Protein 6IFD (pdb70)

Structure (mmCIF, N/CA/C/O backbone):
data_6IFD
#
_entry.id   6IFD
#
_cell.length_a   93.380
_cell.length_b   97.720
_cell.length_c   98.760
_cell.angle_alpha   90.000
_cell.angle_beta   90.000
_cell.angle_gamma   90.000
#
_symmetry.space_group_name_H-M   'P 21 21 21'
#
loop_
_entity.id
_entity.type
_entity.pdbx_description
1 polymer 'CMP-N-acetylneuraminate Synthetase'
2 non-polymer "CYTIDINE-5'-DIPHOSPHATE"
3 non-polymer 'TRIETHYLENE GLYCOL'
4 non-polymer 1,2-ETHANEDIOL
5 non-polymer 'CALCIUM ION'
6 non-polymer 'MAGNESIUM ION'
7 non-polymer 'TETRAETHYLENE GLYCOL'
8 water water
#
loop_
_atom_site.group_PDB
_atom_site.id
_atom_site.type_symbol
_atom_site.label_atom_id
_atom_site.label_alt_id
_atom_site.label_comp_id
_atom_site.label_asym_id
_atom_site.label_entity_id
_atom_site.label_seq_id
_atom_site.pdbx_PDB_ins_code
_atom_site.Cartn_x
_atom_site.Cartn_y
_atom_site.Cartn_z
_atom_site.occupancy
_atom_site.B_iso_or_equiv
_atom_site.auth_seq_id
_atom_site.auth_comp_id
_atom_site.auth_asym_id
_atom_site.auth_atom_id
_atom_site.pdbx_PDB_model_num
ATOM 1 N N . ASN A 1 20 ? 24.403 -9.946 -16.618 1.00 55.10 3 ASN A N 1
ATOM 2 C CA . ASN A 1 20 ? 24.438 -11.413 -16.665 1.00 54.38 3 ASN A CA 1
ATOM 3 C C . ASN A 1 20 ? 24.232 -11.911 -18.084 1.00 56.16 3 ASN A C 1
ATOM 4 O O . ASN A 1 20 ? 23.253 -11.533 -18.744 1.00 57.66 3 ASN A O 1
ATOM 9 N N . GLU A 1 21 ? 25.161 -12.747 -18.558 1.00 48.94 4 GLU A N 1
ATOM 10 C CA . GLU A 1 21 ? 25.093 -13.375 -19.860 1.00 47.01 4 GLU A CA 1
ATOM 11 C C . GLU A 1 21 ? 24.707 -14.835 -19.696 1.00 48.84 4 GLU A C 1
ATOM 12 O O . GLU A 1 21 ? 25.187 -15.503 -18.766 1.00 48.51 4 GLU A O 1
ATOM 18 N N . TYR A 1 22 ? 23.841 -15.324 -20.605 1.00 41.63 5 TYR A N 1
ATOM 19 C CA . TYR A 1 22 ? 23.290 -16.669 -20.565 1.00 40.10 5 TYR A CA 1
ATOM 20 C C . TYR A 1 22 ? 23.504 -17.432 -21.833 1.00 43.14 5 TYR A C 1
ATOM 21 O O . TYR A 1 22 ? 23.351 -16.903 -22.944 1.00 42.07 5 TYR A O 1
ATOM 30 N N . VAL A 1 23 ? 23.846 -18.704 -21.657 1.00 39.29 6 VAL A N 1
ATOM 31 C CA . VAL A 1 23 ? 24.029 -19.625 -22.749 1.00 39.70 6 VAL A CA 1
ATOM 32 C C . VAL A 1 23 ? 22.948 -20.714 -22.645 1.00 43.07 6 VAL A C 1
ATOM 33 O O . VAL A 1 23 ? 22.669 -21.188 -21.550 1.00 41.76 6 VAL A O 1
ATOM 37 N N . ALA A 1 24 ? 22.313 -21.078 -23.769 1.00 39.49 7 ALA A N 1
ATOM 38 C CA . ALA A 1 24 ? 21.339 -22.157 -23.763 1.00 37.82 7 ALA A CA 1
ATOM 39 C C . ALA A 1 24 ? 22.048 -23.441 -24.155 1.00 42.24 7 ALA A C 1
ATOM 40 O O . ALA A 1 24 ? 22.867 -23.445 -25.080 1.00 42.09 7 ALA A O 1
ATOM 42 N N . LEU A 1 25 ? 21.754 -24.520 -23.440 1.00 38.89 8 LEU A N 1
ATOM 43 C CA . LEU A 1 25 ? 22.262 -25.861 -23.736 1.00 37.95 8 LEU A CA 1
ATOM 44 C C . LEU A 1 25 ? 21.061 -26.775 -23.935 1.00 42.57 8 LEU A C 1
ATOM 45 O O . LEU A 1 25 ? 20.198 -26.886 -23.060 1.00 42.63 8 LEU A O 1
ATOM 50 N N . ILE A 1 26 ? 20.996 -27.391 -25.098 1.00 39.21 9 ILE A N 1
ATOM 51 C CA . ILE A 1 26 ? 19.941 -28.319 -25.465 1.00 38.33 9 ILE A CA 1
ATOM 52 C C . ILE A 1 26 ? 20.594 -29.689 -25.569 1.00 44.88 9 ILE A C 1
ATOM 53 O O . ILE A 1 26 ? 21.509 -29.894 -26.366 1.00 44.71 9 ILE A O 1
ATOM 58 N N . THR A 1 27 ? 20.162 -30.614 -24.731 1.00 43.79 10 THR A N 1
ATOM 59 C CA . THR A 1 27 ? 20.766 -31.941 -24.722 1.00 44.21 10 THR A CA 1
ATOM 60 C C . THR A 1 27 ? 19.887 -32.888 -25.480 1.00 49.73 10 THR A C 1
ATOM 61 O O . THR A 1 27 ? 18.748 -33.154 -25.064 1.00 48.33 10 THR A O 1
ATOM 65 N N . ALA A 1 28 ? 20.407 -33.380 -26.621 1.00 47.73 11 ALA A N 1
ATOM 66 C CA . ALA A 1 28 ? 19.648 -34.294 -27.472 1.00 47.75 11 ALA A CA 1
ATOM 67 C C . ALA A 1 28 ? 20.509 -35.446 -27.966 1.00 53.97 11 ALA A C 1
ATOM 68 O O . ALA A 1 28 ? 21.395 -35.249 -28.787 1.00 53.30 11 ALA A O 1
ATOM 70 N N . ARG A 1 29 ? 20.242 -36.641 -27.470 1.00 52.96 12 ARG A N 1
ATOM 71 C CA . ARG A 1 29 ? 20.987 -37.820 -27.881 1.00 54.59 12 ARG A CA 1
ATOM 72 C C . ARG A 1 29 ? 20.255 -38.532 -29.016 1.00 62.62 12 ARG A C 1
ATOM 73 O O . ARG A 1 29 ? 19.032 -38.395 -29.133 1.00 63.97 12 ARG A O 1
ATOM 81 N N . GLY A 1 30 ? 20.997 -39.296 -29.813 1.00 60.07 13 GLY A N 1
ATOM 82 C CA . GLY A 1 30 ? 20.449 -40.067 -30.922 1.00 61.41 13 GLY A CA 1
ATOM 83 C C . GLY A 1 30 ? 19.605 -41.241 -30.468 1.00 70.01 13 GLY A C 1
ATOM 84 O O . GLY A 1 30 ? 18.517 -41.464 -31.006 1.00 70.87 13 GLY A O 1
ATOM 85 N N . GLY A 1 31 ? 20.105 -41.964 -29.465 1.00 69.33 14 GLY A N 1
ATOM 86 C CA . GLY A 1 31 ? 19.453 -43.128 -28.882 1.00 70.89 14 GLY A CA 1
ATOM 87 C C . GLY A 1 31 ? 18.249 -42.784 -28.029 1.00 79.72 14 GLY A C 1
ATOM 88 O O . GLY A 1 31 ? 18.045 -41.622 -27.651 1.00 80.18 14 GLY A O 1
ATOM 89 N N . SER A 1 32 ? 17.444 -43.808 -27.726 1.00 78.55 15 SER A N 1
ATOM 90 C CA . SER A 1 32 ? 16.240 -43.701 -26.911 1.00 79.54 15 SER A CA 1
ATOM 91 C C . SER A 1 32 ? 15.813 -45.082 -26.450 1.00 85.81 15 SER A C 1
ATOM 92 O O . SER A 1 32 ? 16.064 -46.074 -27.151 1.00 86.00 15 SER A O 1
ATOM 95 N N . LYS A 1 33 ? 15.163 -45.146 -25.273 1.00 83.41 16 LYS A N 1
ATOM 96 C CA . LYS A 1 33 ? 14.635 -46.390 -24.705 1.00 83.82 16 LYS A CA 1
ATOM 97 C C . LYS A 1 33 ? 13.293 -46.727 -25.366 1.00 88.77 16 LYS A C 1
ATOM 98 O O . LYS A 1 33 ? 12.899 -47.901 -25.395 1.00 89.09 16 LYS A O 1
ATOM 100 N N . GLY A 1 34 ? 12.617 -45.689 -25.888 1.00 84.20 17 GLY A N 1
ATOM 101 C CA . GLY A 1 34 ? 11.316 -45.790 -26.533 1.00 83.26 17 GLY A CA 1
ATOM 102 C C . GLY A 1 34 ? 11.290 -45.353 -27.985 1.00 85.71 17 GLY A C 1
ATOM 103 O O . GLY A 1 34 ? 11.852 -46.040 -28.846 1.00 86.35 17 GLY A O 1
ATOM 104 N N . LEU A 1 35 ? 10.604 -44.212 -28.254 1.00 78.97 18 LEU A N 1
ATOM 105 C CA . LEU A 1 35 ? 10.367 -43.579 -29.560 1.00 76.67 18 LEU A CA 1
ATOM 106 C C . LEU A 1 35 ? 11.635 -43.274 -30.364 1.00 77.22 18 LEU A C 1
ATOM 107 O O . LEU A 1 35 ? 12.434 -42.421 -29.966 1.00 77.07 18 LEU A O 1
ATOM 112 N N . LEU A 1 36 ? 11.793 -43.967 -31.517 1.00 70.70 19 LEU A N 1
ATOM 113 C CA . LEU A 1 36 ? 12.928 -43.826 -32.437 1.00 68.86 19 LEU A CA 1
ATOM 114 C C . LEU A 1 36 ? 12.928 -42.452 -33.113 1.00 66.49 19 LEU A C 1
ATOM 115 O O . LEU A 1 36 ? 11.860 -41.971 -33.517 1.00 66.15 19 LEU A O 1
ATOM 120 N N . ARG A 1 37 ? 14.129 -41.803 -33.169 1.00 57.50 20 ARG A N 1
ATOM 121 C CA . ARG A 1 37 ? 14.369 -40.486 -33.776 1.00 55.12 20 ARG A CA 1
ATOM 122 C C . ARG A 1 37 ? 13.488 -39.379 -33.200 1.00 56.98 20 ARG A C 1
ATOM 123 O O . ARG A 1 37 ? 13.127 -38.423 -33.879 1.00 57.62 20 ARG A O 1
ATOM 131 N N . LYS A 1 38 ? 13.154 -39.525 -31.938 1.00 52.56 21 LYS A N 1
ATOM 132 C CA . LYS A 1 38 ? 12.292 -38.668 -31.137 1.00 51.79 21 LYS A CA 1
ATOM 133 C C . LYS A 1 38 ? 12.549 -37.187 -31.365 1.00 54.10 21 LYS A C 1
ATOM 134 O O . LYS A 1 38 ? 11.627 -36.464 -31.726 1.00 52.72 21 LYS A O 1
ATOM 140 N N . ASN A 1 39 ? 13.812 -36.753 -31.170 1.00 51.14 22 ASN A N 1
ATOM 141 C CA . ASN A 1 39 ? 14.274 -35.364 -31.246 1.00 50.42 22 ASN A CA 1
ATOM 142 C C . ASN A 1 39 ? 14.121 -34.700 -32.597 1.00 52.50 22 ASN A C 1
ATOM 143 O O . ASN A 1 39 ? 14.148 -33.478 -32.664 1.00 51.65 22 ASN A O 1
ATOM 148 N N . VAL A 1 40 ? 13.951 -35.492 -33.664 1.00 48.99 23 VAL A N 1
ATOM 149 C CA . VAL A 1 40 ? 13.885 -34.993 -35.042 1.00 48.23 23 VAL A CA 1
ATOM 150 C C . VAL A 1 40 ? 12.521 -35.205 -35.692 1.00 51.75 23 VAL A C 1
ATOM 151 O O . VAL A 1 40 ? 12.332 -34.770 -36.832 1.00 53.35 23 VAL A O 1
ATOM 155 N N . LEU A 1 41 ? 11.582 -35.859 -34.990 1.00 45.86 24 LEU A N 1
ATOM 156 C CA . LEU A 1 41 ? 10.257 -36.130 -35.528 1.00 46.06 24 LEU A CA 1
ATOM 157 C C . LEU A 1 41 ? 9.446 -34.862 -35.794 1.00 51.34 24 LEU A C 1
ATOM 158 O O . LEU A 1 41 ? 9.469 -33.941 -34.969 1.00 50.06 24 LEU A O 1
ATOM 163 N N . PRO A 1 42 ? 8.706 -34.803 -36.935 1.00 50.02 25 PRO A N 1
ATOM 164 C CA . PRO A 1 42 ? 7.887 -33.614 -37.217 1.00 49.25 25 PRO A CA 1
ATOM 165 C C . PRO A 1 42 ? 6.778 -33.347 -36.213 1.00 51.91 25 PRO A C 1
ATOM 166 O O . PRO A 1 42 ? 6.033 -34.247 -35.799 1.00 53.68 25 PRO A O 1
ATOM 170 N N . LEU A 1 43 ? 6.690 -32.091 -35.815 1.00 45.70 26 LEU A N 1
ATOM 171 C CA . LEU A 1 43 ? 5.643 -31.617 -34.941 1.00 44.42 26 LEU A CA 1
ATOM 172 C C . LEU A 1 43 ? 5.267 -30.270 -35.438 1.00 49.44 26 LEU A C 1
ATOM 173 O O . LEU A 1 43 ? 6.058 -29.333 -35.326 1.00 49.35 26 LEU A O 1
ATOM 178 N N . HIS A 1 44 ? 4.061 -30.172 -36.005 1.00 48.45 27 HIS A N 1
ATOM 179 C CA . HIS A 1 44 ? 3.438 -28.966 -36.535 1.00 48.91 27 HIS A CA 1
ATOM 180 C C . HIS A 1 44 ? 4.373 -28.168 -37.480 1.00 53.88 27 HIS A C 1
ATOM 181 O O . HIS A 1 44 ? 4.534 -26.952 -37.313 1.00 54.55 27 HIS A O 1
ATOM 188 N N . GLY A 1 45 ? 4.997 -28.877 -38.435 1.00 50.23 28 GLY A N 1
ATOM 189 C CA . GLY A 1 45 ? 5.868 -28.291 -39.456 1.00 49.68 28 GLY A CA 1
ATOM 190 C C . GLY A 1 45 ? 7.357 -28.155 -39.194 1.00 54.16 28 GLY A C 1
ATOM 191 O O . GLY A 1 45 ? 8.096 -27.823 -40.120 1.00 53.74 28 GLY A O 1
ATOM 192 N N . ILE A 1 46 ? 7.828 -28.439 -37.961 1.00 52.74 29 ILE A N 1
ATOM 193 C CA . ILE A 1 46 ? 9.238 -28.317 -37.536 1.00 52.71 29 ILE A CA 1
ATOM 194 C C . ILE A 1 46 ? 9.716 -29.624 -36.867 1.00 53.10 29 ILE A C 1
ATOM 195 O O . ILE A 1 46 ? 8.935 -30.209 -36.107 1.00 52.12 29 ILE A O 1
ATOM 200 N N . PRO A 1 47 ? 10.991 -30.079 -37.048 1.00 47.95 30 PRO A N 1
ATOM 201 C CA . PRO A 1 47 ? 11.469 -31.235 -36.250 1.00 47.62 30 PRO A CA 1
ATOM 202 C C . PRO A 1 47 ? 11.328 -30.882 -34.762 1.00 49.09 30 PRO A C 1
ATOM 203 O O . PRO A 1 47 ? 11.583 -29.734 -34.406 1.00 48.89 30 PRO A O 1
ATOM 207 N N . LEU A 1 48 ? 10.918 -31.833 -33.912 1.00 44.41 31 LEU A N 1
ATOM 208 C CA . LEU A 1 48 ? 10.705 -31.614 -32.471 1.00 44.44 31 LEU A CA 1
ATOM 209 C C . LEU A 1 48 ? 11.717 -30.652 -31.812 1.00 48.52 31 LEU A C 1
ATOM 210 O O . LEU A 1 48 ? 11.292 -29.663 -31.199 1.00 47.79 31 LEU A O 1
ATOM 215 N N . ILE A 1 49 ? 13.032 -30.917 -31.980 1.00 43.89 32 ILE A N 1
ATOM 216 C CA . ILE A 1 49 ? 14.121 -30.117 -31.405 1.00 42.18 32 ILE A CA 1
ATOM 217 C C . ILE A 1 49 ? 14.061 -28.626 -31.822 1.00 44.01 32 ILE A C 1
ATOM 218 O O . ILE A 1 49 ? 14.483 -27.765 -31.047 1.00 43.04 32 ILE A O 1
ATOM 223 N N . GLY A 1 50 ? 13.549 -28.355 -33.025 1.00 37.96 33 GLY A N 1
ATOM 224 C CA . GLY A 1 50 ? 13.431 -27.007 -33.564 1.00 36.47 33 GLY A CA 1
ATOM 225 C C . GLY A 1 50 ? 12.567 -26.090 -32.717 1.00 38.43 33 GLY A C 1
ATOM 226 O O . GLY A 1 50 ? 12.874 -24.904 -32.589 1.00 37.44 33 GLY A O 1
ATOM 227 N N . TRP A 1 51 ? 11.522 -26.634 -32.078 1.00 33.67 34 TRP A N 1
ATOM 228 C CA . TRP A 1 51 ? 10.676 -25.878 -31.161 1.00 35.31 34 TRP A CA 1
ATOM 229 C C . TRP A 1 51 ? 11.481 -25.326 -29.989 1.00 39.47 34 TRP A C 1
ATOM 230 O O . TRP A 1 51 ? 11.294 -24.164 -29.619 1.00 38.85 34 TRP A O 1
ATOM 241 N N . THR A 1 52 ? 12.409 -26.141 -29.445 1.00 36.21 35 THR A N 1
ATOM 242 C CA . THR A 1 52 ? 13.252 -25.758 -28.317 1.00 35.57 35 THR A CA 1
ATOM 243 C C . THR A 1 52 ? 14.392 -24.831 -28.779 1.00 39.38 35 THR A C 1
ATOM 244 O O . THR A 1 52 ? 14.684 -23.861 -28.093 1.00 39.52 35 THR A O 1
ATOM 248 N N . ILE A 1 53 ? 15.016 -25.106 -29.931 1.00 35.46 36 ILE A N 1
ATOM 249 C CA . ILE A 1 53 ? 16.058 -24.232 -30.477 1.00 34.86 36 ILE A CA 1
ATOM 250 C C . ILE A 1 53 ? 15.480 -22.798 -30.627 1.00 39.67 36 ILE A C 1
ATOM 251 O O . ILE A 1 53 ? 16.048 -21.840 -30.113 1.00 40.26 36 ILE A O 1
ATOM 256 N N . LYS A 1 54 ? 14.328 -22.691 -31.270 1.00 36.24 37 LYS A N 1
ATOM 257 C CA . LYS A 1 54 ? 13.627 -21.434 -31.560 1.00 36.80 37 LYS A CA 1
ATOM 258 C C . LYS A 1 54 ? 13.122 -20.746 -30.332 1.00 37.45 37 LYS A C 1
ATOM 259 O O . LYS A 1 54 ? 13.145 -19.516 -30.289 1.00 37.52 37 LYS A O 1
ATOM 265 N N . ALA A 1 55 ? 12.681 -21.512 -29.319 1.00 33.39 38 ALA A N 1
ATOM 266 C CA . ALA A 1 55 ? 12.257 -20.927 -28.042 1.00 32.62 38 ALA A CA 1
ATOM 267 C C . ALA A 1 55 ? 13.454 -20.305 -27.325 1.00 36.83 38 ALA A C 1
ATOM 268 O O . ALA A 1 55 ? 13.271 -19.281 -26.678 1.00 36.92 38 ALA A O 1
ATOM 270 N N . ALA A 1 56 ? 14.666 -20.924 -27.415 1.00 32.56 39 ALA A N 1
ATOM 271 C CA . ALA A 1 56 ? 15.903 -20.410 -26.807 1.00 34.63 39 ALA A CA 1
ATOM 272 C C . ALA A 1 56 ? 16.361 -19.164 -27.588 1.00 39.91 39 ALA A C 1
ATOM 273 O O . ALA A 1 56 ? 16.671 -18.155 -26.978 1.00 38.32 39 ALA A O 1
ATOM 275 N N . GLN A 1 57 ? 16.356 -19.240 -28.940 1.00 38.58 40 GLN A N 1
ATOM 276 C CA . GLN A 1 57 ? 16.767 -18.142 -29.818 1.00 38.83 40 GLN A CA 1
ATOM 277 C C . GLN A 1 57 ? 15.807 -16.933 -29.663 1.00 42.17 40 GLN A C 1
ATOM 278 O O . GLN A 1 57 ? 16.260 -15.802 -29.623 1.00 41.25 40 GLN A O 1
ATOM 284 N N . GLY A 1 58 ? 14.523 -17.196 -29.505 1.00 38.18 41 GLY A N 1
ATOM 285 C CA . GLY A 1 58 ? 13.512 -16.147 -29.331 1.00 38.73 41 GLY A CA 1
ATOM 286 C C . GLY A 1 58 ? 13.584 -15.390 -28.016 1.00 42.40 41 GLY A C 1
ATOM 287 O O . GLY A 1 58 ? 13.013 -14.302 -27.882 1.00 42.70 41 GLY A O 1
ATOM 288 N N . CYS A 1 59 ? 14.306 -15.941 -27.032 1.00 39.75 42 CYS A N 1
ATOM 289 C CA . CYS A 1 59 ? 14.443 -15.281 -25.744 1.00 40.18 42 CYS A CA 1
ATOM 290 C C . CYS A 1 59 ? 15.605 -14.284 -25.762 1.00 43.97 42 CYS A C 1
ATOM 291 O O . CYS A 1 59 ? 16.731 -14.658 -26.080 1.00 43.64 42 CYS A O 1
ATOM 294 N N . SER A 1 60 ? 15.321 -13.024 -25.424 1.00 40.95 43 SER A N 1
ATOM 295 C CA . SER A 1 60 ? 16.312 -11.939 -25.430 1.00 41.32 43 SER A CA 1
ATOM 296 C C . SER A 1 60 ? 17.517 -12.164 -24.552 1.00 47.54 43 SER A C 1
ATOM 297 O O . SER A 1 60 ? 18.601 -11.722 -24.916 1.00 47.67 43 SER A O 1
ATOM 300 N N . TYR A 1 61 ? 17.342 -12.840 -23.401 1.00 45.88 44 TYR A N 1
ATOM 301 C CA . TYR A 1 61 ? 18.411 -13.130 -22.438 1.00 45.52 44 TYR A CA 1
ATOM 302 C C . TYR A 1 61 ? 19.429 -14.155 -22.943 1.00 46.49 44 TYR A C 1
ATOM 303 O O . TYR A 1 61 ? 20.479 -14.295 -22.332 1.00 47.04 44 TYR A O 1
ATOM 312 N N . ILE A 1 62 ? 19.116 -14.910 -24.004 1.00 40.93 45 ILE A N 1
ATOM 313 C CA . ILE A 1 62 ? 20.024 -15.951 -24.527 1.00 39.08 45 ILE A CA 1
ATOM 314 C C . ILE A 1 62 ? 21.005 -15.388 -25.569 1.00 43.81 45 ILE A C 1
ATOM 315 O O . ILE A 1 62 ? 20.563 -14.871 -26.583 1.00 42.86 45 ILE A O 1
ATOM 320 N N . SER A 1 63 ? 22.320 -15.526 -25.329 1.00 41.90 46 SER A N 1
ATOM 321 C CA . SER A 1 63 ? 23.381 -15.035 -26.234 1.00 42.42 46 SER A CA 1
ATOM 322 C C . SER A 1 63 ? 23.696 -16.070 -27.310 1.00 47.89 46 SER A C 1
ATOM 323 O O . SER A 1 63 ? 23.837 -15.716 -28.477 1.00 47.81 46 SER A O 1
ATOM 326 N N . LYS A 1 64 ? 23.844 -17.348 -26.907 1.00 43.76 47 LYS A N 1
ATOM 327 C CA . LYS A 1 64 ? 24.141 -18.456 -27.805 1.00 42.66 47 LYS A CA 1
ATOM 328 C C . LYS A 1 64 ? 23.343 -19.701 -27.436 1.00 45.27 47 LYS A C 1
ATOM 329 O O . LYS A 1 64 ? 23.016 -19.925 -26.268 1.00 43.93 47 LYS A O 1
ATOM 335 N N . VAL A 1 65 ? 23.017 -20.499 -28.452 1.00 42.78 48 VAL A N 1
ATOM 336 C CA . VAL A 1 65 ? 22.275 -21.741 -28.318 1.00 42.28 48 VAL A CA 1
ATOM 337 C C . VAL A 1 65 ? 23.192 -22.894 -28.756 1.00 47.65 48 VAL A C 1
ATOM 338 O O . VAL A 1 65 ? 23.689 -22.907 -29.875 1.00 49.43 48 VAL A O 1
ATOM 342 N N . PHE A 1 66 ? 23.406 -23.845 -27.872 1.00 43.43 49 PHE A N 1
ATOM 343 C CA . PHE A 1 66 ? 24.225 -25.017 -28.145 1.00 42.15 49 PHE A CA 1
ATOM 344 C C . PHE A 1 66 ? 23.385 -26.249 -28.015 1.00 43.75 49 PHE A C 1
ATOM 345 O O . PHE A 1 66 ? 22.565 -26.353 -27.114 1.00 42.20 49 PHE A O 1
ATOM 353 N N . VAL A 1 67 ? 23.581 -27.178 -28.931 1.00 41.31 50 VAL A N 1
ATOM 354 C CA . VAL A 1 67 ? 22.938 -28.478 -28.929 1.00 41.05 50 VAL A CA 1
ATOM 355 C C . VAL A 1 67 ? 24.059 -29.513 -28.684 1.00 46.84 50 VAL A C 1
ATOM 356 O O . VAL A 1 67 ? 25.053 -29.524 -29.417 1.00 47.38 50 VAL A O 1
ATOM 360 N N . SER A 1 68 ? 23.914 -30.343 -27.635 1.00 42.41 51 SER A N 1
ATOM 361 C CA . SER A 1 68 ? 24.882 -31.375 -27.319 1.00 41.83 51 SER A CA 1
ATOM 362 C C . SER A 1 68 ? 24.279 -32.652 -27.797 1.00 47.62 51 SER A C 1
ATOM 363 O O . SER A 1 68 ? 23.197 -33.059 -27.349 1.00 45.76 51 SER A O 1
ATOM 366 N N . THR A 1 69 ? 24.962 -33.258 -28.770 1.00 46.71 52 THR A N 1
ATOM 367 C CA . THR A 1 69 ? 24.494 -34.473 -29.409 1.00 46.44 52 THR A CA 1
ATOM 368 C C . THR A 1 69 ? 25.633 -35.358 -29.871 1.00 52.64 52 THR A C 1
ATOM 369 O O . THR A 1 69 ? 26.740 -34.888 -30.121 1.00 50.41 52 THR A O 1
ATOM 373 N N . ASP A 1 70 ? 25.329 -36.639 -30.027 1.00 53.40 53 ASP A N 1
ATOM 374 C CA . ASP A 1 70 ? 26.219 -37.673 -30.574 1.00 55.19 53 ASP A CA 1
ATOM 375 C C . ASP A 1 70 ? 25.711 -38.054 -31.991 1.00 62.86 53 ASP A C 1
ATOM 376 O O . ASP A 1 70 ? 26.318 -38.884 -32.663 1.00 63.13 53 ASP A O 1
ATOM 381 N N . ASP A 1 71 ? 24.583 -37.444 -32.425 1.00 60.79 54 ASP A N 1
ATOM 382 C CA . ASP A 1 71 ? 23.869 -37.790 -33.648 1.00 60.33 54 ASP A CA 1
ATOM 383 C C . ASP A 1 71 ? 24.059 -36.847 -34.832 1.00 62.26 54 ASP A C 1
ATOM 384 O O . ASP A 1 71 ? 23.915 -35.631 -34.696 1.00 62.57 54 ASP A O 1
ATOM 389 N N . TYR A 1 72 ? 24.325 -37.438 -36.019 1.00 56.46 55 TYR A N 1
ATOM 390 C CA . TYR A 1 72 ? 24.509 -36.725 -37.290 1.00 54.62 55 TYR A CA 1
ATOM 391 C C . TYR A 1 72 ? 23.252 -35.918 -37.699 1.00 53.72 55 TYR A C 1
ATOM 392 O O . TYR A 1 72 ? 23.361 -34.740 -38.060 1.00 51.48 55 TYR A O 1
ATOM 401 N N . GLU A 1 73 ? 22.082 -36.574 -37.659 1.00 48.73 56 GLU A N 1
ATOM 402 C CA . GLU A 1 73 ? 20.801 -35.970 -38.027 1.00 48.83 56 GLU A CA 1
ATOM 403 C C . GLU A 1 73 ? 20.454 -34.756 -37.151 1.00 51.42 56 GLU A C 1
ATOM 404 O O . GLU A 1 73 ? 20.210 -33.677 -37.698 1.00 51.16 56 GLU A O 1
ATOM 410 N N . ILE A 1 74 ? 20.478 -34.934 -35.806 1.00 47.09 57 ILE A N 1
ATOM 411 C CA . ILE A 1 74 ? 20.236 -33.882 -34.817 1.00 46.95 57 ILE A CA 1
ATOM 412 C C . ILE A 1 74 ? 21.182 -32.705 -35.077 1.00 52.98 57 ILE A C 1
ATOM 413 O O . ILE A 1 74 ? 20.722 -31.562 -35.101 1.00 55.17 57 ILE A O 1
ATOM 418 N N . ALA A 1 75 ? 22.468 -32.983 -35.321 1.00 48.45 58 ALA A N 1
ATOM 419 C CA . ALA A 1 75 ? 23.486 -31.957 -35.579 1.00 48.64 58 ALA A CA 1
ATOM 420 C C . ALA A 1 75 ? 23.184 -31.171 -36.837 1.00 51.90 58 ALA A C 1
ATOM 421 O O . ALA A 1 75 ? 23.343 -29.946 -36.825 1.00 49.54 58 ALA A O 1
ATOM 423 N N . LYS A 1 76 ? 22.734 -31.880 -37.926 1.00 48.60 59 LYS A N 1
ATOM 424 C CA . LYS A 1 76 ? 22.373 -31.291 -39.226 1.00 47.47 59 LYS A CA 1
ATOM 425 C C . LYS A 1 76 ? 21.152 -30.364 -39.085 1.00 50.45 59 LYS A C 1
ATOM 426 O O . LYS A 1 76 ? 21.190 -29.206 -39.529 1.00 50.60 59 LYS A O 1
ATOM 429 N N . ILE A 1 77 ? 20.104 -30.847 -38.392 1.00 45.21 60 ILE A N 1
ATOM 430 C CA . ILE A 1 77 ? 18.906 -30.061 -38.088 1.00 45.19 60 ILE A CA 1
ATOM 431 C C . ILE A 1 77 ? 19.257 -28.831 -37.246 1.00 49.44 60 ILE A C 1
ATOM 432 O O . ILE A 1 77 ? 18.857 -27.728 -37.604 1.00 51.21 60 ILE A O 1
ATOM 437 N N . SER A 1 78 ? 20.048 -29.021 -36.166 1.00 44.57 61 SER A N 1
ATOM 438 C CA . SER A 1 78 ? 20.487 -27.960 -35.267 1.00 44.96 61 SER A CA 1
ATOM 439 C C . SER A 1 78 ? 21.278 -26.874 -35.975 1.00 51.43 61 SER A C 1
ATOM 440 O O . SER A 1 78 ? 20.906 -25.704 -35.849 1.00 52.75 61 SER A O 1
ATOM 443 N N . GLU A 1 79 ? 22.341 -27.246 -36.736 1.00 49.06 62 GLU A N 1
ATOM 444 C CA . GLU A 1 79 ? 23.169 -26.307 -37.511 1.00 48.83 62 GLU A CA 1
ATOM 445 C C . GLU A 1 79 ? 22.304 -25.561 -38.518 1.00 49.64 62 GLU A C 1
ATOM 446 O O . GLU A 1 79 ? 22.458 -24.346 -38.660 1.00 50.37 62 GLU A O 1
ATOM 449 N N . GLY A 1 80 ? 21.359 -26.286 -39.124 1.00 43.85 63 GLY A N 1
ATOM 450 C CA . GLY A 1 80 ? 20.414 -25.765 -40.105 1.00 44.50 63 GLY A CA 1
ATOM 451 C C . GLY A 1 80 ? 19.505 -24.704 -39.517 1.00 53.01 63 GLY A C 1
ATOM 452 O O . GLY A 1 80 ? 19.149 -23.733 -40.209 1.00 54.09 63 GLY A O 1
ATOM 453 N N . LEU A 1 81 ? 19.159 -24.856 -38.207 1.00 47.76 64 LEU A N 1
ATOM 454 C CA . LEU A 1 81 ? 18.333 -23.865 -37.510 1.00 47.15 64 LEU A CA 1
ATOM 455 C C . LEU A 1 81 ? 19.175 -22.727 -36.897 1.00 50.67 64 LEU A C 1
ATOM 456 O O . LEU A 1 81 ? 18.627 -21.794 -36.328 1.00 50.91 64 LEU A O 1
ATOM 461 N N . GLY A 1 82 ? 20.487 -22.791 -37.067 1.00 47.74 65 GLY A N 1
ATOM 462 C CA . GLY A 1 82 ? 21.403 -21.772 -36.572 1.00 48.76 65 GLY A CA 1
ATOM 463 C C . GLY A 1 82 ? 22.052 -22.044 -35.227 1.00 53.45 65 GLY A C 1
ATOM 464 O O . GLY A 1 82 ? 22.846 -21.229 -34.760 1.00 52.72 65 GLY A O 1
ATOM 465 N N . ALA A 1 83 ? 21.720 -23.168 -34.579 1.00 51.29 66 ALA A N 1
ATOM 466 C CA . ALA A 1 83 ? 22.322 -23.501 -33.282 1.00 52.09 66 ALA A CA 1
ATOM 467 C C . ALA A 1 83 ? 23.746 -24.047 -33.461 1.00 56.59 66 ALA A C 1
ATOM 468 O O . ALA A 1 83 ? 24.065 -24.577 -34.517 1.00 55.32 66 ALA A O 1
ATOM 470 N N . LEU A 1 84 ? 24.600 -23.889 -32.439 1.00 54.45 67 LEU A N 1
ATOM 471 C CA . LEU A 1 84 ? 25.971 -24.404 -32.461 1.00 53.96 67 LEU A CA 1
ATOM 472 C C . LEU A 1 84 ? 25.949 -25.836 -31.945 1.00 56.51 67 LEU A C 1
ATOM 473 O O . LEU A 1 84 ? 25.170 -26.149 -31.053 1.00 56.67 67 LEU A O 1
ATOM 478 N N . VAL A 1 85 ? 26.777 -26.709 -32.508 1.00 52.97 68 VAL A N 1
ATOM 479 C CA . VAL A 1 85 ? 26.800 -28.114 -32.098 1.00 53.11 68 VAL A CA 1
ATOM 480 C C . VAL A 1 85 ? 27.997 -28.451 -31.218 1.00 59.04 68 VAL A C 1
ATOM 481 O O . VAL A 1 85 ? 29.135 -28.129 -31.549 1.00 59.90 68 VAL A O 1
ATOM 485 N N . ILE A 1 86 ? 27.710 -29.091 -30.089 1.00 55.82 69 ILE A N 1
ATOM 486 C CA . ILE A 1 86 ? 28.694 -29.643 -29.172 1.00 55.32 69 ILE A CA 1
ATOM 487 C C . ILE A 1 86 ? 28.652 -31.142 -29.483 1.00 58.48 69 ILE A C 1
ATOM 488 O O . ILE A 1 86 ? 27.630 -31.805 -29.264 1.00 55.41 69 ILE A O 1
ATOM 493 N N . ASN A 1 87 ? 29.754 -31.646 -30.037 1.00 57.98 70 ASN A N 1
ATOM 494 C CA . ASN A 1 87 ? 29.898 -33.054 -30.384 1.00 59.06 70 ASN A CA 1
ATOM 495 C C . ASN A 1 87 ? 30.114 -33.826 -29.095 1.00 64.54 70 ASN A C 1
ATOM 496 O O . ASN A 1 87 ? 31.136 -33.654 -28.420 1.00 65.03 70 ASN A O 1
ATOM 501 N N . ARG A 1 88 ? 29.102 -34.607 -28.716 1.00 60.51 71 ARG A N 1
ATOM 502 C CA . ARG A 1 88 ? 29.118 -35.355 -27.479 1.00 60.58 71 ARG A CA 1
ATOM 503 C C . ARG A 1 88 ? 29.758 -36.736 -27.596 1.00 68.21 71 ARG A C 1
ATOM 504 O O . ARG A 1 88 ? 29.373 -37.502 -28.481 1.00 68.13 71 ARG A O 1
ATOM 512 N N . PRO A 1 89 ? 30.668 -37.103 -26.660 1.00 67.68 72 PRO A N 1
ATOM 513 C CA . PRO A 1 89 ? 31.284 -38.436 -26.711 1.00 68.74 72 PRO A CA 1
ATOM 514 C C . PRO A 1 89 ? 30.277 -39.543 -26.435 1.00 76.46 72 PRO A C 1
ATOM 515 O O . PRO A 1 89 ? 29.311 -39.328 -25.692 1.00 77.24 72 PRO A O 1
ATOM 519 N N . GLU A 1 90 ? 30.516 -40.720 -27.038 1.00 74.53 73 GLU A N 1
ATOM 520 C CA . GLU A 1 90 ? 29.692 -41.929 -26.966 1.00 74.86 73 GLU A CA 1
ATOM 521 C C . GLU A 1 90 ? 29.224 -42.297 -25.563 1.00 77.84 73 GLU A C 1
ATOM 522 O O . GLU A 1 90 ? 28.031 -42.518 -25.382 1.00 78.11 73 GLU A O 1
ATOM 524 N N . GLU A 1 91 ? 30.136 -42.368 -24.573 1.00 73.65 74 GLU A N 1
ATOM 525 C CA . GLU A 1 91 ? 29.782 -42.749 -23.194 1.00 72.62 74 GLU A CA 1
ATOM 526 C C . GLU A 1 91 ? 28.768 -41.797 -22.558 1.00 73.76 74 GLU A C 1
ATOM 527 O O . GLU A 1 91 ? 27.938 -42.245 -21.758 1.00 73.17 74 GLU A O 1
ATOM 529 N N . LEU A 1 92 ? 28.795 -40.503 -22.965 1.00 68.20 75 LEU A N 1
ATOM 530 C CA . LEU A 1 92 ? 27.873 -39.493 -22.448 1.00 67.19 75 LEU A CA 1
ATOM 531 C C . LEU A 1 92 ? 26.499 -39.523 -23.128 1.00 71.51 75 LEU A C 1
ATOM 532 O O . LEU A 1 92 ? 25.596 -38.793 -22.718 1.00 70.93 75 LEU A O 1
ATOM 537 N N . ALA A 1 93 ? 26.325 -40.412 -24.124 1.00 67.97 76 ALA A N 1
ATOM 538 C CA . ALA A 1 93 ? 25.077 -40.572 -24.861 1.00 67.89 76 ALA A CA 1
ATOM 539 C C . ALA A 1 93 ? 24.394 -41.920 -24.590 1.00 72.75 76 ALA A C 1
ATOM 540 O O . ALA A 1 93 ? 23.388 -42.239 -25.221 1.00 71.53 76 ALA A O 1
ATOM 542 N N . THR A 1 94 ? 24.931 -42.694 -23.633 1.00 71.03 77 THR A N 1
ATOM 543 C CA . THR A 1 94 ? 24.390 -43.996 -23.245 1.00 71.65 77 THR A CA 1
ATOM 544 C C . THR A 1 94 ? 23.177 -43.822 -22.318 1.00 78.02 77 THR A C 1
ATOM 545 O O . THR A 1 94 ? 22.940 -42.717 -21.813 1.00 78.46 77 THR A O 1
ATOM 549 N N . ASP A 1 95 ? 22.420 -44.918 -22.097 1.00 74.87 78 ASP A N 1
ATOM 550 C CA . ASP A 1 95 ? 21.265 -44.959 -21.208 1.00 75.07 78 ASP A CA 1
ATOM 551 C C . ASP A 1 95 ? 21.709 -44.800 -19.738 1.00 79.55 78 ASP A C 1
ATOM 552 O O . ASP A 1 95 ? 20.916 -44.375 -18.893 1.00 80.38 78 ASP A O 1
ATOM 554 N N . THR A 1 96 ? 22.982 -45.133 -19.447 1.00 75.13 79 THR A N 1
ATOM 555 C CA . THR A 1 96 ? 23.595 -45.069 -18.115 1.00 74.27 79 THR A CA 1
ATOM 556 C C . THR A 1 96 ? 24.229 -43.700 -17.809 1.00 76.95 79 THR A C 1
ATOM 557 O O . THR A 1 96 ? 24.438 -43.378 -16.636 1.00 76.30 79 THR A O 1
ATOM 561 N N . ALA A 1 97 ? 24.536 -42.906 -18.865 1.00 73.12 80 ALA A N 1
ATOM 562 C CA . ALA A 1 97 ? 25.145 -41.571 -18.783 1.00 72.16 80 ALA A CA 1
ATOM 563 C C . ALA A 1 97 ? 24.386 -40.630 -17.856 1.00 74.31 80 ALA A C 1
ATOM 564 O O . ALA A 1 97 ? 23.156 -40.528 -17.924 1.00 75.23 80 ALA A O 1
ATOM 566 N N . SER A 1 98 ? 25.134 -39.985 -16.954 1.00 68.19 81 SER A N 1
ATOM 567 C CA . SER A 1 98 ? 24.639 -39.069 -15.929 1.00 66.24 81 SER A CA 1
ATOM 568 C C . SER A 1 98 ? 24.423 -37.662 -16.461 1.00 64.19 81 SER A C 1
ATOM 569 O O . SER A 1 98 ? 25.229 -37.155 -17.244 1.00 61.54 81 SER A O 1
ATOM 572 N N . SER A 1 99 ? 23.354 -37.019 -15.964 1.00 58.94 82 SER A N 1
ATOM 573 C CA . SER A 1 99 ? 22.971 -35.646 -16.266 1.00 58.25 82 SER A CA 1
ATOM 574 C C . SER A 1 99 ? 24.114 -34.673 -15.935 1.00 61.66 82 SER A C 1
ATOM 575 O O . SER A 1 99 ? 24.428 -33.795 -16.743 1.00 60.51 82 SER A O 1
ATOM 578 N N . ILE A 1 100 ? 24.769 -34.887 -14.776 1.00 58.23 83 ILE A N 1
ATOM 579 C CA . ILE A 1 100 ? 25.916 -34.121 -14.284 1.00 58.27 83 ILE A CA 1
ATOM 580 C C . ILE A 1 100 ? 27.081 -34.173 -15.276 1.00 59.03 83 ILE A C 1
ATOM 581 O O . ILE A 1 100 ? 27.663 -33.131 -15.594 1.00 58.12 83 ILE A O 1
ATOM 586 N N . ASP A 1 101 ? 27.419 -35.384 -15.744 1.00 55.10 84 ASP A N 1
ATOM 587 C CA . ASP A 1 101 ? 28.517 -35.621 -16.688 1.00 55.14 84 ASP A CA 1
ATOM 588 C C . ASP A 1 101 ? 28.295 -34.927 -18.041 1.00 55.82 84 ASP A C 1
ATOM 589 O O . ASP A 1 101 ? 29.240 -34.349 -18.575 1.00 56.01 84 ASP A O 1
ATOM 594 N N . VAL A 1 102 ? 27.043 -34.946 -18.566 1.00 49.44 85 VAL A N 1
ATOM 595 C CA . VAL A 1 102 ? 26.674 -34.264 -19.822 1.00 48.47 85 VAL A CA 1
ATOM 596 C C . VAL A 1 102 ? 26.872 -32.734 -19.691 1.00 48.53 85 VAL A C 1
ATOM 597 O O . VAL A 1 102 ? 27.462 -32.117 -20.584 1.00 48.89 85 VAL A O 1
ATOM 601 N N . ILE A 1 103 ? 26.454 -32.158 -18.553 1.00 41.91 86 ILE A N 1
ATOM 602 C CA . ILE A 1 103 ? 26.591 -30.735 -18.239 1.00 41.70 86 ILE A CA 1
ATOM 603 C C . ILE A 1 103 ? 28.051 -30.351 -18.065 1.00 47.92 86 ILE A C 1
ATOM 604 O O . ILE A 1 103 ? 28.465 -29.309 -18.579 1.00 46.97 86 ILE A O 1
ATOM 609 N N . LEU A 1 104 ? 28.825 -31.176 -17.315 1.00 46.39 87 LEU A N 1
ATOM 610 C CA . LEU A 1 104 ? 30.247 -30.918 -17.082 1.00 46.13 87 LEU A CA 1
ATOM 611 C C . LEU A 1 104 ? 31.001 -30.947 -18.378 1.00 48.62 87 LEU A C 1
ATOM 612 O O . LEU A 1 104 ? 31.865 -30.080 -18.594 1.00 48.53 87 LEU A O 1
ATOM 617 N N . HIS A 1 105 ? 30.624 -31.875 -19.276 1.00 44.82 88 HIS A N 1
ATOM 618 C CA . HIS A 1 105 ? 31.249 -31.934 -20.597 1.00 46.33 88 HIS A CA 1
ATOM 619 C C . HIS A 1 105 ? 30.968 -30.646 -21.389 1.00 50.35 88 HIS A C 1
ATOM 620 O O . HIS A 1 105 ? 31.893 -30.078 -21.974 1.00 49.67 88 HIS A O 1
ATOM 627 N N . ALA A 1 106 ? 29.685 -30.184 -21.400 1.00 46.74 89 ALA A N 1
ATOM 628 C CA . ALA A 1 106 ? 29.303 -28.957 -22.101 1.00 45.25 89 ALA A CA 1
ATOM 629 C C . ALA A 1 106 ? 30.007 -27.752 -21.511 1.00 46.65 89 ALA A C 1
ATOM 630 O O . ALA A 1 106 ? 30.498 -26.935 -22.274 1.00 46.77 89 ALA A O 1
ATOM 632 N N . ILE A 1 107 ? 30.129 -27.679 -20.173 1.00 43.69 90 ILE A N 1
ATOM 633 C CA . ILE A 1 107 ? 30.862 -26.602 -19.475 1.00 44.63 90 ILE A CA 1
ATOM 634 C C . ILE A 1 107 ? 32.336 -26.591 -19.933 1.00 52.18 90 ILE A C 1
ATOM 635 O O . ILE A 1 107 ? 32.863 -25.535 -20.292 1.00 51.00 90 ILE A O 1
ATOM 640 N N . SER A 1 108 ? 32.964 -27.786 -19.969 1.00 52.16 91 SER A N 1
ATOM 641 C CA . SER A 1 108 ? 34.345 -27.977 -20.404 1.00 53.18 91 SER A CA 1
ATOM 642 C C . SER A 1 108 ? 34.514 -27.554 -21.871 1.00 58.12 91 SER A C 1
ATOM 643 O O . SER A 1 108 ? 35.402 -26.740 -22.162 1.00 57.25 91 SER A O 1
ATOM 646 N N . TRP A 1 109 ? 33.626 -28.047 -22.776 1.00 55.55 92 TRP A N 1
ATOM 647 C CA . TRP A 1 109 ? 33.609 -27.657 -24.196 1.00 56.86 92 TRP A CA 1
ATOM 648 C C . TRP A 1 109 ? 33.528 -26.121 -24.315 1.00 59.34 92 TRP A C 1
ATOM 649 O O . TRP A 1 109 ? 34.340 -25.546 -25.033 1.00 58.60 92 TRP A O 1
ATOM 660 N N . LEU A 1 110 ? 32.555 -25.475 -23.616 1.00 55.06 93 LEU A N 1
ATOM 661 C CA . LEU A 1 110 ? 32.370 -24.022 -23.643 1.00 56.19 93 LEU A CA 1
ATOM 662 C C . LEU A 1 110 ? 33.597 -23.243 -23.184 1.00 63.20 93 LEU A C 1
ATOM 663 O O . LEU A 1 110 ? 33.921 -22.214 -23.769 1.00 63.39 93 LEU A O 1
ATOM 668 N N . GLU A 1 111 ? 34.261 -23.719 -22.131 1.00 61.07 94 GLU A N 1
ATOM 669 C CA . GLU A 1 111 ? 35.454 -23.078 -21.584 1.00 61.75 94 GLU A CA 1
ATOM 670 C C . GLU A 1 111 ? 36.660 -23.161 -22.533 1.00 64.67 94 GLU A C 1
ATOM 671 O O . GLU A 1 111 ? 37.477 -22.233 -22.562 1.00 63.64 94 GLU A O 1
ATOM 677 N N . GLN A 1 112 ? 36.725 -24.220 -23.361 1.00 60.96 95 GLN A N 1
ATOM 678 C CA . GLN A 1 112 ? 37.800 -24.398 -24.351 1.00 60.68 95 GLN A CA 1
ATOM 679 C C . GLN A 1 112 ? 37.488 -23.747 -25.710 1.00 65.36 95 GLN A C 1
ATOM 680 O O . GLN A 1 112 ? 38.354 -23.068 -26.264 1.00 66.87 95 GLN A O 1
ATOM 683 N N . LYS A 1 113 ? 36.258 -23.951 -26.233 1.00 60.21 96 LYS A N 1
ATOM 684 C CA . LYS A 1 113 ? 35.802 -23.511 -27.555 1.00 59.00 96 LYS A CA 1
ATOM 685 C C . LYS A 1 113 ? 35.062 -22.140 -27.603 1.00 62.07 96 LYS A C 1
ATOM 686 O O . LYS A 1 113 ? 34.727 -21.700 -28.699 1.00 61.14 96 LYS A O 1
ATOM 692 N N . GLU A 1 114 ? 34.815 -21.464 -26.451 1.00 58.13 97 GLU A N 1
ATOM 693 C CA . GLU A 1 114 ? 34.080 -20.186 -26.439 1.00 57.30 97 GLU A CA 1
ATOM 694 C C . GLU A 1 114 ? 34.792 -19.099 -25.663 1.00 63.63 97 GLU A C 1
ATOM 695 O O . GLU A 1 114 ? 35.022 -19.240 -24.470 1.00 64.19 97 GLU A O 1
ATOM 701 N N . VAL A 1 115 ? 35.107 -17.999 -26.335 1.00 62.51 98 VAL A N 1
ATOM 702 C CA . VAL A 1 115 ? 35.761 -16.817 -25.759 1.00 63.38 98 VAL A CA 1
ATOM 703 C C . VAL A 1 115 ? 34.817 -16.065 -24.776 1.00 65.74 98 VAL A C 1
ATOM 704 O O . VAL A 1 115 ? 35.290 -15.407 -23.845 1.00 66.14 98 VAL A O 1
ATOM 708 N N . GLN A 1 116 ? 33.504 -16.134 -25.012 1.00 60.61 99 GLN A N 1
ATOM 709 C CA . GLN A 1 116 ? 32.542 -15.440 -24.165 1.00 60.65 99 GLN A CA 1
ATOM 710 C C . GLN A 1 116 ? 32.360 -16.157 -22.823 1.00 63.07 99 GLN A C 1
ATOM 711 O O . GLN A 1 116 ? 32.284 -17.391 -22.764 1.00 61.71 99 GLN A O 1
ATOM 713 N N . LYS A 1 117 ? 32.341 -15.374 -21.746 1.00 59.42 100 LYS A N 1
ATOM 714 C CA . LYS A 1 117 ? 32.131 -15.892 -20.403 1.00 58.74 100 LYS A CA 1
ATOM 715 C C . LYS A 1 117 ? 30.658 -15.750 -20.068 1.00 60.13 100 LYS A C 1
ATOM 716 O O . LYS A 1 117 ? 30.095 -14.652 -20.179 1.00 61.75 100 LYS A O 1
ATOM 718 N N . TYR A 1 118 ? 30.024 -16.865 -19.692 1.00 51.78 101 TYR A N 1
ATOM 719 C CA . TYR A 1 118 ? 28.610 -16.851 -19.326 1.00 48.99 101 TYR A CA 1
ATOM 720 C C . TYR A 1 118 ? 28.450 -17.066 -17.839 1.00 51.41 101 TYR A C 1
ATOM 721 O O . TYR A 1 118 ? 29.128 -17.919 -17.279 1.00 52.26 101 TYR A O 1
ATOM 730 N N . GLU A 1 119 ? 27.556 -16.305 -17.199 1.00 47.04 102 GLU A N 1
ATOM 731 C CA . GLU A 1 119 ? 27.261 -16.457 -15.782 1.00 46.29 102 GLU A CA 1
ATOM 732 C C . GLU A 1 119 ? 26.336 -17.661 -15.585 1.00 49.89 102 GLU A C 1
ATOM 733 O O . GLU A 1 119 ? 26.590 -18.503 -14.718 1.00 50.70 102 GLU A O 1
ATOM 735 N N . GLY A 1 120 ? 25.308 -17.759 -16.420 1.00 44.70 103 GLY A N 1
ATOM 736 C CA . GLY A 1 120 ? 24.331 -18.826 -16.301 1.00 44.07 103 GLY A CA 1
ATOM 737 C C . GLY A 1 120 ? 24.144 -19.686 -17.517 1.00 46.31 103 GLY A C 1
ATOM 738 O O . GLY A 1 120 ? 24.368 -19.249 -18.648 1.00 45.27 103 GLY A O 1
ATOM 739 N N . MET A 1 121 ? 23.702 -20.913 -17.270 1.00 42.40 104 MET A N 1
ATOM 740 C CA . MET A 1 121 ? 23.396 -21.880 -18.308 1.00 41.25 104 MET A CA 1
ATOM 741 C C . MET A 1 121 ? 21.915 -22.171 -18.194 1.00 45.16 104 MET A C 1
ATOM 742 O O . MET A 1 121 ? 21.379 -22.336 -17.083 1.00 44.21 104 MET A O 1
ATOM 747 N N . ILE A 1 122 ? 21.246 -22.220 -19.351 1.00 41.22 105 ILE A N 1
ATOM 748 C CA . ILE A 1 122 ? 19.818 -22.496 -19.436 1.00 40.92 105 ILE A CA 1
ATOM 749 C C . ILE A 1 122 ? 19.715 -23.818 -20.130 1.00 44.68 105 ILE A C 1
ATOM 750 O O . ILE A 1 122 ? 19.910 -23.903 -21.341 1.00 43.58 105 ILE A O 1
ATOM 755 N N . LEU A 1 123 ? 19.520 -24.873 -19.344 1.00 42.81 106 LEU A N 1
ATOM 756 C CA . LEU A 1 123 ? 19.444 -26.246 -19.862 1.00 42.99 106 LEU A CA 1
ATOM 757 C C . LEU A 1 123 ? 18.010 -26.490 -20.251 1.00 42.88 106 LEU A C 1
ATOM 758 O O . LEU A 1 123 ? 17.122 -26.240 -19.456 1.00 40.79 106 LEU A O 1
ATOM 763 N N . LEU A 1 124 ? 17.783 -26.839 -21.517 1.00 39.49 107 LEU A N 1
ATOM 764 C CA . LEU A 1 124 ? 16.443 -27.024 -22.074 1.00 38.10 107 LEU A CA 1
ATOM 765 C C . LEU A 1 124 ? 16.279 -28.396 -22.730 1.00 42.79 107 LEU A C 1
ATOM 766 O O . LEU A 1 124 ? 17.051 -28.723 -23.602 1.00 42.89 107 LEU A O 1
ATOM 771 N N . GLN A 1 125 ? 15.263 -29.177 -22.355 1.00 42.56 108 GLN A N 1
ATOM 772 C CA . GLN A 1 125 ? 15.056 -30.498 -23.000 1.00 43.56 108 GLN A CA 1
ATOM 773 C C . GLN A 1 125 ? 14.251 -30.408 -24.310 1.00 46.81 108 GLN A C 1
ATOM 774 O O . GLN A 1 125 ? 13.207 -29.754 -24.327 1.00 44.73 108 GLN A O 1
ATOM 780 N N . PRO A 1 126 ? 14.707 -31.066 -25.404 1.00 44.56 109 PRO A N 1
ATOM 781 C CA . PRO A 1 126 ? 13.949 -31.011 -26.683 1.00 44.83 109 PRO A CA 1
ATOM 782 C C . PRO A 1 126 ? 12.581 -31.679 -26.588 1.00 47.82 109 PRO A C 1
ATOM 783 O O . PRO A 1 126 ? 11.771 -31.521 -27.497 1.00 46.99 109 PRO A O 1
ATOM 787 N N . THR A 1 127 ? 12.345 -32.441 -25.500 1.00 42.41 110 THR A N 1
ATOM 788 C CA . THR A 1 127 ? 11.116 -33.181 -25.264 1.00 42.37 110 THR A CA 1
ATOM 789 C C . THR A 1 127 ? 10.018 -32.315 -24.637 1.00 45.73 110 THR A C 1
ATOM 790 O O . THR A 1 127 ? 8.952 -32.850 -24.341 1.00 45.75 110 THR A O 1
ATOM 794 N N . SER A 1 128 ? 10.250 -30.989 -24.484 1.00 40.71 111 SER A N 1
ATOM 795 C CA . SER A 1 128 ? 9.284 -30.015 -23.945 1.00 40.43 111 SER A CA 1
ATOM 796 C C . SER A 1 128 ? 8.941 -28.962 -25.017 1.00 40.91 111 SER A C 1
ATOM 797 O O . SER A 1 128 ? 9.360 -27.813 -24.878 1.00 40.04 111 SER A O 1
ATOM 800 N N . PRO A 1 129 ? 8.246 -29.332 -26.125 1.00 36.47 112 PRO A N 1
ATOM 801 C CA . PRO A 1 129 ? 7.987 -28.348 -27.201 1.00 34.62 112 PRO A CA 1
ATOM 802 C C . PRO A 1 129 ? 6.948 -27.272 -26.907 1.00 38.53 112 PRO A C 1
ATOM 803 O O . PRO A 1 129 ? 6.837 -26.329 -27.693 1.00 36.84 112 PRO A O 1
ATOM 807 N N . LEU A 1 130 ? 6.157 -27.416 -25.800 1.00 35.88 113 LEU A N 1
ATOM 808 C CA . LEU A 1 130 ? 5.179 -26.400 -25.416 1.00 35.45 113 LEU A CA 1
ATOM 809 C C . LEU A 1 130 ? 5.824 -25.317 -24.545 1.00 40.56 113 LEU A C 1
ATOM 810 O O . LEU A 1 130 ? 5.153 -24.343 -24.189 1.00 40.94 113 LEU A O 1
ATOM 815 N N . ARG A 1 131 ? 7.137 -25.486 -24.209 1.00 34.94 114 ARG A N 1
ATOM 816 C CA . ARG A 1 131 ? 7.856 -24.476 -23.438 1.00 34.40 114 ARG A CA 1
ATOM 817 C C . ARG A 1 131 ? 8.391 -23.422 -24.440 1.00 36.08 114 ARG A C 1
ATOM 818 O O . ARG A 1 131 ? 9.225 -23.728 -25.300 1.00 35.34 114 ARG A O 1
ATOM 826 N N . THR A 1 132 ? 7.871 -22.204 -24.331 1.00 30.70 115 THR A N 1
ATOM 827 C CA . THR A 1 132 ? 8.139 -21.136 -25.273 1.00 31.37 115 THR A CA 1
ATOM 828 C C . THR A 1 132 ? 9.253 -20.190 -24.829 1.00 36.63 115 THR A C 1
ATOM 829 O O . THR A 1 132 ? 9.676 -20.259 -23.696 1.00 36.84 115 THR A O 1
ATOM 833 N N . SER A 1 133 ? 9.642 -19.234 -25.696 1.00 36.70 116 SER A N 1
ATOM 834 C CA . SER A 1 133 ? 10.583 -18.141 -25.379 1.00 37.68 116 SER A CA 1
ATOM 835 C C . SER A 1 133 ? 10.056 -17.363 -24.204 1.00 43.28 116 SER A C 1
ATOM 836 O O . SER A 1 133 ? 10.844 -16.894 -23.377 1.00 45.26 116 SER A O 1
ATOM 839 N N . HIS A 1 134 ? 8.715 -17.213 -24.136 1.00 39.16 117 HIS A N 1
ATOM 840 C CA . HIS A 1 134 ? 8.056 -16.479 -23.046 1.00 39.74 117 HIS A CA 1
ATOM 841 C C . HIS A 1 134 ? 8.313 -17.146 -21.693 1.00 41.70 117 HIS A C 1
ATOM 842 O O . HIS A 1 134 ? 8.651 -16.459 -20.729 1.00 42.79 117 HIS A O 1
ATOM 849 N N . HIS A 1 135 ? 8.225 -18.484 -21.649 1.00 36.61 118 HIS A N 1
ATOM 850 C CA . HIS A 1 135 ? 8.504 -19.271 -20.453 1.00 36.15 118 HIS A CA 1
ATOM 851 C C . HIS A 1 135 ? 9.952 -19.132 -20.017 1.00 39.31 118 HIS A C 1
ATOM 852 O O . HIS A 1 135 ? 10.193 -18.967 -18.832 1.00 37.62 118 HIS A O 1
ATOM 859 N N . ILE A 1 136 ? 10.905 -19.123 -20.978 1.00 38.17 119 ILE A N 1
ATOM 860 C CA . ILE A 1 136 ? 12.353 -18.960 -20.718 1.00 38.33 119 ILE A CA 1
ATOM 861 C C . ILE A 1 136 ? 12.644 -17.560 -20.140 1.00 43.66 119 ILE A C 1
ATOM 862 O O . ILE A 1 136 ? 13.334 -17.438 -19.120 1.00 44.55 119 ILE A O 1
ATOM 867 N N . LYS A 1 137 ? 12.101 -16.520 -20.773 1.00 40.32 120 LYS A N 1
ATOM 868 C CA . LYS A 1 137 ? 12.213 -15.119 -20.329 1.00 41.03 120 LYS A CA 1
ATOM 869 C C . LYS A 1 137 ? 11.765 -14.980 -18.858 1.00 44.15 120 LYS A C 1
ATOM 870 O O . LYS A 1 137 ? 12.464 -14.353 -18.044 1.00 42.52 120 LYS A O 1
ATOM 876 N N . GLU A 1 138 ? 10.594 -15.577 -18.531 1.00 41.04 121 GLU A N 1
ATOM 877 C CA . GLU A 1 138 ? 10.011 -15.515 -17.187 1.00 40.40 121 GLU A CA 1
ATOM 878 C C . GLU A 1 138 ? 10.842 -16.266 -16.150 1.00 42.14 121 GLU A C 1
ATOM 879 O O . GLU A 1 138 ? 11.012 -15.753 -15.046 1.00 41.32 121 GLU A O 1
ATOM 885 N N . ALA A 1 139 ? 11.436 -17.427 -16.523 1.00 38.52 122 ALA A N 1
ATOM 886 C CA . ALA A 1 139 ? 12.291 -18.201 -15.611 1.00 37.60 122 ALA A CA 1
ATOM 887 C C . ALA A 1 139 ? 13.576 -17.455 -15.330 1.00 42.95 122 ALA A C 1
ATOM 888 O O . ALA A 1 139 ? 14.033 -17.481 -14.187 1.00 43.44 122 ALA A O 1
ATOM 890 N N . ILE A 1 140 ? 14.153 -16.771 -16.352 1.00 39.26 123 ILE A N 1
ATOM 891 C CA . ILE A 1 140 ? 15.370 -15.982 -16.164 1.00 38.99 123 ILE A CA 1
ATOM 892 C C . ILE A 1 140 ? 15.071 -14.727 -15.309 1.00 42.89 123 ILE A C 1
ATOM 893 O O . ILE A 1 140 ? 15.859 -14.372 -14.438 1.00 41.55 123 ILE A O 1
ATOM 898 N N . GLU A 1 141 ? 13.911 -14.097 -15.526 1.00 40.32 124 GLU A N 1
ATOM 899 C CA . GLU A 1 141 ? 13.482 -12.942 -14.733 1.00 39.42 124 GLU A CA 1
ATOM 900 C C . GLU A 1 141 ? 13.344 -13.296 -13.272 1.00 41.35 124 GLU A C 1
ATOM 901 O O . GLU A 1 141 ? 13.790 -12.523 -12.428 1.00 40.61 124 GLU A O 1
ATOM 907 N N . LEU A 1 142 ? 12.753 -14.478 -12.974 1.00 37.59 125 LEU A N 1
ATOM 908 C CA . LEU A 1 142 ? 12.595 -14.990 -11.615 1.00 37.86 125 LEU A CA 1
ATOM 909 C C . LEU A 1 142 ? 13.978 -15.248 -11.020 1.00 45.10 125 LEU A C 1
ATOM 910 O O . LEU A 1 142 ? 14.231 -14.851 -9.887 1.00 46.58 125 LEU A O 1
ATOM 915 N N . TYR A 1 143 ? 14.872 -15.873 -11.809 1.00 41.30 126 TYR A N 1
ATOM 916 C CA . TYR A 1 143 ? 16.259 -16.187 -11.459 1.00 41.94 126 TYR A CA 1
ATOM 917 C C . TYR A 1 143 ? 16.999 -14.917 -11.018 1.00 46.74 126 TYR A C 1
ATOM 918 O O . TYR A 1 143 ? 17.651 -14.923 -9.977 1.00 45.82 126 TYR A O 1
ATOM 927 N N . GLU A 1 144 ? 16.841 -13.825 -11.764 1.00 45.57 127 GLU A N 1
ATOM 928 C CA . GLU A 1 144 ? 17.482 -12.553 -11.416 1.00 46.71 127 GLU A CA 1
ATOM 929 C C . GLU A 1 144 ? 16.826 -11.852 -10.229 1.00 52.15 127 GLU A C 1
ATOM 930 O O . GLU A 1 144 ? 17.535 -11.408 -9.336 1.00 52.42 127 GLU A O 1
ATOM 936 N N . LYS A 1 145 ? 15.487 -11.779 -10.213 1.00 50.15 128 LYS A N 1
ATOM 937 C CA . LYS A 1 145 ? 14.698 -11.115 -9.164 1.00 50.72 128 LYS A CA 1
ATOM 938 C C . LYS A 1 145 ? 14.942 -11.705 -7.756 1.00 54.14 128 LYS A C 1
ATOM 939 O O . LYS A 1 145 ? 15.015 -10.962 -6.786 1.00 54.28 128 LYS A O 1
ATOM 943 N N . THR A 1 146 ? 15.053 -13.028 -7.664 1.00 50.58 129 THR A N 1
ATOM 944 C CA . THR A 1 146 ? 15.217 -13.750 -6.400 1.00 49.47 129 THR A CA 1
ATOM 945 C C . THR A 1 146 ? 16.668 -13.944 -6.018 1.00 53.08 129 THR A C 1
ATOM 946 O O . THR A 1 146 ? 16.921 -14.424 -4.913 1.00 55.37 129 THR A O 1
ATOM 950 N N . ALA A 1 147 ? 17.625 -13.606 -6.918 1.00 47.67 130 ALA A N 1
ATOM 951 C CA . ALA A 1 147 ? 19.065 -13.852 -6.740 1.00 47.25 130 ALA A CA 1
ATOM 952 C C . ALA A 1 147 ? 19.284 -15.372 -6.478 1.00 49.92 130 ALA A C 1
ATOM 953 O O . ALA A 1 147 ? 20.087 -15.777 -5.632 1.00 49.12 130 ALA A O 1
ATOM 955 N N . ALA A 1 148 ? 18.521 -16.199 -7.223 1.00 46.73 131 ALA A N 1
ATOM 956 C CA . ALA A 1 148 ? 18.519 -17.660 -7.127 1.00 46.57 131 ALA A CA 1
ATOM 957 C C . ALA A 1 148 ? 19.860 -18.243 -7.556 1.00 52.29 131 ALA A C 1
ATOM 958 O O . ALA A 1 148 ? 20.590 -17.633 -8.336 1.00 52.61 131 ALA A O 1
ATOM 960 N N . LYS A 1 149 ? 20.175 -19.419 -7.043 1.00 49.49 132 LYS A N 1
ATOM 961 C CA . LYS A 1 149 ? 21.342 -20.173 -7.484 1.00 49.63 132 LYS A CA 1
ATOM 962 C C . LYS A 1 149 ? 20.847 -21.111 -8.593 1.00 54.75 132 LYS A C 1
ATOM 963 O O . LYS A 1 149 ? 21.622 -21.538 -9.449 1.00 55.00 132 LYS A O 1
ATOM 969 N N . PHE A 1 150 ? 19.529 -21.421 -8.561 1.00 49.82 133 PHE A N 1
ATOM 970 C CA . PHE A 1 150 ? 18.897 -22.364 -9.465 1.00 47.58 133 PHE A CA 1
ATOM 971 C C . PHE A 1 150 ? 17.406 -22.102 -9.606 1.00 47.06 133 PHE A C 1
ATOM 972 O O . PHE A 1 150 ? 16.703 -21.916 -8.613 1.00 45.98 133 PHE A O 1
ATOM 980 N N . VAL A 1 151 ? 16.930 -22.078 -10.863 1.00 41.89 134 VAL A N 1
ATOM 981 C CA . VAL A 1 151 ? 15.511 -21.949 -11.204 1.00 40.08 134 VAL A CA 1
ATOM 982 C C . VAL A 1 151 ? 15.118 -23.138 -12.059 1.00 42.68 134 VAL A C 1
ATOM 983 O O . VAL A 1 151 ? 15.750 -23.405 -13.079 1.00 41.81 134 VAL A O 1
ATOM 987 N N . ILE A 1 152 ? 14.115 -23.888 -11.604 1.00 40.54 135 ILE A N 1
ATOM 988 C CA . ILE A 1 152 ? 13.654 -25.070 -12.314 1.00 40.27 135 ILE A CA 1
ATOM 989 C C . ILE A 1 152 ? 12.169 -24.940 -12.641 1.00 42.15 135 ILE A C 1
ATOM 990 O O . ILE A 1 152 ? 11.388 -24.531 -11.774 1.00 40.92 135 ILE A O 1
ATOM 995 N N . SER A 1 153 ? 11.792 -25.223 -13.919 1.00 37.15 136 SER A N 1
ATOM 996 C CA . SER A 1 153 ? 10.375 -25.204 -14.312 1.00 35.71 136 SER A CA 1
ATOM 997 C C . SER A 1 153 ? 9.657 -26.441 -13.753 1.00 37.42 136 SER A C 1
ATOM 998 O O . SER A 1 153 ? 10.154 -27.578 -13.847 1.00 36.52 136 SER A O 1
ATOM 1001 N N . VAL A 1 154 ? 8.513 -26.191 -13.128 1.00 33.99 137 VAL A N 1
ATOM 1002 C CA . VAL A 1 154 ? 7.693 -27.218 -12.446 1.00 33.92 137 VAL A CA 1
ATOM 1003 C C . VAL A 1 154 ? 6.218 -27.084 -12.780 1.00 41.20 137 VAL A C 1
ATOM 1004 O O . VAL A 1 154 ? 5.786 -26.052 -13.315 1.00 43.92 137 VAL A O 1
ATOM 1008 N N . PHE A 1 155 ? 5.429 -28.053 -12.305 1.00 35.77 138 PHE A N 1
ATOM 1009 C CA . PHE A 1 155 ? 3.978 -27.983 -12.345 1.00 35.47 138 PHE A CA 1
ATOM 1010 C C . PHE A 1 155 ? 3.414 -28.681 -11.093 1.00 43.46 138 PHE A C 1
ATOM 1011 O O . PHE A 1 155 ? 4.111 -29.511 -10.496 1.00 43.57 138 PHE A O 1
ATOM 1019 N N . GLU A 1 156 ? 2.167 -28.359 -10.714 1.00 42.75 139 GLU A N 1
ATOM 1020 C CA . GLU A 1 156 ? 1.458 -29.014 -9.595 1.00 44.74 139 GLU A CA 1
ATOM 1021 C C . GLU A 1 156 ? 0.629 -30.135 -10.211 1.00 51.19 139 GLU A C 1
ATOM 1022 O O . GLU A 1 156 ? -0.288 -29.853 -10.973 1.00 50.34 139 GLU A O 1
ATOM 1028 N N . PRO A 1 157 ? 0.960 -31.413 -9.992 1.00 50.72 140 PRO A N 1
ATOM 1029 C CA . PRO A 1 157 ? 0.188 -32.472 -10.660 1.00 52.35 140 PRO A CA 1
ATOM 1030 C C . PRO A 1 157 ? -1.211 -32.628 -10.071 1.00 62.33 140 PRO A C 1
ATOM 1031 O O . PRO A 1 157 ? -1.413 -32.301 -8.901 1.00 61.13 140 PRO A O 1
ATOM 1035 N N . THR A 1 158 ? -2.170 -33.122 -10.882 1.00 64.38 141 THR A N 1
ATOM 1036 C CA . THR A 1 158 ? -3.552 -33.383 -10.449 1.00 67.14 141 THR A CA 1
ATOM 1037 C C . THR A 1 158 ? -3.540 -34.366 -9.265 1.00 74.28 141 THR A C 1
ATOM 1038 O O . THR A 1 158 ? -4.183 -34.111 -8.239 1.00 75.01 141 THR A O 1
ATOM 1042 N N . HIS A 1 159 ? -2.723 -35.435 -9.385 1.00 70.31 142 HIS A N 1
ATOM 1043 C CA . HIS A 1 159 ? -2.474 -36.409 -8.323 1.00 68.84 142 HIS A CA 1
ATOM 1044 C C . HIS A 1 159 ? -1.158 -35.963 -7.660 1.00 69.11 142 HIS A C 1
ATOM 1045 O O . HIS A 1 159 ? -0.085 -36.116 -8.256 1.00 68.17 142 HIS A O 1
ATOM 1052 N N . THR A 1 160 ? -1.246 -35.402 -6.443 1.00 63.39 143 THR A N 1
ATOM 1053 C CA . THR A 1 160 ? -0.082 -34.920 -5.709 1.00 62.68 143 THR A CA 1
ATOM 1054 C C . THR A 1 160 ? 0.915 -36.061 -5.399 1.00 65.23 143 THR A C 1
ATOM 1055 O O . THR A 1 160 ? 0.503 -37.159 -5.012 1.00 64.98 143 THR A O 1
ATOM 1059 N N . PRO A 1 161 ? 2.231 -35.810 -5.602 1.00 61.40 144 PRO A N 1
ATOM 1060 C CA . PRO A 1 161 ? 3.241 -36.863 -5.336 1.00 60.63 144 PRO A CA 1
ATOM 1061 C C . PRO A 1 161 ? 3.296 -37.376 -3.892 1.00 63.27 144 PRO A C 1
ATOM 1062 O O . PRO A 1 161 ? 3.705 -38.514 -3.678 1.00 63.40 144 PRO A O 1
ATOM 1066 N N . ILE A 1 162 ? 2.954 -36.498 -2.913 1.00 58.99 145 ILE A N 1
ATOM 1067 C CA . ILE A 1 162 ? 2.920 -36.793 -1.466 1.00 59.19 145 ILE A CA 1
ATOM 1068 C C . ILE A 1 162 ? 1.995 -37.979 -1.111 1.00 61.69 145 ILE A C 1
ATOM 1069 O O . ILE A 1 162 ? 2.237 -38.599 -0.083 1.00 61.93 145 ILE A O 1
ATOM 1074 N N . LYS A 1 163 ? 0.956 -38.291 -1.947 1.00 56.87 146 LYS A N 1
ATOM 1075 C CA . LYS A 1 163 ? -0.023 -39.375 -1.714 1.00 56.17 146 LYS A CA 1
ATOM 1076 C C . LYS A 1 163 ? 0.392 -40.755 -2.290 1.00 59.23 146 LYS A C 1
ATOM 1077 O O . LYS A 1 163 ? -0.348 -41.735 -2.140 1.00 60.31 146 LYS A O 1
ATOM 1081 N N . SER A 1 164 ? 1.557 -40.836 -2.930 1.00 53.33 147 SER A N 1
ATOM 1082 C CA . SER A 1 164 ? 2.046 -42.067 -3.556 1.00 52.63 147 SER A CA 1
ATOM 1083 C C . SER A 1 164 ? 2.636 -43.101 -2.565 1.00 55.38 147 SER A C 1
ATOM 1084 O O . SER A 1 164 ? 2.780 -42.813 -1.390 1.00 55.54 147 SER A O 1
ATOM 1087 N N . TYR A 1 165 ? 3.005 -44.278 -3.056 1.00 51.53 148 TYR A N 1
ATOM 1088 C CA . TYR A 1 165 ? 3.696 -45.312 -2.284 1.00 50.79 148 TYR A CA 1
ATOM 1089 C C . TYR A 1 165 ? 5.118 -45.425 -2.725 1.00 53.61 148 TYR A C 1
ATOM 1090 O O . TYR A 1 165 ? 5.441 -45.305 -3.906 1.00 53.01 148 TYR A O 1
ATOM 1099 N N . LEU A 1 166 ? 5.959 -45.708 -1.764 1.00 50.23 149 LEU A N 1
ATOM 1100 C CA . LEU A 1 166 ? 7.355 -45.917 -2.013 1.00 49.61 149 LEU A CA 1
ATOM 1101 C C . LEU A 1 166 ? 7.652 -47.358 -1.763 1.00 50.23 149 LEU A C 1
ATOM 1102 O O . LEU A 1 166 ? 7.178 -47.941 -0.787 1.00 48.97 149 LEU A O 1
ATOM 1107 N N . GLU A 1 167 ? 8.384 -47.941 -2.684 1.00 46.83 150 GLU A N 1
ATOM 1108 C CA . GLU A 1 167 ? 8.848 -49.293 -2.568 1.00 47.68 150 GLU A CA 1
ATOM 1109 C C . GLU A 1 167 ? 10.008 -49.325 -1.551 1.00 55.25 150 GLU A C 1
ATOM 1110 O O . GLU A 1 167 ? 11.003 -48.599 -1.695 1.00 58.05 150 GLU A O 1
ATOM 1116 N N . ASN A 1 168 ? 9.850 -50.139 -0.511 1.00 50.76 151 ASN A N 1
ATOM 1117 C CA . ASN A 1 168 ? 10.863 -50.400 0.528 1.00 49.23 151 ASN A CA 1
ATOM 1118 C C . ASN A 1 168 ? 11.875 -51.409 -0.020 1.00 53.58 151 ASN A C 1
ATOM 1119 O O . ASN A 1 168 ? 11.660 -51.991 -1.078 1.00 51.61 151 ASN A O 1
ATOM 1124 N N . ASP A 1 169 ? 12.989 -51.606 0.691 1.00 55.45 152 ASP A N 1
ATOM 1125 C CA . ASP A 1 169 ? 14.097 -52.509 0.319 1.00 55.81 152 ASP A CA 1
ATOM 1126 C C . ASP A 1 169 ? 13.682 -53.968 0.215 1.00 59.47 152 ASP A C 1
ATOM 1127 O O . ASP A 1 169 ? 14.211 -54.681 -0.646 1.00 61.13 152 ASP A O 1
ATOM 1132 N N . ASP A 1 170 ? 12.742 -54.422 1.080 1.00 53.92 153 ASP A N 1
ATOM 1133 C CA . ASP A 1 170 ? 12.268 -55.812 1.085 1.00 53.76 153 ASP A CA 1
ATOM 1134 C C . ASP A 1 170 ? 11.225 -56.110 -0.008 1.00 58.79 153 ASP A C 1
ATOM 1135 O O . ASP A 1 170 ? 10.691 -57.221 -0.052 1.00 60.87 153 ASP A O 1
ATOM 1140 N N . GLY A 1 171 ? 10.923 -55.122 -0.849 1.00 53.02 154 GLY A N 1
ATOM 1141 C CA . GLY A 1 171 ? 9.944 -55.277 -1.919 1.00 51.57 154 GLY A CA 1
ATOM 1142 C C . GLY A 1 171 ? 8.542 -54.806 -1.572 1.00 51.87 154 GLY A C 1
ATOM 1143 O O . GLY A 1 171 ? 7.701 -54.672 -2.472 1.00 52.45 154 GLY A O 1
ATOM 1144 N N . THR A 1 172 ? 8.267 -54.571 -0.276 1.00 44.69 155 THR A N 1
ATOM 1145 C CA . THR A 1 172 ? 6.961 -54.078 0.167 1.00 44.12 155 THR A CA 1
ATOM 1146 C C . THR A 1 172 ? 6.763 -52.599 -0.211 1.00 48.36 155 THR A C 1
ATOM 1147 O O . THR A 1 172 ? 7.708 -51.935 -0.635 1.00 48.45 155 THR A O 1
ATOM 1151 N N . ILE A 1 173 ? 5.547 -52.088 -0.017 1.00 44.64 156 ILE A N 1
ATOM 1152 C CA . ILE A 1 173 ? 5.227 -50.687 -0.261 1.00 43.83 156 ILE A CA 1
ATOM 1153 C C . ILE A 1 173 ? 4.577 -50.073 0.964 1.00 49.55 156 ILE A C 1
ATOM 1154 O O . ILE A 1 173 ? 3.888 -50.763 1.715 1.00 49.11 156 ILE A O 1
ATOM 1159 N N . SER A 1 174 ? 4.823 -48.779 1.164 1.00 47.39 157 SER A N 1
ATOM 1160 C CA . SER A 1 174 ? 4.245 -47.955 2.222 1.00 47.18 157 SER A CA 1
ATOM 1161 C C . SER A 1 174 ? 4.210 -46.536 1.647 1.00 50.48 157 SER A C 1
ATOM 1162 O O . SER A 1 174 ? 4.945 -46.255 0.697 1.00 48.92 157 SER A O 1
ATOM 1165 N N . GLY A 1 175 ? 3.384 -45.662 2.223 1.00 48.79 158 GLY A N 1
ATOM 1166 C CA . GLY A 1 175 ? 3.310 -44.256 1.817 1.00 49.99 158 GLY A CA 1
ATOM 1167 C C . GLY A 1 175 ? 4.681 -43.595 1.706 1.00 56.64 158 GLY A C 1
ATOM 1168 O O . GLY A 1 175 ? 5.577 -43.870 2.522 1.00 56.53 158 GLY A O 1
ATOM 1169 N N . LEU A 1 176 ? 4.893 -42.799 0.641 1.00 55.91 159 LEU A N 1
ATOM 1170 C CA . LEU A 1 176 ? 6.173 -42.113 0.387 1.00 56.49 159 LEU A CA 1
ATOM 1171 C C . LEU A 1 176 ? 6.467 -41.080 1.462 1.00 63.62 159 LEU A C 1
ATOM 1172 O O . LEU A 1 176 ? 7.551 -41.123 2.044 1.00 61.64 159 LEU A O 1
ATOM 1177 N N . TYR A 1 177 ? 5.507 -40.168 1.735 1.00 65.19 160 TYR A N 1
ATOM 1178 C CA . TYR A 1 177 ? 5.701 -39.103 2.724 1.00 67.17 160 TYR A CA 1
ATOM 1179 C C . TYR A 1 177 ? 5.471 -39.590 4.159 1.00 75.96 160 TYR A C 1
ATOM 1180 O O . TYR A 1 177 ? 6.345 -39.435 5.015 1.00 74.54 160 TYR A O 1
ATOM 1189 N N . SER A 1 178 ? 4.291 -40.183 4.399 1.00 77.44 161 SER A N 1
ATOM 1190 C CA . SER A 1 178 ? 3.848 -40.776 5.667 1.00 79.46 161 SER A CA 1
ATOM 1191 C C . SER A 1 178 ? 2.727 -41.778 5.343 1.00 89.04 161 SER A C 1
ATOM 1192 O O . SER A 1 178 ? 2.351 -41.905 4.175 1.00 89.45 161 SER A O 1
ATOM 1195 N N . ASN A 1 179 ? 2.133 -42.440 6.359 1.00 88.68 162 ASN A N 1
ATOM 1196 C CA . ASN A 1 179 ? 0.992 -43.320 6.070 1.00 89.51 162 ASN A CA 1
ATOM 1197 C C . ASN A 1 179 ? -0.297 -42.452 6.005 1.00 95.54 162 ASN A C 1
ATOM 1198 O O . ASN A 1 179 ? -0.896 -42.136 7.042 1.00 95.67 162 ASN A O 1
ATOM 1200 N N . GLU A 1 180 ? -0.652 -41.993 4.771 1.00 92.50 163 GLU A N 1
ATOM 1201 C CA . GLU A 1 180 ? -1.806 -41.134 4.474 1.00 116.95 163 GLU A CA 1
ATOM 1202 C C . GLU A 1 180 ? -2.286 -41.294 3.018 1.00 130.34 163 GLU A C 1
ATOM 1203 O O . GLU A 1 180 ? -1.764 -40.668 2.091 1.00 79.46 163 GLU A O 1
ATOM 1205 N N . PRO A 1 190 ? 0.987 -30.171 2.550 1.00 61.47 173 PRO A N 1
ATOM 1206 C CA . PRO A 1 190 ? 2.179 -29.476 2.027 1.00 61.03 173 PRO A CA 1
ATOM 1207 C C . PRO A 1 190 ? 2.162 -29.330 0.486 1.00 64.94 173 PRO A C 1
ATOM 1208 O O . PRO A 1 190 ? 1.712 -30.249 -0.219 1.00 64.02 173 PRO A O 1
ATOM 1212 N N . ARG A 1 191 ? 2.642 -28.169 -0.035 1.00 60.32 174 ARG A N 1
ATOM 1213 C CA . ARG A 1 191 ? 2.647 -27.870 -1.471 1.00 59.65 174 ARG A CA 1
ATOM 1214 C C . ARG A 1 191 ? 3.764 -28.617 -2.248 1.00 61.08 174 ARG A C 1
ATOM 1215 O O . ARG A 1 191 ? 4.947 -28.428 -1.972 1.00 60.80 174 ARG A O 1
ATOM 1223 N N . ALA A 1 192 ? 3.371 -29.453 -3.222 1.00 55.93 175 ALA A N 1
ATOM 1224 C CA . ALA A 1 192 ? 4.281 -30.310 -3.980 1.00 55.04 175 ALA A CA 1
ATOM 1225 C C . ALA A 1 192 ? 4.391 -29.886 -5.424 1.00 53.24 175 ALA A C 1
ATOM 1226 O O . ALA A 1 192 ? 3.395 -29.535 -6.026 1.00 53.52 175 ALA A O 1
ATOM 1228 N N . TYR A 1 193 ? 5.592 -29.916 -5.970 1.00 46.54 176 TYR A N 1
ATOM 1229 C CA . TYR A 1 193 ? 5.865 -29.579 -7.367 1.00 45.22 176 TYR A CA 1
ATOM 1230 C C . TYR A 1 193 ? 6.648 -30.677 -8.017 1.00 45.68 176 TYR A C 1
ATOM 1231 O O . TYR A 1 193 ? 7.583 -31.219 -7.427 1.00 44.59 176 TYR A O 1
ATOM 1240 N N . GLN A 1 194 ? 6.334 -30.925 -9.265 1.00 40.38 177 GLN A N 1
ATOM 1241 C CA . GLN A 1 194 ? 6.983 -31.937 -10.064 1.00 39.11 177 GLN A CA 1
ATOM 1242 C C . GLN A 1 194 ? 7.763 -31.231 -11.154 1.00 43.04 177 GLN A C 1
ATOM 1243 O O . GLN A 1 194 ? 7.168 -30.437 -11.889 1.00 43.02 177 GLN A O 1
ATOM 1249 N N . PRO A 1 195 ? 9.081 -31.489 -11.296 1.00 39.52 178 PRO A N 1
ATOM 1250 C CA . PRO A 1 195 ? 9.819 -30.828 -12.379 1.00 39.45 178 PRO A CA 1
ATOM 1251 C C . PRO A 1 195 ? 9.288 -31.336 -13.711 1.00 42.40 178 PRO A C 1
ATOM 1252 O O . PRO A 1 195 ? 8.938 -32.514 -13.809 1.00 43.60 178 PRO A O 1
ATOM 1256 N N . ASN A 1 196 ? 9.156 -30.456 -14.709 1.00 37.49 179 ASN A N 1
ATOM 1257 C CA . ASN A 1 196 ? 8.648 -30.904 -16.014 1.00 36.38 179 ASN A CA 1
ATOM 1258 C C . ASN A 1 196 ? 9.776 -31.143 -17.034 1.00 42.51 179 ASN A C 1
ATOM 1259 O O . ASN A 1 196 ? 9.500 -31.596 -18.140 1.00 43.55 179 ASN A O 1
ATOM 1264 N N . GLY A 1 197 ? 11.024 -30.832 -16.648 1.00 37.97 180 GLY A N 1
ATOM 1265 C CA . GLY A 1 197 ? 12.206 -31.022 -17.483 1.00 36.97 180 GLY A CA 1
ATOM 1266 C C . GLY A 1 197 ? 12.429 -29.978 -18.549 1.00 38.70 180 GLY A C 1
ATOM 1267 O O . GLY A 1 197 ? 13.379 -30.092 -19.328 1.00 37.68 180 GLY A O 1
ATOM 1268 N N . ALA A 1 198 ? 11.586 -28.940 -18.576 1.00 33.80 181 ALA A N 1
ATOM 1269 C CA . ALA A 1 198 ? 11.662 -27.932 -19.618 1.00 32.37 181 ALA A CA 1
ATOM 1270 C C . ALA A 1 198 ? 12.797 -26.906 -19.462 1.00 33.42 181 ALA A C 1
ATOM 1271 O O . ALA A 1 198 ? 13.392 -26.518 -20.447 1.00 33.56 181 ALA A O 1
ATOM 1273 N N . ILE A 1 199 ? 13.031 -26.412 -18.263 1.00 31.22 182 ILE A N 1
ATOM 1274 C CA . ILE A 1 199 ? 14.021 -25.367 -17.999 1.00 32.19 182 ILE A CA 1
ATOM 1275 C C . ILE A 1 199 ? 14.752 -25.658 -16.710 1.00 39.12 182 ILE A C 1
ATOM 1276 O O . ILE A 1 199 ? 14.129 -26.015 -15.707 1.00 39.65 182 ILE A O 1
ATOM 1281 N N . TYR A 1 200 ? 16.081 -25.505 -16.760 1.00 37.27 183 TYR A N 1
ATOM 1282 C CA . TYR A 1 200 ? 17.039 -25.591 -15.643 1.00 36.96 183 TYR A CA 1
ATOM 1283 C C . TYR A 1 200 ? 17.957 -24.379 -15.818 1.00 40.22 183 TYR A C 1
ATOM 1284 O O . TYR A 1 200 ? 18.750 -24.356 -16.751 1.00 41.02 183 TYR A O 1
ATOM 1293 N N . ALA A 1 201 ? 17.784 -23.346 -15.000 1.00 37.50 184 ALA A N 1
ATOM 1294 C CA . ALA A 1 201 ? 18.589 -22.113 -15.070 1.00 38.40 184 ALA A CA 1
ATOM 1295 C C . ALA A 1 201 ? 19.493 -22.073 -13.846 1.00 42.46 184 ALA A C 1
ATOM 1296 O O . ALA A 1 201 ? 18.999 -21.990 -12.724 1.00 43.68 184 ALA A O 1
ATOM 1298 N N . PHE A 1 202 ? 20.804 -22.222 -14.046 1.00 38.11 185 PHE A N 1
ATOM 1299 C CA . PHE A 1 202 ? 21.755 -22.249 -12.932 1.00 37.01 185 PHE A CA 1
ATOM 1300 C C . PHE A 1 202 ? 23.051 -21.499 -13.228 1.00 42.72 185 PHE A C 1
ATOM 1301 O O . PHE A 1 202 ? 23.389 -21.267 -14.404 1.00 42.87 185 PHE A O 1
ATOM 1309 N N . SER A 1 203 ? 23.799 -21.150 -12.168 1.00 38.67 186 SER A N 1
ATOM 1310 C CA . SER A 1 203 ? 25.097 -20.504 -12.312 1.00 37.65 186 SER A CA 1
ATOM 1311 C C . SER A 1 203 ? 26.107 -21.577 -12.747 1.00 43.12 186 SER A C 1
ATOM 1312 O O . SER A 1 203 ? 26.077 -22.684 -12.201 1.00 42.39 186 SER A O 1
ATOM 1315 N N . ILE A 1 204 ? 26.952 -21.276 -13.770 1.00 40.62 187 ILE A N 1
ATOM 1316 C CA . ILE A 1 204 ? 27.994 -22.196 -14.286 1.00 41.76 187 ILE A CA 1
ATOM 1317 C C . ILE A 1 204 ? 29.121 -22.390 -13.244 1.00 48.86 187 ILE A C 1
ATOM 1318 O O . ILE A 1 204 ? 29.416 -23.527 -12.898 1.00 50.29 187 ILE A O 1
ATOM 1323 N N . ASP A 1 205 ? 29.700 -21.283 -12.727 1.00 47.11 188 ASP A N 1
ATOM 1324 C CA . ASP A 1 205 ? 30.752 -21.271 -11.711 1.00 49.08 188 ASP A CA 1
ATOM 1325 C C . ASP A 1 205 ? 30.354 -22.091 -10.467 1.00 55.80 188 ASP A C 1
ATOM 1326 O O . ASP A 1 205 ? 31.151 -22.927 -10.020 1.00 57.78 188 ASP A O 1
ATOM 1331 N N . GLU A 1 206 ? 29.125 -21.859 -9.941 1.00 50.63 189 GLU A N 1
ATOM 1332 C CA . GLU A 1 206 ? 28.544 -22.565 -8.805 1.00 50.64 189 GLU A CA 1
ATOM 1333 C C . GLU A 1 206 ? 28.438 -24.068 -9.111 1.00 53.78 189 GLU A C 1
ATOM 1334 O O . GLU A 1 206 ? 28.747 -24.864 -8.236 1.00 53.77 189 GLU A O 1
ATOM 1340 N N . PHE A 1 207 ? 28.025 -24.451 -10.358 1.00 48.47 190 PHE A N 1
ATOM 1341 C CA . PHE A 1 207 ? 27.850 -25.856 -10.743 1.00 45.90 190 PHE A CA 1
ATOM 1342 C C . PHE A 1 207 ? 29.197 -26.543 -10.780 1.00 51.15 190 PHE A C 1
ATOM 1343 O O . PHE A 1 207 ? 29.276 -27.701 -10.411 1.00 48.99 190 PHE A O 1
ATOM 1351 N N . LYS A 1 208 ? 30.235 -25.845 -11.267 1.00 51.26 191 LYS A N 1
ATOM 1352 C CA . LYS A 1 208 ? 31.599 -26.362 -11.342 1.00 52.51 191 LYS A CA 1
ATOM 1353 C C . LYS A 1 208 ? 32.187 -26.606 -9.947 1.00 57.95 191 LYS A C 1
ATOM 1354 O O . LYS A 1 208 ? 32.900 -27.602 -9.792 1.00 58.27 191 LYS A O 1
ATOM 1359 N N . LEU A 1 209 ? 31.930 -25.710 -8.951 1.00 55.57 192 LEU A N 1
ATOM 1360 C CA . LEU A 1 209 ? 32.475 -25.900 -7.601 1.00 56.87 192 LEU A CA 1
ATOM 1361 C C . LEU A 1 209 ? 31.738 -27.018 -6.814 1.00 58.93 192 LEU A C 1
ATOM 1362 O O . LEU A 1 209 ? 32.355 -27.657 -5.950 1.00 58.78 192 LEU A O 1
ATOM 1367 N N . ASN A 1 210 ? 30.475 -27.300 -7.146 1.00 53.30 193 ASN A N 1
ATOM 1368 C CA . ASN A 1 210 ? 29.744 -28.382 -6.485 1.00 53.06 193 ASN A CA 1
ATOM 1369 C C . ASN A 1 210 ? 29.769 -29.709 -7.233 1.00 55.84 193 ASN A C 1
ATOM 1370 O O . ASN A 1 210 ? 29.587 -30.739 -6.596 1.00 55.98 193 ASN A O 1
ATOM 1375 N N . ASN A 1 211 ? 29.943 -29.685 -8.587 1.00 51.43 194 ASN A N 1
ATOM 1376 C CA . ASN A 1 211 ? 29.846 -30.834 -9.501 1.00 50.84 194 ASN A CA 1
ATOM 1377 C C . ASN A 1 211 ? 28.436 -31.456 -9.435 1.00 52.14 194 ASN A C 1
ATOM 1378 O O . ASN A 1 211 ? 28.267 -32.646 -9.643 1.00 51.55 194 ASN A O 1
ATOM 1383 N N . HIS A 1 212 ? 27.444 -30.635 -9.086 1.00 48.47 195 HIS A N 1
ATOM 1384 C CA . HIS A 1 212 ? 26.035 -30.978 -8.988 1.00 48.85 195 HIS A CA 1
ATOM 1385 C C . HIS A 1 212 ? 25.190 -29.704 -8.994 1.00 54.88 195 HIS A C 1
ATOM 1386 O O . HIS A 1 212 ? 25.707 -28.582 -8.841 1.00 53.84 195 HIS A O 1
ATOM 1393 N N . PHE A 1 213 ? 23.894 -29.892 -9.198 1.00 53.46 196 PHE A N 1
ATOM 1394 C CA . PHE A 1 213 ? 22.927 -28.816 -9.219 1.00 54.12 196 PHE A CA 1
ATOM 1395 C C . PHE A 1 213 ? 22.865 -28.164 -7.847 1.00 57.73 196 PHE A C 1
ATOM 1396 O O . PHE A 1 213 ? 22.988 -28.868 -6.845 1.00 55.05 196 PHE A O 1
ATOM 1404 N N . PRO A 1 214 ? 22.668 -26.827 -7.766 1.00 56.43 197 PRO A N 1
ATOM 1405 C CA . PRO A 1 214 ? 22.564 -26.192 -6.449 1.00 56.15 197 PRO A CA 1
ATOM 1406 C C . PRO A 1 214 ? 21.463 -26.826 -5.592 1.00 59.53 197 PRO A C 1
ATOM 1407 O O . PRO A 1 214 ? 20.444 -27.288 -6.107 1.00 57.51 197 PRO A O 1
ATOM 1411 N N . ARG A 1 215 ? 21.704 -26.882 -4.286 1.00 56.78 198 ARG A N 1
ATOM 1412 C CA . ARG A 1 215 ? 20.784 -27.464 -3.326 1.00 56.80 198 ARG A CA 1
ATOM 1413 C C . ARG A 1 215 ? 20.110 -26.358 -2.511 1.00 59.27 198 ARG A C 1
ATOM 1414 O O . ARG A 1 215 ? 19.091 -26.603 -1.886 1.00 59.20 198 ARG A O 1
ATOM 1418 N N . ASN A 1 216 ? 20.628 -25.129 -2.575 1.00 54.74 199 ASN A N 1
ATOM 1419 C CA . ASN A 1 216 ? 20.026 -23.998 -1.863 1.00 54.86 199 ASN A CA 1
ATOM 1420 C C . ASN A 1 216 ? 19.729 -22.845 -2.814 1.00 57.37 199 ASN A C 1
ATOM 1421 O O . ASN A 1 216 ? 20.316 -22.786 -3.890 1.00 56.26 199 ASN A O 1
ATOM 1426 N N . LYS A 1 217 ? 18.811 -21.932 -2.421 1.00 52.91 200 LYS A N 1
ATOM 1427 C CA . LYS A 1 217 ? 18.384 -20.782 -3.221 1.00 52.08 200 LYS A CA 1
ATOM 1428 C C . LYS A 1 217 ? 17.793 -21.278 -4.561 1.00 54.63 200 LYS A C 1
ATOM 1429 O O . LYS A 1 217 ? 18.073 -20.736 -5.636 1.00 53.37 200 LYS A O 1
ATOM 1431 N N . VAL A 1 218 ? 17.007 -22.375 -4.468 1.00 49.38 201 VAL A N 1
ATOM 1432 C CA . VAL A 1 218 ? 16.348 -23.030 -5.602 1.00 46.60 201 VAL A CA 1
ATOM 1433 C C . VAL A 1 218 ? 14.915 -22.524 -5.609 1.00 49.50 201 VAL A C 1
ATOM 1434 O O . VAL A 1 218 ? 14.197 -22.682 -4.633 1.00 47.88 201 VAL A O 1
ATOM 1438 N N . PHE A 1 219 ? 14.521 -21.874 -6.694 1.00 48.10 202 PHE A N 1
ATOM 1439 C CA . PHE A 1 219 ? 13.175 -21.306 -6.816 1.00 48.20 202 PHE A CA 1
ATOM 1440 C C . PHE A 1 219 ? 12.395 -21.965 -7.939 1.00 47.61 202 PHE A C 1
ATOM 1441 O O . PHE A 1 219 ? 12.983 -22.267 -8.986 1.00 46.45 202 PHE A O 1
ATOM 1449 N N . PRO A 1 220 ? 11.070 -22.213 -7.752 1.00 42.21 203 PRO A N 1
ATOM 1450 C CA . PRO A 1 220 ? 10.315 -22.872 -8.823 1.00 41.03 203 PRO A CA 1
ATOM 1451 C C . PRO A 1 220 ? 9.712 -21.898 -9.829 1.00 42.47 203 PRO A C 1
ATOM 1452 O O . PRO A 1 220 ? 9.082 -20.907 -9.427 1.00 44.12 203 PRO A O 1
ATOM 1456 N N . TYR A 1 221 ? 9.822 -22.212 -11.126 1.00 35.46 204 TYR A N 1
ATOM 1457 C CA . TYR A 1 221 ? 9.105 -21.444 -12.138 1.00 33.95 204 TYR A CA 1
ATOM 1458 C C . TYR A 1 221 ? 7.888 -22.312 -12.489 1.00 38.50 204 TYR A C 1
ATOM 1459 O O . TYR A 1 221 ? 8.028 -23.354 -13.133 1.00 37.87 204 TYR A O 1
ATOM 1468 N N . VAL A 1 222 ? 6.708 -21.936 -11.984 1.00 36.26 205 VAL A N 1
ATOM 1469 C CA . VAL A 1 222 ? 5.495 -22.735 -12.115 1.00 35.51 205 VAL A CA 1
ATOM 1470 C C . VAL A 1 222 ? 4.814 -22.544 -13.501 1.00 42.88 205 VAL A C 1
ATOM 1471 O O . VAL A 1 222 ? 4.557 -21.420 -13.957 1.00 44.65 205 VAL A O 1
ATOM 1475 N N . MET A 1 223 ? 4.547 -23.688 -14.150 1.00 36.73 206 MET A N 1
ATOM 1476 C CA . MET A 1 223 ? 3.910 -23.838 -15.441 1.00 35.53 206 MET A CA 1
ATOM 1477 C C . MET A 1 223 ? 2.692 -24.731 -15.230 1.00 42.11 206 MET A C 1
ATOM 1478 O O . MET A 1 223 ? 2.610 -25.419 -14.216 1.00 41.41 206 MET A O 1
ATOM 1483 N N . SER A 1 224 ? 1.734 -24.712 -16.167 1.00 40.69 207 SER A N 1
ATOM 1484 C CA . SER A 1 224 ? 0.550 -25.548 -16.071 1.00 40.13 207 SER A CA 1
ATOM 1485 C C . SER A 1 224 ? 0.913 -26.967 -16.493 1.00 43.18 207 SER A C 1
ATOM 1486 O O . SER A 1 224 ? 1.928 -27.159 -17.140 1.00 43.15 207 SER A O 1
ATOM 1489 N N . GLU A 1 225 ? 0.084 -27.951 -16.127 1.00 42.31 208 GLU A N 1
ATOM 1490 C CA . GLU A 1 225 ? 0.251 -29.347 -16.501 1.00 42.80 208 GLU A CA 1
ATOM 1491 C C . GLU A 1 225 ? 0.191 -29.479 -18.044 1.00 44.04 208 GLU A C 1
ATOM 1492 O O . GLU A 1 225 ? 0.982 -30.232 -18.636 1.00 39.84 208 GLU A O 1
ATOM 1498 N N . VAL A 1 226 ? -0.735 -28.721 -18.679 1.00 39.95 209 VAL A N 1
ATOM 1499 C CA . VAL A 1 226 ? -0.989 -28.758 -20.111 1.00 39.86 209 VAL A CA 1
ATOM 1500 C C . VAL A 1 226 ? 0.270 -28.276 -20.889 1.00 46.26 209 VAL A C 1
ATOM 1501 O O . VAL A 1 226 ? 0.689 -28.977 -21.811 1.00 46.10 209 VAL A O 1
ATOM 1505 N N . GLU A 1 227 ? 0.953 -27.188 -20.416 1.00 44.68 210 GLU A N 1
ATOM 1506 C CA . GLU A 1 227 ? 2.202 -26.665 -20.992 1.00 44.16 210 GLU A CA 1
ATOM 1507 C C . GLU A 1 227 ? 3.447 -27.471 -20.545 1.00 46.33 210 GLU A C 1
ATOM 1508 O O . GLU A 1 227 ? 4.539 -27.238 -21.061 1.00 44.09 210 GLU A O 1
ATOM 1514 N N . SER A 1 228 ? 3.275 -28.413 -19.585 1.00 43.35 211 SER A N 1
ATOM 1515 C CA . SER A 1 228 ? 4.336 -29.294 -19.065 1.00 43.13 211 SER A CA 1
ATOM 1516 C C . SER A 1 228 ? 4.474 -30.607 -19.853 1.00 51.34 211 SER A C 1
ATOM 1517 O O . SER A 1 228 ? 5.249 -31.474 -19.434 1.00 52.70 211 SER A O 1
ATOM 1520 N N . ALA A 1 229 ? 3.747 -30.747 -20.997 1.00 49.08 212 ALA A N 1
ATOM 1521 C CA . ALA A 1 229 ? 3.759 -31.943 -21.856 1.00 49.95 212 ALA A CA 1
ATOM 1522 C C . ALA A 1 229 ? 5.189 -32.376 -22.227 1.00 55.33 212 ALA A C 1
ATOM 1523 O O . ALA A 1 229 ? 5.994 -31.557 -22.673 1.00 53.36 212 ALA A O 1
ATOM 1525 N N . ASP A 1 230 ? 5.497 -33.659 -21.990 1.00 53.62 213 ASP A N 1
ATOM 1526 C CA . ASP A 1 230 ? 6.796 -34.278 -22.233 1.00 53.68 213 ASP A CA 1
ATOM 1527 C C . ASP A 1 230 ? 6.632 -35.335 -23.339 1.00 58.07 213 ASP A C 1
ATOM 1528 O O . ASP A 1 230 ? 5.721 -36.162 -23.248 1.00 59.17 213 ASP A O 1
ATOM 1533 N N . ILE A 1 231 ? 7.481 -35.305 -24.386 1.00 52.78 214 ILE A N 1
ATOM 1534 C CA . ILE A 1 231 ? 7.399 -36.289 -25.461 1.00 53.02 214 ILE A CA 1
ATOM 1535 C C . ILE A 1 231 ? 8.228 -37.542 -25.118 1.00 59.51 214 ILE A C 1
ATOM 1536 O O . ILE A 1 231 ? 9.439 -37.448 -24.947 1.00 59.29 214 ILE A O 1
ATOM 1541 N N . ASP A 1 232 ? 7.565 -38.708 -25.017 1.00 58.82 215 ASP A N 1
ATOM 1542 C CA . ASP A 1 232 ? 8.179 -40.018 -24.762 1.00 60.02 215 ASP A CA 1
ATOM 1543 C C . ASP A 1 232 ? 7.736 -41.052 -25.810 1.00 64.84 215 ASP A C 1
ATOM 1544 O O . ASP A 1 232 ? 8.493 -41.975 -26.125 1.00 64.65 215 ASP A O 1
ATOM 1549 N N . THR A 1 233 ? 6.499 -40.903 -26.320 1.00 62.07 216 THR A N 1
ATOM 1550 C CA . THR A 1 233 ? 5.843 -41.820 -27.253 1.00 62.54 216 THR A CA 1
ATOM 1551 C C . THR A 1 233 ? 5.243 -41.065 -28.444 1.00 68.04 216 THR A C 1
ATOM 1552 O O . THR A 1 233 ? 5.155 -39.834 -28.414 1.00 67.93 216 THR A O 1
ATOM 1556 N N . LEU A 1 234 ? 4.751 -41.809 -29.466 1.00 64.85 217 LEU A N 1
ATOM 1557 C CA . LEU A 1 234 ? 4.068 -41.234 -30.629 1.00 64.68 217 LEU A CA 1
ATOM 1558 C C . LEU A 1 234 ? 2.703 -40.677 -30.215 1.00 66.91 217 LEU A C 1
ATOM 1559 O O . LEU A 1 234 ? 2.189 -39.776 -30.876 1.00 65.56 217 LEU A O 1
ATOM 1564 N N . GLU A 1 235 ? 2.132 -41.188 -29.094 1.00 64.76 218 GLU A N 1
ATOM 1565 C CA . GLU A 1 235 ? 0.850 -40.715 -28.556 1.00 64.83 218 GLU A CA 1
ATOM 1566 C C . GLU A 1 235 ? 1.027 -39.320 -27.973 1.00 67.32 218 GLU A C 1
ATOM 1567 O O . GLU A 1 235 ? 0.231 -38.439 -28.295 1.00 69.06 218 GLU A O 1
ATOM 1569 N N . ASP A 1 236 ? 2.102 -39.103 -27.174 1.00 60.14 219 ASP A N 1
ATOM 1570 C CA . ASP A 1 236 ? 2.461 -37.798 -26.601 1.00 58.18 219 ASP A CA 1
ATOM 1571 C C . ASP A 1 236 ? 2.610 -36.782 -27.721 1.00 59.02 219 ASP A C 1
ATOM 1572 O O . ASP A 1 236 ? 2.026 -35.694 -27.631 1.00 58.96 219 ASP A O 1
ATOM 1577 N N . LEU A 1 237 ? 3.338 -37.173 -28.810 1.00 53.05 220 LEU A N 1
ATOM 1578 C CA . LEU A 1 237 ? 3.559 -36.357 -30.000 1.00 51.26 220 LEU A CA 1
ATOM 1579 C C . LEU A 1 237 ? 2.250 -36.033 -30.717 1.00 52.64 220 LEU A C 1
ATOM 1580 O O . LEU A 1 237 ? 2.056 -34.877 -31.096 1.00 51.11 220 LEU A O 1
ATOM 1585 N N . ARG A 1 238 ? 1.343 -37.035 -30.885 1.00 50.78 221 ARG A N 1
ATOM 1586 C CA . ARG A 1 238 ? 0.033 -36.830 -31.528 1.00 51.92 221 ARG A CA 1
ATOM 1587 C C . ARG A 1 238 ? -0.856 -35.865 -30.707 1.00 56.22 221 ARG A C 1
ATOM 1588 O O . ARG A 1 238 ? -1.523 -34.998 -31.293 1.00 55.80 221 ARG A O 1
ATOM 1590 N N . LYS A 1 239 ? -0.816 -35.990 -29.355 1.00 51.82 222 LYS A N 1
ATOM 1591 C CA . LYS A 1 239 ? -1.588 -35.138 -28.435 1.00 51.85 222 LYS A CA 1
ATOM 1592 C C . LYS A 1 239 ? -1.173 -33.674 -28.547 1.00 54.27 222 LYS A C 1
ATOM 1593 O O . LYS A 1 239 ? -2.035 -32.795 -28.584 1.00 53.71 222 LYS A O 1
ATOM 1597 N N . VAL A 1 240 ? 0.150 -33.417 -28.641 1.00 50.96 223 VAL A N 1
ATOM 1598 C CA . VAL A 1 240 ? 0.696 -32.073 -28.808 1.00 50.31 223 VAL A CA 1
ATOM 1599 C C . VAL A 1 240 ? 0.329 -31.552 -30.187 1.00 58.49 223 VAL A C 1
ATOM 1600 O O . VAL A 1 240 ? -0.087 -30.396 -30.292 1.00 59.62 223 VAL A O 1
ATOM 1604 N N . GLU A 1 241 ? 0.401 -32.419 -31.230 1.00 57.79 224 GLU A N 1
ATOM 1605 C CA . GLU A 1 241 ? 0.008 -32.036 -32.602 1.00 58.57 224 GLU A CA 1
ATOM 1606 C C . GLU A 1 241 ? -1.412 -31.468 -32.571 1.00 63.18 224 GLU A C 1
ATOM 1607 O O . GLU A 1 241 ? -1.640 -30.346 -33.028 1.00 63.13 224 GLU A O 1
ATOM 1613 N N . GLU A 1 242 ? -2.343 -32.233 -31.974 1.00 60.51 225 GLU A N 1
ATOM 1614 C CA . GLU A 1 242 ? -3.746 -31.875 -31.856 1.00 61.39 225 GLU A CA 1
ATOM 1615 C C . GLU A 1 242 ? -3.955 -30.586 -31.073 1.00 67.42 225 GLU A C 1
ATOM 1616 O O . GLU A 1 242 ? -4.660 -29.715 -31.572 1.00 68.73 225 GLU A O 1
ATOM 1619 N N . GLN A 1 243 ? -3.287 -30.390 -29.939 1.00 64.14 226 GLN A N 1
ATOM 1620 C CA . GLN A 1 243 ? -3.501 -29.139 -29.226 1.00 65.00 226 GLN A CA 1
ATOM 1621 C C . GLN A 1 243 ? -2.641 -27.962 -29.789 1.00 69.73 226 GLN A C 1
ATOM 1622 O O . GLN A 1 243 ? -2.590 -26.886 -29.179 1.00 70.47 226 GLN A O 1
ATOM 1628 N N . LEU A 1 244 ? -2.068 -28.145 -31.003 1.00 65.36 227 LEU A N 1
ATOM 1629 C CA . LEU A 1 244 ? -1.252 -27.161 -31.734 1.00 64.30 227 LEU A CA 1
ATOM 1630 C C . LEU A 1 244 ? -1.938 -26.654 -33.033 1.00 66.43 227 LEU A C 1
ATOM 1631 O O . LEU A 1 244 ? -1.488 -25.658 -33.613 1.00 65.78 227 LEU A O 1
ATOM 1636 N N . LYS A 1 245 ? -3.022 -27.328 -33.474 0.80 61.71 228 LYS A N 1
ATOM 1637 C CA . LYS A 1 245 ? -3.788 -26.974 -34.680 0.80 77.37 228 LYS A CA 1
ATOM 1638 C C . LYS A 1 245 ? -4.600 -25.684 -34.493 0.80 101.09 228 LYS A C 1
ATOM 1639 O O . LYS A 1 245 ? -4.335 -24.669 -35.145 0.80 61.46 228 LYS A O 1
ATOM 1641 N N . PHE B 1 17 ? 0.498 -71.885 3.753 1.00 67.06 0 PHE B N 1
ATOM 1642 C CA . PHE B 1 17 ? 0.168 -73.116 3.031 1.00 65.92 0 PHE B CA 1
ATOM 1643 C C . PHE B 1 17 ? 0.323 -72.974 1.511 1.00 72.95 0 PHE B C 1
ATOM 1644 O O . PHE B 1 17 ? -0.065 -71.947 0.945 1.00 73.75 0 PHE B O 1
ATOM 1652 N N . MET B 1 18 ? 0.885 -74.010 0.857 1.00 70.42 1 MET B N 1
ATOM 1653 C CA . MET B 1 18 ? 1.104 -74.063 -0.599 1.00 71.26 1 MET B CA 1
ATOM 1654 C C . MET B 1 18 ? -0.191 -73.944 -1.427 1.00 74.55 1 MET B C 1
ATOM 1655 O O . MET B 1 18 ? -0.210 -73.256 -2.460 1.00 75.25 1 MET B O 1
ATOM 1657 N N . SER B 1 19 ? -1.249 -74.663 -0.989 1.00 67.56 2 SER B N 1
ATOM 1658 C CA . SER B 1 19 ? -2.558 -74.704 -1.626 1.00 64.62 2 SER B CA 1
ATOM 1659 C C . SER B 1 19 ? -3.526 -73.745 -0.879 1.00 63.65 2 SER B C 1
ATOM 1660 O O . SER B 1 19 ? -3.751 -73.886 0.327 1.00 61.68 2 SER B O 1
ATOM 1663 N N . ASN B 1 20 ? -4.015 -72.721 -1.617 1.00 57.46 3 ASN B N 1
ATOM 1664 C CA . ASN B 1 20 ? -4.917 -71.631 -1.206 1.00 55.21 3 ASN B CA 1
ATOM 1665 C C . ASN B 1 20 ? -6.015 -71.488 -2.259 1.00 57.51 3 ASN B C 1
ATOM 1666 O O . ASN B 1 20 ? -5.779 -71.752 -3.456 1.00 55.73 3 ASN B O 1
ATOM 1671 N N . GLU B 1 21 ? -7.181 -70.971 -1.813 1.00 52.83 4 GLU B N 1
ATOM 1672 C CA . GLU B 1 21 ? -8.377 -70.726 -2.617 1.00 51.64 4 GLU B CA 1
ATOM 1673 C C . GLU B 1 21 ? -8.711 -69.224 -2.570 1.00 49.47 4 GLU B C 1
ATOM 1674 O O . GLU B 1 21 ? -8.550 -68.575 -1.521 1.00 46.82 4 GLU B O 1
ATOM 1680 N N . TYR B 1 22 ? -9.223 -68.701 -3.703 1.00 43.46 5 TYR B N 1
ATOM 1681 C CA . TYR B 1 22 ? -9.531 -67.293 -3.898 1.00 42.24 5 TYR B CA 1
ATOM 1682 C C . TYR B 1 22 ? -10.917 -67.028 -4.372 1.00 46.29 5 TYR B C 1
ATOM 1683 O O . TYR B 1 22 ? -11.431 -67.727 -5.247 1.00 47.33 5 TYR B O 1
ATOM 1692 N N . VAL B 1 23 ? -11.508 -65.984 -3.805 1.00 40.53 6 VAL B N 1
ATOM 1693 C CA . VAL B 1 23 ? -12.836 -65.522 -4.167 1.00 39.64 6 VAL B CA 1
ATOM 1694 C C . VAL B 1 23 ? -12.720 -64.111 -4.762 1.00 41.01 6 VAL B C 1
ATOM 1695 O O . VAL B 1 23 ? -11.971 -63.287 -4.260 1.00 37.32 6 VAL B O 1
ATOM 1699 N N . ALA B 1 24 ? -13.449 -63.834 -5.829 1.00 41.31 7 ALA B N 1
ATOM 1700 C CA . ALA B 1 24 ? -13.452 -62.490 -6.403 1.00 41.24 7 ALA B CA 1
ATOM 1701 C C . ALA B 1 24 ? -14.668 -61.747 -5.872 1.00 44.33 7 ALA B C 1
ATOM 1702 O O . ALA B 1 24 ? -15.762 -62.319 -5.784 1.00 43.78 7 ALA B O 1
ATOM 1704 N N . LEU B 1 25 ? -14.466 -60.489 -5.484 1.00 41.00 8 LEU B N 1
ATOM 1705 C CA . LEU B 1 25 ? -15.531 -59.597 -5.028 1.00 40.83 8 LEU B CA 1
ATOM 1706 C C . LEU B 1 25 ? -15.505 -58.371 -5.894 1.00 44.96 8 LEU B C 1
ATOM 1707 O O . LEU B 1 25 ? -14.471 -57.701 -6.018 1.00 45.70 8 LEU B O 1
ATOM 1712 N N . ILE B 1 26 ? -16.627 -58.114 -6.552 1.00 41.34 9 ILE B N 1
ATOM 1713 C CA . ILE B 1 26 ? -16.805 -56.951 -7.419 1.00 41.56 9 ILE B CA 1
ATOM 1714 C C . ILE B 1 26 ? -17.828 -56.046 -6.733 1.00 47.02 9 ILE B C 1
ATOM 1715 O O . ILE B 1 26 ? -18.959 -56.463 -6.507 1.00 44.28 9 ILE B O 1
ATOM 1720 N N . THR B 1 27 ? -17.405 -54.856 -6.324 1.00 47.03 10 THR B N 1
ATOM 1721 C CA . THR B 1 27 ? -18.319 -53.934 -5.646 1.00 47.59 10 THR B CA 1
ATOM 1722 C C . THR B 1 27 ? -18.857 -52.933 -6.655 1.00 52.93 10 THR B C 1
ATOM 1723 O O . THR B 1 27 ? -18.085 -52.162 -7.221 1.00 52.45 10 THR B O 1
ATOM 1727 N N . ALA B 1 28 ? -20.170 -52.982 -6.938 1.00 51.98 11 ALA B N 1
ATOM 1728 C CA . ALA B 1 28 ? -20.786 -52.066 -7.907 1.00 53.05 11 ALA B CA 1
ATOM 1729 C C . ALA B 1 28 ? -22.114 -51.507 -7.397 1.00 58.29 11 ALA B C 1
ATOM 1730 O O . ALA B 1 28 ? -23.080 -52.249 -7.260 1.00 57.88 11 ALA B O 1
ATOM 1732 N N . ARG B 1 29 ? -22.160 -50.214 -7.098 1.00 57.36 12 ARG B N 1
ATOM 1733 C CA . ARG B 1 29 ? -23.384 -49.578 -6.602 1.00 59.03 12 ARG B CA 1
ATOM 1734 C C . ARG B 1 29 ? -24.172 -48.988 -7.780 1.00 67.10 12 ARG B C 1
ATOM 1735 O O . ARG B 1 29 ? -23.578 -48.648 -8.801 1.00 66.97 12 ARG B O 1
ATOM 1743 N N . GLY B 1 30 ? -25.485 -48.861 -7.624 1.00 67.46 13 GLY B N 1
ATOM 1744 C CA . GLY B 1 30 ? -26.360 -48.274 -8.636 1.00 68.80 13 GLY B CA 1
ATOM 1745 C C . GLY B 1 30 ? -26.195 -46.772 -8.764 1.00 76.05 13 GLY B C 1
ATOM 1746 O O . GLY B 1 30 ? -26.113 -46.241 -9.879 1.00 75.25 13 GLY B O 1
ATOM 1747 N N . GLY B 1 31 ? -26.135 -46.100 -7.617 1.00 76.05 14 GLY B N 1
ATOM 1748 C CA . GLY B 1 31 ? -25.964 -44.653 -7.542 1.00 77.43 14 GLY B CA 1
ATOM 1749 C C . GLY B 1 31 ? -24.562 -44.187 -7.885 1.00 84.93 14 GLY B C 1
ATOM 1750 O O . GLY B 1 31 ? -23.633 -44.995 -7.986 1.00 84.91 14 GLY B O 1
ATOM 1751 N N . SER B 1 32 ? -24.403 -42.871 -8.078 1.00 84.04 15 SER B N 1
ATOM 1752 C CA . SER B 1 32 ? -23.123 -42.253 -8.432 1.00 84.86 15 SER B CA 1
ATOM 1753 C C . SER B 1 32 ? -23.126 -40.774 -8.071 1.00 90.84 15 SER B C 1
ATOM 1754 O O . SER B 1 32 ? -24.188 -40.143 -8.046 1.00 91.14 15 SER B O 1
ATOM 1757 N N . LYS B 1 33 ? -21.928 -40.228 -7.798 1.00 88.55 16 LYS B N 1
ATOM 1758 C CA . LYS B 1 33 ? -21.711 -38.815 -7.486 1.00 88.66 16 LYS B CA 1
ATOM 1759 C C . LYS B 1 33 ? -21.807 -37.949 -8.766 1.00 94.37 16 LYS B C 1
ATOM 1760 O O . LYS B 1 33 ? -21.924 -36.725 -8.678 1.00 94.71 16 LYS B O 1
ATOM 1763 N N . GLY B 1 34 ? -21.823 -38.610 -9.927 1.00 90.96 17 GLY B N 1
ATOM 1764 C CA . GLY B 1 34 ? -21.999 -37.993 -11.237 1.00 90.53 17 GL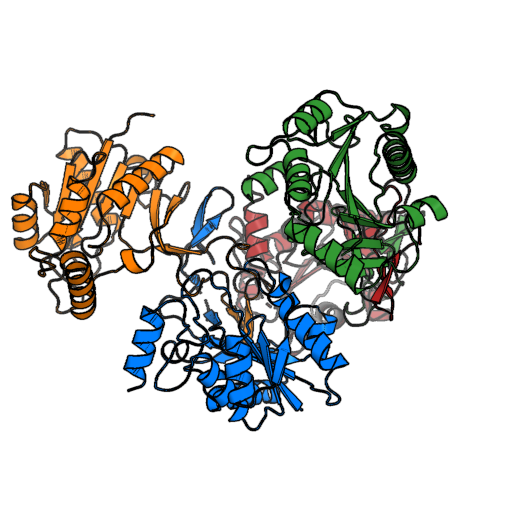Y B CA 1
ATOM 1765 C C . GLY B 1 34 ? -23.339 -38.362 -11.858 1.00 93.15 17 GLY B C 1
ATOM 1766 O O . GLY B 1 34 ? -24.070 -39.200 -11.314 1.00 92.92 17 GLY B O 1
ATOM 1767 N N . LEU B 1 35 ? -23.667 -37.745 -13.018 1.00 88.08 18 LEU B N 1
ATOM 1768 C CA . LEU B 1 35 ? -24.908 -37.985 -13.776 1.00 86.95 18 LEU B CA 1
ATOM 1769 C C . LEU B 1 35 ? -24.749 -39.180 -14.758 1.00 87.93 18 LEU B C 1
ATOM 1770 O O . LEU B 1 35 ? -25.397 -39.223 -15.813 1.00 87.80 18 LEU B O 1
ATOM 1772 N N . LEU B 1 36 ? -23.891 -40.157 -14.383 1.00 81.02 19 LEU B N 1
ATOM 1773 C CA . LEU B 1 36 ? -23.540 -41.327 -15.184 1.00 78.40 19 LEU B CA 1
ATOM 1774 C C . LEU B 1 36 ? -23.877 -42.623 -14.464 1.00 77.34 19 LEU B C 1
ATOM 1775 O O . LEU B 1 36 ? -23.585 -42.752 -13.273 1.00 77.68 19 LEU B O 1
ATOM 1780 N N . ARG B 1 37 ? -24.456 -43.594 -15.194 1.00 69.22 20 ARG B N 1
ATOM 1781 C CA . ARG B 1 37 ? -24.768 -44.926 -14.684 1.00 67.24 20 ARG B CA 1
ATOM 1782 C C . ARG B 1 37 ? -23.628 -45.898 -15.154 1.00 67.70 20 ARG B C 1
ATOM 1783 O O . ARG B 1 37 ? -23.886 -46.920 -15.797 1.00 67.84 20 ARG B O 1
ATOM 1785 N N . LYS B 1 38 ? -22.367 -45.530 -14.809 1.00 60.51 21 LYS B N 1
ATOM 1786 C CA . LYS B 1 38 ? -21.067 -46.138 -15.131 1.00 59.75 21 LYS B CA 1
ATOM 1787 C C . LYS B 1 38 ? -21.008 -47.672 -15.314 1.00 61.71 21 LYS B C 1
ATOM 1788 O O . LYS B 1 38 ? -20.582 -48.152 -16.376 1.00 60.65 21 LYS B O 1
ATOM 1792 N N . ASN B 1 39 ? -21.422 -48.427 -14.275 1.00 55.49 22 ASN B N 1
ATOM 1793 C CA . ASN B 1 39 ? -21.244 -49.867 -14.197 1.00 54.24 22 ASN B CA 1
ATOM 1794 C C . ASN B 1 39 ? -21.906 -50.677 -15.288 1.00 55.60 22 ASN B C 1
ATOM 1795 O O . ASN B 1 39 ? -21.464 -51.804 -15.538 1.00 53.51 22 ASN B O 1
ATOM 1800 N N . VAL B 1 40 ? -22.937 -50.120 -15.941 1.00 51.36 23 VAL B N 1
ATOM 1801 C CA . VAL B 1 40 ? -23.732 -50.840 -16.939 1.00 50.87 23 VAL B CA 1
ATOM 1802 C C . VAL B 1 40 ? -23.598 -50.243 -18.345 1.00 55.20 23 VAL B C 1
ATOM 1803 O O . VAL B 1 40 ? -24.185 -50.783 -19.293 1.00 55.41 23 VAL B O 1
ATOM 1807 N N . LEU B 1 41 ? -22.812 -49.160 -18.491 1.00 52.14 24 LEU B N 1
ATOM 1808 C CA . LEU B 1 41 ? -22.575 -48.505 -19.794 1.00 52.61 24 LEU B CA 1
ATOM 1809 C C . LEU B 1 41 ? -21.906 -49.439 -20.816 1.00 56.33 24 LEU B C 1
ATOM 1810 O O . LEU B 1 41 ? -20.981 -50.167 -20.452 1.00 55.21 24 LEU B O 1
ATOM 1815 N N . PRO B 1 42 ? -22.355 -49.425 -22.091 1.00 52.40 25 PRO B N 1
ATOM 1816 C CA . PRO B 1 42 ? -21.751 -50.322 -23.094 1.00 51.54 25 PRO B CA 1
ATOM 1817 C C . PRO B 1 42 ? -20.294 -50.019 -23.429 1.00 55.30 25 PRO B C 1
ATOM 1818 O O . PRO B 1 42 ? -19.905 -48.876 -23.630 1.00 54.17 25 PRO B O 1
ATOM 1822 N N . LEU B 1 43 ? -19.482 -51.058 -23.447 1.00 52.30 26 LEU B N 1
ATOM 1823 C CA . LEU B 1 43 ? -18.090 -50.984 -23.819 1.00 51.48 26 LEU B CA 1
ATOM 1824 C C . LEU B 1 43 ? -17.783 -52.191 -24.663 1.00 54.89 26 LEU B C 1
ATOM 1825 O O . LEU B 1 43 ? -17.823 -53.320 -24.172 1.00 53.89 26 LEU B O 1
ATOM 1830 N N . HIS B 1 44 ? -17.497 -51.943 -25.947 1.00 51.88 27 HIS B N 1
ATOM 1831 C CA . HIS B 1 44 ? -17.146 -52.954 -26.935 1.00 52.21 27 HIS B CA 1
ATOM 1832 C C . HIS B 1 44 ? -18.119 -54.167 -26.926 1.00 54.72 27 HIS B C 1
ATOM 1833 O O . HIS B 1 44 ? -17.700 -55.335 -26.876 1.00 53.07 27 HIS B O 1
ATOM 1840 N N . GLY B 1 45 ? -19.414 -53.840 -26.944 1.00 50.69 28 GLY B N 1
ATOM 1841 C CA . GLY B 1 45 ? -20.526 -54.789 -27.010 1.00 50.00 28 GLY B CA 1
ATOM 1842 C C . GLY B 1 45 ? -21.079 -55.313 -25.696 1.00 54.15 28 GLY B C 1
ATOM 1843 O O . GLY B 1 45 ? -22.072 -56.037 -25.698 1.00 53.80 28 GLY B O 1
ATOM 1844 N N . ILE B 1 46 ? -20.436 -55.004 -24.556 1.00 49.16 29 ILE B N 1
ATOM 1845 C CA . ILE B 1 46 ? -20.954 -55.519 -23.296 1.00 47.37 29 ILE B CA 1
ATOM 1846 C C . ILE B 1 46 ? -21.008 -54.434 -22.252 1.00 47.71 29 ILE B C 1
ATOM 1847 O O . ILE B 1 46 ? -20.283 -53.450 -22.385 1.00 46.41 29 ILE B O 1
ATOM 1852 N N . PRO B 1 47 ? -21.837 -54.605 -21.191 1.00 44.27 30 PRO B N 1
ATOM 1853 C CA . PRO B 1 47 ? -21.890 -53.594 -20.110 1.00 43.77 30 PRO B CA 1
ATOM 1854 C C . PRO B 1 47 ? -20.543 -53.538 -19.394 1.00 46.68 30 PRO B C 1
ATOM 1855 O O . PRO B 1 47 ? -19.939 -54.596 -19.180 1.00 46.85 30 PRO B O 1
ATOM 1859 N N . LEU B 1 48 ? -20.068 -52.327 -19.032 1.00 42.34 31 LEU B N 1
ATOM 1860 C CA . LEU B 1 48 ? -18.778 -52.115 -18.364 1.00 42.79 31 LEU B CA 1
ATOM 1861 C C . LEU B 1 48 ? -18.406 -53.178 -17.325 1.00 48.01 31 LEU B C 1
ATOM 1862 O O . LEU B 1 48 ? -17.318 -53.745 -17.432 1.00 49.20 31 LEU B O 1
ATOM 1867 N N . ILE B 1 49 ? -19.317 -53.487 -16.370 1.00 43.97 32 ILE B N 1
ATOM 1868 C CA . ILE B 1 49 ? -19.107 -54.470 -15.302 1.00 43.89 32 ILE B CA 1
ATOM 1869 C C . ILE B 1 49 ? -18.751 -55.879 -15.842 1.00 48.08 32 ILE B C 1
ATOM 1870 O O . ILE B 1 49 ? -18.004 -56.605 -15.170 1.00 48.92 32 ILE B O 1
ATOM 1875 N N . GLY B 1 50 ? -19.288 -56.228 -17.015 1.00 41.95 33 GLY B N 1
ATOM 1876 C CA . GLY B 1 50 ? -19.047 -57.502 -17.678 1.00 40.88 33 GLY B CA 1
ATOM 1877 C C . GLY B 1 50 ? -17.588 -57.775 -17.940 1.00 41.95 33 GLY B C 1
ATOM 1878 O O . GLY B 1 50 ? -17.154 -58.916 -17.794 1.00 40.48 33 GLY B O 1
ATOM 1879 N N . TRP B 1 51 ? -16.803 -56.722 -18.273 1.00 38.16 34 TRP B N 1
ATOM 1880 C CA . TRP B 1 51 ? -15.357 -56.846 -18.486 1.00 37.95 34 TRP B CA 1
ATOM 1881 C C . TRP B 1 51 ? -14.639 -57.329 -17.228 1.00 41.82 34 TRP B C 1
ATOM 1882 O O . TRP B 1 51 ? -13.755 -58.184 -17.319 1.00 41.50 34 TRP B O 1
ATOM 1893 N N . THR B 1 52 ? -15.071 -56.842 -16.051 1.00 38.32 35 THR B N 1
ATOM 1894 C CA . THR B 1 52 ? -14.474 -57.214 -14.765 1.00 37.96 35 THR B CA 1
ATOM 1895 C C . THR B 1 52 ? -14.969 -58.589 -14.322 1.00 38.22 35 THR B C 1
ATOM 1896 O O . THR B 1 52 ? -14.154 -59.400 -13.844 1.00 36.73 35 THR B O 1
ATOM 1900 N N . ILE B 1 53 ? -16.262 -58.878 -14.519 1.00 33.95 36 ILE B N 1
ATOM 1901 C CA . ILE B 1 53 ? -16.802 -60.201 -14.178 1.00 34.51 36 ILE B CA 1
ATOM 1902 C C . ILE B 1 53 ? -16.013 -61.284 -14.944 1.00 39.23 36 ILE B C 1
ATOM 1903 O O . ILE B 1 53 ? -15.477 -62.207 -14.329 1.00 38.35 36 ILE B O 1
ATOM 1908 N N . LYS B 1 54 ? -15.875 -61.091 -16.269 1.00 35.94 37 LYS B N 1
ATOM 1909 C CA . LYS B 1 54 ? -15.206 -61.997 -17.190 1.00 36.10 37 LYS B CA 1
ATOM 1910 C C . LYS B 1 54 ? -13.740 -62.127 -16.909 1.00 41.26 37 LYS B C 1
ATOM 1911 O O . LYS B 1 54 ? -13.218 -63.236 -17.040 1.00 41.24 37 LYS B O 1
ATOM 1917 N N . ALA B 1 55 ? -13.070 -61.016 -16.492 1.00 37.06 38 ALA B N 1
ATOM 1918 C CA . ALA B 1 55 ? -11.658 -61.051 -16.097 1.00 35.83 38 ALA B CA 1
ATOM 1919 C C . ALA B 1 55 ? -11.496 -61.951 -14.885 1.00 40.21 38 ALA B C 1
ATOM 1920 O O . ALA B 1 55 ? -10.611 -62.801 -14.877 1.00 43.31 38 ALA B O 1
ATOM 1922 N N . ALA B 1 56 ? -12.379 -61.825 -13.888 1.00 36.96 39 ALA B N 1
ATOM 1923 C CA . ALA B 1 56 ? -12.361 -62.676 -12.685 1.00 36.45 39 ALA B CA 1
ATOM 1924 C C . ALA B 1 56 ? -12.648 -64.152 -13.028 1.00 43.17 39 ALA B C 1
ATOM 1925 O O . ALA B 1 56 ? -11.918 -65.039 -12.585 1.00 44.70 39 ALA B O 1
ATOM 1927 N N . GLN B 1 57 ? -13.699 -64.401 -13.831 1.00 39.70 40 GLN B N 1
ATOM 1928 C CA . GLN B 1 57 ? -14.106 -65.745 -14.244 1.00 40.04 40 GLN B CA 1
ATOM 1929 C C . GLN B 1 57 ? -13.036 -66.434 -15.073 1.00 44.58 40 GLN B C 1
ATOM 1930 O O . GLN B 1 57 ? -12.793 -67.625 -14.872 1.00 43.93 40 GLN B O 1
ATOM 1936 N N . GLY B 1 58 ? -12.375 -65.669 -15.949 1.00 40.88 41 GLY B N 1
ATOM 1937 C CA . GLY B 1 58 ? -11.338 -66.185 -16.831 1.00 40.48 41 GLY B CA 1
ATOM 1938 C C . GLY B 1 58 ? -10.074 -66.611 -16.120 1.00 45.00 41 GLY B C 1
ATOM 1939 O O . GLY B 1 58 ? -9.250 -67.330 -16.693 1.00 44.16 41 GLY B O 1
ATOM 1940 N N . CYS B 1 59 ? -9.887 -66.136 -14.876 1.00 41.26 42 CYS B N 1
ATOM 1941 C CA . CYS B 1 59 ? -8.694 -66.457 -14.119 1.00 40.12 42 CYS B CA 1
ATOM 1942 C C . CYS B 1 59 ? -8.831 -67.793 -13.434 1.00 42.87 42 CYS B C 1
ATOM 1943 O O . CYS B 1 59 ? -9.764 -67.980 -12.651 1.00 43.26 42 CYS B O 1
ATOM 1946 N N . SER B 1 60 ? -7.887 -68.710 -13.707 1.00 40.39 43 SER B N 1
ATOM 1947 C CA . SER B 1 60 ? -7.844 -70.060 -13.152 1.00 42.11 43 SER B CA 1
ATOM 1948 C C . SER B 1 60 ? -7.871 -70.127 -11.625 1.00 47.96 43 SER B C 1
ATOM 1949 O O . SER B 1 60 ? -8.516 -71.014 -11.094 1.00 47.70 43 SER B O 1
ATOM 1952 N N . TYR B 1 61 ? -7.191 -69.192 -10.929 1.00 46.81 44 TYR B N 1
ATOM 1953 C CA . TYR B 1 61 ? -7.101 -69.127 -9.464 1.00 47.13 44 TYR B CA 1
ATOM 1954 C C . TYR B 1 61 ? -8.396 -68.711 -8.776 1.00 51.30 44 TYR B C 1
ATOM 1955 O O . TYR B 1 61 ? -8.480 -68.863 -7.557 1.00 52.01 44 TYR B O 1
ATOM 1964 N N . ILE B 1 62 ? -9.375 -68.133 -9.515 1.00 46.61 45 ILE B N 1
ATOM 1965 C CA . ILE B 1 62 ? -10.647 -67.697 -8.929 1.00 45.08 45 ILE B CA 1
ATOM 1966 C C . ILE B 1 62 ? -11.659 -68.852 -8.890 1.00 48.60 45 ILE B C 1
ATOM 1967 O O . ILE B 1 62 ? -12.009 -69.382 -9.937 1.00 47.57 45 ILE B O 1
ATOM 1972 N N . SER B 1 63 ? -12.141 -69.213 -7.691 1.00 47.07 46 SER B N 1
ATOM 1973 C CA . SER B 1 63 ? -13.128 -70.286 -7.492 1.00 46.81 46 SER B CA 1
ATOM 1974 C C . SER B 1 63 ? -14.543 -69.766 -7.750 1.00 50.48 46 SER B C 1
ATOM 1975 O O . SER B 1 63 ? -15.323 -70.445 -8.406 1.00 51.40 46 SER B O 1
ATOM 1978 N N . LYS B 1 64 ? -14.877 -68.572 -7.210 1.00 46.81 47 LYS B N 1
ATOM 1979 C CA . LYS B 1 64 ? -16.198 -67.936 -7.337 1.00 45.93 47 LYS B CA 1
ATOM 1980 C C . LYS B 1 64 ? -16.089 -66.431 -7.494 1.00 47.50 47 LYS B C 1
ATOM 1981 O O . LYS B 1 64 ? -15.145 -65.802 -6.990 1.00 45.49 47 LYS B O 1
ATOM 1987 N N . VAL B 1 65 ? -17.061 -65.861 -8.224 1.00 42.49 48 VAL B N 1
ATOM 1988 C CA . VAL B 1 65 ? -17.158 -64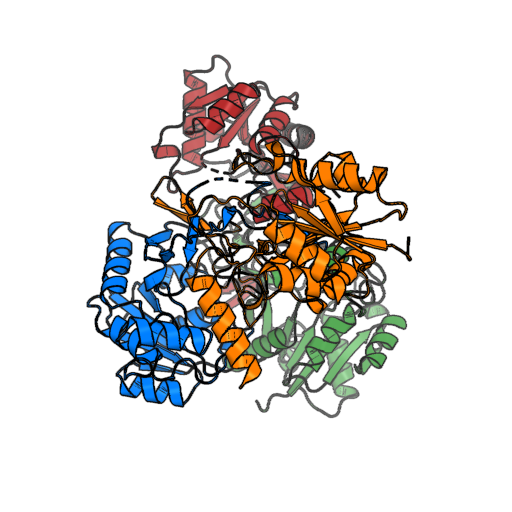.433 -8.493 1.00 41.68 48 VAL B CA 1
ATOM 1989 C C . VAL B 1 65 ? -18.429 -63.918 -7.863 1.00 44.04 48 VAL B C 1
ATOM 1990 O O . VAL B 1 65 ? -19.509 -64.411 -8.159 1.00 44.20 48 VAL B O 1
ATOM 1994 N N . PHE B 1 66 ? -18.296 -62.936 -6.981 1.00 41.19 49 PHE B N 1
ATOM 1995 C CA . PHE B 1 66 ? -19.435 -62.307 -6.323 1.00 39.58 49 PHE B CA 1
ATOM 1996 C C . PHE B 1 66 ? -19.466 -60.848 -6.673 1.00 44.43 49 PHE B C 1
ATOM 1997 O O . PHE B 1 66 ? -18.434 -60.184 -6.698 1.00 43.73 49 PHE B O 1
ATOM 2005 N N . VAL B 1 67 ? -20.652 -60.352 -6.950 1.00 42.69 50 VAL B N 1
ATOM 2006 C CA . VAL B 1 67 ? -20.896 -58.939 -7.225 1.00 41.31 50 VAL B CA 1
ATOM 2007 C C . VAL B 1 67 ? -21.765 -58.425 -6.044 1.00 48.10 50 VAL B C 1
ATOM 2008 O O . VAL B 1 67 ? -22.848 -58.965 -5.815 1.00 46.34 50 VAL B O 1
ATOM 2012 N N . SER B 1 68 ? -21.248 -57.459 -5.241 1.00 46.60 51 SER B N 1
ATOM 2013 C CA . SER B 1 68 ? -21.999 -56.840 -4.144 1.00 46.50 51 SER B CA 1
ATOM 2014 C C . SER B 1 68 ? -22.705 -55.615 -4.719 1.00 50.66 51 SER B C 1
ATOM 2015 O O . SER B 1 68 ? -22.046 -54.652 -5.087 1.00 50.77 51 SER B O 1
ATOM 2018 N N . THR B 1 69 ? -24.031 -55.668 -4.853 1.00 48.70 52 THR B N 1
ATOM 2019 C CA . THR B 1 69 ? -24.799 -54.572 -5.464 1.00 48.08 52 THR B CA 1
ATOM 2020 C C . THR B 1 69 ? -26.163 -54.361 -4.783 1.00 52.60 52 THR B C 1
ATOM 2021 O O . THR B 1 69 ? -26.724 -55.281 -4.195 1.00 51.33 52 THR B O 1
ATOM 2025 N N . ASP B 1 70 ? -26.695 -53.152 -4.929 1.00 50.98 53 ASP B N 1
ATOM 2026 C CA . ASP B 1 70 ? -28.008 -52.693 -4.464 1.00 51.21 53 ASP B CA 1
ATOM 2027 C C . ASP B 1 70 ? -28.927 -52.505 -5.691 1.00 55.72 53 ASP B C 1
ATOM 2028 O O . ASP B 1 70 ? -30.099 -52.167 -5.530 1.00 56.96 53 ASP B O 1
ATOM 2033 N N . ASP B 1 71 ? -28.362 -52.630 -6.909 1.00 50.38 54 ASP B N 1
ATOM 2034 C CA . ASP B 1 71 ? -29.030 -52.337 -8.173 1.00 48.90 54 ASP B CA 1
ATOM 2035 C C . ASP B 1 71 ? -29.562 -53.541 -8.922 1.00 53.54 54 ASP B C 1
ATOM 2036 O O . ASP B 1 71 ? -28.846 -54.532 -9.103 1.00 54.77 54 ASP B O 1
ATOM 2041 N N . TYR B 1 72 ? -30.796 -53.412 -9.439 1.00 48.85 55 TYR B N 1
ATOM 2042 C CA . TYR B 1 72 ? -31.479 -54.459 -10.221 1.00 47.92 55 TYR B CA 1
ATOM 2043 C C . TYR B 1 72 ? -30.714 -54.819 -11.511 1.00 49.22 55 TYR B C 1
ATOM 2044 O O . TYR B 1 72 ? -30.518 -56.014 -11.759 1.00 45.41 55 TYR B O 1
ATOM 2053 N N . GLU B 1 73 ? -30.303 -53.793 -12.331 1.00 46.08 56 GLU B N 1
ATOM 2054 C CA . GLU B 1 73 ? -29.610 -54.030 -13.613 1.00 46.41 56 GLU B CA 1
ATOM 2055 C C . GLU B 1 73 ? -28.242 -54.666 -13.448 1.00 49.52 56 GLU B C 1
ATOM 2056 O O . GLU B 1 73 ? -27.930 -55.609 -14.170 1.00 49.42 56 GLU B O 1
ATOM 2062 N N . ILE B 1 74 ? -27.446 -54.169 -12.487 1.00 43.98 57 ILE B N 1
ATOM 2063 C CA . ILE B 1 74 ? -26.146 -54.744 -12.164 1.00 41.85 57 ILE B CA 1
ATOM 2064 C C . ILE B 1 74 ? -26.327 -56.229 -11.772 1.00 44.69 57 ILE B C 1
ATOM 2065 O O . ILE B 1 74 ? -25.626 -57.085 -12.307 1.00 45.20 57 ILE B O 1
ATOM 2070 N N . ALA B 1 75 ? -27.297 -56.533 -10.897 1.00 40.77 58 ALA B N 1
ATOM 2071 C CA . ALA B 1 75 ? -27.611 -57.898 -10.449 1.00 40.54 58 ALA B CA 1
ATOM 2072 C C . ALA B 1 75 ? -28.037 -58.812 -11.592 1.00 43.50 58 ALA B C 1
ATOM 2073 O O . ALA B 1 75 ? -27.581 -59.955 -11.654 1.00 43.49 58 ALA B O 1
ATOM 2075 N N . LYS B 1 76 ? -28.885 -58.295 -12.507 1.00 40.54 59 LYS B N 1
ATOM 2076 C CA . LYS B 1 76 ? -29.389 -58.999 -13.693 1.00 40.64 59 LYS B CA 1
ATOM 2077 C C . LYS B 1 76 ? -28.230 -59.341 -14.659 1.00 46.63 59 LYS B C 1
ATOM 2078 O O . LYS B 1 76 ? -28.090 -60.504 -15.070 1.00 44.11 59 LYS B O 1
ATOM 2081 N N . ILE B 1 77 ? -27.389 -58.324 -14.985 1.00 43.98 60 ILE B N 1
ATOM 2082 C CA . ILE B 1 77 ? -26.221 -58.485 -15.834 1.00 43.31 60 ILE B CA 1
ATOM 2083 C C . ILE B 1 77 ? -25.264 -59.529 -15.201 1.00 47.25 60 ILE B C 1
ATOM 2084 O O . ILE B 1 77 ? -24.845 -60.463 -15.880 1.00 44.98 60 ILE B O 1
ATOM 2089 N N . SER B 1 78 ? -24.986 -59.390 -13.887 1.00 43.96 61 SER B N 1
ATOM 2090 C CA . SER B 1 78 ? -24.093 -60.268 -13.137 1.00 42.83 61 SER B CA 1
ATOM 2091 C C . SER B 1 78 ? -24.559 -61.721 -13.157 1.00 47.23 61 SER B C 1
ATOM 2092 O O . SER B 1 78 ? -23.785 -62.589 -13.568 1.00 46.00 61 SER B O 1
ATOM 2095 N N . GLU B 1 79 ? -25.819 -61.985 -12.715 1.00 44.46 62 GLU B N 1
ATOM 2096 C CA . GLU B 1 79 ? -26.427 -63.328 -12.708 1.00 44.69 62 GLU B CA 1
ATOM 2097 C C . GLU B 1 79 ? -26.428 -63.947 -14.121 1.00 50.15 62 GLU B C 1
ATOM 2098 O O . GLU B 1 79 ? -26.061 -65.109 -14.261 1.00 51.32 62 GLU B O 1
ATOM 2104 N N . GLY B 1 80 ? -26.792 -63.169 -15.143 1.00 45.09 63 GLY B N 1
ATOM 2105 C CA . GLY B 1 80 ? -26.800 -63.617 -16.533 1.00 44.91 63 GLY B CA 1
ATOM 2106 C C . GLY B 1 80 ? -25.454 -64.145 -17.005 1.00 49.85 63 GLY B C 1
ATOM 2107 O O . GLY B 1 80 ? -25.389 -65.206 -17.643 1.00 50.52 63 GLY B O 1
ATOM 2108 N N . LEU B 1 81 ? -24.361 -63.431 -16.634 1.00 44.02 64 LEU B N 1
ATOM 2109 C CA . LEU B 1 81 ? -22.989 -63.812 -16.934 1.00 42.96 64 LEU B CA 1
ATOM 2110 C C . LEU B 1 81 ? -22.509 -65.025 -16.122 1.00 47.02 64 LEU B C 1
ATOM 2111 O O . LEU B 1 81 ? -21.485 -65.606 -16.463 1.00 45.46 64 LEU B O 1
ATOM 2116 N N . GLY B 1 82 ? -23.264 -65.397 -15.080 1.00 45.86 65 GLY B N 1
ATOM 2117 C CA . GLY B 1 82 ? -22.937 -66.503 -14.182 1.00 45.15 65 GLY B CA 1
ATOM 2118 C C . GLY B 1 82 ? -22.312 -66.128 -12.842 1.00 47.57 65 GLY B C 1
ATOM 2119 O O . GLY B 1 82 ? -21.928 -67.029 -12.092 1.00 46.63 65 GLY B O 1
ATOM 2120 N N . ALA B 1 83 ? -22.161 -64.815 -12.524 1.00 43.74 66 ALA B N 1
ATOM 2121 C CA . ALA B 1 83 ? -21.607 -64.384 -11.220 1.00 42.93 66 ALA B CA 1
ATOM 2122 C C . ALA B 1 83 ? -22.700 -64.518 -10.129 1.00 48.07 66 ALA B C 1
ATOM 2123 O O . ALA B 1 83 ? -23.886 -64.497 -10.437 1.00 45.88 66 ALA B O 1
ATOM 2125 N N . LEU B 1 84 ? -22.289 -64.641 -8.859 1.00 48.15 67 LEU B N 1
ATOM 2126 C CA . LEU B 1 84 ? -23.212 -64.718 -7.723 1.00 47.74 67 LEU B CA 1
ATOM 2127 C C . LEU B 1 84 ? -23.453 -63.306 -7.206 1.00 50.59 67 LEU B C 1
ATOM 2128 O O . LEU B 1 84 ? -22.548 -62.473 -7.249 1.00 50.77 67 LEU B O 1
ATOM 2133 N N . VAL B 1 85 ? -24.673 -63.021 -6.746 1.00 45.74 68 VAL B N 1
ATOM 2134 C CA . VAL B 1 85 ? -25.005 -61.673 -6.282 1.00 44.17 68 VAL B CA 1
ATOM 2135 C C . VAL B 1 85 ? -25.082 -61.596 -4.757 1.00 47.95 68 VAL B C 1
ATOM 2136 O O . VAL B 1 85 ? -25.723 -62.418 -4.112 1.00 48.92 68 VAL B O 1
ATOM 2140 N N . ILE B 1 86 ? -24.363 -60.628 -4.196 1.00 44.18 69 ILE B N 1
ATOM 2141 C CA . ILE B 1 86 ? -24.385 -60.284 -2.783 1.00 43.73 69 ILE B CA 1
ATOM 2142 C C . ILE B 1 86 ? -25.335 -59.059 -2.738 1.00 50.74 69 ILE B C 1
ATOM 2143 O O . ILE B 1 86 ? -25.051 -58.030 -3.348 1.00 50.53 69 ILE B O 1
ATOM 2148 N N . ASN B 1 87 ? -26.513 -59.221 -2.138 1.00 50.78 70 ASN B N 1
ATOM 2149 C CA . ASN B 1 87 ? -27.472 -58.118 -2.052 1.00 51.96 70 ASN B CA 1
ATOM 2150 C C . ASN B 1 87 ? -26.991 -57.169 -0.972 1.00 58.18 70 ASN B C 1
ATOM 2151 O O . ASN B 1 87 ? -26.947 -57.529 0.210 1.00 59.59 70 ASN B O 1
ATOM 2156 N N . ARG B 1 88 ? -26.545 -55.988 -1.400 1.00 54.89 71 ARG B N 1
ATOM 2157 C CA . ARG B 1 88 ? -25.993 -54.984 -0.501 1.00 55.49 71 ARG B CA 1
ATOM 2158 C C . ARG B 1 88 ? -27.043 -54.080 0.153 1.00 63.76 71 ARG B C 1
ATOM 2159 O O . ARG B 1 88 ? -27.886 -53.513 -0.556 1.00 63.18 71 ARG B O 1
ATOM 2167 N N . PRO B 1 89 ? -26.965 -53.882 1.495 1.00 63.65 72 PRO B N 1
ATOM 2168 C CA . PRO B 1 89 ? -27.919 -52.981 2.165 1.00 64.89 72 PRO B CA 1
ATOM 2169 C C . PRO B 1 89 ? -27.756 -51.523 1.726 1.00 71.98 72 PRO B C 1
ATOM 2170 O O . PRO B 1 89 ? -26.647 -51.095 1.390 1.00 71.35 72 PRO B O 1
ATOM 2174 N N . GLU B 1 90 ? -28.878 -50.773 1.724 1.00 70.88 73 GLU B N 1
ATOM 2175 C CA . GLU B 1 90 ? -28.982 -49.365 1.330 1.00 72.14 73 GLU B CA 1
ATOM 2176 C C . GLU B 1 90 ? -27.877 -48.472 1.918 1.00 77.05 73 GLU B C 1
ATOM 2177 O O . GLU B 1 90 ? -27.247 -47.710 1.176 1.00 76.75 73 GLU B O 1
ATOM 2179 N N . GLU B 1 91 ? -27.625 -48.616 3.240 1.00 73.32 74 GLU B N 1
ATOM 2180 C CA . GLU B 1 91 ? -26.623 -47.877 4.026 1.00 73.40 74 GLU B CA 1
ATOM 2181 C C . GLU B 1 91 ? -25.214 -48.001 3.454 1.00 77.28 74 GLU B C 1
ATOM 2182 O O . GLU B 1 91 ? -24.406 -47.084 3.618 1.00 78.21 74 GLU B O 1
ATOM 2188 N N . LEU B 1 92 ? -24.913 -49.153 2.825 1.00 71.15 75 LEU B N 1
ATOM 2189 C CA . LEU B 1 92 ? -23.610 -49.464 2.257 1.00 69.59 75 LEU B CA 1
ATOM 2190 C C . LEU B 1 92 ? -23.477 -49.054 0.788 1.00 72.43 75 LEU B C 1
ATOM 2191 O O . LEU B 1 92 ? -22.402 -49.209 0.208 1.00 70.76 75 LEU B O 1
ATOM 2196 N N . ALA B 1 93 ? -24.547 -48.480 0.205 1.00 69.85 76 ALA B N 1
ATOM 2197 C CA . ALA B 1 93 ? -24.565 -48.029 -1.190 1.00 69.89 76 ALA B CA 1
ATOM 2198 C C . ALA B 1 93 ? -24.671 -46.502 -1.311 1.00 75.99 76 ALA B C 1
ATOM 2199 O O . ALA B 1 93 ? -24.821 -45.981 -2.422 1.00 75.58 76 ALA B O 1
ATOM 2201 N N . THR B 1 94 ? -24.568 -45.788 -0.165 1.00 73.96 77 THR B N 1
ATOM 2202 C CA . THR B 1 94 ? -24.633 -44.321 -0.103 1.00 74.45 77 THR B CA 1
ATOM 2203 C C . THR B 1 94 ? -23.290 -43.702 -0.533 1.00 79.72 77 THR B C 1
ATOM 2204 O O . THR B 1 94 ? -22.289 -44.423 -0.656 1.00 79.02 77 THR B O 1
ATOM 2208 N N . ASP B 1 95 ? -23.277 -42.363 -0.763 1.00 77.21 78 ASP B N 1
ATOM 2209 C CA . ASP B 1 95 ? -22.077 -41.608 -1.145 1.00 77.61 78 ASP B CA 1
ATOM 2210 C C . ASP B 1 95 ? -21.090 -41.547 0.043 1.00 84.11 78 ASP B C 1
ATOM 2211 O O . ASP B 1 95 ? -19.887 -41.351 -0.154 1.00 84.24 78 ASP B O 1
ATOM 2216 N N . THR B 1 96 ? -21.614 -41.709 1.270 1.00 82.00 79 THR B N 1
ATOM 2217 C CA . THR B 1 96 ? -20.858 -41.662 2.526 1.00 82.21 79 THR B CA 1
ATOM 2218 C C . THR B 1 96 ? -20.301 -43.037 2.939 1.00 84.39 79 THR B C 1
ATOM 2219 O O . THR B 1 96 ? -19.364 -43.092 3.746 1.00 83.95 79 THR B O 1
ATOM 2223 N N . ALA B 1 97 ? -20.887 -44.138 2.394 1.00 78.31 80 ALA B N 1
ATOM 2224 C CA . ALA B 1 97 ? -20.515 -45.524 2.687 1.00 76.83 80 ALA B CA 1
ATOM 2225 C C . ALA B 1 97 ? -19.046 -45.808 2.471 1.00 77.83 80 ALA B C 1
ATOM 2226 O O . ALA B 1 97 ? -18.479 -45.439 1.440 1.00 76.89 80 ALA B O 1
ATOM 2228 N N . SER B 1 98 ? -18.436 -46.447 3.485 1.00 72.92 81 SER B N 1
ATOM 2229 C CA . SER B 1 98 ? -17.023 -46.784 3.559 1.00 72.02 81 SER B CA 1
ATOM 2230 C C . SER B 1 98 ? -16.684 -48.078 2.841 1.00 74.64 81 SER B C 1
ATOM 2231 O O . SER B 1 98 ? -17.419 -49.063 2.939 1.00 73.85 81 SER B O 1
ATOM 2234 N N . SER B 1 99 ? -15.527 -48.075 2.166 1.00 70.72 82 SER B N 1
ATOM 2235 C CA . SER B 1 99 ? -14.953 -49.217 1.453 1.00 70.54 82 SER B CA 1
ATOM 2236 C C . SER B 1 99 ? -14.785 -50.417 2.409 1.00 71.11 82 SER B C 1
ATOM 2237 O O . SER B 1 99 ? -15.130 -51.540 2.041 1.00 69.99 82 SER B O 1
ATOM 2240 N N . ILE B 1 100 ? -14.320 -50.154 3.651 1.00 66.13 83 ILE B N 1
ATOM 2241 C CA . ILE B 1 100 ? -14.129 -51.140 4.722 1.00 64.79 83 ILE B CA 1
ATOM 2242 C C . ILE B 1 100 ? -15.449 -51.850 5.067 1.00 67.47 83 ILE B C 1
ATOM 2243 O O . ILE B 1 100 ? -15.479 -53.082 5.182 1.00 67.30 83 ILE B O 1
ATOM 2248 N N . ASP B 1 101 ? -16.524 -51.064 5.245 1.00 63.12 84 ASP B N 1
ATOM 2249 C CA . ASP B 1 101 ? -17.846 -51.558 5.611 1.00 62.50 84 ASP B CA 1
ATOM 2250 C C . ASP B 1 101 ? -18.441 -52.488 4.560 1.00 63.56 84 ASP B C 1
ATOM 2251 O O . ASP B 1 101 ? -19.023 -53.519 4.916 1.00 62.60 84 ASP B O 1
ATOM 2256 N N . VAL B 1 102 ? -18.263 -52.163 3.274 1.00 58.56 85 VAL B N 1
ATOM 2257 C CA . VAL B 1 102 ? -18.760 -53.034 2.206 1.00 57.33 85 VAL B CA 1
ATOM 2258 C C . VAL B 1 102 ? -17.992 -54.367 2.263 1.00 59.30 85 VAL B C 1
ATOM 2259 O O . VAL B 1 102 ? -18.613 -55.439 2.235 1.00 60.38 85 VAL B O 1
ATOM 2263 N N . ILE B 1 103 ? -16.653 -54.296 2.386 1.00 51.73 86 ILE B N 1
ATOM 2264 C CA . ILE B 1 103 ? -15.816 -55.490 2.452 1.00 50.23 86 ILE B CA 1
ATOM 2265 C C . ILE B 1 103 ? -16.228 -56.367 3.622 1.00 56.20 86 ILE B C 1
ATOM 2266 O O . ILE B 1 103 ? -16.438 -57.563 3.417 1.00 58.06 86 ILE B O 1
ATOM 2271 N N . LEU B 1 104 ? -16.404 -55.769 4.824 1.00 50.82 87 LEU B N 1
ATOM 2272 C CA . LEU B 1 104 ? -16.794 -56.491 6.030 1.00 49.66 87 LEU B CA 1
ATOM 2273 C C . LEU B 1 104 ? -18.131 -57.160 5.852 1.00 51.72 87 LEU B C 1
ATOM 2274 O O . LEU B 1 104 ? -18.280 -58.323 6.223 1.00 49.94 87 LEU B O 1
ATOM 2279 N N . HIS B 1 105 ? -19.081 -56.457 5.203 1.00 48.13 88 HIS B N 1
ATOM 2280 C CA . HIS B 1 105 ? -20.381 -57.023 4.891 1.00 48.03 88 HIS B CA 1
ATOM 2281 C C . HIS B 1 105 ? -20.227 -58.238 3.957 1.00 49.87 88 HIS B C 1
ATOM 2282 O O . HIS B 1 105 ? -20.836 -59.273 4.226 1.00 48.21 88 HIS B O 1
ATOM 2289 N N . ALA B 1 106 ? -19.413 -58.111 2.871 1.00 45.70 89 ALA B N 1
ATOM 2290 C CA . ALA B 1 106 ? -19.179 -59.212 1.928 1.00 45.41 89 ALA B CA 1
ATOM 2291 C C . ALA B 1 106 ? -18.518 -60.394 2.610 1.00 49.71 89 ALA B C 1
ATOM 2292 O O . ALA B 1 106 ? -18.956 -61.523 2.382 1.00 49.48 89 ALA B O 1
ATOM 2294 N N . ILE B 1 107 ? -17.527 -60.138 3.505 1.00 47.15 90 ILE B N 1
ATOM 2295 C CA . ILE B 1 107 ? -16.854 -61.177 4.298 1.00 47.66 90 ILE B CA 1
ATOM 2296 C C . ILE B 1 107 ? -17.892 -61.912 5.159 1.00 53.89 90 ILE B C 1
ATOM 2297 O O . ILE B 1 107 ? -17.930 -63.146 5.155 1.00 53.64 90 ILE B O 1
ATOM 2302 N N . SER B 1 108 ? -18.770 -61.142 5.842 1.00 52.82 91 SER B N 1
ATOM 2303 C CA . SER B 1 108 ? -19.837 -61.666 6.692 1.00 53.89 91 SER B CA 1
ATOM 2304 C C . SER B 1 108 ? -20.816 -62.517 5.874 1.00 58.66 91 SER B C 1
ATOM 2305 O O . SER B 1 108 ? -21.066 -63.666 6.250 1.00 58.59 91 SER B O 1
ATOM 2308 N N . TRP B 1 109 ? -21.300 -61.983 4.719 1.00 55.10 92 TRP B N 1
ATOM 2309 C CA . TRP B 1 109 ? -22.191 -62.695 3.794 1.00 55.61 92 TRP B CA 1
ATOM 2310 C C . TRP B 1 109 ? -21.543 -64.023 3.389 1.00 58.06 92 TRP B C 1
ATOM 2311 O O . TRP B 1 109 ? -22.192 -65.055 3.508 1.00 57.93 92 TRP B O 1
ATOM 2322 N N . LEU B 1 110 ? -20.263 -63.994 2.928 1.00 52.07 93 LEU B N 1
ATOM 2323 C CA . LEU B 1 110 ? -19.534 -65.195 2.501 1.00 52.08 93 LEU B CA 1
ATOM 2324 C C . LEU B 1 110 ? -19.403 -66.248 3.581 1.00 57.21 93 LEU B C 1
ATOM 2325 O O . LEU B 1 110 ? -19.565 -67.437 3.294 1.00 55.10 93 LEU B O 1
ATOM 2330 N N . GLU B 1 111 ? -19.095 -65.811 4.818 1.00 56.23 94 GLU B N 1
ATOM 2331 C CA . GLU B 1 111 ? -18.940 -66.702 5.965 1.00 57.01 94 GLU B CA 1
ATOM 2332 C C . GLU B 1 111 ? -20.248 -67.408 6.340 1.00 62.78 94 GLU B C 1
ATOM 2333 O O . GLU B 1 111 ? -20.203 -68.579 6.737 1.00 63.15 94 GLU B O 1
ATOM 2339 N N . GLN B 1 112 ? -21.407 -66.740 6.113 1.00 59.40 95 GLN B N 1
ATOM 2340 C CA . GLN B 1 112 ? -22.730 -67.304 6.397 1.00 59.61 95 GLN B CA 1
ATOM 2341 C C . GLN B 1 112 ? -23.336 -68.102 5.236 1.00 63.97 95 GLN B C 1
ATOM 2342 O O . GLN B 1 112 ? -23.841 -69.202 5.449 1.00 64.27 95 GLN B O 1
ATOM 2348 N N . LYS B 1 113 ? -23.271 -67.551 4.018 1.00 60.22 96 LYS B N 1
ATOM 2349 C CA . LYS B 1 113 ? -23.886 -68.090 2.798 1.00 59.24 96 LYS B CA 1
ATOM 2350 C C . LYS B 1 113 ? -22.982 -68.962 1.898 1.00 61.00 96 LYS B C 1
ATOM 2351 O O . LYS B 1 113 ? -23.522 -69.666 1.046 1.00 59.88 96 LYS B O 1
ATOM 2356 N N . GLU B 1 114 ? -21.637 -68.885 2.028 1.00 57.09 97 GLU B N 1
ATOM 2357 C CA . GLU B 1 114 ? -20.748 -69.681 1.165 1.00 56.43 97 GLU B CA 1
ATOM 2358 C C . GLU B 1 114 ? -19.943 -70.745 1.960 1.00 59.73 97 GLU B C 1
ATOM 2359 O O . GLU B 1 114 ? -19.174 -70.409 2.868 1.00 58.95 97 GLU B O 1
ATOM 2365 N N . VAL B 1 115 ? -20.125 -72.030 1.573 1.00 55.42 98 VAL B N 1
ATOM 2366 C CA . VAL B 1 115 ? -19.514 -73.225 2.195 1.00 54.96 98 VAL B CA 1
ATOM 2367 C C . VAL B 1 115 ? -17.980 -73.306 1.968 1.00 58.95 98 VAL B C 1
ATOM 2368 O O . VAL B 1 115 ? -17.255 -73.781 2.851 1.00 58.91 98 VAL B O 1
ATOM 2372 N N . GLN B 1 116 ? -17.492 -72.849 0.812 1.00 54.84 99 GLN B N 1
ATOM 2373 C CA . GLN B 1 116 ? -16.058 -72.863 0.524 1.00 54.57 99 GLN B CA 1
ATOM 2374 C C . GLN B 1 116 ? -15.321 -71.855 1.416 1.00 56.41 99 GLN B C 1
ATOM 2375 O O . GLN B 1 116 ? -15.743 -70.691 1.486 1.00 55.03 99 GLN B O 1
ATOM 2381 N N . LYS B 1 117 ? -14.224 -72.289 2.076 1.00 51.75 100 LYS B N 1
ATOM 2382 C CA . LYS B 1 117 ? -13.413 -71.368 2.870 1.00 51.21 100 LYS B CA 1
ATOM 2383 C C . LYS B 1 117 ? -12.321 -70.809 1.951 1.00 54.38 100 LYS B C 1
ATOM 2384 O O . LYS B 1 117 ? -11.641 -71.565 1.276 1.00 54.02 100 LYS B O 1
ATOM 2387 N N . TYR B 1 118 ? -12.209 -69.496 1.873 1.00 50.34 101 TYR B N 1
ATOM 2388 C CA . TYR B 1 118 ? -11.230 -68.844 1.007 1.00 48.85 101 TYR B CA 1
ATOM 2389 C C . TYR B 1 118 ? -10.120 -68.198 1.830 1.00 50.29 101 TYR B C 1
ATOM 2390 O O . TYR B 1 118 ? -10.390 -67.601 2.870 1.00 49.88 101 TYR B O 1
ATOM 2399 N N . GLU B 1 119 ? -8.870 -68.310 1.360 1.00 45.77 102 GLU B N 1
ATOM 2400 C CA . GLU B 1 119 ? -7.718 -67.681 2.023 1.00 45.50 102 GLU B CA 1
ATOM 2401 C C . GLU B 1 119 ? -7.698 -66.200 1.667 1.00 48.21 102 GLU B C 1
ATOM 2402 O O . GLU B 1 119 ? -7.498 -65.347 2.543 1.00 48.15 102 GLU B O 1
ATOM 2408 N N . GLY B 1 120 ? -7.853 -65.926 0.372 1.00 42.08 103 GLY B N 1
ATOM 2409 C CA . GLY B 1 120 ? -7.797 -64.576 -0.137 1.00 41.27 103 GLY B CA 1
ATOM 2410 C C . GLY B 1 120 ? -9.003 -64.105 -0.884 1.00 45.62 103 GLY B C 1
ATOM 2411 O O . GLY B 1 120 ? -9.706 -64.888 -1.519 1.00 46.98 103 GLY B O 1
ATOM 2412 N N . MET B 1 121 ? -9.223 -62.801 -0.815 1.00 39.77 104 MET B N 1
ATOM 2413 C CA . MET B 1 121 ? -10.296 -62.119 -1.503 1.00 36.89 104 MET B CA 1
ATOM 2414 C C . MET B 1 121 ? -9.650 -61.217 -2.530 1.00 43.31 104 MET B C 1
ATOM 2415 O O . MET B 1 121 ? -8.675 -60.522 -2.219 1.00 43.94 104 MET B O 1
ATOM 2420 N N . ILE B 1 122 ? -10.163 -61.260 -3.758 1.00 39.43 105 ILE B N 1
ATOM 2421 C CA . ILE B 1 122 ? -9.682 -60.461 -4.866 1.00 38.74 105 ILE B CA 1
ATOM 2422 C C . ILE B 1 122 ? -10.758 -59.387 -5.146 1.00 45.38 105 ILE B C 1
ATOM 2423 O O . ILE B 1 122 ? -11.716 -59.642 -5.869 1.00 45.27 105 ILE B O 1
ATOM 2428 N N . LEU B 1 123 ? -10.626 -58.210 -4.500 1.00 42.55 106 LEU B N 1
ATOM 2429 C CA . LEU B 1 123 ? -11.542 -57.091 -4.683 1.00 42.91 106 LEU B CA 1
ATOM 2430 C C . LEU B 1 123 ? -11.196 -56.410 -6.023 1.00 46.88 106 LEU B C 1
ATOM 2431 O O . LEU B 1 123 ? -10.030 -56.087 -6.268 1.00 47.77 106 LEU B O 1
ATOM 2436 N N . LEU B 1 124 ? -12.203 -56.275 -6.909 1.00 40.49 107 LEU B N 1
ATOM 2437 C CA . LEU B 1 124 ? -12.024 -55.750 -8.259 1.00 39.16 107 LEU B CA 1
ATOM 2438 C C . LEU B 1 124 ? -13.076 -54.681 -8.529 1.00 46.59 107 LEU B C 1
ATOM 2439 O O . LEU B 1 124 ? -14.257 -54.906 -8.288 1.00 46.62 107 LEU B O 1
ATOM 2444 N N . GLN B 1 125 ? -12.645 -53.527 -9.054 1.00 45.50 108 GLN B N 1
ATOM 2445 C CA . GLN B 1 125 ? -13.547 -52.431 -9.376 1.00 45.96 108 GLN B CA 1
ATOM 2446 C C . GLN B 1 125 ? -14.046 -52.524 -10.817 1.00 48.32 108 GLN B C 1
ATOM 2447 O O . GLN B 1 125 ? -13.253 -52.722 -11.736 1.00 47.01 108 GLN B O 1
ATOM 2453 N N . PRO B 1 126 ? -15.357 -52.310 -11.043 1.00 46.36 109 PRO B N 1
ATOM 2454 C CA . PRO B 1 126 ? -15.897 -52.383 -12.419 1.00 46.07 109 PRO B CA 1
ATOM 2455 C C . PRO B 1 126 ? -15.398 -51.277 -13.332 1.00 49.91 109 PRO B C 1
ATOM 2456 O O . PRO B 1 126 ? -15.566 -51.377 -14.548 1.00 50.43 109 PRO B O 1
ATOM 2460 N N . THR B 1 127 ? -14.785 -50.224 -12.753 1.00 45.31 110 THR B N 1
ATOM 2461 C CA . THR B 1 127 ? -14.283 -49.061 -13.485 1.00 44.09 110 THR B CA 1
ATOM 2462 C C . THR B 1 127 ? -12.878 -49.270 -14.076 1.00 49.82 110 THR B C 1
ATOM 2463 O O . THR B 1 127 ? -12.325 -48.335 -14.653 1.00 49.72 110 THR B O 1
ATOM 2467 N N . SER B 1 128 ? -12.320 -50.499 -13.976 1.00 47.46 111 SER B N 1
ATOM 2468 C CA . SER B 1 128 ? -11.006 -50.874 -14.521 1.00 46.24 111 SER B CA 1
ATOM 2469 C C . SER B 1 128 ? -11.176 -51.968 -15.598 1.00 49.65 111 SER B C 1
ATOM 2470 O O . SER B 1 128 ? -10.760 -53.111 -15.363 1.00 48.98 111 SER B O 1
ATOM 2473 N N . PRO B 1 129 ? -11.792 -51.657 -16.778 1.00 45.74 112 PRO B N 1
ATOM 2474 C CA . PRO B 1 129 ? -12.032 -52.708 -17.786 1.00 45.04 112 PRO B CA 1
ATOM 2475 C C . PRO B 1 129 ? -10.812 -53.221 -18.550 1.00 47.19 112 PRO B C 1
ATOM 2476 O O . PRO B 1 129 ? -10.925 -54.255 -19.218 1.00 43.68 112 PRO B O 1
ATOM 2480 N N . LEU B 1 130 ? -9.656 -52.513 -18.454 1.00 45.47 113 LEU B N 1
ATOM 2481 C CA . LEU B 1 130 ? -8.434 -52.966 -19.107 1.00 45.50 113 LEU B CA 1
ATOM 2482 C C . LEU B 1 130 ? -7.624 -53.929 -18.244 1.00 49.64 113 LEU B C 1
ATOM 2483 O O . LEU B 1 130 ? -6.588 -54.424 -18.716 1.00 51.38 113 LEU B O 1
ATOM 2488 N N . ARG B 1 131 ? -8.084 -54.213 -16.998 1.00 42.70 114 ARG B N 1
ATOM 2489 C CA . ARG B 1 131 ? -7.447 -55.183 -16.134 1.00 41.92 114 ARG B CA 1
ATOM 2490 C C . ARG B 1 131 ? -8.091 -56.532 -16.465 1.00 45.35 114 ARG B C 1
ATOM 2491 O O . ARG B 1 131 ? -9.265 -56.743 -16.230 1.00 43.61 114 ARG B O 1
ATOM 2499 N N . THR B 1 132 ? -7.293 -57.426 -17.023 1.00 43.68 115 THR B N 1
ATOM 2500 C CA . THR B 1 132 ? -7.666 -58.735 -17.556 1.00 42.81 115 THR B CA 1
ATOM 2501 C C . THR B 1 132 ? -7.460 -59.913 -16.603 1.00 42.59 115 THR B C 1
ATOM 2502 O O . THR B 1 132 ? -6.893 -59.754 -15.529 1.00 41.71 115 THR B O 1
ATOM 2506 N N . SER B 1 133 ? -7.859 -61.113 -17.040 1.00 39.53 116 SER B N 1
ATOM 2507 C CA . SER B 1 133 ? -7.640 -62.367 -16.314 1.00 40.24 116 SER B CA 1
ATOM 2508 C C . SER B 1 133 ? -6.161 -62.571 -16.095 1.00 44.28 116 SER B C 1
ATOM 2509 O O . SER B 1 133 ? -5.775 -63.077 -15.050 1.00 45.90 116 SER B O 1
ATOM 2512 N N . HIS B 1 134 ? -5.331 -62.195 -17.094 1.00 41.74 117 HIS B N 1
ATOM 2513 C CA . HIS B 1 134 ? -3.877 -62.328 -17.036 1.00 42.71 117 HIS B CA 1
ATOM 2514 C C . HIS B 1 134 ? -3.307 -61.505 -15.889 1.00 43.16 117 HIS B C 1
ATOM 2515 O O . HIS B 1 134 ? -2.461 -62.004 -15.154 1.00 41.78 117 HIS B O 1
ATOM 2522 N N . HIS B 1 135 ? -3.812 -60.257 -15.708 1.00 39.72 118 HIS B N 1
ATOM 2523 C CA . HIS B 1 135 ? -3.400 -59.359 -14.626 1.00 39.99 118 HIS B CA 1
ATOM 2524 C C . HIS B 1 135 ? -3.761 -59.947 -13.267 1.00 42.33 118 HIS B C 1
ATOM 2525 O O . HIS B 1 135 ? -2.947 -59.883 -12.355 1.00 42.15 118 HIS B O 1
ATOM 2532 N N . ILE B 1 136 ? -4.947 -60.565 -13.144 1.00 39.40 119 ILE B N 1
ATOM 2533 C CA . ILE B 1 136 ? -5.407 -61.168 -11.890 1.00 39.27 119 ILE B CA 1
ATOM 2534 C C . ILE B 1 136 ? -4.518 -62.369 -11.550 1.00 44.95 119 ILE B C 1
ATOM 2535 O O . ILE B 1 136 ? -4.031 -62.477 -10.424 1.00 44.64 119 ILE B O 1
ATOM 2540 N N . LYS B 1 137 ? -4.252 -63.221 -12.552 1.00 42.89 120 LYS B N 1
ATOM 2541 C CA . LYS B 1 137 ? -3.392 -64.400 -12.440 1.00 42.27 120 LYS B CA 1
ATOM 2542 C C . LYS B 1 137 ? -2.034 -63.997 -11.870 1.00 44.89 120 LYS B C 1
ATOM 2543 O O . LYS B 1 137 ? -1.618 -64.550 -10.859 1.00 46.76 120 LYS B O 1
ATOM 2549 N N . GLU B 1 138 ? -1.385 -62.993 -12.494 1.00 39.59 121 GLU B N 1
ATOM 2550 C CA . GLU B 1 138 ? -0.074 -62.469 -12.111 1.00 37.37 121 GLU B CA 1
ATOM 2551 C C . GLU B 1 138 ? -0.065 -61.872 -10.727 1.00 41.60 121 GLU B C 1
ATOM 2552 O O . GLU B 1 138 ? 0.879 -62.113 -9.968 1.00 44.47 121 GLU B O 1
ATOM 2558 N N . ALA B 1 139 ? -1.093 -61.061 -10.396 1.00 35.53 122 ALA B N 1
ATOM 2559 C CA . ALA B 1 139 ? -1.232 -60.495 -9.069 1.00 34.85 122 ALA B CA 1
ATOM 2560 C C . ALA B 1 139 ? -1.338 -61.610 -8.004 1.00 39.16 122 ALA B C 1
ATOM 2561 O O . ALA B 1 139 ? -0.718 -61.465 -6.955 1.00 40.29 122 ALA B O 1
ATOM 2563 N N . ILE B 1 140 ? -2.101 -62.714 -8.252 1.00 35.43 123 ILE B N 1
ATOM 2564 C CA . ILE B 1 140 ? -2.225 -63.838 -7.293 1.00 35.63 123 ILE B CA 1
ATOM 2565 C C . ILE B 1 140 ? -0.885 -64.591 -7.185 1.00 45.12 123 ILE B C 1
ATOM 2566 O O . ILE B 1 140 ? -0.480 -64.965 -6.081 1.00 46.68 123 ILE B O 1
ATOM 2571 N N . GLU B 1 141 ? -0.173 -64.753 -8.316 1.00 43.97 124 GLU B N 1
ATOM 2572 C CA . GLU B 1 141 ? 1.150 -65.399 -8.316 1.00 45.09 124 GLU B CA 1
ATOM 2573 C C . GLU B 1 141 ? 2.135 -64.614 -7.456 1.00 49.04 124 GLU B C 1
ATOM 2574 O O . GLU B 1 141 ? 2.881 -65.227 -6.698 1.00 48.56 124 GLU B O 1
ATOM 2580 N N . LEU B 1 142 ? 2.098 -63.264 -7.542 1.00 45.88 125 LEU B N 1
ATOM 2581 C CA . LEU B 1 142 ? 2.952 -62.371 -6.758 1.00 46.45 125 LEU B CA 1
ATOM 2582 C C . LEU B 1 142 ? 2.574 -62.505 -5.295 1.00 51.25 125 LEU B C 1
ATOM 2583 O O . LEU B 1 142 ? 3.454 -62.628 -4.449 1.00 51.15 125 LEU B O 1
ATOM 2588 N N . TYR B 1 143 ? 1.247 -62.532 -5.011 1.00 47.13 126 TYR B N 1
ATOM 2589 C CA . TYR B 1 143 ? 0.678 -62.701 -3.679 1.00 45.72 126 TYR B CA 1
ATOM 2590 C C . TYR B 1 143 ? 1.226 -63.984 -3.015 1.00 47.57 126 TYR B C 1
ATOM 2591 O O . TYR B 1 143 ? 1.688 -63.933 -1.879 1.00 46.75 126 TYR B O 1
ATOM 2600 N N . GLU B 1 144 ? 1.265 -65.087 -3.752 1.00 44.95 127 GLU B N 1
ATOM 2601 C CA . GLU B 1 144 ? 1.801 -66.355 -3.242 1.00 45.91 127 GLU B CA 1
ATOM 2602 C C . GLU B 1 144 ? 3.325 -66.355 -3.102 1.00 52.20 127 GLU B C 1
ATOM 2603 O O . GLU B 1 144 ? 3.832 -66.729 -2.044 1.00 53.04 127 GLU B O 1
ATOM 2609 N N . LYS B 1 145 ? 4.049 -65.906 -4.147 1.00 49.00 128 LYS B N 1
ATOM 2610 C CA . LYS B 1 145 ? 5.512 -65.864 -4.199 1.00 48.77 128 LYS B CA 1
ATOM 2611 C C . LYS B 1 145 ? 6.140 -65.039 -3.066 1.00 53.19 128 LYS B C 1
ATOM 2612 O O . LYS B 1 145 ? 7.187 -65.426 -2.520 1.00 53.03 128 LYS B O 1
ATOM 2616 N N . THR B 1 146 ? 5.518 -63.891 -2.733 1.00 47.91 129 THR B N 1
ATOM 2617 C CA . THR B 1 146 ? 6.031 -62.982 -1.722 1.00 47.15 129 THR B CA 1
ATOM 2618 C C . THR B 1 146 ? 5.508 -63.272 -0.328 1.00 51.71 129 THR B C 1
ATOM 2619 O O . THR B 1 146 ? 5.974 -62.634 0.621 1.00 52.36 129 THR B O 1
ATOM 2623 N N . ALA B 1 147 ? 4.516 -64.186 -0.193 1.00 47.37 130 ALA B N 1
ATOM 2624 C CA . ALA B 1 147 ? 3.866 -64.501 1.085 1.00 46.84 130 ALA B CA 1
ATOM 2625 C C . ALA B 1 147 ? 3.219 -63.230 1.634 1.00 51.41 130 ALA B C 1
ATOM 2626 O O . ALA B 1 147 ? 3.226 -62.988 2.840 1.00 51.74 130 ALA B O 1
ATOM 2628 N N . ALA B 1 148 ? 2.664 -62.416 0.719 1.00 48.77 131 ALA B N 1
ATOM 2629 C CA . ALA B 1 148 ? 2.034 -61.124 1.011 1.00 48.65 131 ALA B CA 1
ATOM 2630 C C . ALA B 1 148 ? 0.781 -61.263 1.845 1.00 50.65 131 ALA B C 1
ATOM 2631 O O . ALA B 1 148 ? 0.157 -62.329 1.842 1.00 51.60 131 ALA B O 1
ATOM 2633 N N . LYS B 1 149 ? 0.369 -60.174 2.495 1.00 45.93 132 LYS B N 1
ATOM 2634 C CA . LYS B 1 149 ? -0.873 -60.110 3.270 1.00 46.36 132 LYS B CA 1
ATOM 2635 C C . LYS B 1 149 ? -1.905 -59.320 2.453 1.00 51.46 132 LYS B C 1
ATOM 2636 O O . LYS B 1 149 ? -3.120 -59.516 2.579 1.00 51.92 132 LYS B O 1
ATOM 2638 N N . PHE B 1 150 ? -1.381 -58.481 1.558 1.00 47.33 133 PHE B N 1
ATOM 2639 C CA . PHE B 1 150 ? -2.096 -57.601 0.671 1.00 46.50 133 PHE B CA 1
ATOM 2640 C C . PHE B 1 150 ? -1.237 -57.292 -0.561 1.00 49.05 133 PHE B C 1
ATOM 2641 O O . PHE B 1 150 ? -0.067 -56.934 -0.413 1.00 48.36 133 PHE B O 1
ATOM 2649 N N . VAL B 1 151 ? -1.812 -57.478 -1.776 1.00 44.89 134 VAL B N 1
ATOM 2650 C CA . VAL B 1 151 ? -1.261 -57.147 -3.092 1.00 44.63 134 VAL B CA 1
ATOM 2651 C C . VAL B 1 151 ? -2.198 -56.103 -3.712 1.00 49.58 134 VAL B C 1
ATOM 2652 O O . VAL B 1 151 ? -3.400 -56.312 -3.788 1.00 48.96 134 VAL B O 1
ATOM 2656 N N . ILE B 1 152 ? -1.646 -54.955 -4.091 1.00 46.65 135 ILE B N 1
ATOM 2657 C CA . ILE B 1 152 ? -2.424 -53.894 -4.698 1.00 46.88 135 ILE B CA 1
ATOM 2658 C C . ILE B 1 152 ? -1.853 -53.564 -6.076 1.00 48.74 135 ILE B C 1
ATOM 2659 O O . ILE B 1 152 ? -0.639 -53.447 -6.222 1.00 48.54 135 ILE B O 1
ATOM 2664 N N . SER B 1 153 ? -2.733 -53.484 -7.103 1.00 43.93 136 SER B N 1
ATOM 2665 C CA . SER B 1 153 ? -2.295 -53.137 -8.440 1.00 42.83 136 SER B CA 1
ATOM 2666 C C . SER B 1 153 ? -2.003 -51.639 -8.483 1.00 45.32 136 SER B C 1
ATOM 2667 O O . SER B 1 153 ? -2.780 -50.808 -7.981 1.00 44.09 136 SER B O 1
ATOM 2670 N N . VAL B 1 154 ? -0.851 -51.315 -9.059 1.00 41.01 137 VAL B N 1
ATOM 2671 C CA . VAL B 1 154 ? -0.333 -49.952 -9.125 1.00 41.06 137 VAL B CA 1
ATOM 2672 C C . VAL B 1 154 ? 0.285 -49.719 -10.477 1.00 48.96 137 VAL B C 1
ATOM 2673 O O . VAL B 1 154 ? 0.540 -50.675 -11.227 1.00 50.03 137 VAL B O 1
ATOM 2677 N N . PHE B 1 155 ? 0.667 -48.458 -10.718 1.00 45.71 138 PHE B N 1
ATOM 2678 C CA . PHE B 1 155 ? 1.424 -48.063 -11.885 1.00 45.39 138 PHE B CA 1
ATOM 2679 C C . PHE B 1 155 ? 2.459 -47.029 -11.466 1.00 50.95 138 PHE B C 1
ATOM 2680 O O . PHE B 1 155 ? 2.287 -46.354 -10.455 1.00 50.16 138 PHE B O 1
ATOM 2688 N N . GLU B 1 156 ? 3.523 -46.910 -12.251 1.00 51.30 139 GLU B N 1
ATOM 2689 C CA . GLU B 1 156 ? 4.577 -45.918 -12.061 1.00 51.93 139 GLU B CA 1
ATOM 2690 C C . GLU B 1 156 ? 4.182 -44.726 -12.919 1.00 55.36 139 GLU B C 1
ATOM 2691 O O . GLU B 1 156 ? 4.176 -44.873 -14.153 1.00 55.83 139 GLU B O 1
ATOM 2697 N N . PRO B 1 157 ? 3.812 -43.557 -12.337 1.00 51.13 140 PRO B N 1
ATOM 2698 C CA . PRO B 1 157 ? 3.425 -42.400 -13.173 1.00 51.53 140 PRO B CA 1
ATOM 2699 C C . PRO B 1 157 ? 4.595 -41.919 -14.013 1.00 56.59 140 PRO B C 1
ATOM 2700 O O . PRO B 1 157 ? 5.732 -42.126 -13.603 1.00 55.97 140 PRO B O 1
ATOM 2704 N N . THR B 1 158 ? 4.326 -41.308 -15.186 1.00 54.68 141 THR B N 1
ATOM 2705 C CA . THR B 1 158 ? 5.367 -40.815 -16.111 1.00 55.16 141 THR B CA 1
ATOM 2706 C C . THR B 1 158 ? 6.307 -39.870 -15.378 1.00 57.84 141 THR B C 1
ATOM 2707 O O . THR B 1 158 ? 7.526 -40.007 -15.502 1.00 56.73 141 THR B O 1
ATOM 2711 N N . HIS B 1 159 ? 5.725 -38.958 -14.561 1.00 54.99 142 HIS B N 1
ATOM 2712 C CA . HIS B 1 159 ? 6.456 -38.032 -13.707 1.00 55.49 142 HIS B CA 1
ATOM 2713 C C . HIS B 1 159 ? 6.455 -38.702 -12.327 1.00 53.70 142 HIS B C 1
ATOM 2714 O O . HIS B 1 159 ? 5.433 -38.687 -11.640 1.00 52.02 142 HIS B O 1
ATOM 2721 N N . THR B 1 160 ? 7.572 -39.364 -11.964 1.00 47.41 143 THR B N 1
ATOM 2722 C CA . THR B 1 160 ? 7.696 -40.065 -10.685 1.00 46.46 143 THR B CA 1
ATOM 2723 C C . THR B 1 160 ? 7.745 -39.115 -9.464 1.00 48.34 143 THR B C 1
ATOM 2724 O O . THR B 1 160 ? 8.575 -38.187 -9.408 1.00 47.44 143 THR B O 1
ATOM 2728 N N . PRO B 1 161 ? 6.886 -39.424 -8.454 1.00 41.76 144 PRO B N 1
ATOM 2729 C CA . PRO B 1 161 ? 6.841 -38.613 -7.232 1.00 40.01 144 PRO B CA 1
ATOM 2730 C C . PRO B 1 161 ? 8.147 -38.567 -6.422 1.00 44.52 144 PRO B C 1
ATOM 2731 O O . PRO B 1 161 ? 8.316 -37.642 -5.615 1.00 42.36 144 PRO B O 1
ATOM 2735 N N . ILE B 1 162 ? 9.073 -39.556 -6.620 1.00 39.84 145 ILE B N 1
ATOM 2736 C CA . ILE B 1 162 ? 10.327 -39.590 -5.889 1.00 39.22 145 ILE B CA 1
ATOM 2737 C C . ILE B 1 162 ? 11.271 -38.444 -6.365 1.00 43.64 145 ILE B C 1
ATOM 2738 O O . ILE B 1 162 ? 12.250 -38.110 -5.684 1.00 42.37 145 ILE B O 1
ATOM 2743 N N . LYS B 1 163 ? 10.963 -37.852 -7.529 1.00 39.23 146 LYS B N 1
ATOM 2744 C CA . LYS B 1 163 ? 11.749 -36.773 -8.121 1.00 38.14 146 LYS B CA 1
ATOM 2745 C C . LYS B 1 163 ? 11.074 -35.422 -7.910 1.00 43.80 146 LYS B C 1
ATOM 2746 O O . LYS B 1 163 ? 11.581 -34.425 -8.401 1.00 45.86 146 LYS B O 1
ATOM 2752 N N . SER B 1 164 ? 9.999 -35.367 -7.093 1.00 39.25 147 SER B N 1
ATOM 2753 C CA . SER B 1 164 ? 9.281 -34.118 -6.800 1.00 38.17 147 SER B CA 1
ATOM 2754 C C . SER B 1 164 ? 9.934 -33.248 -5.711 1.00 41.18 147 SER B C 1
ATOM 2755 O O . SER B 1 164 ? 10.858 -33.680 -5.015 1.00 38.55 147 SER B O 1
ATOM 2758 N N . TYR B 1 165 ? 9.437 -32.008 -5.577 1.00 38.09 148 TYR B N 1
ATOM 2759 C CA . TYR B 1 165 ? 9.916 -30.998 -4.638 1.00 38.91 148 TYR B CA 1
ATOM 2760 C C . TYR B 1 165 ? 8.808 -30.582 -3.709 1.00 44.17 148 TYR B C 1
ATOM 2761 O O . TYR B 1 165 ? 7.665 -30.577 -4.130 1.00 44.17 148 TYR B O 1
ATOM 2770 N N . LEU B 1 166 ? 9.140 -30.047 -2.510 1.00 42.67 149 LEU B N 1
ATOM 2771 C CA . LEU B 1 166 ? 8.172 -29.413 -1.612 1.00 43.31 149 LEU B CA 1
ATOM 2772 C C . LEU B 1 166 ? 8.569 -27.954 -1.442 1.00 47.43 149 LEU B C 1
ATOM 2773 O O . LEU B 1 166 ? 9.747 -27.640 -1.389 1.00 47.04 149 LEU B O 1
ATOM 2778 N N . GLU B 1 167 ? 7.592 -27.072 -1.359 1.00 46.69 150 GLU B N 1
ATOM 2779 C CA . GLU B 1 167 ? 7.811 -25.631 -1.190 1.00 47.64 150 GLU B CA 1
ATOM 2780 C C . GLU B 1 167 ? 8.053 -25.219 0.285 1.00 53.26 150 GLU B C 1
ATOM 2781 O O . GLU B 1 167 ? 7.219 -25.508 1.160 1.00 52.63 150 GLU B O 1
ATOM 2787 N N . ASN B 1 168 ? 9.171 -24.508 0.526 1.00 50.92 151 ASN B N 1
ATOM 2788 C CA . ASN B 1 168 ? 9.539 -23.950 1.828 1.00 51.66 151 ASN B CA 1
ATOM 2789 C C . ASN B 1 168 ? 8.812 -22.603 2.021 1.00 60.70 151 ASN B C 1
ATOM 2790 O O . ASN B 1 168 ? 8.237 -22.074 1.069 1.00 61.22 151 ASN B O 1
ATOM 2795 N N . ASP B 1 169 ? 8.816 -22.058 3.244 1.00 59.94 152 ASP B N 1
ATOM 2796 C CA . ASP B 1 169 ? 8.125 -20.799 3.563 1.00 60.23 152 ASP B CA 1
ATOM 2797 C C . ASP B 1 169 ? 8.711 -19.567 2.872 1.00 62.73 152 ASP B C 1
ATOM 2798 O O . ASP B 1 169 ? 7.973 -18.625 2.587 1.00 63.59 152 ASP B O 1
ATOM 2803 N N . ASP B 1 170 ? 10.017 -19.572 2.580 1.00 57.68 153 ASP B N 1
ATOM 2804 C CA . ASP B 1 170 ? 10.670 -18.441 1.896 1.00 56.95 153 ASP B CA 1
ATOM 2805 C C . ASP B 1 170 ? 10.457 -18.442 0.356 1.00 59.07 153 ASP B C 1
ATOM 2806 O O . ASP B 1 170 ? 11.041 -17.611 -0.354 1.00 58.07 153 ASP B O 1
ATOM 2811 N N . GLY B 1 171 ? 9.662 -19.399 -0.132 1.00 53.41 154 GLY B N 1
ATOM 2812 C CA . GLY B 1 171 ? 9.372 -19.549 -1.551 1.00 52.46 154 GLY B CA 1
ATOM 2813 C C . GLY B 1 171 ? 10.288 -20.506 -2.292 1.00 54.72 154 GLY B C 1
ATOM 2814 O O . GLY B 1 171 ? 10.008 -20.832 -3.448 1.00 56.20 154 GLY B O 1
ATOM 2815 N N . THR B 1 172 ? 11.399 -20.944 -1.657 1.00 47.48 155 THR B N 1
ATOM 2816 C CA . THR B 1 172 ? 12.319 -21.894 -2.257 1.00 46.94 155 THR B CA 1
ATOM 2817 C C . THR B 1 172 ? 11.716 -23.289 -2.241 1.00 50.83 155 THR B C 1
ATOM 2818 O O . THR B 1 172 ? 10.681 -23.528 -1.610 1.00 51.53 155 THR B O 1
ATOM 2822 N N . ILE B 1 173 ? 12.378 -24.220 -2.936 1.00 45.01 156 ILE B N 1
ATOM 2823 C CA . ILE B 1 173 ? 11.936 -25.605 -3.008 1.00 43.41 156 ILE B CA 1
ATOM 2824 C C . ILE B 1 173 ? 13.092 -26.518 -2.679 1.00 45.21 156 ILE B C 1
ATOM 2825 O O . ILE B 1 173 ? 14.270 -26.178 -2.918 1.00 42.38 156 ILE B O 1
ATOM 2830 N N . SER B 1 174 ? 12.743 -27.701 -2.164 1.00 41.51 157 SER B N 1
ATOM 2831 C CA . SER B 1 174 ? 13.703 -28.728 -1.809 1.00 41.54 157 SER B CA 1
ATOM 2832 C C . SER B 1 174 ? 13.092 -30.069 -2.176 1.00 43.02 157 SER B C 1
ATOM 2833 O O . SER B 1 174 ? 11.874 -30.230 -2.078 1.00 40.11 157 SER B O 1
ATOM 2836 N N . GLY B 1 175 ? 13.944 -31.021 -2.539 1.00 40.36 158 GLY B N 1
ATOM 2837 C CA . GLY B 1 175 ? 13.507 -32.358 -2.905 1.00 41.23 158 GLY B CA 1
ATOM 2838 C C . GLY B 1 175 ? 12.646 -32.976 -1.823 1.00 46.38 158 GLY B C 1
ATOM 2839 O O . GLY B 1 175 ? 12.927 -32.793 -0.641 1.00 46.59 158 GLY B O 1
ATOM 2840 N N . LEU B 1 176 ? 11.564 -33.656 -2.215 1.00 43.86 159 LEU B N 1
ATOM 2841 C CA . LEU B 1 176 ? 10.675 -34.334 -1.252 1.00 43.70 159 LEU B CA 1
ATOM 2842 C C . LEU B 1 176 ? 11.428 -35.515 -0.625 1.00 46.03 159 LEU B C 1
ATOM 2843 O O . LEU B 1 176 ? 11.335 -35.690 0.582 1.00 45.30 159 LEU B O 1
ATOM 2848 N N . TYR B 1 177 ? 12.111 -36.341 -1.459 1.00 42.50 160 TYR B N 1
ATOM 2849 C CA . TYR B 1 177 ? 12.812 -37.544 -1.026 1.00 42.21 160 TYR B CA 1
ATOM 2850 C C . TYR B 1 177 ? 14.190 -37.239 -0.474 1.00 48.91 160 TYR B C 1
ATOM 2851 O O . TYR B 1 177 ? 14.496 -37.597 0.659 1.00 49.54 160 TYR B O 1
ATOM 2860 N N . SER B 1 178 ? 15.014 -36.572 -1.275 1.00 46.10 161 SER B N 1
ATOM 2861 C CA . SER B 1 178 ? 16.368 -36.120 -0.941 1.00 45.63 161 SER B CA 1
ATOM 2862 C C . SER B 1 178 ? 16.713 -34.941 -1.833 1.00 50.64 161 SER B C 1
ATOM 2863 O O . SER B 1 178 ? 15.977 -34.649 -2.781 1.00 47.95 161 SER B O 1
ATOM 2866 N N . ASN B 1 179 ? 17.830 -34.264 -1.534 1.00 50.84 162 ASN B N 1
ATOM 2867 C CA . ASN B 1 179 ? 18.347 -33.104 -2.278 1.00 51.17 162 ASN B CA 1
ATOM 2868 C C . ASN B 1 179 ? 18.809 -33.463 -3.675 1.00 54.99 162 ASN B C 1
ATOM 2869 O O . ASN B 1 179 ? 18.729 -32.607 -4.567 1.00 56.82 162 ASN B O 1
ATOM 2874 N N . GLU B 1 180 ? 19.315 -34.707 -3.865 1.00 48.35 163 GLU B N 1
ATOM 2875 C CA . GLU B 1 180 ? 19.810 -35.164 -5.163 1.00 47.99 163 GLU B CA 1
ATOM 2876 C C . GLU B 1 180 ? 18.793 -36.004 -5.935 1.00 49.52 163 GLU B C 1
ATOM 2877 O O . GLU B 1 180 ? 18.952 -36.167 -7.142 1.00 48.36 163 GLU B O 1
ATOM 2883 N N . ALA B 1 181 ? 17.722 -36.486 -5.265 1.00 45.39 164 ALA B N 1
ATOM 2884 C CA . ALA B 1 181 ? 16.689 -37.286 -5.936 1.00 45.52 164 ALA B CA 1
ATOM 2885 C C . ALA B 1 181 ? 16.115 -36.658 -7.235 1.00 48.52 164 ALA B C 1
ATOM 2886 O O . ALA B 1 181 ? 16.081 -37.379 -8.225 1.00 47.23 164 ALA B O 1
ATOM 2888 N N . PRO B 1 182 ? 15.737 -35.345 -7.298 1.00 46.82 165 PRO B N 1
ATOM 2889 C CA . PRO B 1 182 ? 15.192 -34.798 -8.545 1.00 47.67 165 PRO B CA 1
ATOM 2890 C C . PRO B 1 182 ? 16.154 -34.769 -9.744 1.00 53.24 165 PRO B C 1
ATOM 2891 O O . PRO B 1 182 ? 15.712 -34.522 -10.862 1.00 52.03 165 PRO B O 1
ATOM 2895 N N . TYR B 1 183 ? 17.451 -35.051 -9.516 1.00 51.55 166 TYR B N 1
ATOM 2896 C CA . TYR B 1 183 ? 18.486 -35.032 -10.559 1.00 51.58 166 TYR B CA 1
ATOM 2897 C C . TYR B 1 183 ? 19.052 -36.396 -10.835 1.00 58.06 166 TYR B C 1
ATOM 2898 O O . TYR B 1 183 ? 19.893 -36.539 -11.726 1.00 57.35 166 TYR B O 1
ATOM 2907 N N . GLN B 1 184 ? 18.596 -37.399 -10.082 1.00 58.23 167 GLN B N 1
ATOM 2908 C CA . GLN B 1 184 ? 19.061 -38.774 -10.223 1.00 59.44 167 GLN B CA 1
ATOM 2909 C C . GLN B 1 184 ? 18.220 -39.542 -11.208 1.00 66.77 167 GLN B C 1
ATOM 2910 O O . GLN B 1 184 ? 17.079 -39.165 -11.485 1.00 66.08 167 GLN B O 1
ATOM 2916 N N . ARG B 1 185 ? 18.796 -40.627 -11.751 1.00 67.71 168 ARG B N 1
ATOM 2917 C CA . ARG B 1 185 ? 18.097 -41.509 -12.676 1.00 69.07 168 ARG B CA 1
ATOM 2918 C C . ARG B 1 185 ? 17.036 -42.246 -11.880 1.00 73.37 168 ARG B C 1
ATOM 2919 O O . ARG B 1 185 ? 17.294 -42.703 -10.762 1.00 73.21 168 ARG B O 1
ATOM 2927 N N . ARG B 1 186 ? 15.851 -42.353 -12.463 1.00 70.21 169 ARG B N 1
ATOM 2928 C CA . ARG B 1 186 ? 14.687 -43.034 -11.904 1.00 69.67 169 ARG B CA 1
ATOM 2929 C C . ARG B 1 186 ? 15.024 -44.474 -11.503 1.00 71.96 169 ARG B C 1
ATOM 2930 O O . ARG B 1 186 ? 14.539 -44.948 -10.477 1.00 70.80 169 ARG B O 1
ATOM 2938 N N . GLN B 1 187 ? 15.889 -45.136 -12.296 1.00 69.23 170 GLN B N 1
ATOM 2939 C CA . GLN B 1 187 ? 16.374 -46.510 -12.110 1.00 69.06 170 GLN B CA 1
ATOM 2940 C C . GLN B 1 187 ? 17.248 -46.674 -10.862 1.00 71.89 170 GLN B C 1
ATOM 2941 O O . GLN B 1 187 ? 17.336 -47.780 -10.334 1.00 71.82 170 GLN B O 1
ATOM 2943 N N . ASP B 1 188 ? 17.901 -45.584 -10.403 1.00 67.38 171 ASP B N 1
ATOM 2944 C CA . ASP B 1 188 ? 18.793 -45.578 -9.235 1.00 66.50 171 ASP B CA 1
ATOM 2945 C C . ASP B 1 188 ? 18.090 -45.117 -7.948 1.00 68.53 171 ASP B C 1
ATOM 2946 O O . ASP B 1 188 ? 18.742 -44.915 -6.912 1.00 69.31 171 ASP B O 1
ATOM 2951 N N . LEU B 1 189 ? 16.764 -44.946 -8.010 1.00 61.28 172 LEU B N 1
ATOM 2952 C CA . LEU B 1 189 ? 15.973 -44.523 -6.852 1.00 59.02 172 LEU B CA 1
ATOM 2953 C C . LEU B 1 189 ? 14.912 -45.582 -6.527 1.00 60.54 172 LEU B C 1
ATOM 2954 O O . LEU B 1 189 ? 14.500 -46.314 -7.438 1.00 60.30 172 LEU B O 1
ATOM 2959 N N . PRO B 1 190 ? 14.418 -45.682 -5.267 1.00 55.18 173 PRO B N 1
ATOM 2960 C CA . PRO B 1 190 ? 13.305 -46.618 -5.005 1.00 53.80 173 PRO B CA 1
ATOM 2961 C C . PRO B 1 190 ? 12.107 -46.222 -5.878 1.00 54.70 173 PRO B C 1
ATOM 2962 O O . PRO B 1 190 ? 11.951 -45.030 -6.227 1.00 52.34 173 PRO B O 1
ATOM 2966 N N . ARG B 1 191 ? 11.296 -47.206 -6.295 1.00 49.23 174 ARG B N 1
ATOM 2967 C CA . ARG B 1 191 ? 10.191 -46.858 -7.180 1.00 46.99 174 ARG B CA 1
ATOM 2968 C C . ARG B 1 191 ? 8.989 -46.279 -6.424 1.00 46.64 174 ARG B C 1
ATOM 2969 O O . ARG B 1 191 ? 8.643 -46.771 -5.357 1.00 46.70 174 ARG B O 1
ATOM 2973 N N . ALA B 1 192 ? 8.417 -45.170 -6.920 1.00 41.52 175 ALA B N 1
ATOM 2974 C CA . ALA B 1 192 ? 7.199 -44.619 -6.326 1.00 42.25 175 ALA B CA 1
ATOM 2975 C C . ALA B 1 192 ? 6.006 -45.106 -7.187 1.00 47.89 175 ALA B C 1
ATOM 2976 O O . ALA B 1 192 ? 6.147 -45.211 -8.402 1.00 47.23 175 ALA B O 1
ATOM 2978 N N . TYR B 1 193 ? 4.901 -45.539 -6.547 1.00 45.09 176 TYR B N 1
ATOM 2979 C CA . TYR B 1 193 ? 3.751 -46.148 -7.211 1.00 44.29 176 TYR B CA 1
ATOM 2980 C C . TYR B 1 193 ? 2.466 -45.462 -6.855 1.00 50.75 176 TYR B C 1
ATOM 2981 O O . TYR B 1 193 ? 2.282 -45.025 -5.718 1.00 50.88 176 TYR B O 1
ATOM 2990 N N . GLN B 1 194 ? 1.542 -45.439 -7.809 1.00 47.57 177 GLN B N 1
ATOM 2991 C CA . GLN B 1 194 ? 0.206 -44.888 -7.626 1.00 47.95 177 GLN B CA 1
ATOM 2992 C C . GLN B 1 194 ? -0.812 -46.048 -7.769 1.00 51.20 177 GLN B C 1
ATOM 2993 O O . GLN B 1 194 ? -0.797 -46.714 -8.799 1.00 51.31 177 GLN B O 1
ATOM 2996 N N . PRO B 1 195 ? -1.676 -46.324 -6.775 1.00 47.50 178 PRO B N 1
ATOM 2997 C CA . PRO B 1 195 ? -2.678 -47.400 -6.953 1.00 48.35 178 PRO B CA 1
ATOM 2998 C C . PRO B 1 195 ? -3.649 -47.044 -8.080 1.00 54.24 178 PRO B C 1
ATOM 2999 O O . PRO B 1 195 ? -3.977 -45.863 -8.254 1.00 55.53 178 PRO B O 1
ATOM 3003 N N . ASN B 1 196 ? -4.048 -48.037 -8.887 1.00 48.13 179 ASN B N 1
ATOM 3004 C CA . ASN B 1 196 ? -4.930 -47.761 -10.020 1.00 45.94 179 ASN B CA 1
ATOM 3005 C C . ASN B 1 196 ? -6.389 -48.212 -9.779 1.00 49.12 179 ASN B C 1
ATOM 3006 O O . ASN B 1 196 ? -7.237 -48.030 -10.646 1.00 51.96 179 ASN B O 1
ATOM 3011 N N . GLY B 1 197 ? -6.656 -48.807 -8.627 1.00 43.20 180 GLY B N 1
ATOM 3012 C CA . GLY B 1 197 ? -7.970 -49.289 -8.234 1.00 42.05 180 GLY B CA 1
ATOM 3013 C C . GLY B 1 197 ? -8.462 -50.591 -8.864 1.00 46.79 180 GLY B C 1
ATOM 3014 O O . GLY B 1 197 ? -9.542 -51.069 -8.525 1.00 48.77 180 GLY B O 1
ATOM 3015 N N . ALA B 1 198 ? -7.679 -51.206 -9.753 1.00 41.76 181 ALA B N 1
ATOM 3016 C CA . ALA B 1 198 ? -8.058 -52.442 -10.442 1.00 39.33 181 ALA B CA 1
ATOM 3017 C C . ALA B 1 198 ? -8.112 -53.676 -9.563 1.00 43.07 181 ALA B C 1
ATOM 3018 O O . ALA B 1 198 ? -9.064 -54.423 -9.671 1.00 43.30 181 ALA B O 1
ATOM 3020 N N . ILE B 1 199 ? -7.077 -53.944 -8.747 1.00 41.35 182 ILE B N 1
ATOM 3021 C CA . ILE B 1 199 ? -6.990 -55.167 -7.936 1.00 41.41 182 ILE B CA 1
ATOM 3022 C C . ILE B 1 199 ? -6.516 -54.868 -6.497 1.00 46.90 182 ILE B C 1
ATOM 3023 O O . ILE B 1 199 ? -5.511 -54.164 -6.294 1.00 46.84 182 ILE B O 1
ATOM 3028 N N . TYR B 1 200 ? -7.198 -55.495 -5.525 1.00 42.78 183 TYR B N 1
ATOM 3029 C CA . TYR B 1 200 ? -6.896 -55.496 -4.095 1.00 42.73 183 TYR B CA 1
ATOM 3030 C C . TYR B 1 200 ? -6.994 -56.964 -3.680 1.00 47.91 183 TYR B C 1
ATOM 3031 O O . TYR B 1 200 ? -8.097 -57.502 -3.617 1.00 47.85 183 TYR B O 1
ATOM 3040 N N . ALA B 1 201 ? -5.839 -57.652 -3.527 1.00 44.08 184 ALA B N 1
ATOM 3041 C CA . ALA B 1 201 ? -5.768 -59.067 -3.170 1.00 43.64 184 ALA B CA 1
ATOM 3042 C C . ALA B 1 201 ? -5.267 -59.160 -1.725 1.00 47.62 184 ALA B C 1
ATOM 3043 O O . ALA B 1 201 ? -4.122 -58.853 -1.451 1.00 45.94 184 ALA B O 1
ATOM 3045 N N . PHE B 1 202 ? -6.123 -59.568 -0.807 1.00 43.70 185 PHE B N 1
ATOM 3046 C CA . PHE B 1 202 ? -5.748 -59.625 0.584 1.00 43.50 185 PHE B CA 1
ATOM 3047 C C . PHE B 1 202 ? -6.223 -60.857 1.292 1.00 46.93 185 PHE B C 1
ATOM 3048 O O . PHE B 1 202 ? -7.200 -61.482 0.875 1.00 44.73 185 PHE B O 1
ATOM 3056 N N . SER B 1 203 ? -5.507 -61.207 2.373 1.00 45.88 186 SER B N 1
ATOM 3057 C CA . SER B 1 203 ? -5.870 -62.314 3.248 1.00 46.99 186 SER B CA 1
ATOM 3058 C C . SER B 1 203 ? -7.153 -61.911 3.968 1.00 51.93 186 SER B C 1
ATOM 3059 O O . SER B 1 203 ? -7.188 -60.820 4.564 1.00 50.80 186 SER B O 1
ATOM 3062 N N . ILE B 1 204 ? -8.229 -62.745 3.853 1.00 49.59 187 ILE B N 1
ATOM 3063 C CA . ILE B 1 204 ? -9.501 -62.447 4.515 1.00 49.69 187 ILE B CA 1
ATOM 3064 C C . ILE B 1 204 ? -9.254 -62.323 6.042 1.00 55.60 187 ILE B C 1
ATOM 3065 O O . ILE B 1 204 ? -9.643 -61.316 6.647 1.00 55.24 187 ILE B O 1
ATOM 3070 N N . ASP B 1 205 ? -8.528 -63.316 6.618 1.00 53.45 188 ASP B N 1
ATOM 3071 C CA . ASP B 1 205 ? -8.127 -63.397 8.036 1.00 54.10 188 ASP B CA 1
ATOM 3072 C C . ASP B 1 205 ? -7.380 -62.131 8.525 1.00 59.32 188 ASP B C 1
ATOM 3073 O O . ASP B 1 205 ? -7.729 -61.607 9.576 1.00 60.55 188 ASP B O 1
ATOM 3078 N N . GLU B 1 206 ? -6.363 -61.648 7.776 1.00 55.02 189 GLU B N 1
ATOM 3079 C CA . GLU B 1 206 ? -5.593 -60.444 8.116 1.00 54.43 189 GLU B CA 1
ATOM 3080 C C . GLU B 1 206 ? -6.440 -59.162 8.018 1.00 59.36 189 GLU B C 1
ATOM 3081 O O . GLU B 1 206 ? -6.171 -58.207 8.749 1.00 59.10 189 GLU B O 1
ATOM 3083 N N . PHE B 1 207 ? -7.449 -59.127 7.100 1.00 56.23 190 PHE B N 1
ATOM 3084 C CA . PHE B 1 207 ? -8.352 -57.970 6.973 1.00 54.88 190 PHE B CA 1
ATOM 3085 C C . PHE B 1 207 ? -9.255 -57.879 8.213 1.00 62.14 190 PHE B C 1
ATOM 3086 O O . PHE B 1 207 ? -9.432 -56.782 8.733 1.00 63.19 190 PHE B O 1
ATOM 3094 N N . LYS B 1 208 ? -9.824 -59.010 8.671 1.00 58.75 191 LYS B N 1
ATOM 3095 C CA . LYS B 1 208 ? -10.725 -59.000 9.817 1.00 60.18 191 LYS B CA 1
ATOM 3096 C C . LYS B 1 208 ? -9.989 -59.122 11.192 1.00 69.07 191 LYS B C 1
ATOM 3097 O O . LYS B 1 208 ? -10.640 -59.257 12.237 1.00 69.60 191 LYS B O 1
ATOM 3103 N N . LEU B 1 209 ? -8.651 -59.008 11.189 1.00 67.18 192 LEU B N 1
ATOM 3104 C CA . LEU B 1 209 ? -7.868 -58.993 12.420 1.00 67.81 192 LEU B CA 1
ATOM 3105 C C . LEU B 1 209 ? -7.864 -57.537 12.915 1.00 72.08 192 LEU B C 1
ATOM 3106 O O . LEU B 1 209 ? -8.135 -57.281 14.088 1.00 71.57 192 LEU B O 1
ATOM 3111 N N . ASN B 1 210 ? -7.559 -56.596 12.006 1.00 68.99 193 ASN B N 1
ATOM 3112 C CA . ASN B 1 210 ? -7.486 -55.156 12.259 1.00 69.45 193 ASN B CA 1
ATOM 3113 C C . ASN B 1 210 ? -8.780 -54.450 11.803 1.00 72.09 193 ASN B C 1
ATOM 3114 O O . ASN B 1 210 ? -8.934 -53.251 12.045 1.00 70.46 193 ASN B O 1
ATOM 3119 N N . ASN B 1 211 ? -9.707 -55.205 11.139 1.00 69.01 194 ASN B N 1
ATOM 3120 C CA . ASN B 1 211 ? -10.969 -54.727 10.536 1.00 68.20 194 ASN B CA 1
ATOM 3121 C C . ASN B 1 211 ? -10.721 -53.585 9.533 1.00 71.97 194 ASN B C 1
ATOM 3122 O O . ASN B 1 211 ? -11.504 -52.636 9.445 1.00 71.62 194 ASN B O 1
ATOM 3127 N N . HIS B 1 212 ? -9.609 -53.689 8.789 1.00 69.09 195 HIS B N 1
ATOM 3128 C CA . HIS B 1 212 ? -9.141 -52.730 7.788 1.00 70.69 195 HIS B CA 1
ATOM 3129 C C . HIS B 1 212 ? -8.154 -53.502 6.908 1.00 71.58 195 HIS B C 1
ATOM 3130 O O . HIS B 1 212 ? -7.820 -54.643 7.235 1.00 69.52 195 HIS B O 1
ATOM 3137 N N . PHE B 1 213 ? -7.703 -52.892 5.788 1.00 68.08 196 PHE B N 1
ATOM 3138 C CA . PHE B 1 213 ? -6.720 -53.453 4.871 1.00 67.59 196 PHE B CA 1
ATOM 3139 C C . PHE B 1 213 ? -5.398 -53.668 5.590 1.00 70.59 196 PHE B C 1
ATOM 3140 O O . PHE B 1 213 ? -5.016 -52.814 6.401 1.00 70.35 196 PHE B O 1
ATOM 3148 N N . PRO B 1 214 ? -4.667 -54.777 5.302 1.00 65.69 197 PRO B N 1
ATOM 3149 C CA . PRO B 1 214 ? -3.374 -54.993 5.965 1.00 64.93 197 PRO B CA 1
ATOM 3150 C C . PRO B 1 214 ? -2.427 -53.827 5.764 1.00 68.43 197 PRO B C 1
ATOM 3151 O O . PRO B 1 214 ? -2.453 -53.165 4.724 1.00 66.76 197 PRO B O 1
ATOM 3155 N N . ARG B 1 215 ? -1.628 -53.553 6.797 1.00 66.54 198 ARG B N 1
ATOM 3156 C CA . ARG B 1 215 ? -0.679 -52.449 6.797 1.00 66.45 198 ARG B CA 1
ATOM 3157 C C . ARG B 1 215 ? 0.740 -52.952 6.572 1.00 69.72 198 ARG B C 1
ATOM 3158 O O . ARG B 1 215 ? 1.596 -52.175 6.153 1.00 69.77 198 ARG B O 1
ATOM 3162 N N . ASN B 1 216 ? 0.973 -54.264 6.784 1.00 64.97 199 ASN B N 1
ATOM 3163 C CA . ASN B 1 216 ? 2.282 -54.896 6.592 1.00 63.71 199 ASN B CA 1
ATOM 3164 C C . ASN B 1 216 ? 2.228 -56.015 5.558 1.00 62.45 199 ASN B C 1
ATOM 3165 O O . ASN B 1 216 ? 1.158 -56.581 5.300 1.00 61.36 199 ASN B O 1
ATOM 3167 N N . LYS B 1 217 ? 3.401 -56.335 4.975 1.00 56.27 200 LYS B N 1
ATOM 3168 C CA . LYS B 1 217 ? 3.585 -57.355 3.947 1.00 54.87 200 LYS B CA 1
ATOM 3169 C C . LYS B 1 217 ? 2.670 -57.021 2.730 1.00 55.74 200 LYS B C 1
ATOM 3170 O O . LYS B 1 217 ? 1.984 -57.884 2.174 1.00 55.23 200 LYS B O 1
ATOM 3173 N N . VAL B 1 218 ? 2.655 -55.727 2.371 1.00 48.63 201 VAL B N 1
ATOM 3174 C CA . VAL B 1 218 ? 1.921 -55.149 1.254 1.00 45.83 201 VAL B CA 1
ATOM 3175 C C . VAL B 1 218 ? 2.875 -55.035 0.080 1.00 48.96 201 VAL B C 1
ATOM 3176 O O . VAL B 1 218 ? 3.898 -54.376 0.182 1.00 48.42 201 VAL B O 1
ATOM 3180 N N . PHE B 1 219 ? 2.562 -55.712 -1.016 1.00 45.96 202 PHE B N 1
ATOM 3181 C CA . PHE B 1 219 ? 3.399 -55.751 -2.202 1.00 46.18 202 PHE B CA 1
ATOM 3182 C C . PHE B 1 219 ? 2.711 -55.174 -3.404 1.00 48.46 202 PHE B C 1
ATOM 3183 O O . PHE B 1 219 ? 1.516 -55.370 -3.569 1.00 47.42 202 PHE B O 1
ATOM 3191 N N . PRO B 1 220 ? 3.445 -54.498 -4.300 1.00 45.17 203 PRO B N 1
ATOM 3192 C CA . PRO B 1 220 ? 2.785 -53.910 -5.472 1.00 44.11 203 PRO B CA 1
ATOM 3193 C C . PRO B 1 220 ? 2.747 -54.810 -6.698 1.00 46.75 203 PRO B C 1
ATOM 3194 O O . PRO B 1 220 ? 3.778 -55.369 -7.056 1.00 47.25 203 PRO B O 1
ATOM 3198 N N . TYR B 1 221 ? 1.595 -54.890 -7.381 1.00 41.22 204 TYR B N 1
ATOM 3199 C CA . TYR B 1 221 ? 1.500 -55.594 -8.656 1.00 39.97 204 TYR B CA 1
ATOM 3200 C C . TYR B 1 221 ? 1.505 -54.489 -9.699 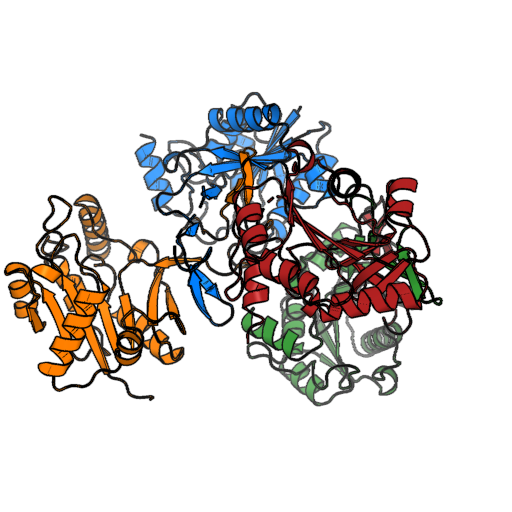1.00 45.21 204 TYR B C 1
ATOM 3201 O O . TYR B 1 221 ? 0.535 -53.748 -9.825 1.00 45.16 204 TYR B O 1
ATOM 3210 N N . VAL B 1 222 ? 2.635 -54.334 -10.387 1.00 42.42 205 VAL B N 1
ATOM 3211 C CA . VAL B 1 222 ? 2.868 -53.245 -11.335 1.00 41.85 205 VAL B CA 1
ATOM 3212 C C . VAL B 1 222 ? 2.225 -53.468 -12.711 1.00 46.70 205 VAL B C 1
ATOM 3213 O O . VAL B 1 222 ? 2.484 -54.473 -13.384 1.00 45.87 205 VAL B O 1
ATOM 3217 N N . MET B 1 223 ? 1.369 -52.511 -13.112 1.00 42.79 206 MET B N 1
ATOM 3218 C CA . MET B 1 223 ? 0.680 -52.477 -14.398 1.00 42.56 206 MET B CA 1
ATOM 3219 C C . MET B 1 223 ? 1.138 -51.208 -15.123 1.00 51.00 206 MET B C 1
ATOM 3220 O O . MET B 1 223 ? 1.729 -50.334 -14.488 1.00 51.71 206 MET B O 1
ATOM 3225 N N . SER B 1 224 ? 0.905 -51.110 -16.440 1.00 49.57 207 SER B N 1
ATOM 3226 C CA . SER B 1 224 ? 1.302 -49.913 -17.167 1.00 50.65 207 SER B CA 1
ATOM 3227 C C . SER B 1 224 ? 0.241 -48.845 -16.941 1.00 54.35 207 SER B C 1
ATOM 3228 O O . SER B 1 224 ? -0.848 -49.167 -16.478 1.00 53.32 207 SER B O 1
ATOM 3231 N N . GLU B 1 225 ? 0.562 -47.583 -17.257 1.00 51.50 208 GLU B N 1
ATOM 3232 C CA . GLU B 1 225 ? -0.341 -46.438 -17.142 1.00 51.76 208 GLU B CA 1
ATOM 3233 C C . GLU B 1 225 ? -1.552 -46.650 -18.072 1.00 57.24 208 GLU B C 1
ATOM 3234 O O . GLU B 1 225 ? -2.690 -46.387 -17.675 1.00 57.26 208 GLU B O 1
ATOM 3240 N N . VAL B 1 226 ? -1.300 -47.188 -19.288 1.00 54.47 209 VAL B N 1
ATOM 3241 C CA . VAL B 1 226 ? -2.306 -47.468 -20.323 1.00 54.26 209 VAL B CA 1
ATOM 3242 C C . VAL B 1 226 ? -3.339 -48.485 -19.816 1.00 56.60 209 VAL B C 1
ATOM 3243 O O . VAL B 1 226 ? -4.539 -48.253 -19.959 1.00 56.98 209 VAL B O 1
ATOM 3247 N N . GLU B 1 227 ? -2.880 -49.596 -19.217 1.00 50.26 210 GLU B N 1
ATOM 3248 C CA . GLU B 1 227 ? -3.745 -50.633 -18.637 1.00 48.43 210 GLU B CA 1
ATOM 3249 C C . GLU B 1 227 ? -4.388 -50.200 -17.289 1.00 52.65 210 GLU B C 1
ATOM 3250 O O . GLU B 1 227 ? -5.263 -50.921 -16.782 1.00 51.66 210 GLU B O 1
ATOM 3256 N N . SER B 1 228 ? -3.922 -49.060 -16.699 1.00 50.04 211 SER B N 1
ATOM 3257 C CA . SER B 1 228 ? -4.403 -48.471 -15.441 1.00 51.12 211 SER B CA 1
ATOM 3258 C C . SER B 1 228 ? -5.639 -47.552 -15.625 1.00 60.13 211 SER B C 1
ATOM 3259 O O . SER B 1 228 ? -6.103 -46.956 -14.642 1.00 59.97 211 SER B O 1
ATOM 3262 N N . ALA B 1 229 ? -6.183 -47.464 -16.865 1.00 58.78 212 ALA B N 1
ATOM 3263 C CA . ALA B 1 229 ? -7.339 -46.622 -17.216 1.00 59.62 212 ALA B CA 1
ATOM 3264 C C . ALA B 1 229 ? -8.545 -46.850 -16.299 1.00 64.22 212 ALA B C 1
ATOM 3265 O O . ALA B 1 229 ? -8.955 -47.986 -16.077 1.00 64.13 212 ALA B O 1
ATOM 3267 N N . ASP B 1 230 ? -9.078 -45.760 -15.742 1.00 61.08 213 ASP B N 1
ATOM 3268 C CA . ASP B 1 230 ? -10.219 -45.743 -14.829 1.00 61.02 213 ASP B CA 1
ATOM 3269 C C . ASP B 1 230 ? -11.390 -45.021 -15.525 1.00 62.62 213 ASP B C 1
ATOM 3270 O O . ASP B 1 230 ? -11.196 -43.929 -16.073 1.00 63.14 213 ASP B O 1
ATOM 3275 N N . ILE B 1 231 ? -12.589 -45.624 -15.526 1.00 56.93 214 ILE B N 1
ATOM 3276 C CA . ILE B 1 231 ? -13.766 -45.003 -16.145 1.00 56.16 214 ILE B CA 1
ATOM 3277 C C . ILE B 1 231 ? -14.503 -44.097 -15.140 1.00 60.31 214 ILE B C 1
ATOM 3278 O O . ILE B 1 231 ? -14.969 -44.568 -14.100 1.00 59.27 214 ILE B O 1
ATOM 3283 N N . ASP B 1 232 ? -14.601 -42.803 -15.460 1.00 58.46 215 ASP B N 1
ATOM 3284 C CA . ASP B 1 232 ? -15.301 -41.794 -14.648 1.00 59.28 215 ASP B CA 1
ATOM 3285 C C . ASP B 1 232 ? -16.293 -41.004 -15.511 1.00 64.38 215 ASP B C 1
ATOM 3286 O O . ASP B 1 232 ? -17.347 -40.591 -15.025 1.00 64.77 215 ASP B O 1
ATOM 3291 N N . THR B 1 233 ? -15.935 -40.784 -16.793 1.00 60.83 216 THR B N 1
ATOM 3292 C CA . THR B 1 233 ? -16.701 -39.994 -17.758 1.00 60.11 216 THR B CA 1
ATOM 3293 C C . THR B 1 233 ? -16.964 -40.771 -19.047 1.00 63.61 216 THR B C 1
ATOM 3294 O O . THR B 1 233 ? -16.351 -41.814 -19.263 1.00 63.08 216 THR B O 1
ATOM 3298 N N . LEU B 1 234 ? -17.808 -40.223 -19.936 1.00 60.99 217 LEU B N 1
ATOM 3299 C CA . LEU B 1 234 ? -18.053 -40.791 -21.251 1.00 61.80 217 LEU B CA 1
ATOM 3300 C C . LEU B 1 234 ? -16.810 -40.670 -22.157 1.00 65.76 217 LEU B C 1
ATOM 3301 O O . LEU B 1 234 ? -16.658 -41.454 -23.095 1.00 64.84 217 LEU B O 1
ATOM 3306 N N . GLU B 1 235 ? -15.902 -39.725 -21.844 1.00 62.35 218 GLU B N 1
ATOM 3307 C CA . GLU B 1 235 ? -14.658 -39.565 -22.602 1.00 61.95 218 GLU B CA 1
ATOM 3308 C C . GLU B 1 235 ? -13.711 -40.726 -22.284 1.00 63.80 218 GLU B C 1
ATOM 3309 O O . GLU B 1 235 ? -13.152 -41.312 -23.214 1.00 64.49 218 GLU B O 1
ATOM 3315 N N . ASP B 1 236 ? -13.560 -41.070 -20.981 1.00 56.92 219 ASP B N 1
ATOM 3316 C CA . ASP B 1 236 ? -12.733 -42.195 -20.520 1.00 56.55 219 ASP B CA 1
ATOM 3317 C C . ASP B 1 236 ? -13.207 -43.472 -21.231 1.00 59.58 219 ASP B C 1
ATOM 3318 O O . ASP B 1 236 ? -12.397 -44.220 -21.797 1.00 57.80 219 ASP B O 1
ATOM 3323 N N . LEU B 1 237 ? -14.541 -43.656 -21.267 1.00 56.12 220 LEU B N 1
ATOM 3324 C CA . LEU B 1 237 ? -15.196 -44.788 -21.908 1.00 55.63 220 LEU B CA 1
ATOM 3325 C C . LEU B 1 237 ? -14.947 -44.795 -23.413 1.00 60.14 220 LEU B C 1
ATOM 3326 O O . LEU B 1 237 ? -14.673 -45.854 -23.964 1.00 59.70 220 LEU B O 1
ATOM 3331 N N . ARG B 1 238 ? -15.015 -43.617 -24.060 1.00 57.09 221 ARG B N 1
ATOM 3332 C CA . ARG B 1 238 ? -14.786 -43.428 -25.505 1.00 56.62 221 ARG B CA 1
ATOM 3333 C C . ARG B 1 238 ? -13.339 -43.795 -25.880 1.00 60.05 221 ARG B C 1
ATOM 3334 O O . ARG B 1 238 ? -13.119 -44.425 -26.914 1.00 60.46 221 ARG B O 1
ATOM 3342 N N . LYS B 1 239 ? -12.369 -43.410 -25.031 1.00 55.44 222 LYS B N 1
ATOM 3343 C CA . LYS B 1 239 ? -10.946 -43.673 -25.218 1.00 54.84 222 LYS B CA 1
ATOM 3344 C C . LYS B 1 239 ? -10.659 -45.174 -25.187 1.00 57.58 222 LYS B C 1
ATOM 3345 O O . LYS B 1 239 ? -9.938 -45.669 -26.053 1.00 57.80 222 LYS B O 1
ATOM 3349 N N . VAL B 1 240 ? -11.244 -45.891 -24.213 1.00 52.85 223 VAL B N 1
ATOM 3350 C CA . VAL B 1 240 ? -11.106 -47.341 -24.063 1.00 52.08 223 VAL B CA 1
ATOM 3351 C C . VAL B 1 240 ? -11.803 -48.062 -25.237 1.00 56.59 223 VAL B C 1
ATOM 3352 O O . VAL B 1 240 ? -11.225 -49.001 -25.795 1.00 57.13 223 VAL B O 1
ATOM 3356 N N . GLU B 1 241 ? -13.000 -47.582 -25.664 1.00 52.46 224 GLU B N 1
ATOM 3357 C CA . GLU B 1 241 ? -13.724 -48.133 -26.833 1.00 52.02 224 GLU B CA 1
ATOM 3358 C C . GLU B 1 241 ? -12.804 -48.122 -28.040 1.00 58.04 224 GLU B C 1
ATOM 3359 O O . GLU B 1 241 ? -12.631 -49.158 -28.674 1.00 58.84 224 GLU B O 1
ATOM 3365 N N . GLU B 1 242 ? -12.167 -46.958 -28.317 1.00 56.03 225 GLU B N 1
ATOM 3366 C CA . GLU B 1 242 ? -11.236 -46.775 -29.429 1.00 56.23 225 GLU B CA 1
ATOM 3367 C C . GLU B 1 242 ? -10.044 -47.719 -29.308 1.00 59.19 225 GLU B C 1
ATOM 3368 O O . GLU B 1 242 ? -9.729 -48.377 -30.279 1.00 60.08 225 GLU B O 1
ATOM 3370 N N . GLN B 1 243 ? -9.453 -47.851 -28.115 1.00 54.51 226 GLN B N 1
ATOM 3371 C CA . GLN B 1 243 ? -8.329 -48.751 -27.839 1.00 54.08 226 GLN B CA 1
ATOM 3372 C C . GLN B 1 243 ? -8.693 -50.213 -28.156 1.00 58.62 226 GLN B C 1
ATOM 3373 O O . GLN B 1 243 ? -7.879 -50.920 -28.735 1.00 59.50 226 GLN B O 1
ATOM 3379 N N . LEU B 1 244 ? -9.914 -50.657 -27.770 1.00 53.86 227 LEU B N 1
ATOM 3380 C CA . LEU B 1 244 ? -10.423 -52.010 -28.031 1.00 52.06 227 LEU B CA 1
ATOM 3381 C C . LEU B 1 244 ? -10.759 -52.205 -29.528 1.00 57.83 227 LEU B C 1
ATOM 3382 O O . LEU B 1 244 ? -10.497 -53.277 -30.066 1.00 56.74 227 LEU B O 1
ATOM 3387 N N . LYS B 1 245 ? -11.287 -51.157 -30.194 1.00 57.03 228 LYS B N 1
ATOM 3388 C CA . LYS B 1 245 ? -11.583 -51.122 -31.632 1.00 59.33 228 LYS B CA 1
ATOM 3389 C C . LYS B 1 245 ? -10.269 -51.224 -32.443 1.00 69.42 228 LYS B C 1
ATOM 3390 O O . LYS B 1 245 ? -10.218 -51.943 -33.450 1.00 70.16 228 LYS B O 1
ATOM 3393 N N . ILE B 1 246 ? -9.216 -50.492 -31.992 1.00 68.25 229 ILE B N 1
ATOM 3394 C CA . ILE B 1 246 ? -7.877 -50.471 -32.591 1.00 68.59 229 ILE B CA 1
ATOM 3395 C C . ILE B 1 246 ? -7.230 -51.862 -32.458 1.00 74.71 229 ILE B C 1
ATOM 3396 O O . ILE B 1 246 ? -6.648 -52.321 -33.428 1.00 74.83 229 ILE B O 1
ATOM 3401 N N . LYS B 1 247 ? -7.367 -52.545 -31.295 1.00 71.75 230 LYS B N 1
ATOM 3402 C CA . LYS B 1 247 ? -6.820 -53.899 -31.107 1.00 71.98 230 LYS B CA 1
ATOM 3403 C C . LYS B 1 247 ? -7.585 -54.940 -31.951 1.00 77.83 230 LYS B C 1
ATOM 3404 O O . LYS B 1 247 ? -6.999 -55.951 -32.344 1.00 77.54 230 LYS B O 1
ATOM 3406 N N . GLU B 1 248 ? -8.874 -54.654 -32.267 1.00 75.58 231 GLU B N 1
ATOM 3407 C CA . GLU B 1 248 ? -9.773 -55.508 -33.061 1.00 76.23 231 GLU B CA 1
ATOM 3408 C C . GLU B 1 248 ? -9.464 -55.474 -34.565 1.00 81.40 231 GLU B C 1
ATOM 3409 O O . GLU B 1 248 ? -9.410 -56.535 -35.197 1.00 81.85 231 GLU B O 1
ATOM 3415 N N . ILE B 1 249 ? -9.328 -54.261 -35.138 1.00 76.59 232 ILE B N 1
ATOM 3416 C CA . ILE B 1 249 ? -9.076 -54.060 -36.569 1.00 75.58 232 ILE B CA 1
ATOM 3417 C C . ILE B 1 249 ? -7.553 -53.998 -36.845 1.00 78.49 232 ILE B C 1
ATOM 3418 O O . ILE B 1 249 ? -7.110 -54.359 -37.938 1.00 77.67 232 ILE B O 1
ATOM 3423 N N . ASN B 1 250 ? -6.772 -53.581 -35.822 0.80 74.75 233 ASN B N 1
ATOM 3424 C CA . ASN B 1 250 ? -5.312 -53.384 -35.781 0.80 84.91 233 ASN B CA 1
ATOM 3425 C C . ASN B 1 250 ? -4.884 -52.217 -36.654 0.80 104.64 233 ASN B C 1
ATOM 3426 O O . ASN B 1 250 ? -5.475 -51.142 -36.556 0.80 61.25 233 ASN B O 1
ATOM 3431 N N . MET C 1 18 ? 42.625 -47.282 -27.609 1.00 85.84 1 MET C N 1
ATOM 3432 C CA . MET C 1 18 ? 43.407 -47.132 -28.841 1.00 85.39 1 MET C CA 1
ATOM 3433 C C . MET C 1 18 ? 44.359 -48.334 -29.032 1.00 88.70 1 MET C C 1
ATOM 3434 O O . MET C 1 18 ? 43.965 -49.466 -28.723 1.00 88.39 1 MET C O 1
ATOM 3436 N N . SER C 1 19 ? 45.608 -48.086 -29.528 1.00 84.34 2 SER C N 1
ATOM 3437 C CA . SER C 1 19 ? 46.665 -49.093 -29.744 1.00 83.25 2 SER C CA 1
ATOM 3438 C C . SER C 1 19 ? 47.161 -49.689 -28.402 1.00 83.44 2 SER C C 1
ATOM 3439 O O . SER C 1 19 ? 47.940 -50.658 -28.392 1.00 84.16 2 SER C O 1
ATOM 3442 N N . ASN C 1 20 ? 46.698 -49.085 -27.281 1.00 74.79 3 ASN C N 1
ATOM 3443 C CA . ASN C 1 20 ? 46.963 -49.467 -25.905 1.00 71.48 3 ASN C CA 1
ATOM 3444 C C . ASN C 1 20 ? 46.145 -50.704 -25.556 1.00 67.55 3 ASN C C 1
ATOM 3445 O O . ASN C 1 20 ? 44.922 -50.691 -25.724 1.00 65.54 3 ASN C O 1
ATOM 3450 N N . GLU C 1 21 ? 46.832 -51.776 -25.084 1.00 58.92 4 GLU C N 1
ATOM 3451 C CA . GLU C 1 21 ? 46.218 -53.025 -24.619 1.00 55.48 4 GLU C CA 1
ATOM 3452 C C . GLU C 1 21 ? 46.175 -52.981 -23.075 1.00 53.22 4 GLU C C 1
ATOM 3453 O O . GLU C 1 21 ? 47.108 -52.473 -22.441 1.00 51.94 4 GLU C O 1
ATOM 3459 N N . TYR C 1 22 ? 45.082 -53.509 -22.488 1.00 46.23 5 TYR C N 1
ATOM 3460 C CA . TYR C 1 22 ? 44.820 -53.499 -21.047 1.00 44.16 5 TYR C CA 1
ATOM 3461 C C . TYR C 1 22 ? 44.531 -54.869 -20.478 1.00 45.54 5 TYR C C 1
ATOM 3462 O O . TYR C 1 22 ? 43.784 -55.659 -21.071 1.00 42.44 5 TYR C O 1
ATOM 3471 N N . VAL C 1 23 ? 45.103 -55.132 -19.304 1.00 41.83 6 VAL C N 1
ATOM 3472 C CA . VAL C 1 23 ? 44.894 -56.373 -18.580 1.00 41.84 6 VAL C CA 1
ATOM 3473 C C . VAL C 1 23 ? 44.178 -56.063 -17.256 1.00 44.76 6 VAL C C 1
ATOM 3474 O O . VAL C 1 23 ? 44.509 -55.079 -16.600 1.00 45.37 6 VAL C O 1
ATOM 3478 N N . ALA C 1 24 ? 43.215 -56.880 -16.861 1.00 40.34 7 ALA C N 1
ATOM 3479 C CA . ALA C 1 24 ? 42.559 -56.698 -15.565 1.00 40.53 7 ALA C CA 1
ATOM 3480 C C . ALA C 1 24 ? 43.204 -57.631 -14.545 1.00 44.04 7 ALA C C 1
ATOM 3481 O O . ALA C 1 24 ? 43.495 -58.789 -14.860 1.00 46.04 7 ALA C O 1
ATOM 3483 N N . LEU C 1 25 ? 43.492 -57.110 -13.359 1.00 38.52 8 LEU C N 1
ATOM 3484 C CA . LEU C 1 25 ? 44.029 -57.870 -12.229 1.00 37.27 8 LEU C CA 1
ATOM 3485 C C . LEU C 1 25 ? 43.071 -57.721 -11.059 1.00 42.79 8 LEU C C 1
ATOM 3486 O O . LEU C 1 25 ? 42.742 -56.606 -10.635 1.00 41.61 8 LEU C O 1
ATOM 3491 N N . ILE C 1 26 ? 42.587 -58.852 -10.580 1.00 41.10 9 ILE C N 1
ATOM 3492 C CA . ILE C 1 26 ? 41.674 -58.923 -9.446 1.00 41.36 9 ILE C CA 1
ATOM 3493 C C . ILE C 1 26 ? 42.450 -59.591 -8.311 1.00 45.27 9 ILE C C 1
ATOM 3494 O O . ILE C 1 26 ? 42.906 -60.724 -8.443 1.00 45.52 9 ILE C O 1
ATOM 3499 N N . THR C 1 27 ? 42.644 -58.868 -7.224 1.00 42.16 10 THR C N 1
ATOM 3500 C CA . THR C 1 27 ? 43.404 -59.397 -6.088 1.00 41.30 10 THR C CA 1
ATOM 3501 C C . THR C 1 27 ? 42.436 -59.875 -5.039 1.00 44.03 10 THR C C 1
ATOM 3502 O O . THR C 1 27 ? 41.636 -59.091 -4.507 1.00 43.17 10 THR C O 1
ATOM 3506 N N . ALA C 1 28 ? 42.489 -61.174 -4.769 1.00 39.78 11 ALA C N 1
ATOM 3507 C CA . ALA C 1 28 ? 41.605 -61.807 -3.808 1.00 39.40 11 ALA C CA 1
ATOM 3508 C C . ALA C 1 28 ? 42.325 -62.866 -2.974 1.00 45.27 11 ALA C C 1
ATOM 3509 O O . ALA C 1 28 ? 42.634 -63.938 -3.478 1.00 47.75 11 ALA C O 1
ATOM 3511 N N . ARG C 1 29 ? 42.571 -62.580 -1.702 1.00 41.23 12 ARG C N 1
ATOM 3512 C CA . ARG C 1 29 ? 43.208 -63.536 -0.790 1.00 41.98 12 ARG C CA 1
ATOM 3513 C C . ARG C 1 29 ? 42.128 -64.343 -0.046 1.00 45.50 12 ARG C C 1
ATOM 3514 O O . ARG C 1 29 ? 41.021 -63.854 0.132 1.00 45.49 12 ARG C O 1
ATOM 3522 N N . GLY C 1 30 ? 42.477 -65.541 0.403 1.00 43.45 13 GLY C N 1
ATOM 3523 C CA . GLY C 1 30 ? 41.575 -66.399 1.168 1.00 44.79 13 GLY C CA 1
ATOM 3524 C C . GLY C 1 30 ? 41.330 -65.905 2.589 1.00 53.44 13 GLY C C 1
ATOM 3525 O O . GLY C 1 30 ? 40.197 -65.922 3.076 1.00 55.56 13 GLY C O 1
ATOM 3526 N N . GLY C 1 31 ? 42.390 -65.467 3.261 1.00 51.44 14 GLY C N 1
ATOM 3527 C CA . GLY C 1 31 ? 42.334 -64.941 4.621 1.00 51.61 14 GLY C CA 1
ATOM 3528 C C . GLY C 1 31 ? 41.755 -63.540 4.681 1.00 57.81 14 GLY C C 1
ATOM 3529 O O . GLY C 1 31 ? 41.593 -62.891 3.648 1.00 57.63 14 GLY C O 1
ATOM 3530 N N . SER C 1 32 ? 41.412 -63.062 5.888 1.00 54.64 15 SER C N 1
ATOM 3531 C CA . SER C 1 32 ? 40.837 -61.725 6.083 1.00 53.80 15 SER C CA 1
ATOM 3532 C C . SER C 1 32 ? 41.018 -61.273 7.519 1.00 56.24 15 SER C C 1
ATOM 3533 O O . SER C 1 32 ? 41.104 -62.104 8.414 1.00 56.89 15 SER C O 1
ATOM 3536 N N . LYS C 1 33 ? 41.098 -59.963 7.735 1.00 51.29 16 LYS C N 1
ATOM 3537 C CA . LYS C 1 33 ? 41.207 -59.352 9.062 1.00 50.56 16 LYS C CA 1
ATOM 3538 C C . LYS C 1 33 ? 39.799 -59.138 9.621 1.00 53.79 16 LYS C C 1
ATOM 3539 O O . LYS C 1 33 ? 39.619 -59.097 10.840 1.00 54.19 16 LYS C O 1
ATOM 3545 N N . GLY C 1 34 ? 38.822 -58.960 8.724 1.00 49.32 17 GLY C N 1
ATOM 3546 C CA . GLY C 1 34 ? 37.446 -58.669 9.105 1.00 48.25 17 GLY C CA 1
ATOM 3547 C C . GLY C 1 34 ? 36.381 -59.680 8.782 1.00 50.69 17 GLY C C 1
ATOM 3548 O O . GLY C 1 34 ? 35.426 -59.806 9.543 1.00 51.26 17 GLY C O 1
ATOM 3549 N N . LEU C 1 35 ? 36.493 -60.387 7.670 1.00 47.83 18 LEU C N 1
ATOM 3550 C CA . LEU C 1 35 ? 35.421 -61.310 7.278 1.00 48.41 18 LEU C CA 1
ATOM 3551 C C . LEU C 1 35 ? 35.931 -62.466 6.423 1.00 53.58 18 LEU C C 1
ATOM 3552 O O . LEU C 1 35 ? 36.308 -62.244 5.268 1.00 54.05 18 LEU C O 1
ATOM 3557 N N . LEU C 1 36 ? 35.887 -63.705 6.955 1.00 49.72 19 LEU C N 1
ATOM 3558 C CA . LEU C 1 36 ? 36.326 -64.868 6.173 1.00 49.56 19 LEU C CA 1
ATOM 3559 C C . LEU C 1 36 ? 35.371 -65.163 5.024 1.00 51.08 19 LEU C C 1
ATOM 3560 O O . LEU C 1 36 ? 34.204 -64.782 5.082 1.00 48.83 19 LEU C O 1
ATOM 3565 N N . ARG C 1 37 ? 35.927 -65.717 3.923 1.00 47.09 20 ARG C N 1
ATOM 3566 C CA . ARG C 1 37 ? 35.261 -66.032 2.666 1.00 44.95 20 ARG C CA 1
ATOM 3567 C C . ARG C 1 37 ? 34.531 -64.811 2.058 1.00 48.29 20 ARG C C 1
ATOM 3568 O O . ARG C 1 37 ? 33.628 -65.008 1.257 1.00 48.23 20 ARG C O 1
ATOM 3576 N N . LYS C 1 38 ? 34.961 -63.553 2.345 1.00 43.50 21 LYS C N 1
ATOM 3577 C CA . LYS C 1 38 ? 34.211 -62.434 1.768 1.00 42.64 21 LYS C CA 1
ATOM 3578 C C . LYS C 1 38 ? 34.217 -62.393 0.239 1.00 48.12 21 LYS C C 1
ATOM 3579 O O . LYS C 1 38 ? 33.198 -62.023 -0.343 1.00 47.06 21 LYS C O 1
ATOM 3585 N N . ASN C 1 39 ? 35.326 -62.845 -0.411 1.00 44.80 22 ASN C N 1
ATOM 3586 C CA . ASN C 1 39 ? 35.437 -62.841 -1.868 1.00 43.68 22 ASN C CA 1
ATOM 3587 C C . ASN C 1 39 ? 34.522 -63.830 -2.566 1.00 48.56 22 ASN C C 1
ATOM 3588 O O . ASN C 1 39 ? 34.266 -63.662 -3.742 1.00 47.88 22 ASN C O 1
ATOM 3593 N N . VAL C 1 40 ? 34.021 -64.846 -1.847 1.00 45.94 23 VAL C N 1
ATOM 3594 C CA . VAL C 1 40 ? 33.216 -65.930 -2.404 1.00 45.20 23 VAL C CA 1
ATOM 3595 C C . VAL C 1 40 ? 31.784 -65.936 -1.882 1.00 50.07 23 VAL C C 1
ATOM 3596 O O . VAL C 1 40 ? 30.995 -66.781 -2.309 1.00 50.58 23 VAL C O 1
ATOM 3600 N N . LEU C 1 41 ? 31.433 -64.995 -0.986 1.00 46.63 24 LEU C N 1
ATOM 3601 C CA . LEU C 1 41 ? 30.086 -64.928 -0.414 1.00 47.06 24 LEU C CA 1
ATOM 3602 C C . LEU C 1 41 ? 29.018 -64.631 -1.450 1.00 52.33 24 LEU C C 1
ATOM 3603 O O . LEU C 1 41 ? 29.272 -63.802 -2.318 1.00 51.88 24 LEU C O 1
ATOM 3608 N N . PRO C 1 42 ? 27.832 -65.298 -1.390 1.00 50.48 25 PRO C N 1
ATOM 3609 C CA . PRO C 1 42 ? 26.789 -65.056 -2.403 1.00 50.12 25 PRO C CA 1
ATOM 3610 C C . PRO C 1 42 ? 26.213 -63.650 -2.390 1.00 54.54 25 PRO C C 1
ATOM 3611 O O . PRO C 1 42 ? 25.907 -63.093 -1.339 1.00 53.55 25 PRO C O 1
ATOM 3615 N N . LEU C 1 43 ? 26.094 -63.074 -3.579 1.00 52.33 26 LEU C N 1
ATOM 3616 C CA . LEU C 1 43 ? 25.501 -61.759 -3.779 1.00 53.27 26 LEU C CA 1
ATOM 3617 C C . LEU C 1 43 ? 24.624 -61.856 -5.004 1.00 62.13 26 LEU C C 1
ATOM 3618 O O . LEU C 1 43 ? 25.127 -62.097 -6.100 1.00 61.26 26 LEU C O 1
ATOM 3623 N N . HIS C 1 44 ? 23.303 -61.776 -4.792 1.00 63.42 27 HIS C N 1
ATOM 3624 C CA . HIS C 1 44 ? 22.282 -61.825 -5.836 1.00 64.61 27 HIS C CA 1
ATOM 3625 C C . HIS C 1 44 ? 22.533 -62.940 -6.875 1.00 64.31 27 HIS C C 1
ATOM 3626 O O . HIS C 1 44 ? 22.488 -62.703 -8.084 1.00 64.09 27 HIS C O 1
ATOM 3633 N N . GLY C 1 45 ? 22.844 -64.134 -6.370 1.00 58.78 28 GLY C N 1
ATOM 3634 C CA . GLY C 1 45 ? 23.075 -65.339 -7.162 1.00 58.52 28 GLY C CA 1
ATOM 3635 C C . GLY C 1 45 ? 24.484 -65.682 -7.611 1.00 63.57 28 GLY C C 1
ATOM 3636 O O . GLY C 1 45 ? 24.704 -66.780 -8.135 1.00 64.29 28 GLY C O 1
ATOM 3637 N N . ILE C 1 46 ? 25.450 -64.750 -7.448 1.00 58.52 29 ILE C N 1
ATOM 3638 C CA . ILE C 1 46 ? 26.846 -64.925 -7.884 1.00 57.00 29 ILE C CA 1
ATOM 3639 C C . ILE C 1 46 ? 27.817 -64.765 -6.683 1.00 55.22 29 ILE C C 1
ATOM 3640 O O . ILE C 1 46 ? 27.605 -63.859 -5.872 1.00 52.75 29 ILE C O 1
ATOM 3645 N N . PRO C 1 47 ? 28.910 -65.560 -6.566 1.00 50.44 30 PRO C N 1
ATOM 3646 C CA . PRO C 1 47 ? 29.897 -65.281 -5.505 1.00 50.18 30 PRO C CA 1
ATOM 3647 C C . PRO C 1 47 ? 30.407 -63.854 -5.711 1.00 51.85 30 PRO C C 1
ATOM 3648 O O . PRO C 1 47 ? 30.584 -63.446 -6.863 1.00 51.75 30 PRO C O 1
ATOM 3652 N N . LEU C 1 48 ? 30.605 -63.090 -4.623 1.00 44.87 31 LEU C N 1
ATOM 3653 C CA . LEU C 1 48 ? 31.020 -61.685 -4.671 1.00 44.11 31 LEU C CA 1
ATOM 3654 C C . LEU C 1 48 ? 32.023 -61.356 -5.778 1.00 46.61 31 LEU C C 1
ATOM 3655 O O . LEU C 1 48 ? 31.760 -60.446 -6.559 1.00 46.22 31 LEU C O 1
ATOM 3660 N N . ILE C 1 49 ? 33.138 -62.116 -5.873 1.00 42.06 32 ILE C N 1
ATOM 3661 C CA . ILE C 1 49 ? 34.205 -61.912 -6.863 1.00 40.45 32 ILE C CA 1
ATOM 3662 C C . ILE C 1 49 ? 33.686 -61.966 -8.318 1.00 42.21 32 ILE C C 1
ATOM 3663 O O . ILE C 1 49 ? 34.245 -61.278 -9.177 1.00 41.99 32 ILE C O 1
ATOM 3668 N N . GLY C 1 50 ? 32.652 -62.774 -8.570 1.00 37.83 33 GLY C N 1
ATOM 3669 C CA . GLY C 1 50 ? 32.023 -62.918 -9.880 1.00 37.66 33 GLY C CA 1
ATOM 3670 C C . GLY C 1 50 ? 31.515 -61.613 -10.461 1.00 42.44 33 GLY C C 1
ATOM 3671 O O . GLY C 1 50 ? 31.646 -61.398 -11.663 1.00 43.71 33 GLY C O 1
ATOM 3672 N N . TRP C 1 51 ? 30.991 -60.715 -9.622 1.00 39.19 34 TRP C N 1
ATOM 3673 C CA . TRP C 1 51 ? 30.544 -59.389 -10.059 1.00 41.46 34 TRP C CA 1
ATOM 3674 C C . TRP C 1 51 ? 31.703 -58.576 -10.663 1.00 45.27 34 TRP C C 1
ATOM 3675 O O . TRP C 1 51 ? 31.525 -57.918 -11.688 1.00 48.52 34 TRP C O 1
ATOM 3686 N N . THR C 1 52 ? 32.876 -58.662 -10.075 1.00 38.31 35 THR C N 1
ATOM 3687 C CA . THR C 1 52 ? 34.068 -57.945 -10.540 1.00 39.38 35 THR C CA 1
ATOM 3688 C C . THR C 1 52 ? 34.691 -58.656 -11.756 1.00 42.76 35 THR C C 1
ATOM 3689 O O . THR C 1 52 ? 35.112 -57.977 -12.692 1.00 42.69 35 THR C O 1
ATOM 3693 N N . ILE C 1 53 ? 34.724 -59.999 -11.761 1.00 39.26 36 ILE C N 1
ATOM 3694 C CA . ILE C 1 53 ? 35.234 -60.746 -12.921 1.00 40.29 36 ILE C CA 1
ATOM 3695 C C . ILE C 1 53 ? 34.425 -60.344 -14.172 1.00 48.46 36 ILE C C 1
ATOM 3696 O O . ILE C 1 53 ? 35.020 -59.935 -15.179 1.00 50.48 36 ILE C O 1
ATOM 3701 N N . LYS C 1 54 ? 33.078 -60.382 -14.060 1.00 43.71 37 LYS C N 1
ATOM 3702 C CA . LYS C 1 54 ? 32.121 -60.065 -15.127 1.00 42.20 37 LYS C CA 1
ATOM 3703 C C . LYS C 1 54 ? 32.199 -58.622 -15.555 1.00 47.22 37 LYS C C 1
ATOM 3704 O O . LYS C 1 54 ? 32.053 -58.348 -16.750 1.00 46.85 37 LYS C O 1
ATOM 3710 N N . ALA C 1 55 ? 32.460 -57.701 -14.601 1.00 44.44 38 ALA C N 1
ATOM 3711 C CA . ALA C 1 55 ? 32.618 -56.273 -14.925 1.00 44.50 38 ALA C CA 1
ATOM 3712 C C . ALA C 1 55 ? 33.874 -56.089 -15.803 1.00 45.57 38 ALA C C 1
ATOM 3713 O O . ALA C 1 55 ? 33.827 -55.383 -16.805 1.00 44.34 38 ALA C O 1
ATOM 3715 N N . ALA C 1 56 ? 34.956 -56.803 -15.478 1.00 42.55 39 ALA C N 1
ATOM 3716 C CA . ALA C 1 56 ? 36.214 -56.732 -16.241 1.00 42.57 39 ALA C CA 1
ATOM 3717 C C . ALA C 1 56 ? 36.036 -57.365 -17.635 1.00 46.04 39 ALA C C 1
ATOM 3718 O O . ALA C 1 56 ? 36.431 -56.782 -18.638 1.00 45.93 39 ALA C O 1
ATOM 3720 N N . GLN C 1 57 ? 35.404 -58.532 -17.685 1.00 43.00 40 GLN C N 1
ATOM 3721 C CA . GLN C 1 57 ? 35.133 -59.267 -18.919 1.00 42.45 40 GLN C CA 1
ATOM 3722 C C . GLN C 1 57 ? 34.231 -58.495 -19.857 1.00 46.86 40 GLN C C 1
ATOM 3723 O O . GLN C 1 57 ? 34.504 -58.436 -21.052 1.00 48.09 40 GLN C O 1
ATOM 3729 N N . GLY C 1 58 ? 33.219 -57.850 -19.307 1.00 43.26 41 GLY C N 1
ATOM 3730 C CA . GLY C 1 58 ? 32.259 -57.088 -20.080 1.00 42.90 41 GLY C CA 1
ATOM 3731 C C . GLY C 1 58 ? 32.801 -55.829 -20.715 1.00 48.03 41 GLY C C 1
ATOM 3732 O O . GLY C 1 58 ? 32.176 -55.288 -21.634 1.00 49.58 41 GLY C O 1
ATOM 3733 N N . CYS C 1 59 ? 33.945 -55.340 -20.232 1.00 43.00 42 CYS C N 1
ATOM 3734 C CA . CYS C 1 59 ? 34.547 -54.125 -20.755 1.00 40.82 42 CYS C CA 1
ATOM 3735 C C . CYS C 1 59 ? 35.349 -54.437 -22.011 1.00 44.24 42 CYS C C 1
ATOM 3736 O O . CYS C 1 59 ? 36.256 -55.278 -21.978 1.00 42.35 42 CYS C O 1
ATOM 3739 N N . SER C 1 60 ? 35.021 -53.742 -23.105 1.00 42.07 43 SER C N 1
ATOM 3740 C CA . SER C 1 60 ? 35.652 -53.892 -24.424 1.00 43.63 43 SER C CA 1
ATOM 3741 C C . SER C 1 60 ? 37.152 -53.673 -24.430 1.00 48.51 43 SER C C 1
ATOM 3742 O O . SER C 1 60 ? 37.839 -54.393 -25.152 1.00 47.95 43 SER C O 1
ATOM 3745 N N . TYR C 1 61 ? 37.664 -52.708 -23.603 1.00 46.51 44 TYR C N 1
ATOM 3746 C CA . TYR C 1 61 ? 39.093 -52.386 -23.499 1.00 46.77 44 TYR C CA 1
ATOM 3747 C C . TYR C 1 61 ? 39.931 -53.455 -22.816 1.00 49.58 44 TYR C C 1
ATOM 3748 O O . TYR C 1 61 ? 41.148 -53.375 -22.901 1.00 49.90 44 TYR C O 1
ATOM 3757 N N . ILE C 1 62 ? 39.307 -54.425 -22.105 1.00 45.49 45 ILE C N 1
ATOM 3758 C CA . ILE C 1 62 ? 40.041 -55.464 -21.375 1.00 45.46 45 ILE C CA 1
ATOM 3759 C C . ILE C 1 62 ? 40.334 -56.663 -22.266 1.00 50.24 45 ILE C C 1
ATOM 3760 O O . ILE C 1 62 ? 39.398 -57.265 -22.769 1.00 51.60 45 ILE C O 1
ATOM 3765 N N . SER C 1 63 ? 41.618 -57.031 -22.436 1.00 47.07 46 SER C N 1
ATOM 3766 C CA . SER C 1 63 ? 42.028 -58.187 -23.243 1.00 47.23 46 SER C CA 1
ATOM 3767 C C . SER C 1 63 ? 41.913 -59.487 -22.444 1.00 52.59 46 SER C C 1
ATOM 3768 O O . SER C 1 63 ? 41.364 -60.477 -22.940 1.00 52.83 46 SER C O 1
ATOM 3771 N N . LYS C 1 64 ? 42.433 -59.482 -21.210 1.00 49.54 47 LYS C N 1
ATOM 3772 C CA . LYS C 1 64 ? 42.433 -60.641 -20.305 1.00 48.65 47 LYS C CA 1
ATOM 3773 C C . LYS C 1 64 ? 42.148 -60.240 -18.861 1.00 51.58 47 LYS C C 1
ATOM 3774 O O . LYS C 1 64 ? 42.474 -59.128 -18.442 1.00 50.55 47 LYS C O 1
ATOM 3780 N N . VAL C 1 65 ? 41.523 -61.166 -18.108 1.00 47.16 48 VAL C N 1
ATOM 3781 C CA . VAL C 1 65 ? 41.175 -61.002 -16.702 1.00 44.70 48 VAL C CA 1
ATOM 3782 C C . VAL C 1 65 ? 41.941 -62.019 -15.896 1.00 48.04 48 VAL C C 1
ATOM 3783 O O . VAL C 1 65 ? 41.824 -63.218 -16.141 1.00 48.51 48 VAL C O 1
ATOM 3787 N N . PHE C 1 66 ? 42.726 -61.541 -14.932 1.00 44.81 49 PHE C N 1
ATOM 3788 C CA . PHE C 1 66 ? 43.508 -62.397 -14.050 1.00 45.29 49 PHE C CA 1
ATOM 3789 C C . PHE C 1 66 ? 43.070 -62.188 -12.625 1.00 50.52 49 PHE C C 1
ATOM 3790 O O . PHE C 1 66 ? 42.796 -61.062 -12.216 1.00 51.97 49 PHE C O 1
ATOM 3798 N N . VAL C 1 67 ? 42.985 -63.277 -11.879 1.00 44.50 50 VAL C N 1
ATOM 3799 C CA . VAL C 1 67 ? 42.678 -63.265 -10.461 1.00 42.15 50 VAL C CA 1
ATOM 3800 C C . VAL C 1 67 ? 43.949 -63.761 -9.766 1.00 42.31 50 VAL C C 1
ATOM 3801 O O . VAL C 1 67 ? 44.389 -64.869 -10.054 1.00 42.10 50 VAL C O 1
ATOM 3805 N N . SER C 1 68 ? 44.583 -62.925 -8.917 1.00 36.90 51 SER C N 1
ATOM 3806 C CA . SER C 1 68 ? 45.729 -63.373 -8.121 1.00 35.25 51 SER C CA 1
ATOM 3807 C C . SER C 1 68 ? 45.187 -63.850 -6.761 1.00 40.41 51 SER C C 1
ATOM 3808 O O . SER C 1 68 ? 44.514 -63.086 -6.040 1.00 37.35 51 SER C O 1
ATOM 3811 N N . THR C 1 69 ? 45.425 -65.134 -6.446 1.00 38.53 52 THR C N 1
ATOM 3812 C CA . THR C 1 69 ? 44.889 -65.758 -5.232 1.00 38.39 52 THR C CA 1
ATOM 3813 C C . THR C 1 69 ? 45.762 -66.875 -4.637 1.00 44.59 52 THR C C 1
ATOM 3814 O O . THR C 1 69 ? 46.436 -67.600 -5.370 1.00 45.08 52 THR C O 1
ATOM 3818 N N . ASP C 1 70 ? 45.650 -67.078 -3.320 1.00 41.53 53 ASP C N 1
ATOM 3819 C CA . ASP C 1 70 ? 46.316 -68.166 -2.611 1.00 43.11 53 ASP C CA 1
ATOM 3820 C C . ASP C 1 70 ? 45.249 -69.246 -2.267 1.00 49.85 53 ASP C C 1
ATOM 3821 O O . ASP C 1 70 ? 45.593 -70.285 -1.698 1.00 52.06 53 ASP C O 1
ATOM 3826 N N . ASP C 1 71 ? 43.973 -69.004 -2.623 1.00 44.83 54 ASP C N 1
ATOM 3827 C CA . ASP C 1 71 ? 42.839 -69.832 -2.219 1.00 43.87 54 ASP C CA 1
ATOM 3828 C C . ASP C 1 71 ? 42.250 -70.750 -3.288 1.00 45.86 54 ASP C C 1
ATOM 3829 O O . ASP C 1 71 ? 41.962 -70.315 -4.396 1.00 45.25 54 ASP C O 1
ATOM 3834 N N . TYR C 1 72 ? 42.002 -72.011 -2.922 1.00 43.59 55 TYR C N 1
ATOM 3835 C CA . TYR C 1 72 ? 41.399 -73.016 -3.811 1.00 42.91 55 TYR C CA 1
ATOM 3836 C C . TYR C 1 72 ? 40.002 -72.633 -4.292 1.00 47.01 55 TYR C C 1
ATOM 3837 O O . TYR C 1 72 ? 39.711 -72.735 -5.485 1.00 47.50 55 TYR C O 1
ATOM 3846 N N . GLU C 1 73 ? 39.124 -72.247 -3.363 1.00 44.59 56 GLU C N 1
ATOM 3847 C CA . GLU C 1 73 ? 37.735 -71.870 -3.665 1.00 44.01 56 GLU C CA 1
ATOM 3848 C C . GLU C 1 73 ? 37.655 -70.697 -4.639 1.00 44.50 56 GLU C C 1
ATOM 3849 O O . GLU C 1 73 ? 37.010 -70.841 -5.679 1.00 43.15 56 GLU C O 1
ATOM 3855 N N . ILE C 1 74 ? 38.354 -69.566 -4.325 1.00 40.28 57 ILE C N 1
ATOM 3856 C CA . ILE C 1 74 ? 38.459 -68.371 -5.173 1.00 39.83 57 ILE C CA 1
ATOM 3857 C C . ILE C 1 74 ? 38.949 -68.774 -6.578 1.00 45.99 57 ILE C C 1
ATOM 3858 O O . ILE C 1 74 ? 38.338 -68.355 -7.565 1.00 47.04 57 ILE C O 1
ATOM 3863 N N . ALA C 1 75 ? 40.007 -69.616 -6.668 1.00 42.50 58 ALA C N 1
ATOM 3864 C CA . ALA C 1 75 ? 40.579 -70.076 -7.939 1.00 42.95 58 ALA C CA 1
ATOM 3865 C C . ALA C 1 75 ? 39.590 -70.887 -8.755 1.00 50.51 58 ALA C C 1
ATOM 3866 O O . ALA C 1 75 ? 39.505 -70.687 -9.965 1.00 50.88 58 ALA C O 1
ATOM 3868 N N . LYS C 1 76 ? 38.805 -71.767 -8.082 1.00 48.83 59 LYS C N 1
ATOM 3869 C CA . LYS C 1 76 ? 37.787 -72.607 -8.703 1.00 48.97 59 LYS C CA 1
ATOM 3870 C C . LYS C 1 76 ? 36.653 -71.742 -9.260 1.00 52.81 59 LYS C C 1
ATOM 3871 O O . LYS C 1 76 ? 36.267 -71.913 -10.425 1.00 53.97 59 LYS C O 1
ATOM 3874 N N . ILE C 1 77 ? 36.151 -70.787 -8.446 1.00 46.70 60 ILE C N 1
ATOM 3875 C CA . ILE C 1 77 ? 35.107 -69.854 -8.867 1.00 45.59 60 ILE C CA 1
ATOM 3876 C C . ILE C 1 77 ? 35.597 -69.019 -10.054 1.00 50.47 60 ILE C C 1
ATOM 3877 O O . ILE C 1 77 ? 34.893 -68.935 -11.060 1.00 52.20 60 ILE C O 1
ATOM 3882 N N . SER C 1 78 ? 36.816 -68.450 -9.951 1.00 46.00 61 SER C N 1
ATOM 3883 C CA . SER C 1 78 ? 37.441 -67.631 -10.997 1.00 45.50 61 SER C CA 1
ATOM 3884 C C . SER C 1 78 ? 37.581 -68.375 -12.319 1.00 49.04 61 SER C C 1
ATOM 3885 O O . SER C 1 78 ? 37.096 -67.867 -13.319 1.00 48.82 61 SER C O 1
ATOM 3888 N N . GLU C 1 79 ? 38.216 -69.577 -12.325 1.00 46.54 62 GLU C N 1
ATOM 3889 C CA . GLU C 1 79 ? 38.378 -70.420 -13.526 1.00 46.95 62 GLU C CA 1
ATOM 3890 C C . GLU C 1 79 ? 37.010 -70.762 -14.118 1.00 52.32 62 GLU C C 1
ATOM 3891 O O . GLU C 1 79 ? 36.829 -70.658 -15.325 1.00 53.07 62 GLU C O 1
ATOM 3897 N N . GLY C 1 80 ? 36.052 -71.070 -13.240 1.00 49.50 63 GLY C N 1
ATOM 3898 C CA . GLY C 1 80 ? 34.671 -71.393 -13.582 1.00 49.38 63 GLY C CA 1
ATOM 3899 C C . GLY C 1 80 ? 33.946 -70.253 -14.260 1.00 53.23 63 GLY C C 1
ATOM 3900 O O . GLY C 1 80 ? 33.056 -70.496 -15.065 1.00 52.11 63 GLY C O 1
ATOM 3901 N N . LEU C 1 81 ? 34.326 -69.000 -13.947 1.00 49.85 64 LEU C N 1
ATOM 3902 C CA . LEU C 1 81 ? 33.736 -67.821 -14.575 1.00 48.81 64 LEU C CA 1
ATOM 3903 C C . LEU C 1 81 ? 34.550 -67.384 -15.792 1.00 53.34 64 LEU C C 1
ATOM 3904 O O . LEU C 1 81 ? 34.189 -66.406 -16.445 1.00 54.59 64 LEU C O 1
ATOM 3909 N N . GLY C 1 82 ? 35.601 -68.131 -16.117 1.00 48.23 65 GLY C N 1
ATOM 3910 C CA . GLY C 1 82 ? 36.442 -67.821 -17.261 1.00 48.41 65 GLY C CA 1
ATOM 3911 C C . GLY C 1 82 ? 37.690 -66.971 -17.034 1.00 53.84 65 GLY C C 1
ATOM 3912 O O . GLY C 1 82 ? 38.456 -66.725 -17.974 1.00 52.25 65 GLY C O 1
ATOM 3913 N N . ALA C 1 83 ? 37.934 -66.527 -15.797 1.00 50.20 66 ALA C N 1
ATOM 3914 C CA . ALA C 1 83 ? 39.134 -65.743 -15.521 1.00 49.99 66 ALA C CA 1
ATOM 3915 C C . ALA C 1 83 ? 40.375 -66.637 -15.414 1.00 54.12 66 ALA C C 1
ATOM 3916 O O . ALA C 1 83 ? 40.254 -67.833 -15.127 1.00 51.92 66 ALA C O 1
ATOM 3918 N N . LEU C 1 84 ? 41.566 -66.065 -15.667 1.00 52.82 67 LEU C N 1
ATOM 3919 C CA . LEU C 1 84 ? 42.827 -66.797 -15.556 1.00 53.31 67 LEU C CA 1
ATOM 3920 C C . LEU C 1 84 ? 43.335 -66.648 -14.123 1.00 54.63 67 LEU C C 1
ATOM 3921 O O . LEU C 1 84 ? 43.138 -65.593 -13.526 1.00 53.58 67 LEU C O 1
ATOM 3926 N N . VAL C 1 85 ? 43.986 -67.685 -13.576 1.00 49.83 68 VAL C N 1
ATOM 3927 C CA . VAL C 1 85 ? 44.427 -67.647 -12.187 1.00 49.47 68 VAL C CA 1
ATOM 3928 C C . VAL C 1 85 ? 45.931 -67.479 -12.056 1.00 52.60 68 VAL C C 1
ATOM 3929 O O . VAL C 1 85 ? 46.706 -68.212 -12.669 1.00 55.30 68 VAL C O 1
ATOM 3933 N N . ILE C 1 86 ? 46.336 -66.492 -11.257 1.00 46.47 69 ILE C N 1
ATOM 3934 C CA . ILE C 1 86 ? 47.721 -66.281 -10.883 1.00 45.88 69 ILE C CA 1
ATOM 3935 C C . ILE C 1 86 ? 47.776 -66.859 -9.455 1.00 50.48 69 ILE C C 1
ATOM 3936 O O . ILE C 1 86 ? 47.140 -66.322 -8.548 1.00 48.89 69 ILE C O 1
ATOM 3941 N N . ASN C 1 87 ? 48.491 -67.983 -9.276 1.00 49.58 70 ASN C N 1
ATOM 3942 C CA . ASN C 1 87 ? 48.646 -68.610 -7.969 1.00 50.25 70 ASN C CA 1
ATOM 3943 C C . ASN C 1 87 ? 49.602 -67.755 -7.145 1.00 54.20 70 ASN C C 1
ATOM 3944 O O . ASN C 1 87 ? 50.772 -67.640 -7.489 1.00 55.03 70 ASN C O 1
ATOM 3949 N N . ARG C 1 88 ? 49.091 -67.120 -6.089 1.00 50.09 71 ARG C N 1
ATOM 3950 C CA . ARG C 1 88 ? 49.863 -66.229 -5.236 1.00 49.70 71 ARG C CA 1
ATOM 3951 C C . ARG C 1 88 ? 50.653 -66.920 -4.110 1.00 55.10 71 ARG C C 1
ATOM 3952 O O . ARG C 1 88 ? 50.079 -67.725 -3.380 1.00 53.68 71 ARG C O 1
ATOM 3960 N N . PRO C 1 89 ? 51.945 -66.548 -3.900 1.00 54.87 72 PRO C N 1
ATOM 3961 C CA . PRO C 1 89 ? 52.711 -67.147 -2.789 1.00 55.60 72 PRO C CA 1
ATOM 3962 C C . PRO C 1 89 ? 52.171 -66.718 -1.418 1.00 60.67 72 PRO C C 1
ATOM 3963 O O . PRO C 1 89 ? 51.657 -65.599 -1.279 1.00 61.24 72 PRO C O 1
ATOM 3967 N N . GLU C 1 90 ? 52.288 -67.621 -0.421 1.00 57.80 73 GLU C N 1
ATOM 3968 C CA . GLU C 1 90 ? 51.853 -67.457 0.980 1.00 57.65 73 GLU C CA 1
ATOM 3969 C C . GLU C 1 90 ? 52.213 -66.103 1.579 1.00 58.32 73 GLU C C 1
ATOM 3970 O O . GLU C 1 90 ? 51.341 -65.445 2.141 1.00 57.84 73 GLU C O 1
ATOM 3976 N N . GLU C 1 91 ? 53.481 -65.674 1.409 1.00 53.83 74 GLU C N 1
ATOM 3977 C CA . GLU C 1 91 ? 54.055 -64.408 1.911 1.00 52.92 74 GLU C CA 1
ATOM 3978 C C . GLU C 1 91 ? 53.282 -63.175 1.449 1.00 54.53 74 GLU C C 1
ATOM 3979 O O . GLU C 1 91 ? 53.258 -62.159 2.138 1.00 53.68 74 GLU C O 1
ATOM 3985 N N . LEU C 1 92 ? 52.672 -63.266 0.267 1.00 51.32 75 LEU C N 1
ATOM 3986 C CA . LEU C 1 92 ? 51.921 -62.180 -0.345 1.00 50.76 75 LEU C CA 1
ATOM 3987 C C . LEU C 1 92 ? 50.432 -62.197 0.004 1.00 54.63 75 LEU C C 1
ATOM 3988 O O . LEU C 1 92 ? 49.706 -61.283 -0.384 1.00 54.71 75 LEU C O 1
ATOM 3993 N N . ALA C 1 93 ? 49.995 -63.199 0.786 1.00 50.21 76 ALA C N 1
ATOM 3994 C CA . ALA C 1 93 ? 48.592 -63.360 1.199 1.00 49.12 76 ALA C CA 1
ATOM 3995 C C . ALA C 1 93 ? 48.387 -63.164 2.708 1.00 53.51 76 ALA C C 1
ATOM 3996 O O . ALA C 1 93 ? 47.287 -63.397 3.223 1.00 50.75 76 ALA C O 1
ATOM 3998 N N . THR C 1 94 ? 49.450 -62.711 3.412 1.00 52.12 77 THR C N 1
ATOM 3999 C CA . THR C 1 94 ? 49.426 -62.443 4.852 1.00 52.30 77 THR C CA 1
ATOM 4000 C C . THR C 1 94 ? 48.758 -61.088 5.130 1.00 57.79 77 THR C C 1
ATOM 4001 O O . THR C 1 94 ? 48.534 -60.311 4.188 1.00 55.74 77 THR C O 1
ATOM 4005 N N . ASP C 1 95 ? 48.431 -60.814 6.429 1.00 55.48 78 ASP C N 1
ATOM 4006 C CA . ASP C 1 95 ? 47.816 -59.555 6.877 1.00 56.38 78 ASP C CA 1
ATOM 4007 C C . ASP C 1 95 ? 48.819 -58.395 6.763 1.00 61.85 78 ASP C C 1
ATOM 4008 O O . ASP C 1 95 ? 48.419 -57.229 6.691 1.00 61.75 78 ASP C O 1
ATOM 4013 N N . THR C 1 96 ? 50.113 -58.727 6.745 1.00 59.48 79 THR C N 1
ATOM 4014 C CA . THR C 1 96 ? 51.223 -57.774 6.661 1.00 60.12 79 THR C CA 1
ATOM 4015 C C . THR C 1 96 ? 51.631 -57.459 5.206 1.00 64.19 79 THR C C 1
ATOM 4016 O O . THR C 1 96 ? 52.249 -56.414 4.963 1.00 63.46 79 THR C O 1
ATOM 4020 N N . ALA C 1 97 ? 51.303 -58.375 4.255 1.00 60.05 80 ALA C N 1
ATOM 4021 C CA . ALA C 1 97 ? 51.608 -58.261 2.832 1.00 58.62 80 ALA C CA 1
ATOM 4022 C C . ALA C 1 97 ? 51.123 -56.963 2.232 1.00 61.31 80 ALA C C 1
ATOM 4023 O O . ALA C 1 97 ? 49.974 -56.555 2.432 1.00 60.22 80 ALA C O 1
ATOM 4025 N N . SER C 1 98 ? 52.056 -56.306 1.536 1.00 57.64 81 SER C N 1
ATOM 4026 C CA . SER C 1 98 ? 51.953 -55.019 0.873 1.00 56.26 81 SER C CA 1
ATOM 4027 C C . SER C 1 98 ? 51.197 -55.126 -0.442 1.00 57.53 81 SER C C 1
ATOM 4028 O O . SER C 1 98 ? 51.310 -56.133 -1.137 1.00 56.78 81 SER C O 1
ATOM 4031 N N . SER C 1 99 ? 50.465 -54.061 -0.795 1.00 52.83 82 SER C N 1
ATOM 4032 C CA . SER C 1 99 ? 49.745 -53.961 -2.058 1.00 53.09 82 SER C CA 1
ATOM 4033 C C . SER C 1 99 ? 50.743 -53.952 -3.235 1.00 54.61 82 SER C C 1
ATOM 4034 O O . SER C 1 99 ? 50.534 -54.674 -4.207 1.00 54.60 82 SER C O 1
ATOM 4037 N N . ILE C 1 100 ? 51.853 -53.197 -3.085 1.00 48.54 83 ILE C N 1
ATOM 4038 C CA . ILE C 1 100 ? 52.940 -53.047 -4.051 1.00 47.56 83 ILE C CA 1
ATOM 4039 C C . ILE C 1 100 ? 53.524 -54.419 -4.406 1.00 51.51 83 ILE C C 1
ATOM 4040 O O . ILE C 1 100 ? 53.661 -54.744 -5.582 1.00 52.95 83 ILE C O 1
ATOM 4045 N N . ASP C 1 101 ? 53.856 -55.214 -3.401 1.00 47.34 84 ASP C N 1
ATOM 4046 C CA . ASP C 1 101 ? 54.443 -56.532 -3.607 1.00 47.64 84 ASP C CA 1
ATOM 4047 C C . ASP C 1 101 ? 53.497 -57.476 -4.339 1.00 51.88 84 ASP C C 1
ATOM 4048 O O . ASP C 1 101 ? 53.953 -58.204 -5.216 1.00 54.04 84 ASP C O 1
ATOM 4053 N N . VAL C 1 102 ? 52.180 -57.409 -4.040 1.00 46.96 85 VAL C N 1
ATOM 4054 C CA . VAL C 1 102 ? 51.140 -58.225 -4.709 1.00 44.96 85 VAL C CA 1
ATOM 4055 C C . VAL C 1 102 ? 51.107 -57.890 -6.198 1.00 46.76 85 VAL C C 1
ATOM 4056 O O . VAL C 1 102 ? 51.088 -58.797 -7.024 1.00 45.76 85 VAL C O 1
ATOM 4060 N N . ILE C 1 103 ? 51.122 -56.580 -6.520 1.00 42.88 86 ILE C N 1
ATOM 4061 C CA . ILE C 1 103 ? 51.102 -56.021 -7.871 1.00 42.04 86 ILE C CA 1
ATOM 4062 C C . ILE C 1 103 ? 52.388 -56.383 -8.630 1.00 47.10 86 ILE C C 1
ATOM 4063 O O . ILE C 1 103 ? 52.304 -56.862 -9.762 1.00 47.87 86 ILE C O 1
ATOM 4068 N N . LEU C 1 104 ? 53.560 -56.190 -7.998 1.00 44.01 87 LEU C N 1
ATOM 4069 C CA . LEU C 1 104 ? 54.860 -56.501 -8.606 1.00 42.58 87 LEU C CA 1
ATOM 4070 C C . LEU C 1 104 ? 54.957 -57.963 -8.950 1.00 45.59 87 LEU C C 1
ATOM 4071 O O . LEU C 1 104 ? 55.440 -58.296 -10.032 1.00 45.15 87 LEU C O 1
ATOM 4076 N N . HIS C 1 105 ? 54.416 -58.831 -8.080 1.00 42.62 88 HIS C N 1
ATOM 4077 C CA . HIS C 1 105 ? 54.374 -60.274 -8.345 1.00 43.05 88 HIS C CA 1
ATOM 4078 C C . HIS C 1 105 ? 53.538 -60.547 -9.591 1.00 46.23 88 HIS C C 1
ATOM 4079 O O . HIS C 1 105 ? 53.987 -61.305 -10.456 1.00 47.24 88 HIS C O 1
ATOM 4086 N N . ALA C 1 106 ? 52.324 -59.918 -9.686 1.00 41.43 89 ALA C N 1
ATOM 4087 C CA . ALA C 1 106 ? 51.419 -60.118 -10.826 1.00 40.09 89 ALA C CA 1
ATOM 4088 C C . ALA C 1 106 ? 52.046 -59.608 -12.092 1.00 42.51 89 ALA C C 1
ATOM 4089 O O . ALA C 1 106 ? 51.943 -60.290 -13.104 1.00 42.80 89 ALA C O 1
ATOM 4091 N N . ILE C 1 107 ? 52.743 -58.434 -12.036 1.00 40.96 90 ILE C N 1
ATOM 4092 C CA . ILE C 1 107 ? 53.456 -57.843 -13.183 1.00 41.20 90 ILE C CA 1
ATOM 4093 C C . ILE C 1 107 ? 54.522 -58.838 -13.682 1.00 49.54 90 ILE C C 1
ATOM 4094 O O . ILE C 1 107 ? 54.583 -59.129 -14.878 1.00 50.46 90 ILE C O 1
ATOM 4099 N N . SER C 1 108 ? 55.327 -59.374 -12.740 1.00 46.97 91 SER C N 1
ATOM 4100 C CA . SER C 1 108 ? 56.374 -60.347 -13.010 1.00 46.58 91 SER C CA 1
ATOM 4101 C C . SER C 1 108 ? 55.786 -61.614 -13.637 1.00 51.63 91 SER C C 1
ATOM 4102 O O . SER C 1 108 ? 56.254 -62.020 -14.707 1.00 50.66 91 SER C O 1
ATOM 4105 N N . TRP C 1 109 ? 54.696 -62.189 -13.020 1.00 48.63 92 TRP C N 1
ATOM 4106 C CA . TRP C 1 109 ? 53.988 -63.378 -13.538 1.00 47.26 92 TRP C CA 1
ATOM 4107 C C . TRP C 1 109 ? 53.545 -63.112 -14.970 1.00 55.13 92 TRP C C 1
ATOM 4108 O O . TRP C 1 109 ? 53.832 -63.925 -15.838 1.00 55.78 92 TRP C O 1
ATOM 4119 N N . LEU C 1 110 ? 52.853 -61.969 -15.224 1.00 53.76 93 LEU C N 1
ATOM 4120 C CA . LEU C 1 110 ? 52.355 -61.605 -16.560 1.00 53.68 93 LEU C CA 1
ATOM 4121 C C . LEU C 1 110 ? 53.447 -61.473 -17.613 1.00 56.46 93 LEU C C 1
ATOM 4122 O O . LEU C 1 110 ? 53.257 -61.900 -18.753 1.00 55.09 93 LEU C O 1
ATOM 4127 N N . GLU C 1 111 ? 54.581 -60.868 -17.237 1.00 52.57 94 GLU C N 1
ATOM 4128 C CA . GLU C 1 111 ? 55.709 -60.687 -18.143 1.00 52.85 94 GLU C CA 1
ATOM 4129 C C . GLU C 1 111 ? 56.390 -62.014 -18.513 1.00 59.07 94 GLU C C 1
ATOM 4130 O O . GLU C 1 111 ? 56.895 -62.128 -19.626 1.00 59.40 94 GLU C O 1
ATOM 4136 N N . GLN C 1 112 ? 56.321 -63.032 -17.626 1.00 56.40 95 GLN C N 1
ATOM 4137 C CA . GLN C 1 112 ? 56.883 -64.369 -17.874 1.00 57.00 95 GLN C CA 1
ATOM 4138 C C . GLN C 1 112 ? 55.892 -65.325 -18.549 1.00 63.22 95 GLN C C 1
ATOM 4139 O O . GLN C 1 112 ? 56.269 -66.024 -19.490 1.00 63.61 95 GLN C O 1
ATOM 4145 N N . LYS C 1 113 ? 54.633 -65.340 -18.085 1.00 60.72 96 LYS C N 1
ATOM 4146 C CA . LYS C 1 113 ? 53.568 -66.268 -18.509 1.00 60.81 96 LYS C CA 1
ATOM 4147 C C . LYS C 1 113 ? 52.616 -65.732 -19.606 1.00 64.89 96 LYS C C 1
ATOM 4148 O O . LYS C 1 113 ? 51.785 -66.496 -20.072 1.00 64.78 96 LYS C O 1
ATOM 4154 N N . GLU C 1 114 ? 52.769 -64.468 -20.067 1.00 62.51 97 GLU C N 1
ATOM 4155 C CA . GLU C 1 114 ? 51.895 -63.894 -21.108 1.00 63.24 97 GLU C CA 1
ATOM 4156 C C . GLU C 1 114 ? 52.645 -63.221 -22.249 1.00 69.58 97 GLU C C 1
ATOM 4157 O O . GLU C 1 114 ? 53.360 -62.235 -22.020 1.00 69.50 97 GLU C O 1
ATOM 4163 N N . VAL C 1 115 ? 52.433 -63.725 -23.485 1.00 67.31 98 VAL C N 1
ATOM 4164 C CA . VAL C 1 115 ? 53.054 -63.237 -24.726 1.00 67.81 98 VAL C CA 1
ATOM 4165 C C . VAL C 1 115 ? 52.642 -61.810 -25.072 1.00 69.44 98 VAL C C 1
ATOM 4166 O O . VAL C 1 115 ? 53.462 -61.051 -25.610 1.00 69.98 98 VAL C O 1
ATOM 4170 N N . GLN C 1 116 ? 51.377 -61.450 -24.802 1.00 62.87 99 GLN C N 1
ATOM 4171 C CA . GLN C 1 116 ? 50.899 -60.096 -25.076 1.00 61.04 99 GLN C CA 1
ATOM 4172 C C . GLN C 1 116 ? 51.525 -59.145 -24.042 1.00 62.37 99 GLN C C 1
ATOM 4173 O O . GLN C 1 116 ? 51.660 -59.495 -22.859 1.00 61.17 99 GLN C O 1
ATOM 4179 N N . LYS C 1 117 ? 51.989 -57.994 -24.530 1.00 55.94 100 LYS C N 1
ATOM 4180 C CA . LYS C 1 117 ? 52.550 -56.924 -23.724 1.00 54.61 100 LYS C CA 1
ATOM 4181 C C . LYS C 1 117 ? 51.380 -55.980 -23.477 1.00 56.44 100 LYS C C 1
ATOM 4182 O O . LYS C 1 117 ? 50.679 -55.593 -24.426 1.00 57.15 100 LYS C O 1
ATOM 4185 N N . TYR C 1 118 ? 51.143 -55.629 -22.222 1.00 49.98 101 TYR C N 1
ATOM 4186 C CA . TYR C 1 118 ? 50.053 -54.707 -21.897 1.00 48.79 101 TYR C CA 1
ATOM 4187 C C . TYR C 1 118 ? 50.623 -53.344 -21.496 1.00 54.38 101 TYR C C 1
ATOM 4188 O O . TYR C 1 118 ? 51.648 -53.281 -20.810 1.00 55.07 101 TYR C O 1
ATOM 4197 N N . GLU C 1 119 ? 49.976 -52.260 -21.920 1.00 50.93 102 GLU C N 1
ATOM 4198 C CA . GLU C 1 119 ? 50.420 -50.917 -21.558 1.00 50.94 102 GLU C CA 1
ATOM 4199 C C . GLU C 1 119 ? 49.877 -50.582 -20.159 1.00 51.29 102 GLU C C 1
ATOM 4200 O O . GLU C 1 119 ? 50.586 -50.026 -19.310 1.00 51.12 102 GLU C O 1
ATOM 4206 N N . GLY C 1 120 ? 48.639 -50.957 -19.927 1.00 44.69 103 GLY C N 1
ATOM 4207 C CA . GLY C 1 120 ? 47.983 -50.671 -18.661 1.00 43.75 103 GLY C CA 1
ATOM 4208 C C . GLY C 1 120 ? 47.391 -51.844 -17.948 1.00 44.24 103 GLY C C 1
ATOM 4209 O O . GLY C 1 120 ? 46.968 -52.812 -18.573 1.00 44.20 103 GLY C O 1
ATOM 4210 N N . MET C 1 121 ? 47.367 -51.752 -16.629 1.00 40.29 104 MET C N 1
ATOM 4211 C CA . MET C 1 121 ? 46.802 -52.756 -15.729 1.00 38.31 104 MET C CA 1
ATOM 4212 C C . MET C 1 121 ? 45.621 -52.102 -15.049 1.00 42.90 104 MET C C 1
ATOM 4213 O O . MET C 1 121 ? 45.711 -50.954 -14.616 1.00 41.21 104 MET C O 1
ATOM 4218 N N . ILE C 1 122 ? 44.518 -52.828 -14.968 1.00 40.44 105 ILE C N 1
ATOM 4219 C CA . ILE C 1 122 ? 43.309 -52.343 -14.331 1.00 40.41 105 ILE C CA 1
ATOM 4220 C C . ILE C 1 122 ? 43.137 -53.255 -13.158 1.00 42.26 105 ILE C C 1
ATOM 4221 O O . ILE C 1 122 ? 42.737 -54.408 -13.297 1.00 42.77 105 ILE C O 1
ATOM 4226 N N . LEU C 1 123 ? 43.552 -52.759 -12.013 1.00 38.17 106 LEU C N 1
ATOM 4227 C CA . LEU C 1 123 ? 43.489 -53.441 -10.750 1.00 37.92 106 LEU C CA 1
ATOM 4228 C C . LEU C 1 123 ? 42.126 -53.135 -10.164 1.00 42.75 106 LEU C C 1
ATOM 4229 O O . LEU C 1 123 ? 41.720 -51.971 -10.067 1.00 42.23 106 LEU C O 1
ATOM 4234 N N . LEU C 1 124 ? 41.405 -54.216 -9.846 1.00 39.12 107 LEU C N 1
ATOM 4235 C CA . LEU C 1 124 ? 40.042 -54.223 -9.384 1.00 39.26 107 LEU C CA 1
ATOM 4236 C C . LEU C 1 124 ? 39.882 -55.028 -8.120 1.00 44.54 107 LEU C C 1
ATOM 4237 O O . LEU C 1 124 ? 40.373 -56.158 -8.035 1.00 46.22 107 LEU C O 1
ATOM 4242 N N . GLN C 1 125 ? 39.178 -54.458 -7.142 1.00 39.93 108 GLN C N 1
ATOM 4243 C CA . GLN C 1 125 ? 38.925 -55.133 -5.877 1.00 39.57 108 GLN C CA 1
ATOM 4244 C C . GLN C 1 125 ? 37.591 -55.860 -5.888 1.00 42.94 108 GLN C C 1
ATOM 4245 O O . GLN C 1 125 ? 36.576 -55.273 -6.275 1.00 42.24 108 GLN C O 1
ATOM 4251 N N . PRO C 1 126 ? 37.586 -57.129 -5.431 1.00 38.94 109 PRO C N 1
ATOM 4252 C CA . PRO C 1 126 ? 36.341 -57.897 -5.399 1.00 39.39 109 PRO C CA 1
ATOM 4253 C C . PRO C 1 126 ? 35.301 -57.339 -4.416 1.00 45.03 109 PRO C C 1
ATOM 4254 O O . PRO C 1 126 ? 34.155 -57.739 -4.489 1.00 44.92 109 PRO C O 1
ATOM 4258 N N . THR C 1 127 ? 35.701 -56.431 -3.504 1.00 41.22 110 THR C N 1
ATOM 4259 C CA . THR C 1 127 ? 34.839 -55.843 -2.477 1.00 42.10 110 THR C CA 1
ATOM 4260 C C . THR C 1 127 ? 34.030 -54.645 -2.980 1.00 48.86 110 THR C C 1
ATOM 4261 O O . THR C 1 127 ? 33.311 -54.030 -2.193 1.00 49.17 110 THR C O 1
ATOM 4265 N N . SER C 1 128 ? 34.115 -54.341 -4.302 1.00 45.42 111 SER C N 1
ATOM 4266 C CA . SER C 1 128 ? 33.371 -53.252 -4.971 1.00 43.93 111 SER C CA 1
ATOM 4267 C C . SER C 1 128 ? 32.411 -53.843 -6.019 1.00 46.28 111 SER C C 1
ATOM 4268 O O . SER C 1 128 ? 32.653 -53.636 -7.203 1.00 46.43 111 SER C O 1
ATOM 4271 N N . PRO C 1 129 ? 31.356 -54.609 -5.628 1.00 43.32 112 PRO C N 1
ATOM 4272 C CA . PRO C 1 129 ? 30.475 -55.235 -6.634 1.00 43.47 112 PRO C CA 1
ATOM 4273 C C . PRO C 1 129 ? 29.548 -54.291 -7.434 1.00 48.94 112 PRO C C 1
ATOM 4274 O O . PRO C 1 129 ? 28.954 -54.734 -8.423 1.00 48.25 112 PRO C O 1
ATOM 4278 N N . LEU C 1 130 ? 29.399 -53.028 -6.995 1.00 45.84 113 LEU C N 1
ATOM 4279 C CA . LEU C 1 130 ? 28.558 -52.047 -7.694 1.00 46.38 113 LEU C CA 1
ATOM 4280 C C . LEU C 1 130 ? 29.370 -51.301 -8.772 1.00 52.06 113 LEU C C 1
ATOM 4281 O O . LEU C 1 130 ? 28.843 -50.405 -9.441 1.00 53.48 113 LEU C O 1
ATOM 4286 N N . ARG C 1 131 ? 30.661 -51.665 -8.933 1.00 45.88 114 ARG C N 1
ATOM 4287 C CA . ARG C 1 131 ? 31.489 -51.097 -10.000 1.00 43.89 114 ARG C CA 1
ATOM 4288 C C . ARG C 1 131 ? 31.383 -52.080 -11.182 1.00 45.61 114 ARG C C 1
ATOM 4289 O O . ARG C 1 131 ? 31.701 -53.269 -11.047 1.00 43.54 114 ARG C O 1
ATOM 4297 N N . THR C 1 132 ? 30.910 -51.547 -12.328 1.00 41.08 115 THR C N 1
ATOM 4298 C CA . THR C 1 132 ? 30.516 -52.228 -13.563 1.00 40.03 115 THR C CA 1
ATOM 4299 C C . THR C 1 132 ? 31.499 -52.040 -14.716 1.00 43.15 115 THR C C 1
ATOM 4300 O O . THR C 1 132 ? 32.403 -51.191 -14.666 1.00 40.68 115 THR C O 1
ATOM 4304 N N . SER C 1 133 ? 31.216 -52.743 -15.826 1.00 41.43 116 SER C N 1
ATOM 4305 C CA . SER C 1 133 ? 31.974 -52.652 -17.085 1.00 41.38 116 SER C CA 1
ATOM 4306 C C . SER C 1 133 ? 31.983 -51.213 -17.579 1.00 45.21 116 SER C C 1
ATOM 4307 O O . SER C 1 133 ? 32.989 -50.761 -18.105 1.00 44.07 116 SER C O 1
ATOM 4310 N N . HIS C 1 134 ? 30.862 -50.503 -17.394 1.00 44.45 117 HIS C N 1
ATOM 4311 C CA . HIS C 1 134 ? 30.697 -49.123 -17.824 1.00 46.84 117 HIS C CA 1
ATOM 4312 C C . HIS C 1 134 ? 31.665 -48.218 -17.088 1.00 50.66 117 HIS C C 1
ATOM 4313 O O . HIS C 1 134 ? 32.312 -47.382 -17.721 1.00 52.73 117 HIS C O 1
ATOM 4320 N N . HIS C 1 135 ? 31.810 -48.418 -15.767 1.00 46.50 118 HIS C N 1
ATOM 4321 C CA . HIS C 1 135 ? 32.751 -47.656 -14.934 1.00 44.91 118 HIS C CA 1
ATOM 4322 C C . HIS C 1 135 ? 34.175 -47.886 -15.385 1.00 45.71 118 HIS C C 1
ATOM 4323 O O . HIS C 1 135 ? 34.927 -46.919 -15.481 1.00 44.88 118 HIS C O 1
ATOM 4330 N N . ILE C 1 136 ? 34.548 -49.159 -15.694 1.00 41.36 119 ILE C N 1
ATOM 4331 C CA . ILE C 1 136 ? 35.902 -49.517 -16.163 1.00 40.27 119 ILE C CA 1
ATOM 4332 C C . ILE C 1 136 ? 36.194 -48.835 -17.510 1.00 47.03 119 ILE C C 1
ATOM 4333 O O . ILE C 1 136 ? 37.245 -48.203 -17.665 1.00 46.91 119 ILE C O 1
ATOM 4338 N N . LYS C 1 137 ? 35.225 -48.916 -18.451 1.00 45.28 120 LYS C N 1
ATOM 4339 C CA . LYS C 1 137 ? 35.295 -48.294 -19.768 1.00 45.36 120 LYS C CA 1
ATOM 4340 C C . LYS C 1 137 ? 35.603 -46.795 -19.639 1.00 46.62 120 LYS C C 1
ATOM 4341 O O . LYS C 1 137 ? 36.548 -46.312 -20.260 1.00 46.05 120 LYS C O 1
ATOM 4347 N N . GLU C 1 138 ? 34.819 -46.086 -18.820 1.00 42.72 121 GLU C N 1
ATOM 4348 C CA . GLU C 1 138 ? 34.947 -44.651 -18.584 1.00 43.46 121 GLU C CA 1
ATOM 4349 C C . GLU C 1 138 ? 36.270 -44.267 -17.932 1.00 48.30 121 GLU C C 1
ATOM 4350 O O . GLU C 1 138 ? 36.858 -43.246 -18.296 1.00 48.65 121 GLU C O 1
ATOM 4356 N N . ALA C 1 139 ? 36.773 -45.113 -16.994 1.00 45.03 122 ALA C N 1
ATOM 4357 C CA . ALA C 1 139 ? 38.056 -44.893 -16.312 1.00 42.95 122 ALA C CA 1
ATOM 4358 C C . ALA C 1 139 ? 39.187 -45.010 -17.324 1.00 44.64 122 ALA C C 1
ATOM 4359 O O . ALA C 1 139 ? 40.139 -44.229 -17.264 1.00 42.66 122 ALA C O 1
ATOM 4361 N N . ILE C 1 140 ? 39.082 -45.978 -1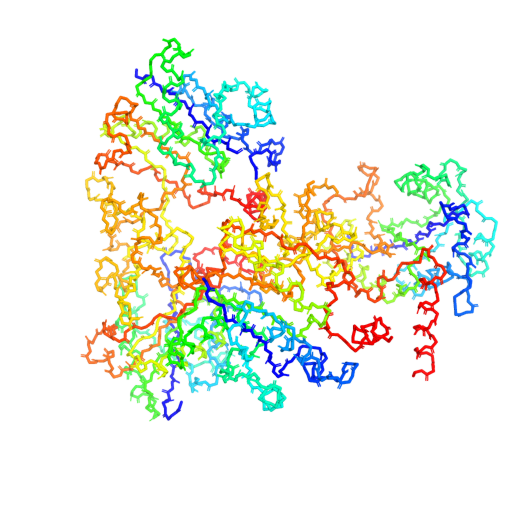8.268 1.00 41.42 123 ILE C N 1
ATOM 4362 C CA . ILE C 1 140 ? 40.103 -46.173 -19.322 1.00 40.93 123 ILE C CA 1
ATOM 4363 C C . ILE C 1 140 ? 40.051 -45.010 -20.319 1.00 45.51 123 ILE C C 1
ATOM 4364 O O . ILE C 1 140 ? 41.099 -44.509 -20.732 1.00 45.65 123 ILE C O 1
ATOM 4369 N N . GLU C 1 141 ? 38.836 -44.535 -20.649 1.00 42.89 124 GLU C N 1
ATOM 4370 C CA . GLU C 1 141 ? 38.667 -43.393 -21.549 1.00 42.18 124 GLU C CA 1
ATOM 4371 C C . GLU C 1 141 ? 39.324 -42.145 -20.976 1.00 46.28 124 GLU C C 1
ATOM 4372 O O . GLU C 1 141 ? 40.008 -41.429 -21.702 1.00 46.98 124 GLU C O 1
ATOM 4378 N N . LEU C 1 142 ? 39.151 -41.910 -19.672 1.00 44.33 125 LEU C N 1
ATOM 4379 C CA . LEU C 1 142 ? 39.745 -40.773 -18.952 1.00 45.32 125 LEU C CA 1
ATOM 4380 C C . LEU C 1 142 ? 41.246 -40.911 -18.946 1.00 49.45 125 LEU C C 1
ATOM 4381 O O . LEU C 1 142 ? 41.954 -39.940 -19.230 1.00 51.25 125 LEU C O 1
ATOM 4386 N N . TYR C 1 143 ? 41.731 -42.138 -18.687 1.00 45.31 126 TYR C N 1
ATOM 4387 C CA . TYR C 1 143 ? 43.138 -42.505 -18.700 1.00 45.75 126 TYR C CA 1
ATOM 4388 C C . TYR C 1 143 ? 43.788 -42.128 -20.042 1.00 51.45 126 TYR C C 1
ATOM 4389 O O . TYR C 1 143 ? 44.851 -41.494 -20.056 1.00 51.89 126 TYR C O 1
ATOM 4398 N N . GLU C 1 144 ? 43.130 -42.468 -21.162 1.00 47.77 127 GLU C N 1
ATOM 4399 C CA . GLU C 1 144 ? 43.643 -42.130 -22.500 1.00 47.27 127 GLU C CA 1
ATOM 4400 C C . GLU C 1 144 ? 43.537 -40.609 -22.816 1.00 50.34 127 GLU C C 1
ATOM 4401 O O . GLU C 1 144 ? 44.511 -40.012 -23.275 1.00 48.33 127 GLU C O 1
ATOM 4407 N N . LYS C 1 145 ? 42.368 -39.996 -22.542 1.00 46.65 128 LYS C N 1
ATOM 4408 C CA . LYS C 1 145 ? 42.088 -38.578 -22.805 1.00 47.41 128 LYS C CA 1
ATOM 4409 C C . LYS C 1 145 ? 43.068 -37.614 -22.093 1.00 55.69 128 LYS C C 1
ATOM 4410 O O . LYS C 1 145 ? 43.458 -36.594 -22.664 1.00 58.30 128 LYS C O 1
ATOM 4413 N N . THR C 1 146 ? 43.446 -37.928 -20.850 1.00 50.76 129 THR C N 1
ATOM 4414 C CA . THR C 1 146 ? 44.317 -37.073 -20.037 1.00 48.16 129 THR C CA 1
ATOM 4415 C C . THR C 1 146 ? 45.774 -37.437 -20.160 1.00 49.26 129 THR C C 1
ATOM 4416 O O . THR C 1 146 ? 46.610 -36.721 -19.607 1.00 50.30 129 THR C O 1
ATOM 4420 N N . ALA C 1 147 ? 46.104 -38.555 -20.846 1.00 44.58 130 ALA C N 1
ATOM 4421 C CA . ALA C 1 147 ? 47.475 -39.087 -20.973 1.00 44.14 130 ALA C CA 1
ATOM 4422 C C . ALA C 1 147 ? 48.040 -39.329 -19.538 1.00 49.10 130 ALA C C 1
ATOM 4423 O O . ALA C 1 147 ? 49.197 -39.005 -19.226 1.00 49.71 130 ALA C O 1
ATOM 4425 N N . ALA C 1 148 ? 47.166 -39.862 -18.664 1.00 42.88 131 ALA C N 1
ATOM 4426 C CA . ALA C 1 148 ? 47.451 -40.133 -17.268 1.00 41.51 131 ALA C CA 1
ATOM 4427 C C . ALA C 1 148 ? 48.462 -41.245 -17.103 1.00 49.21 131 ALA C C 1
ATOM 4428 O O . ALA C 1 148 ? 48.607 -42.097 -17.993 1.00 50.02 131 ALA C O 1
ATOM 4430 N N . LYS C 1 149 ? 49.174 -41.239 -15.960 1.00 44.75 132 LYS C N 1
ATOM 4431 C CA . LYS C 1 149 ? 50.066 -42.337 -15.607 1.00 44.68 132 LYS C CA 1
ATOM 4432 C C . LYS C 1 149 ? 49.257 -43.250 -14.708 1.00 45.98 132 LYS C C 1
ATOM 4433 O O . LYS C 1 149 ? 49.549 -44.438 -14.603 1.00 44.76 132 LYS C O 1
ATOM 4437 N N . PHE C 1 150 ? 48.210 -42.686 -14.084 1.00 40.76 133 PHE C N 1
ATOM 4438 C CA . PHE C 1 150 ? 47.371 -43.358 -13.107 1.00 38.85 133 PHE C CA 1
ATOM 4439 C C . PHE C 1 150 ? 45.981 -42.719 -13.021 1.00 44.02 133 PHE C C 1
ATOM 4440 O O . PHE C 1 150 ? 45.849 -41.499 -12.933 1.00 42.15 133 PHE C O 1
ATOM 4448 N N . VAL C 1 151 ? 44.940 -43.570 -13.052 1.00 41.94 134 VAL C N 1
ATOM 4449 C CA . VAL C 1 151 ? 43.553 -43.195 -12.878 1.00 41.42 134 VAL C CA 1
ATOM 4450 C C . VAL C 1 151 ? 42.991 -44.016 -11.719 1.00 42.75 134 VAL C C 1
ATOM 4451 O O . VAL C 1 151 ? 43.097 -45.233 -11.695 1.00 40.46 134 VAL C O 1
ATOM 4455 N N . ILE C 1 152 ? 42.425 -43.336 -10.742 1.00 40.71 135 ILE C N 1
ATOM 4456 C CA . ILE C 1 152 ? 41.883 -43.983 -9.557 1.00 40.54 135 ILE C CA 1
ATOM 4457 C C . ILE C 1 152 ? 40.444 -43.578 -9.387 1.00 42.42 135 ILE C C 1
ATOM 4458 O O . ILE C 1 152 ? 40.121 -42.400 -9.532 1.00 42.31 135 ILE C O 1
ATOM 4463 N N . SER C 1 153 ? 39.559 -44.563 -9.146 1.00 37.86 136 SER C N 1
ATOM 4464 C CA . SER C 1 153 ? 38.158 -44.278 -8.916 1.00 38.69 136 SER C CA 1
ATOM 4465 C C . SER C 1 153 ? 37.997 -43.722 -7.508 1.00 47.90 136 SER C C 1
ATOM 4466 O O . SER C 1 153 ? 38.542 -44.276 -6.535 1.00 47.79 136 SER C O 1
ATOM 4469 N N . VAL C 1 154 ? 37.309 -42.579 -7.426 1.00 45.80 137 VAL C N 1
ATOM 4470 C CA . VAL C 1 154 ? 37.072 -41.755 -6.239 1.00 45.56 137 VAL C CA 1
ATOM 4471 C C . VAL C 1 154 ? 35.612 -41.363 -6.176 1.00 51.92 137 VAL C C 1
ATOM 4472 O O . VAL C 1 154 ? 34.862 -41.555 -7.128 1.00 50.18 137 VAL C O 1
ATOM 4476 N N . PHE C 1 155 ? 35.220 -40.786 -5.051 1.00 51.60 138 PHE C N 1
ATOM 4477 C CA . PHE C 1 155 ? 33.919 -40.168 -4.834 1.00 50.98 138 PHE C CA 1
ATOM 4478 C C . PHE C 1 155 ? 34.128 -38.927 -3.957 1.00 54.51 138 PHE C C 1
ATOM 4479 O O . PHE C 1 155 ? 35.129 -38.858 -3.247 1.00 52.77 138 PHE C O 1
ATOM 4487 N N . GLU C 1 156 ? 33.207 -37.938 -4.039 1.00 51.75 139 GLU C N 1
ATOM 4488 C CA . GLU C 1 156 ? 33.189 -36.756 -3.167 1.00 52.04 139 GLU C CA 1
ATOM 4489 C C . GLU C 1 156 ? 32.236 -37.125 -2.009 1.00 55.78 139 GLU C C 1
ATOM 4490 O O . GLU C 1 156 ? 31.026 -37.307 -2.216 1.00 55.36 139 GLU C O 1
ATOM 4496 N N . PRO C 1 157 ? 32.758 -37.360 -0.803 1.00 50.80 140 PRO C N 1
ATOM 4497 C CA . PRO C 1 157 ? 31.854 -37.765 0.290 1.00 49.49 140 PRO C CA 1
ATOM 4498 C C . PRO C 1 157 ? 30.957 -36.611 0.753 1.00 52.00 140 PRO C C 1
ATOM 4499 O O . PRO C 1 157 ? 31.306 -35.445 0.566 1.00 51.00 140 PRO C O 1
ATOM 4503 N N . THR C 1 158 ? 29.820 -36.940 1.374 1.00 49.47 141 THR C N 1
ATOM 4504 C CA . THR C 1 158 ? 28.878 -35.966 1.955 1.00 50.05 141 THR C CA 1
ATOM 4505 C C . THR C 1 158 ? 29.600 -35.084 2.990 1.00 53.89 141 THR C C 1
ATOM 4506 O O . THR C 1 158 ? 29.473 -33.857 2.942 1.00 51.89 141 THR C O 1
ATOM 4510 N N . HIS C 1 159 ? 30.435 -35.718 3.852 1.00 51.33 142 HIS C N 1
ATOM 4511 C CA . HIS C 1 159 ? 31.324 -35.062 4.806 1.00 50.91 142 HIS C CA 1
ATOM 4512 C C . HIS C 1 159 ? 32.669 -35.030 4.082 1.00 51.81 142 HIS C C 1
ATOM 4513 O O . HIS C 1 159 ? 33.331 -36.076 3.972 1.00 52.78 142 HIS C O 1
ATOM 4520 N N . THR C 1 160 ? 33.056 -33.876 3.517 1.00 43.75 143 THR C N 1
ATOM 4521 C CA . THR C 1 160 ? 34.315 -33.792 2.777 1.00 41.74 143 THR C CA 1
ATOM 4522 C C . THR C 1 160 ? 35.539 -34.054 3.646 1.00 47.92 143 THR C C 1
ATOM 4523 O O . THR C 1 160 ? 35.602 -33.498 4.745 1.00 47.34 143 THR C O 1
ATOM 4527 N N . PRO C 1 161 ? 36.527 -34.867 3.157 1.00 44.23 144 PRO C N 1
ATOM 4528 C CA . PRO C 1 161 ? 37.731 -35.165 3.949 1.00 43.30 144 PRO C CA 1
ATOM 4529 C C . PRO C 1 161 ? 38.584 -33.949 4.306 1.00 48.03 144 PRO C C 1
ATOM 4530 O O . PRO C 1 161 ? 39.355 -34.002 5.277 1.00 47.23 144 PRO C O 1
ATOM 4534 N N . ILE C 1 162 ? 38.426 -32.841 3.569 1.00 44.76 145 ILE C N 1
ATOM 4535 C CA . ILE C 1 162 ? 39.182 -31.622 3.862 1.00 44.14 145 ILE C CA 1
ATOM 4536 C C . ILE C 1 162 ? 38.652 -30.956 5.176 1.00 43.33 145 ILE C C 1
ATOM 4537 O O . ILE C 1 162 ? 39.322 -30.113 5.755 1.00 40.76 145 ILE C O 1
ATOM 4542 N N . LYS C 1 163 ? 37.453 -31.368 5.645 1.00 39.81 146 LYS C N 1
ATOM 4543 C CA . LYS C 1 163 ? 36.847 -30.844 6.890 1.00 40.70 146 LYS C CA 1
ATOM 4544 C C . LYS C 1 163 ? 36.956 -31.838 8.052 1.00 43.95 146 LYS C C 1
ATOM 4545 O O . LYS C 1 163 ? 36.439 -31.585 9.138 1.00 43.20 146 LYS C O 1
ATOM 4551 N N . SER C 1 164 ? 37.675 -32.952 7.834 1.00 40.46 147 SER C N 1
ATOM 4552 C CA . SER C 1 164 ? 37.853 -33.971 8.849 1.00 39.61 147 SER C CA 1
ATOM 4553 C C . SER C 1 164 ? 38.875 -33.586 9.885 1.00 46.11 147 SER C C 1
ATOM 4554 O O . SER C 1 164 ? 39.639 -32.612 9.716 1.00 47.72 147 SER C O 1
ATOM 4557 N N . TYR C 1 165 ? 38.876 -34.350 10.978 1.00 42.94 148 TYR C N 1
ATOM 4558 C CA . TYR C 1 165 ? 39.812 -34.148 12.060 1.00 42.82 148 TYR C CA 1
ATOM 4559 C C . TYR C 1 165 ? 40.797 -35.267 12.075 1.00 46.47 148 TYR C C 1
ATOM 4560 O O . TYR C 1 165 ? 40.447 -36.423 11.803 1.00 44.39 148 TYR C O 1
ATOM 4569 N N . LEU C 1 166 ? 42.011 -34.921 12.445 1.00 43.16 149 LEU C N 1
ATOM 4570 C CA . LEU C 1 166 ? 43.122 -35.837 12.604 1.00 43.81 149 LEU C CA 1
ATOM 4571 C C . LEU C 1 166 ? 43.336 -35.965 14.097 1.00 46.68 149 LEU C C 1
ATOM 4572 O O . LEU C 1 166 ? 43.362 -34.963 14.816 1.00 44.98 149 LEU C O 1
ATOM 4577 N N . GLU C 1 167 ? 43.444 -37.202 14.554 1.00 44.54 150 GLU C N 1
ATOM 4578 C CA . GLU C 1 167 ? 43.680 -37.486 15.946 1.00 45.91 150 GLU C CA 1
ATOM 4579 C C . GLU C 1 167 ? 45.154 -37.366 16.185 1.00 51.67 150 GLU C C 1
ATOM 4580 O O . GLU C 1 167 ? 45.944 -38.029 15.503 1.00 52.18 150 GLU C O 1
ATOM 4586 N N . ASN C 1 168 ? 45.537 -36.543 17.164 1.00 48.58 151 ASN C N 1
ATOM 4587 C CA . ASN C 1 168 ? 46.934 -36.411 17.559 1.00 48.56 151 ASN C CA 1
ATOM 4588 C C . ASN C 1 168 ? 47.200 -37.519 18.570 1.00 55.19 151 ASN C C 1
ATOM 4589 O O . ASN C 1 168 ? 46.262 -37.953 19.240 1.00 55.84 151 ASN C O 1
ATOM 4594 N N . ASP C 1 169 ? 48.474 -37.927 18.744 1.00 53.56 152 ASP C N 1
ATOM 4595 C CA . ASP C 1 169 ? 48.880 -38.965 19.703 1.00 53.71 152 ASP C CA 1
ATOM 4596 C C . ASP C 1 169 ? 48.531 -38.621 21.161 1.00 54.91 152 ASP C C 1
ATOM 4597 O O . ASP C 1 169 ? 48.383 -39.546 21.962 1.00 57.60 152 ASP C O 1
ATOM 4602 N N . ASP C 1 170 ? 48.345 -37.325 21.499 1.00 45.66 153 ASP C N 1
ATOM 4603 C CA . ASP C 1 170 ? 47.948 -36.950 22.862 1.00 43.63 153 ASP C CA 1
ATOM 4604 C C . ASP C 1 170 ? 46.420 -37.120 23.119 1.00 48.49 153 ASP C C 1
ATOM 4605 O O . ASP C 1 170 ? 45.936 -36.762 24.202 1.00 46.90 153 ASP C O 1
ATOM 4610 N N . GLY C 1 171 ? 45.688 -37.607 22.097 1.00 46.08 154 GLY C N 1
ATOM 4611 C CA . GLY C 1 171 ? 44.252 -37.852 22.156 1.00 45.54 154 GLY C CA 1
ATOM 4612 C C . GLY C 1 171 ? 43.399 -36.716 21.637 1.00 49.48 154 GLY C C 1
ATOM 4613 O O . GLY C 1 171 ? 42.198 -36.913 21.419 1.00 49.07 154 GLY C O 1
ATOM 4614 N N . THR C 1 172 ? 43.993 -35.516 21.441 1.00 44.10 155 THR C N 1
ATOM 4615 C CA . THR C 1 172 ? 43.244 -34.364 20.933 1.00 42.76 155 THR C CA 1
ATOM 4616 C C . THR C 1 172 ? 42.965 -34.521 19.436 1.00 44.95 155 THR C C 1
ATOM 4617 O O . THR C 1 172 ? 43.542 -35.382 18.765 1.00 45.68 155 THR C O 1
ATOM 4621 N N . ILE C 1 173 ? 42.106 -33.658 18.909 1.00 39.73 156 ILE C N 1
ATOM 4622 C CA . ILE C 1 173 ? 41.779 -33.624 17.493 1.00 38.04 156 ILE C CA 1
ATOM 4623 C C . ILE C 1 173 ? 41.900 -32.213 16.991 1.00 41.70 156 ILE C C 1
ATOM 4624 O O . ILE C 1 173 ? 41.602 -31.272 17.712 1.00 42.93 156 ILE C O 1
ATOM 4629 N N . SER C 1 174 ? 42.354 -32.084 15.747 1.00 37.88 157 SER C N 1
ATOM 4630 C CA . SER C 1 174 ? 42.515 -30.848 15.012 1.00 37.78 157 SER C CA 1
ATOM 4631 C C . SER C 1 174 ? 42.279 -31.198 13.555 1.00 41.63 157 SER C C 1
ATOM 4632 O O . SER C 1 174 ? 42.495 -32.344 13.162 1.00 41.45 157 SER C O 1
ATOM 4635 N N . GLY C 1 175 ? 41.842 -30.230 12.765 1.00 38.30 158 GLY C N 1
ATOM 4636 C CA . GLY C 1 175 ? 41.589 -30.423 11.344 1.00 40.19 158 GLY C CA 1
ATOM 4637 C C . GLY C 1 175 ? 42.764 -30.997 10.582 1.00 45.58 158 GLY C C 1
ATOM 4638 O O . GLY C 1 175 ? 43.889 -30.504 10.707 1.00 43.90 158 GLY C O 1
ATOM 4639 N N . LEU C 1 176 ? 42.495 -32.077 9.819 1.00 44.27 159 LEU C N 1
ATOM 4640 C CA . LEU C 1 176 ? 43.468 -32.802 9.015 1.00 44.53 159 LEU C CA 1
ATOM 4641 C C . LEU C 1 176 ? 44.174 -31.866 8.013 1.00 51.22 159 LEU C C 1
ATOM 4642 O O . LEU C 1 176 ? 45.402 -31.945 7.847 1.00 52.34 159 LEU C O 1
ATOM 4647 N N . TYR C 1 177 ? 43.406 -30.947 7.400 1.00 45.78 160 TYR C N 1
ATOM 4648 C CA . TYR C 1 177 ? 43.936 -29.982 6.448 1.00 44.37 160 TYR C CA 1
ATOM 4649 C C . TYR C 1 177 ? 44.534 -28.758 7.141 1.00 47.15 160 TYR C C 1
ATOM 4650 O O . TYR C 1 177 ? 45.677 -28.400 6.877 1.00 46.22 160 TYR C O 1
ATOM 4659 N N . SER C 1 178 ? 43.737 -28.095 7.981 1.00 43.18 161 SER C N 1
ATOM 4660 C CA . SER C 1 178 ? 44.145 -26.941 8.776 1.00 42.72 161 SER C CA 1
ATOM 4661 C C . SER C 1 178 ? 43.285 -26.925 10.023 1.00 48.06 161 SER C C 1
ATOM 4662 O O . SER C 1 178 ? 42.293 -27.668 10.121 1.00 46.96 161 SER C O 1
ATOM 4665 N N . ASN C 1 179 ? 43.693 -26.117 10.984 1.00 45.36 162 ASN C N 1
ATOM 4666 C CA . ASN C 1 179 ? 42.989 -25.979 12.244 1.00 45.17 162 ASN C CA 1
ATOM 4667 C C . ASN C 1 179 ? 41.644 -25.271 12.035 1.00 48.63 162 ASN C C 1
ATOM 4668 O O . ASN C 1 179 ? 40.686 -25.510 12.773 1.00 50.10 162 ASN C O 1
ATOM 4673 N N . GLU C 1 180 ? 41.551 -24.471 10.980 1.00 43.60 163 GLU C N 1
ATOM 4674 C CA . GLU C 1 180 ? 40.358 -23.709 10.644 1.00 42.70 163 GLU C CA 1
ATOM 4675 C C . GLU C 1 180 ? 39.403 -24.422 9.692 1.00 47.65 163 GLU C C 1
ATOM 4676 O O . GLU C 1 180 ? 38.219 -24.093 9.677 1.00 48.16 163 GLU C O 1
ATOM 4682 N N . ALA C 1 181 ? 39.919 -25.365 8.871 1.00 44.80 164 ALA C N 1
ATOM 4683 C CA . ALA C 1 181 ? 39.197 -26.113 7.827 1.00 44.38 164 ALA C CA 1
ATOM 4684 C C . ALA C 1 181 ? 37.863 -26.764 8.275 1.00 47.91 164 ALA C C 1
ATOM 4685 O O . ALA C 1 181 ? 36.892 -26.593 7.527 1.00 48.33 164 ALA C O 1
ATOM 4687 N N . PRO C 1 182 ? 37.726 -27.447 9.461 1.00 41.58 165 PRO C N 1
ATOM 4688 C CA . PRO C 1 182 ? 36.415 -28.056 9.808 1.00 41.16 165 PRO C CA 1
ATOM 4689 C C . PRO C 1 182 ? 35.287 -27.067 10.063 1.00 44.46 165 PRO C C 1
ATOM 4690 O O . PRO C 1 182 ? 34.138 -27.480 10.157 1.00 45.18 165 PRO C O 1
ATOM 4694 N N . TYR C 1 183 ? 35.609 -25.762 10.116 1.00 41.93 166 TYR C N 1
ATOM 4695 C CA . TYR C 1 183 ? 34.671 -24.656 10.373 1.00 41.91 166 TYR C CA 1
ATOM 4696 C C . TYR C 1 183 ? 34.485 -23.778 9.166 1.00 43.84 166 TYR C C 1
ATOM 4697 O O . TYR C 1 183 ? 33.767 -22.798 9.256 1.00 42.51 166 TYR C O 1
ATOM 4706 N N . GLN C 1 184 ? 35.181 -24.091 8.049 1.00 40.89 167 GLN C N 1
ATOM 4707 C CA . GLN C 1 184 ? 35.079 -23.337 6.805 1.00 41.23 167 GLN C CA 1
ATOM 4708 C C . GLN C 1 184 ? 34.067 -23.966 5.852 1.00 49.63 167 GLN C C 1
ATOM 4709 O O . GLN C 1 184 ? 33.752 -25.148 5.982 1.00 49.89 167 GLN C O 1
ATOM 4715 N N . ARG C 1 185 ? 33.547 -23.185 4.895 1.00 47.83 168 ARG C N 1
ATOM 4716 C CA . ARG C 1 185 ? 32.619 -23.688 3.870 1.00 46.90 168 ARG C CA 1
ATOM 4717 C C . ARG C 1 185 ? 33.426 -24.549 2.926 1.00 48.02 168 ARG C C 1
ATOM 4718 O O . ARG C 1 185 ? 34.550 -24.195 2.578 1.00 46.86 168 ARG C O 1
ATOM 4726 N N . ARG C 1 186 ? 32.858 -25.697 2.535 1.00 45.24 169 ARG C N 1
ATOM 4727 C CA . ARG C 1 186 ? 33.439 -26.687 1.609 1.00 45.61 169 ARG C CA 1
ATOM 4728 C C . ARG C 1 186 ? 33.870 -25.995 0.305 1.00 54.45 169 ARG C C 1
ATOM 4729 O O . ARG C 1 186 ? 34.893 -26.331 -0.280 1.00 54.00 169 ARG C O 1
ATOM 4737 N N . GLN C 1 187 ? 33.093 -24.980 -0.099 1.00 54.59 170 GLN C N 1
ATOM 4738 C CA . GLN C 1 187 ? 33.241 -24.147 -1.293 1.00 55.39 170 GLN C CA 1
ATOM 4739 C C . GLN C 1 187 ? 34.541 -23.380 -1.273 1.00 59.87 170 GLN C C 1
ATOM 4740 O O . GLN C 1 187 ? 35.144 -23.194 -2.328 1.00 61.59 170 GLN C O 1
ATOM 4746 N N . ASP C 1 188 ? 34.973 -22.934 -0.071 1.00 55.06 171 ASP C N 1
ATOM 4747 C CA . ASP C 1 188 ? 36.153 -22.082 0.174 1.00 53.96 171 ASP C CA 1
ATOM 4748 C C . ASP C 1 188 ? 37.427 -22.858 0.454 1.00 55.52 171 ASP C C 1
ATOM 4749 O O . ASP C 1 188 ? 38.456 -22.270 0.803 1.00 54.29 171 ASP C O 1
ATOM 4754 N N . LEU C 1 189 ? 37.366 -24.185 0.282 1.00 51.03 172 LEU C N 1
ATOM 4755 C CA . LEU C 1 189 ? 38.519 -25.052 0.503 1.00 49.18 172 LEU C CA 1
ATOM 4756 C C . LEU C 1 189 ? 38.853 -25.830 -0.769 1.00 49.80 172 LEU C C 1
ATOM 4757 O O . LEU C 1 189 ? 37.955 -26.075 -1.570 1.00 49.08 172 LEU C O 1
ATOM 4762 N N . PRO C 1 190 ? 40.106 -26.299 -0.961 1.00 46.04 173 PRO C N 1
ATOM 4763 C CA . PRO C 1 190 ? 40.404 -27.121 -2.159 1.00 45.46 173 PRO C CA 1
ATOM 4764 C C . PRO C 1 190 ? 39.543 -28.388 -2.188 1.00 49.90 173 PRO C C 1
ATOM 4765 O O . PRO C 1 190 ? 39.094 -28.833 -1.124 1.00 49.63 173 PRO C O 1
ATOM 4769 N N . ARG C 1 191 ? 39.269 -28.933 -3.402 1.00 44.48 174 ARG C N 1
ATOM 4770 C CA . ARG C 1 191 ? 38.421 -30.106 -3.546 1.00 44.06 174 ARG C CA 1
ATOM 4771 C C . ARG C 1 191 ? 39.076 -31.395 -3.058 1.00 48.47 174 ARG C C 1
ATOM 4772 O O . ARG C 1 191 ? 40.223 -31.662 -3.406 1.00 47.37 174 ARG C O 1
ATOM 4780 N N . ALA C 1 192 ? 38.313 -32.224 -2.305 1.00 45.23 175 ALA C N 1
ATOM 4781 C CA . ALA C 1 192 ? 38.810 -33.507 -1.854 1.00 44.84 175 ALA C CA 1
ATOM 4782 C C . ALA C 1 192 ? 37.999 -34.672 -2.434 1.00 49.53 175 ALA C C 1
ATOM 4783 O O . ALA C 1 192 ? 36.763 -34.628 -2.584 1.00 49.75 175 ALA C O 1
ATOM 4785 N N . TYR C 1 193 ? 38.748 -35.745 -2.733 1.00 45.78 176 TYR C N 1
ATOM 4786 C CA . TYR C 1 193 ? 38.206 -37.004 -3.209 1.00 45.10 176 TYR C CA 1
ATOM 4787 C C . TYR C 1 193 ? 38.674 -38.132 -2.346 1.00 49.47 176 TYR C C 1
ATOM 4788 O O . TYR C 1 193 ? 39.823 -38.148 -1.919 1.00 50.14 176 TYR C O 1
ATOM 4797 N N . GLN C 1 194 ? 37.817 -39.106 -2.156 1.00 46.84 177 GLN C N 1
ATOM 4798 C CA . GLN C 1 194 ? 38.118 -40.285 -1.372 1.00 46.48 177 GLN C CA 1
ATOM 4799 C C . GLN C 1 194 ? 38.182 -41.459 -2.320 1.00 51.52 177 GLN C C 1
ATOM 4800 O O . GLN C 1 194 ? 37.186 -41.704 -3.001 1.00 51.26 177 GLN C O 1
ATOM 4806 N N . PRO C 1 195 ? 39.306 -42.221 -2.372 1.00 48.49 178 PRO C N 1
ATOM 4807 C CA . PRO C 1 195 ? 39.332 -43.422 -3.219 1.00 47.35 178 PRO C CA 1
ATOM 4808 C C . PRO C 1 195 ? 38.294 -44.421 -2.721 1.00 48.20 178 PRO C C 1
ATOM 4809 O O . PRO C 1 195 ? 38.054 -44.507 -1.516 1.00 49.09 178 PRO C O 1
ATOM 4813 N N . ASN C 1 196 ? 37.622 -45.116 -3.624 1.00 42.54 179 ASN C N 1
ATOM 4814 C CA . ASN C 1 196 ? 36.630 -46.088 -3.185 1.00 42.21 179 ASN C CA 1
ATOM 4815 C C . ASN C 1 196 ? 37.144 -47.535 -3.280 1.00 45.46 179 ASN C C 1
ATOM 4816 O O . ASN C 1 196 ? 36.438 -48.454 -2.870 1.00 44.34 179 ASN C O 1
ATOM 4821 N N . GLY C 1 197 ? 38.360 -47.705 -3.815 1.00 44.04 180 GLY C N 1
ATOM 4822 C CA . GLY C 1 197 ? 39.035 -48.997 -3.984 1.00 44.32 180 GLY C CA 1
ATOM 4823 C C . GLY C 1 197 ? 38.560 -49.825 -5.163 1.00 45.99 180 GLY C C 1
ATOM 4824 O O . GLY C 1 197 ? 39.049 -50.931 -5.356 1.00 44.71 180 GLY C O 1
ATOM 4825 N N . ALA C 1 198 ? 37.647 -49.286 -5.990 1.00 40.97 181 ALA C N 1
ATOM 4826 C CA . ALA C 1 198 ? 37.019 -49.990 -7.112 1.00 40.02 181 ALA C CA 1
ATOM 4827 C C . ALA C 1 198 ? 37.905 -50.195 -8.323 1.00 42.53 181 ALA C C 1
ATOM 4828 O O . ALA C 1 198 ? 37.876 -51.288 -8.914 1.00 41.64 181 ALA C O 1
ATOM 4830 N N . ILE C 1 199 ? 38.649 -49.135 -8.717 1.00 36.95 182 ILE C N 1
ATOM 4831 C CA . ILE C 1 199 ? 39.498 -49.135 -9.906 1.00 37.33 182 ILE C CA 1
ATOM 4832 C C . ILE C 1 199 ? 40.801 -48.396 -9.657 1.00 44.14 182 ILE C C 1
ATOM 4833 O O . ILE C 1 199 ? 40.787 -47.260 -9.175 1.00 42.72 182 ILE C O 1
ATOM 4838 N N . TYR C 1 200 ? 41.904 -49.013 -10.115 1.00 42.46 183 TYR C N 1
ATOM 4839 C CA . TYR C 1 200 ? 43.256 -48.503 -10.161 1.00 43.40 183 TYR C CA 1
ATOM 4840 C C . TYR C 1 200 ? 43.743 -48.831 -11.578 1.00 46.38 183 TYR C C 1
ATOM 4841 O O . TYR C 1 200 ? 43.991 -49.994 -11.870 1.00 48.50 183 TYR C O 1
ATOM 4850 N N . ALA C 1 201 ? 43.815 -47.829 -12.464 1.00 40.42 184 ALA C N 1
ATOM 4851 C CA . ALA C 1 201 ? 44.258 -47.966 -13.861 1.00 39.97 184 ALA C CA 1
ATOM 4852 C C . ALA C 1 201 ? 45.600 -47.293 -14.004 1.00 41.77 184 ALA C C 1
ATOM 4853 O O . ALA C 1 201 ? 45.708 -46.073 -13.881 1.00 40.87 184 ALA C O 1
ATOM 4855 N N . PHE C 1 202 ? 46.654 -48.086 -14.200 1.00 37.16 185 PHE C N 1
ATOM 4856 C CA . PHE C 1 202 ? 47.988 -47.522 -14.269 1.00 36.26 185 PHE C CA 1
ATOM 4857 C C . PHE C 1 202 ? 48.835 -48.128 -15.354 1.00 42.40 185 PHE C C 1
ATOM 4858 O O . PHE C 1 202 ? 48.574 -49.260 -15.787 1.00 41.99 185 PHE C O 1
ATOM 4866 N N . SER C 1 203 ? 49.832 -47.347 -15.812 1.00 38.07 186 SER C N 1
ATOM 4867 C CA . SER C 1 203 ? 50.847 -47.743 -16.750 1.00 39.07 186 SER C CA 1
ATOM 4868 C C . SER C 1 203 ? 51.733 -48.787 -16.038 1.00 43.92 186 SER C C 1
ATOM 4869 O O . SER C 1 203 ? 52.313 -48.484 -14.978 1.00 44.79 186 SER C O 1
ATOM 4872 N N . ILE C 1 204 ? 51.790 -50.019 -16.576 1.00 39.39 187 ILE C N 1
ATOM 4873 C CA . ILE C 1 204 ? 52.605 -51.073 -15.968 1.00 38.71 187 ILE C CA 1
ATOM 4874 C C . ILE C 1 204 ? 54.047 -50.573 -15.858 1.00 45.87 187 ILE C C 1
ATOM 4875 O O . ILE C 1 204 ? 54.606 -50.601 -14.765 1.00 47.15 187 ILE C O 1
ATOM 4880 N N . ASP C 1 205 ? 54.596 -50.025 -16.959 1.00 45.56 188 ASP C N 1
ATOM 4881 C CA . ASP C 1 205 ? 55.955 -49.465 -17.057 1.00 46.72 188 ASP C CA 1
ATOM 4882 C C . ASP C 1 205 ? 56.232 -48.436 -15.989 1.00 47.87 188 ASP C C 1
ATOM 4883 O O . ASP C 1 205 ? 57.273 -48.518 -15.338 1.00 47.39 188 ASP C O 1
ATOM 4888 N N . GLU C 1 206 ? 55.267 -47.521 -15.749 1.00 44.21 189 GLU C N 1
ATOM 4889 C CA . GLU C 1 206 ? 55.399 -46.483 -14.722 1.00 43.72 189 GLU C CA 1
ATOM 4890 C C . GLU C 1 206 ? 55.445 -47.052 -13.289 1.00 47.17 189 GLU C C 1
ATOM 4891 O O . GLU C 1 206 ? 56.255 -46.600 -12.472 1.00 48.20 189 GLU C O 1
ATOM 4897 N N . PHE C 1 207 ? 54.615 -48.049 -13.005 1.00 42.18 190 PHE C N 1
ATOM 4898 C CA . PHE C 1 207 ? 54.569 -48.698 -11.705 1.00 41.70 190 PHE C CA 1
ATOM 4899 C C . PHE C 1 207 ? 55.908 -49.433 -11.475 1.00 48.98 190 PHE C C 1
ATOM 4900 O O . PHE C 1 207 ? 56.422 -49.379 -10.350 1.00 48.97 190 PHE C O 1
ATOM 4908 N N . LYS C 1 208 ? 56.454 -50.136 -12.524 1.00 45.79 191 LYS C N 1
ATOM 4909 C CA . LYS C 1 208 ? 57.737 -50.867 -12.440 1.00 46.66 191 LYS C CA 1
ATOM 4910 C C . LYS C 1 208 ? 58.890 -49.901 -12.225 1.00 53.32 191 LYS C C 1
ATOM 4911 O O . LYS C 1 208 ? 59.813 -50.228 -11.499 1.00 53.22 191 LYS C O 1
ATOM 4917 N N . LEU C 1 209 ? 58.852 -48.725 -12.861 1.00 51.95 192 LEU C N 1
ATOM 4918 C CA . LEU C 1 209 ? 59.909 -47.717 -12.773 1.00 52.71 192 LEU C CA 1
ATOM 4919 C C . LEU C 1 209 ? 60.060 -47.205 -11.336 1.00 59.02 192 LEU C C 1
ATOM 4920 O O . LEU C 1 209 ? 61.169 -47.137 -10.817 1.00 58.30 192 LEU C O 1
ATOM 4925 N N . ASN C 1 210 ? 58.924 -46.901 -10.687 1.00 57.51 193 ASN C N 1
ATOM 4926 C CA . ASN C 1 210 ? 58.857 -46.351 -9.330 1.00 56.97 193 ASN C CA 1
ATOM 4927 C C . ASN C 1 210 ? 58.853 -47.385 -8.201 1.00 56.53 193 ASN C C 1
ATOM 4928 O O . ASN C 1 210 ? 59.144 -47.027 -7.060 1.00 55.78 193 ASN C O 1
ATOM 4933 N N . ASN C 1 211 ? 58.486 -48.654 -8.504 1.00 49.70 194 ASN C N 1
ATOM 4934 C CA . ASN C 1 211 ? 58.307 -49.744 -7.539 1.00 48.44 194 ASN C CA 1
ATOM 4935 C C . ASN C 1 211 ? 57.176 -49.407 -6.541 1.00 52.05 194 ASN C C 1
ATOM 4936 O O . ASN C 1 211 ? 57.213 -49.822 -5.386 1.00 52.22 194 ASN C O 1
ATOM 4941 N N . HIS C 1 212 ? 56.191 -48.618 -7.015 1.00 47.86 195 HIS C N 1
ATOM 4942 C CA . HIS C 1 212 ? 55.008 -48.120 -6.313 1.00 47.53 195 HIS C CA 1
ATOM 4943 C C . HIS C 1 212 ? 54.056 -47.439 -7.304 1.00 47.30 195 HIS C C 1
ATOM 4944 O O . HIS C 1 212 ? 54.408 -47.267 -8.462 1.00 45.37 195 HIS C O 1
ATOM 4951 N N . PHE C 1 213 ? 52.860 -47.062 -6.855 1.00 43.17 196 PHE C N 1
ATOM 4952 C CA . PHE C 1 213 ? 51.873 -46.368 -7.679 1.00 43.44 196 PHE C CA 1
ATOM 4953 C C . PHE C 1 213 ? 52.407 -45.053 -8.200 1.00 50.69 196 PHE C C 1
ATOM 4954 O O . PHE C 1 213 ? 53.094 -44.378 -7.451 1.00 51.75 196 PHE C O 1
ATOM 4962 N N . PRO C 1 214 ? 52.120 -44.638 -9.457 1.00 49.81 197 PRO C N 1
ATOM 4963 C CA . PRO C 1 214 ? 52.617 -43.322 -9.917 1.00 49.31 197 PRO C CA 1
ATOM 4964 C C . PRO C 1 214 ? 52.226 -42.182 -8.963 1.00 54.22 197 PRO C C 1
ATOM 4965 O O . PRO C 1 214 ? 51.164 -42.229 -8.336 1.00 52.59 197 PRO C O 1
ATOM 4969 N N . ARG C 1 215 ? 53.115 -41.187 -8.818 1.00 52.37 198 ARG C N 1
ATOM 4970 C CA . ARG C 1 215 ? 52.864 -40.031 -7.969 1.00 53.36 198 ARG C CA 1
ATOM 4971 C C . ARG C 1 215 ? 52.377 -38.861 -8.802 1.00 58.39 198 ARG C C 1
ATOM 4972 O O . ARG C 1 215 ? 51.606 -38.028 -8.310 1.00 59.30 198 ARG C O 1
ATOM 4980 N N . ASN C 1 216 ? 52.828 -38.802 -10.062 1.00 54.61 199 ASN C N 1
ATOM 4981 C CA . ASN C 1 216 ? 52.497 -37.728 -10.997 1.00 54.69 199 ASN C CA 1
ATOM 4982 C C . ASN C 1 216 ? 51.553 -38.193 -12.085 1.00 56.76 199 ASN C C 1
ATOM 4983 O O . ASN C 1 216 ? 51.528 -39.384 -12.410 1.00 57.65 199 ASN C O 1
ATOM 4988 N N . LYS C 1 217 ? 50.826 -37.236 -12.700 1.00 50.12 200 LYS C N 1
ATOM 4989 C CA . LYS C 1 217 ? 49.874 -37.469 -13.791 1.00 47.50 200 LYS C CA 1
ATOM 4990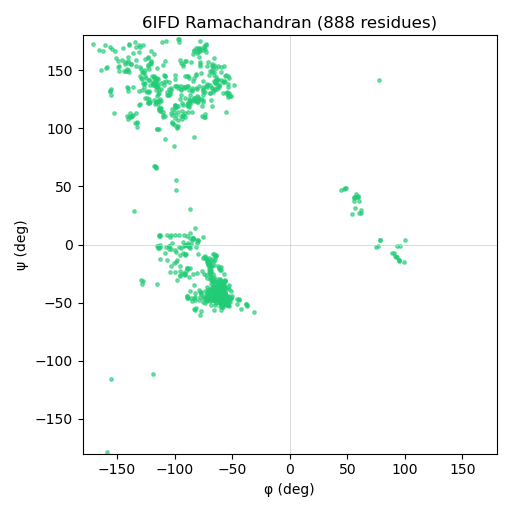 C C . LYS C 1 217 ? 48.786 -38.444 -13.308 1.00 50.81 200 LYS C C 1
ATOM 4991 O O . LYS C 1 217 ? 48.389 -39.389 -14.009 1.00 49.97 200 LYS C O 1
ATOM 4994 N N . VAL C 1 218 ? 48.336 -38.214 -12.061 1.00 46.42 201 VAL C N 1
ATOM 4995 C CA . VAL C 1 218 ? 47.303 -39.014 -11.400 1.00 43.38 201 VAL C CA 1
ATOM 4996 C C . VAL C 1 218 ? 46.005 -38.236 -11.537 1.00 46.14 201 VAL C C 1
ATOM 4997 O O . VAL C 1 218 ? 45.930 -37.096 -11.086 1.00 45.83 201 VAL C O 1
ATOM 5001 N N . PHE C 1 219 ? 45.001 -38.844 -12.186 1.00 41.18 202 PHE C N 1
ATOM 5002 C CA . PHE C 1 219 ? 43.715 -38.218 -12.411 1.00 41.24 202 PHE C CA 1
ATOM 5003 C C . PHE C 1 219 ? 42.590 -38.989 -11.728 1.00 46.22 202 PHE C C 1
ATOM 5004 O O . PHE C 1 219 ? 42.621 -40.224 -11.702 1.00 46.92 202 PHE C O 1
ATOM 5012 N N . PRO C 1 220 ? 41.574 -38.292 -11.203 1.00 41.72 203 PRO C N 1
ATOM 5013 C CA . PRO C 1 220 ? 40.459 -39.006 -10.560 1.00 41.84 203 PRO C CA 1
ATOM 5014 C C . PRO C 1 220 ? 39.311 -39.406 -11.506 1.00 49.46 203 PRO C C 1
ATOM 5015 O O . PRO C 1 220 ? 38.854 -38.581 -12.293 1.00 50.59 203 PRO C O 1
ATOM 5019 N N . TYR C 1 221 ? 38.801 -40.641 -11.383 1.00 45.17 204 TYR C N 1
ATOM 5020 C CA . TYR C 1 221 ? 37.598 -41.051 -12.098 1.00 44.08 204 TYR C CA 1
ATOM 5021 C C . TYR C 1 221 ? 36.508 -40.999 -11.033 1.00 46.85 204 TYR C C 1
ATOM 5022 O O . TYR C 1 221 ? 36.466 -41.836 -10.128 1.00 44.17 204 TYR C O 1
ATOM 5031 N N . VAL C 1 222 ? 35.671 -39.959 -11.106 1.00 45.74 205 VAL C N 1
ATOM 5032 C CA . VAL C 1 222 ? 34.645 -39.662 -10.121 1.00 45.36 205 VAL C CA 1
ATOM 5033 C C . VAL C 1 222 ? 33.398 -40.557 -10.300 1.00 50.13 205 VAL C C 1
ATOM 5034 O O . VAL C 1 222 ? 32.818 -40.627 -11.387 1.00 53.16 205 VAL C O 1
ATOM 5038 N N . MET C 1 223 ? 33.017 -41.247 -9.221 1.00 42.75 206 MET C N 1
ATOM 5039 C CA . MET C 1 223 ? 31.855 -42.133 -9.101 1.00 41.10 206 MET C CA 1
ATOM 5040 C C . MET C 1 223 ? 30.989 -41.544 -7.979 1.00 47.85 206 MET C C 1
ATOM 5041 O O . MET C 1 223 ? 31.451 -40.680 -7.236 1.00 48.36 206 MET C O 1
ATOM 5046 N N . SER C 1 224 ? 29.746 -41.997 -7.854 1.00 47.74 207 SER C N 1
ATOM 5047 C CA . SER C 1 224 ? 28.867 -41.500 -6.798 1.00 48.58 207 SER C CA 1
ATOM 5048 C C . SER C 1 224 ? 29.165 -42.295 -5.541 1.00 56.71 207 SER C C 1
ATOM 5049 O O . SER C 1 224 ? 29.782 -43.356 -5.624 1.00 57.37 207 SER C O 1
ATOM 5052 N N . GLU C 1 225 ? 28.714 -41.787 -4.385 1.00 55.01 208 GLU C N 1
ATOM 5053 C CA . GLU C 1 225 ? 28.848 -42.435 -3.088 1.00 56.22 208 GLU C CA 1
ATOM 5054 C C . GLU C 1 225 ? 28.120 -43.792 -3.082 1.00 61.70 208 GLU C C 1
ATOM 5055 O O . GLU C 1 225 ? 28.650 -44.774 -2.548 1.00 62.22 208 GLU C O 1
ATOM 5061 N N . VAL C 1 226 ? 26.923 -43.838 -3.698 1.00 59.00 209 VAL C N 1
ATOM 5062 C CA . VAL C 1 226 ? 26.071 -45.025 -3.804 1.00 59.42 209 VAL C CA 1
ATOM 5063 C C . VAL C 1 226 ? 26.806 -46.172 -4.519 1.00 63.70 209 VAL C C 1
ATOM 5064 O O . VAL C 1 226 ? 26.800 -47.300 -4.033 1.00 64.05 209 VAL C O 1
ATOM 5068 N N . GLU C 1 227 ? 27.492 -45.865 -5.630 1.00 59.89 210 GLU C N 1
ATOM 5069 C CA . GLU C 1 227 ? 28.220 -46.880 -6.395 1.00 59.05 210 GLU C CA 1
ATOM 5070 C C . GLU C 1 227 ? 29.521 -47.269 -5.690 1.00 62.28 210 GLU C C 1
ATOM 5071 O O . GLU C 1 227 ? 30.026 -48.385 -5.873 1.00 61.43 210 GLU C O 1
ATOM 5077 N N . SER C 1 228 ? 30.012 -46.362 -4.826 1.00 57.81 211 SER C N 1
ATOM 5078 C CA . SER C 1 228 ? 31.253 -46.522 -4.074 1.00 56.33 211 SER C CA 1
ATOM 5079 C C . SER C 1 228 ? 31.180 -47.510 -2.869 1.00 61.25 211 SER C C 1
ATOM 5080 O O . SER C 1 228 ? 32.167 -47.665 -2.150 1.00 62.45 211 SER C O 1
ATOM 5083 N N . ALA C 1 229 ? 30.055 -48.224 -2.710 1.00 57.80 212 ALA C N 1
ATOM 5084 C CA . ALA C 1 229 ? 29.835 -49.221 -1.655 1.00 58.33 212 ALA C CA 1
ATOM 5085 C C . ALA C 1 229 ? 30.913 -50.341 -1.613 1.00 65.30 212 ALA C C 1
ATOM 5086 O O . ALA C 1 229 ? 31.253 -50.955 -2.622 1.00 66.92 212 ALA C O 1
ATOM 5088 N N . ASP C 1 230 ? 31.434 -50.581 -0.419 1.00 61.88 213 ASP C N 1
ATOM 5089 C CA . ASP C 1 230 ? 32.503 -51.529 -0.131 1.00 62.30 213 ASP C CA 1
ATOM 5090 C C . ASP C 1 230 ? 31.967 -52.658 0.787 1.00 64.07 213 ASP C C 1
ATOM 5091 O O . ASP C 1 230 ? 31.294 -52.364 1.777 1.00 65.58 213 ASP C O 1
ATOM 5096 N N . ILE C 1 231 ? 32.254 -53.937 0.469 1.00 56.10 214 ILE C N 1
ATOM 5097 C CA . ILE C 1 231 ? 31.835 -55.060 1.318 1.00 53.87 214 ILE C CA 1
ATOM 5098 C C . ILE C 1 231 ? 32.904 -55.366 2.386 1.00 58.26 214 ILE C C 1
ATOM 5099 O O . ILE C 1 231 ? 34.045 -55.688 2.044 1.00 57.45 214 ILE C O 1
ATOM 5104 N N . ASP C 1 232 ? 32.518 -55.259 3.676 1.00 55.79 215 ASP C N 1
ATOM 5105 C CA . ASP C 1 232 ? 33.380 -55.532 4.836 1.00 55.86 215 ASP C CA 1
ATOM 5106 C C . ASP C 1 232 ? 32.714 -56.484 5.829 1.00 58.12 215 ASP C C 1
ATOM 5107 O O . ASP C 1 232 ? 33.416 -57.209 6.538 1.00 59.30 215 ASP C O 1
ATOM 5112 N N . THR C 1 233 ? 31.376 -56.446 5.918 1.00 52.17 216 THR C N 1
ATOM 5113 C CA . THR C 1 233 ? 30.581 -57.240 6.875 1.00 51.70 216 THR C CA 1
ATOM 5114 C C . THR C 1 233 ? 29.443 -57.984 6.166 1.00 56.80 216 THR C C 1
ATOM 5115 O O . THR C 1 233 ? 29.157 -57.672 5.009 1.00 57.68 216 THR C O 1
ATOM 5119 N N . LEU C 1 234 ? 28.750 -58.910 6.867 1.00 53.82 217 LEU C N 1
ATOM 5120 C CA . LEU C 1 234 ? 27.578 -59.592 6.317 1.00 54.14 217 LEU C CA 1
ATOM 5121 C C . LEU C 1 234 ? 26.379 -58.624 6.187 1.00 59.94 217 LEU C C 1
ATOM 5122 O O . LEU C 1 234 ? 25.475 -58.866 5.377 1.00 57.32 217 LEU C O 1
ATOM 5127 N N . GLU C 1 235 ? 26.398 -57.516 6.952 1.00 59.05 218 GLU C N 1
ATOM 5128 C CA . GLU C 1 235 ? 25.345 -56.503 6.888 1.00 59.76 218 GLU C CA 1
ATOM 5129 C C . GLU C 1 235 ? 25.484 -55.724 5.592 1.00 64.28 218 GLU C C 1
ATOM 5130 O O . GLU C 1 235 ? 24.479 -55.565 4.901 1.00 65.76 218 GLU C O 1
ATOM 5136 N N . ASP C 1 236 ? 26.723 -55.290 5.237 1.00 59.38 219 ASP C N 1
ATOM 5137 C CA . ASP C 1 236 ? 27.046 -54.605 3.968 1.00 58.63 219 ASP C CA 1
ATOM 5138 C C . ASP C 1 236 ? 26.573 -55.458 2.793 1.00 62.90 219 ASP C C 1
ATOM 5139 O O . ASP C 1 236 ? 25.893 -54.979 1.887 1.00 61.72 219 ASP C O 1
ATOM 5144 N N . LEU C 1 237 ? 26.909 -56.739 2.847 1.00 61.17 220 LEU C N 1
ATOM 5145 C CA . LEU C 1 237 ? 26.518 -57.696 1.839 1.00 62.01 220 LEU C CA 1
ATOM 5146 C C . LEU C 1 237 ? 25.004 -57.828 1.740 1.00 69.16 220 LEU C C 1
ATOM 5147 O O . LEU C 1 237 ? 24.480 -57.886 0.621 1.00 69.41 220 LEU C O 1
ATOM 5152 N N . ARG C 1 238 ? 24.308 -57.879 2.907 1.00 66.88 221 ARG C N 1
ATOM 5153 C CA . ARG C 1 238 ? 22.846 -58.014 3.013 1.00 66.38 221 ARG C CA 1
ATOM 5154 C C . ARG C 1 238 ? 22.160 -56.784 2.400 1.00 68.63 221 ARG C C 1
ATOM 5155 O O . ARG C 1 238 ? 21.154 -56.951 1.719 1.00 67.90 221 ARG C O 1
ATOM 5163 N N . LYS C 1 239 ? 22.736 -55.572 2.624 1.00 64.63 222 LYS C N 1
ATOM 5164 C CA . LYS C 1 239 ? 22.240 -54.292 2.129 1.00 65.26 222 LYS C CA 1
ATOM 5165 C C . LYS C 1 239 ? 22.335 -54.222 0.615 1.00 73.24 222 LYS C C 1
ATOM 5166 O O . LYS C 1 239 ? 21.366 -53.806 -0.023 1.00 74.05 222 LYS C O 1
ATOM 5168 N N . VAL C 1 240 ? 23.488 -54.655 0.030 1.00 70.66 223 VAL C N 1
ATOM 5169 C CA . VAL C 1 240 ? 23.704 -54.666 -1.422 1.00 70.05 223 VAL C CA 1
ATOM 5170 C C . VAL C 1 240 ? 22.777 -55.723 -2.063 1.00 73.58 223 VAL C C 1
ATOM 5171 O O . VAL C 1 240 ? 22.158 -55.412 -3.079 1.00 73.54 223 VAL C O 1
ATOM 5175 N N . GLU C 1 241 ? 22.605 -56.918 -1.432 1.00 69.77 224 GLU C N 1
ATOM 5176 C CA . GLU C 1 241 ? 21.707 -57.978 -1.931 1.00 70.63 224 GLU C CA 1
ATOM 5177 C C . GLU C 1 241 ? 20.255 -57.484 -2.063 1.00 80.84 224 GLU C C 1
ATOM 5178 O O . GLU C 1 241 ? 19.599 -57.790 -3.065 1.00 81.52 224 GLU C O 1
ATOM 5184 N N . GLU C 1 242 ? 19.782 -56.681 -1.072 1.00 80.10 225 GLU C N 1
ATOM 5185 C CA . GLU C 1 242 ? 18.455 -56.054 -1.074 1.00 80.56 225 GLU C CA 1
ATOM 5186 C C . GLU C 1 242 ? 18.424 -54.939 -2.133 1.00 85.29 225 GLU C C 1
ATOM 5187 O O . GLU C 1 242 ? 17.474 -54.875 -2.919 1.00 84.72 225 GLU C O 1
ATOM 5193 N N . GLN C 1 243 ? 19.520 -54.112 -2.185 1.00 82.30 226 GLN C N 1
ATOM 5194 C CA . GLN C 1 243 ? 19.757 -52.994 -3.120 1.00 82.57 226 GLN C CA 1
ATOM 5195 C C . GLN C 1 243 ? 19.874 -53.465 -4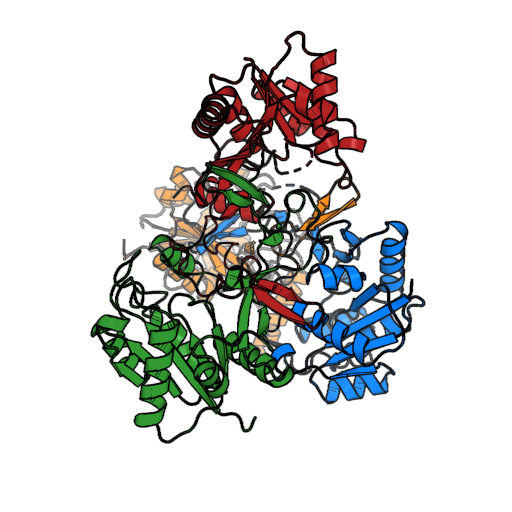.605 1.00 89.52 226 GLN C C 1
ATOM 5196 O O . GLN C 1 243 ? 19.913 -52.621 -5.506 1.00 90.11 226 GLN C O 1
ATOM 5202 N N . LEU C 1 244 ? 19.943 -54.797 -4.855 1.00 86.40 227 LEU C N 1
ATOM 5203 C CA . LEU C 1 244 ? 20.062 -55.368 -6.197 1.00 110.00 227 LEU C CA 1
ATOM 5204 C C . LEU C 1 244 ? 18.689 -55.743 -6.749 1.00 134.51 227 LEU C C 1
ATOM 5205 O O . LEU C 1 244 ? 17.971 -56.535 -6.141 1.00 97.81 227 LEU C O 1
ATOM 5207 N N . ASN D 1 20 ? 29.226 -27.369 38.595 1.00 75.88 3 ASN D N 1
ATOM 5208 C CA . ASN D 1 20 ? 29.682 -27.469 37.210 1.00 75.12 3 ASN D CA 1
ATOM 5209 C C . ASN D 1 20 ? 28.492 -27.803 36.292 1.00 76.38 3 ASN D C 1
ATOM 5210 O O . ASN D 1 20 ? 28.461 -28.842 35.628 1.00 76.14 3 ASN D O 1
ATOM 5215 N N . GLU D 1 21 ? 27.507 -26.882 36.289 1.00 69.90 4 GLU D N 1
ATOM 5216 C CA . GLU D 1 21 ? 26.239 -26.904 35.564 1.00 67.25 4 GLU D CA 1
ATOM 5217 C C . GLU D 1 21 ? 26.343 -27.056 34.027 1.00 66.64 4 GLU D C 1
ATOM 5218 O O . GLU D 1 21 ? 27.225 -26.464 33.386 1.00 65.33 4 GLU D O 1
ATOM 5224 N N . TYR D 1 22 ? 25.409 -27.844 33.452 1.00 57.98 5 TYR D N 1
ATOM 5225 C CA . TYR D 1 22 ? 25.267 -27.990 32.014 1.00 55.52 5 TYR D CA 1
ATOM 5226 C C . TYR D 1 22 ? 23.852 -27.717 31.560 1.00 55.80 5 TYR D C 1
ATOM 5227 O O . TYR D 1 22 ? 22.881 -28.207 32.147 1.00 54.79 5 TYR D O 1
ATOM 5236 N N . VAL D 1 23 ? 23.745 -26.961 30.482 1.00 50.69 6 VAL D N 1
ATOM 5237 C CA . VAL D 1 23 ? 22.473 -26.661 29.837 1.00 50.12 6 VAL D CA 1
ATOM 5238 C C . VAL D 1 23 ? 22.468 -27.305 28.445 1.00 52.35 6 VAL D C 1
ATOM 5239 O O . VAL D 1 23 ? 23.485 -27.260 27.748 1.00 51.74 6 VAL D O 1
ATOM 5243 N N . ALA D 1 24 ? 21.339 -27.941 28.066 1.00 47.86 7 ALA D N 1
ATOM 5244 C CA . ALA D 1 24 ? 21.189 -28.512 26.735 1.00 46.80 7 ALA D CA 1
ATOM 5245 C C . ALA D 1 24 ? 20.486 -27.487 25.846 1.00 51.66 7 ALA D C 1
ATOM 5246 O O . ALA D 1 24 ? 19.508 -26.850 26.269 1.00 50.61 7 ALA D O 1
ATOM 5248 N N . LEU D 1 25 ? 21.032 -27.288 24.631 1.00 47.39 8 LEU D N 1
ATOM 5249 C CA . LEU D 1 25 ? 20.446 -26.404 23.633 1.00 46.38 8 LEU D CA 1
ATOM 5250 C C . LEU D 1 25 ? 20.158 -27.216 22.399 1.00 51.30 8 LEU D C 1
ATOM 5251 O O . LEU D 1 25 ? 21.053 -27.857 21.857 1.00 52.76 8 LEU D O 1
ATOM 5256 N N . ILE D 1 26 ? 18.901 -27.219 21.987 1.00 48.64 9 ILE D N 1
ATOM 5257 C CA . ILE D 1 26 ? 18.429 -27.932 20.820 1.00 49.57 9 ILE D CA 1
ATOM 5258 C C . ILE D 1 26 ? 18.007 -26.871 19.814 1.00 55.97 9 ILE D C 1
ATOM 5259 O O . ILE D 1 26 ? 17.106 -26.083 20.084 1.00 54.76 9 ILE D O 1
ATOM 5264 N N . THR D 1 27 ? 18.703 -26.807 18.690 1.00 55.61 10 THR D N 1
ATOM 5265 C CA . THR D 1 27 ? 18.403 -25.806 17.671 1.00 56.79 10 THR D CA 1
ATOM 5266 C C . THR D 1 27 ? 17.573 -26.427 16.568 1.00 62.47 10 THR D C 1
ATOM 5267 O O . THR D 1 27 ? 18.028 -27.364 15.922 1.00 59.49 10 THR D O 1
ATOM 5271 N N . ALA D 1 28 ? 16.352 -25.909 16.363 1.00 63.13 11 ALA D N 1
ATOM 5272 C CA . ALA D 1 28 ? 15.431 -26.379 15.331 1.00 64.48 11 ALA D CA 1
ATOM 5273 C C . ALA D 1 28 ? 14.756 -25.196 14.635 1.00 73.20 11 ALA D C 1
ATOM 5274 O O . ALA D 1 28 ? 13.927 -24.510 15.238 1.00 74.20 11 ALA D O 1
ATOM 5276 N N . ARG D 1 29 ? 15.117 -24.951 13.370 1.00 71.22 12 ARG D N 1
ATOM 5277 C CA . ARG D 1 29 ? 14.526 -23.873 12.574 0.50 92.71 12 ARG D CA 1
ATOM 5278 C C . ARG D 1 29 ? 13.449 -24.437 11.652 0.40 98.34 12 ARG D C 1
ATOM 5279 O O . ARG D 1 29 ? 12.262 -24.249 11.903 0.80 54.33 12 ARG D O 1
ATOM 5281 N N . LYS D 1 38 ? 12.272 -32.834 8.395 1.00 75.51 21 LYS D N 1
ATOM 5282 C CA . LYS D 1 38 ? 11.722 -31.917 9.401 1.00 74.90 21 LYS D CA 1
ATOM 5283 C C . LYS D 1 38 ? 11.724 -32.547 10.797 1.00 78.81 21 LYS D C 1
ATOM 5284 O O . LYS D 1 38 ? 11.429 -33.740 10.953 1.00 78.75 21 LYS D O 1
ATOM 5290 N N . ASN D 1 39 ? 11.994 -31.714 11.811 1.00 74.08 22 ASN D N 1
ATOM 5291 C CA . ASN D 1 39 ? 12.077 -32.069 13.232 1.00 72.97 22 ASN D CA 1
ATOM 5292 C C . ASN D 1 39 ? 10.764 -32.532 13.851 1.00 76.25 22 ASN D C 1
ATOM 5293 O O . ASN D 1 39 ? 10.773 -33.150 14.908 1.00 75.09 22 ASN D O 1
ATOM 5298 N N . VAL D 1 40 ? 9.642 -32.248 13.201 1.00 73.66 23 VAL D N 1
ATOM 5299 C CA . VAL D 1 40 ? 8.326 -32.635 13.712 1.00 74.00 23 VAL D CA 1
ATOM 5300 C C . VAL D 1 40 ? 7.851 -33.979 13.105 1.00 78.37 23 VAL D C 1
ATOM 5301 O O . VAL D 1 40 ? 6.855 -34.533 13.567 1.00 76.34 23 VAL D O 1
ATOM 5305 N N . LEU D 1 41 ? 8.569 -34.495 12.088 1.00 77.20 24 LEU D N 1
ATOM 5306 C CA . LEU D 1 41 ? 8.215 -35.738 11.391 1.00 77.49 24 LEU D CA 1
ATOM 5307 C C . LEU D 1 41 ? 8.211 -36.952 12.301 1.00 79.92 24 LEU D C 1
ATOM 5308 O O . LEU D 1 41 ? 9.120 -37.098 13.114 1.00 79.47 24 LEU D O 1
ATOM 5313 N N . PRO D 1 42 ? 7.207 -37.845 12.176 1.00 76.20 25 PRO D N 1
ATOM 5314 C CA . PRO D 1 42 ? 7.166 -39.026 13.054 1.00 75.12 25 PRO D CA 1
ATOM 5315 C C . PRO D 1 42 ? 8.298 -40.019 12.804 1.00 75.92 25 PRO D C 1
ATOM 5316 O O . PRO D 1 42 ? 8.641 -40.353 11.659 1.00 75.20 25 PRO D O 1
ATOM 5320 N N . LEU D 1 43 ? 8.885 -40.474 13.896 1.00 70.34 26 LEU D N 1
ATOM 5321 C CA . LEU D 1 43 ? 9.919 -41.489 13.881 1.00 68.99 26 LEU D CA 1
ATOM 5322 C C . LEU D 1 43 ? 9.619 -42.395 15.049 1.00 74.06 26 LEU D C 1
ATOM 5323 O O . LEU D 1 43 ? 9.696 -41.962 16.205 1.00 72.53 26 LEU D O 1
ATOM 5328 N N . HIS D 1 44 ? 9.178 -43.622 14.730 1.00 72.36 27 HIS D N 1
ATOM 5329 C CA . HIS D 1 44 ? 8.840 -44.683 15.679 1.00 73.05 27 HIS D CA 1
ATOM 5330 C C . HIS D 1 44 ? 7.939 -44.202 16.855 1.00 73.28 27 HIS D C 1
ATOM 5331 O O . HIS D 1 44 ? 8.225 -44.474 18.029 1.00 71.63 27 HIS D O 1
ATOM 5338 N N . GLY D 1 45 ? 6.878 -43.464 16.502 1.00 68.24 28 GLY D N 1
ATOM 5339 C CA . GLY D 1 45 ? 5.868 -42.961 17.435 1.00 67.86 28 GLY D CA 1
ATOM 5340 C C . GLY D 1 45 ? 6.042 -41.593 18.071 1.00 70.59 28 GLY D C 1
ATOM 5341 O O . GLY D 1 45 ? 5.110 -41.101 18.721 1.00 71.11 28 GLY D O 1
ATOM 5342 N N . ILE D 1 46 ? 7.225 -40.964 17.915 1.00 64.22 29 ILE D N 1
ATOM 5343 C CA . ILE D 1 46 ? 7.541 -39.652 18.504 1.00 62.22 29 ILE D CA 1
ATOM 5344 C C . ILE D 1 46 ? 7.948 -38.643 17.390 1.00 60.73 29 ILE D C 1
ATOM 5345 O O . ILE D 1 46 ? 8.690 -39.044 16.481 1.00 59.02 29 ILE D O 1
ATOM 5350 N N . PRO D 1 47 ? 7.558 -37.336 17.453 1.00 55.76 30 PRO D N 1
ATOM 5351 C CA . PRO D 1 47 ? 8.103 -36.372 16.475 1.00 56.11 30 PRO D CA 1
ATOM 5352 C C . PRO D 1 47 ? 9.630 -36.400 16.587 1.00 61.35 30 PRO D C 1
ATOM 5353 O O . PRO D 1 47 ? 10.139 -36.511 17.709 1.00 61.96 30 PRO D O 1
ATOM 5357 N N . LEU D 1 48 ? 10.357 -36.329 15.454 1.00 57.00 31 LEU D N 1
ATOM 5358 C CA . LEU D 1 48 ? 11.825 -36.411 15.417 1.00 56.30 31 LEU D CA 1
ATOM 5359 C C . LEU D 1 48 ? 12.539 -35.709 16.588 1.00 56.83 31 LEU D C 1
ATOM 5360 O O . LEU D 1 48 ? 13.336 -36.348 17.272 1.00 55.42 31 LEU D O 1
ATOM 5365 N N . ILE D 1 49 ? 12.195 -34.433 16.852 1.00 52.58 32 ILE D N 1
ATOM 5366 C CA . ILE D 1 49 ? 12.796 -33.604 17.893 1.00 53.43 32 ILE D CA 1
ATOM 5367 C C . ILE D 1 49 ? 12.651 -34.223 19.308 1.00 59.25 32 ILE D C 1
ATOM 5368 O O . ILE D 1 49 ? 13.538 -34.027 20.147 1.00 59.62 32 ILE D O 1
ATOM 5373 N N . GLY D 1 50 ? 11.557 -34.958 19.534 1.00 53.71 33 GLY D N 1
ATOM 5374 C CA . GLY D 1 50 ? 11.267 -35.621 20.797 1.00 52.17 33 GLY D CA 1
ATOM 5375 C C . GLY D 1 50 ? 12.341 -36.589 21.240 1.00 57.07 33 GLY D C 1
ATOM 5376 O O . GLY D 1 50 ? 12.665 -36.646 22.432 1.00 56.78 33 GLY D O 1
ATOM 5377 N N . TRP D 1 51 ? 12.941 -37.322 20.283 1.00 53.63 34 TRP D N 1
ATOM 5378 C CA . TRP D 1 51 ? 14.026 -38.252 20.580 1.00 53.94 34 TRP D CA 1
ATOM 5379 C C . TRP D 1 51 ? 15.230 -37.518 21.204 1.00 57.41 34 TRP D C 1
ATOM 5380 O O . TRP D 1 51 ? 15.829 -38.029 22.155 1.00 56.82 34 TRP D O 1
ATOM 5391 N N . THR D 1 52 ? 15.557 -36.305 20.682 1.00 52.39 35 THR D N 1
ATOM 5392 C CA . THR D 1 52 ? 16.674 -35.506 21.173 1.00 50.37 35 THR D CA 1
ATOM 5393 C C . THR D 1 52 ? 16.291 -34.867 22.504 1.00 51.39 35 THR D C 1
ATOM 5394 O O . THR D 1 52 ? 17.094 -34.943 23.429 1.00 51.03 35 THR D O 1
ATOM 5398 N N . ILE D 1 53 ? 15.087 -34.281 22.622 1.00 46.80 36 ILE D N 1
ATOM 5399 C CA . ILE D 1 53 ? 14.623 -33.671 23.888 1.00 46.65 36 ILE D CA 1
ATOM 5400 C C . ILE D 1 53 ? 14.771 -34.690 25.042 1.00 49.58 36 ILE D C 1
ATOM 5401 O O . ILE D 1 53 ? 15.397 -34.399 26.055 1.00 49.28 36 ILE D O 1
ATOM 5406 N N . LYS D 1 54 ? 14.273 -35.909 24.821 1.00 46.01 37 LYS D N 1
ATOM 5407 C CA . LYS D 1 54 ? 14.282 -37.004 25.789 1.00 45.51 37 LYS D CA 1
ATOM 5408 C C . LYS D 1 54 ? 15.669 -37.489 26.106 1.00 48.21 37 LYS D C 1
ATOM 5409 O O . LYS D 1 54 ? 15.935 -37.836 27.261 1.00 48.18 37 LYS D O 1
ATOM 5415 N N . ALA D 1 55 ? 16.565 -37.488 25.108 1.00 44.26 38 ALA D N 1
ATOM 5416 C CA . ALA D 1 55 ? 17.957 -37.874 25.311 1.00 43.73 38 ALA D CA 1
ATOM 5417 C C . ALA D 1 55 ? 18.643 -36.842 26.263 1.00 45.89 38 ALA D C 1
ATOM 5418 O O . ALA D 1 55 ? 19.349 -37.236 27.189 1.00 45.29 38 ALA D O 1
ATOM 5420 N N . ALA D 1 56 ? 18.361 -35.549 26.078 1.00 40.54 39 ALA D N 1
ATOM 5421 C CA . ALA D 1 56 ? 18.917 -34.481 26.911 1.00 41.20 39 ALA D CA 1
ATOM 5422 C C . ALA D 1 56 ? 18.344 -34.570 28.335 1.00 50.32 39 ALA D C 1
ATOM 5423 O O . ALA D 1 56 ? 19.094 -34.500 29.311 1.00 50.26 39 ALA D O 1
ATOM 5425 N N . GLN D 1 57 ? 17.003 -34.732 28.445 1.00 48.87 40 GLN D N 1
ATOM 5426 C CA . GLN D 1 57 ? 16.285 -34.835 29.712 1.00 47.07 40 GLN D CA 1
ATOM 5427 C C . GLN D 1 57 ? 16.732 -36.049 30.508 1.00 51.23 40 GLN D C 1
ATOM 5428 O O . GLN D 1 57 ? 16.929 -35.939 31.714 1.00 49.46 40 GLN D O 1
ATOM 5434 N N . GLY D 1 58 ? 16.941 -37.172 29.825 1.00 49.98 41 GLY D N 1
ATOM 5435 C CA . GLY D 1 58 ? 17.363 -38.418 30.456 1.00 50.42 41 GLY D CA 1
ATOM 5436 C C . GLY D 1 58 ? 18.759 -38.403 31.039 1.00 55.03 41 GLY D C 1
ATOM 5437 O O . GLY D 1 58 ? 19.097 -39.261 31.850 1.00 56.55 41 GLY D O 1
ATOM 5438 N N . CYS D 1 59 ? 19.591 -37.455 30.611 1.00 50.72 42 CYS D N 1
ATOM 5439 C CA . CYS D 1 59 ? 20.958 -37.367 31.089 1.00 50.03 42 CYS D CA 1
ATOM 5440 C C . CYS D 1 59 ? 21.030 -36.616 32.411 1.00 51.10 42 CYS D C 1
ATOM 5441 O O . CYS D 1 59 ? 20.592 -35.473 32.498 1.00 49.33 42 CYS D O 1
ATOM 5444 N N . SER D 1 60 ? 21.613 -37.262 33.425 1.00 47.68 43 SER D N 1
ATOM 5445 C CA . SER D 1 60 ? 21.785 -36.731 34.785 1.00 47.87 43 SER D CA 1
ATOM 5446 C C . SER D 1 60 ? 22.551 -35.417 34.865 1.00 52.03 43 SER D C 1
ATOM 5447 O O . SER D 1 60 ? 22.196 -34.587 35.690 1.00 52.86 43 SER D O 1
ATOM 5450 N N . TYR D 1 61 ? 23.560 -35.205 33.996 1.00 47.94 44 TYR D N 1
ATOM 5451 C CA . TYR D 1 61 ? 24.384 -33.989 33.946 1.00 48.03 44 TYR D CA 1
ATOM 5452 C C . TYR D 1 61 ? 23.669 -32.760 33.419 1.00 50.75 44 TYR D C 1
ATOM 5453 O O . TYR D 1 61 ? 24.181 -31.656 33.584 1.00 50.84 44 TYR D O 1
ATOM 5462 N N . ILE D 1 62 ? 22.514 -32.933 32.756 1.00 46.61 45 ILE D N 1
ATOM 5463 C CA . ILE D 1 62 ? 21.763 -31.814 32.175 1.00 46.49 45 ILE D CA 1
ATOM 5464 C C . ILE D 1 62 ? 20.793 -31.210 33.194 1.00 53.78 45 ILE D C 1
ATOM 5465 O O . ILE D 1 62 ? 19.913 -31.916 33.675 1.00 54.06 45 ILE D O 1
ATOM 5470 N N . SER D 1 63 ? 20.917 -29.911 33.480 1.00 52.31 46 SER D N 1
ATOM 5471 C CA . SER D 1 63 ? 20.037 -29.212 34.426 1.00 53.71 46 SER D CA 1
ATOM 5472 C C . SER D 1 63 ? 18.741 -28.767 33.752 1.00 60.64 46 SER D C 1
ATOM 5473 O O . SER D 1 63 ? 17.675 -28.911 34.339 1.00 61.45 46 SER D O 1
ATOM 5476 N N . LYS D 1 64 ? 18.840 -28.175 32.546 1.00 57.21 47 LYS D N 1
ATOM 5477 C CA . LYS D 1 64 ? 17.700 -27.704 31.757 1.00 56.74 47 LYS D CA 1
ATOM 5478 C C . LYS D 1 64 ? 17.904 -27.966 30.267 1.00 59.51 47 LYS D C 1
ATOM 5479 O O . LYS D 1 64 ? 19.040 -28.001 29.781 1.00 59.38 47 LYS D O 1
ATOM 5482 N N . VAL D 1 65 ? 16.779 -28.147 29.554 1.00 53.67 48 VAL D N 1
ATOM 5483 C CA . VAL D 1 65 ? 16.713 -28.416 28.124 1.00 51.97 48 VAL D CA 1
ATOM 5484 C C . VAL D 1 65 ? 15.978 -27.275 27.454 1.00 57.69 48 VAL D C 1
ATOM 5485 O O . VAL D 1 65 ? 14.827 -26.986 27.791 1.00 58.33 48 VAL D O 1
ATOM 5489 N N . PHE D 1 66 ? 16.652 -26.614 26.518 1.00 54.42 49 PHE D N 1
ATOM 5490 C CA . PHE D 1 66 ? 16.079 -25.503 25.783 1.00 54.29 49 PHE D CA 1
ATOM 5491 C C . PHE D 1 66 ? 16.050 -25.840 24.329 1.00 54.82 49 PHE D C 1
ATOM 5492 O O . PHE D 1 66 ? 16.986 -26.448 23.818 1.00 53.16 49 PHE D O 1
ATOM 5500 N N . VAL D 1 67 ? 14.952 -25.474 23.675 1.00 50.02 50 VAL D N 1
ATOM 5501 C CA . VAL D 1 67 ? 14.753 -25.631 22.251 1.00 49.54 50 VAL D CA 1
ATOM 5502 C C . VAL D 1 67 ? 14.694 -24.216 21.703 1.00 54.03 50 VAL D C 1
ATOM 5503 O O . VAL D 1 67 ? 13.823 -23.445 22.102 1.00 53.19 50 VAL D O 1
ATOM 5507 N N . SER D 1 68 ? 15.669 -23.859 20.868 1.00 51.64 51 SER D N 1
ATOM 5508 C CA . SER D 1 68 ? 15.690 -22.572 20.205 1.00 51.74 51 SER D CA 1
ATOM 5509 C C . SER D 1 68 ? 15.012 -22.843 18.872 1.00 59.16 51 SER D C 1
ATOM 5510 O O . SER D 1 68 ? 15.495 -23.677 18.084 1.00 57.36 51 SER D O 1
ATOM 5513 N N . THR D 1 69 ? 13.823 -22.208 18.682 1.00 59.07 52 THR D N 1
ATOM 5514 C CA . THR D 1 69 ? 12.947 -22.336 17.509 1.00 60.37 52 THR D CA 1
ATOM 5515 C C . THR D 1 69 ? 12.175 -21.047 17.217 1.00 68.95 52 THR D C 1
ATOM 5516 O O . THR D 1 69 ? 11.840 -20.294 18.135 1.00 68.40 52 THR D O 1
ATOM 5520 N N . ASP D 1 70 ? 11.888 -20.826 15.927 1.00 69.83 53 ASP D N 1
ATOM 5521 C CA . ASP D 1 70 ? 11.120 -19.708 15.358 1.00 71.16 53 ASP D CA 1
ATOM 5522 C C . ASP D 1 70 ? 9.706 -20.203 14.958 1.00 78.53 53 ASP D C 1
ATOM 5523 O O . ASP D 1 70 ? 8.871 -19.411 14.511 1.00 79.58 53 ASP D O 1
ATOM 5528 N N . ASP D 1 71 ? 9.457 -21.513 15.110 1.00 75.64 54 ASP D N 1
ATOM 5529 C CA . ASP D 1 71 ? 8.246 -22.198 14.672 1.00 75.97 54 ASP D CA 1
ATOM 5530 C C . ASP D 1 71 ? 7.239 -22.536 15.766 1.00 81.24 54 ASP D C 1
ATOM 5531 O O . ASP D 1 71 ? 7.614 -23.087 16.803 1.00 82.08 54 ASP D O 1
ATOM 5536 N N . TYR D 1 72 ? 5.94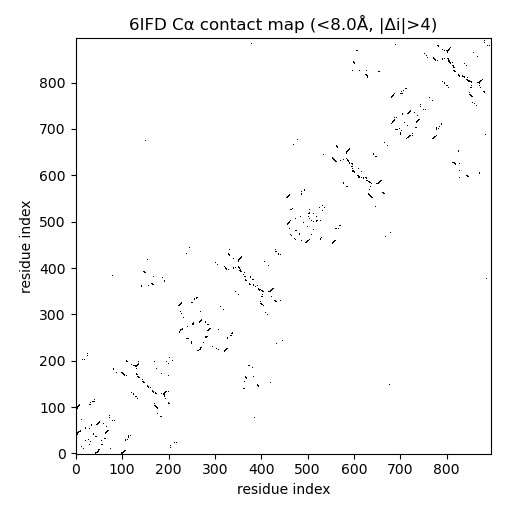7 -22.266 15.498 1.00 77.38 55 TYR D N 1
ATOM 5537 C CA . TYR D 1 72 ? 4.844 -22.544 16.428 1.00 76.91 55 TYR D CA 1
ATOM 5538 C C . TYR D 1 72 ? 4.686 -24.050 16.739 1.00 78.68 55 TYR D C 1
ATOM 5539 O O . TYR D 1 72 ? 4.560 -24.416 17.909 1.00 79.28 55 TYR D O 1
ATOM 5541 N N . GLU D 1 73 ? 4.693 -24.906 15.697 1.00 72.93 56 GLU D N 1
ATOM 5542 C CA . GLU D 1 73 ? 4.561 -26.357 15.835 1.00 72.14 56 GLU D CA 1
ATOM 5543 C C . GLU D 1 73 ? 5.687 -26.958 16.692 1.00 74.21 56 GLU D C 1
ATOM 5544 O O . GLU D 1 73 ? 5.387 -27.634 17.683 1.00 74.58 56 GLU D O 1
ATOM 5546 N N . ILE D 1 74 ? 6.965 -26.669 16.341 1.00 68.51 57 ILE D N 1
ATOM 5547 C CA . ILE D 1 74 ? 8.163 -27.115 17.071 1.00 67.01 57 ILE D CA 1
ATOM 5548 C C . ILE D 1 74 ? 8.059 -26.693 18.540 1.00 68.03 57 ILE D C 1
ATOM 5549 O O . ILE D 1 74 ? 8.278 -27.526 19.419 1.00 67.10 57 ILE D O 1
ATOM 5554 N N . ALA D 1 75 ? 7.683 -25.420 18.799 1.00 63.96 58 ALA D N 1
ATOM 5555 C CA . ALA D 1 75 ? 7.522 -24.872 20.153 1.00 63.63 58 ALA D CA 1
ATOM 5556 C C . ALA D 1 75 ? 6.451 -25.612 20.955 1.00 69.29 58 ALA D C 1
ATOM 5557 O O . ALA D 1 75 ? 6.675 -25.903 22.130 1.00 68.58 58 ALA D O 1
ATOM 5559 N N . LYS D 1 76 ? 5.313 -25.950 20.301 1.00 67.76 59 LYS D N 1
ATOM 5560 C CA . LYS D 1 76 ? 4.185 -26.677 20.897 1.00 68.02 59 LYS D CA 1
ATOM 5561 C C . LYS D 1 76 ? 4.601 -28.108 21.270 1.00 70.87 59 LYS D C 1
ATOM 5562 O O . LYS D 1 76 ? 4.362 -28.531 22.403 1.00 70.56 59 LYS D O 1
ATOM 5565 N N . ILE D 1 77 ? 5.265 -28.825 20.341 1.00 66.94 60 ILE D N 1
ATOM 5566 C CA . ILE D 1 77 ? 5.795 -30.170 20.579 1.00 67.43 60 ILE D CA 1
ATOM 5567 C C . ILE D 1 77 ? 6.822 -30.141 21.727 1.00 72.49 60 ILE D C 1
ATOM 5568 O O . ILE D 1 77 ? 6.717 -30.946 22.652 1.00 72.74 60 ILE D O 1
ATOM 5573 N N . SER D 1 78 ? 7.773 -29.179 21.685 1.00 69.44 61 SER D N 1
ATOM 5574 C CA . SER D 1 78 ? 8.821 -28.995 22.696 1.00 68.58 61 SER D CA 1
ATOM 5575 C C . SER D 1 78 ? 8.258 -28.751 24.083 1.00 72.08 61 SER D C 1
ATOM 5576 O O . SER D 1 78 ? 8.627 -29.489 24.993 1.00 72.48 61 SER D O 1
ATOM 5579 N N . GLU D 1 79 ? 7.360 -27.745 24.247 1.00 67.95 62 GLU D N 1
ATOM 5580 C CA . GLU D 1 79 ? 6.702 -27.425 25.525 1.00 67.72 62 GLU D CA 1
ATOM 5581 C C . GLU D 1 79 ? 5.918 -28.636 26.031 1.00 72.64 62 GLU D C 1
ATOM 5582 O O . GLU D 1 79 ? 5.995 -28.952 27.216 1.00 74.11 62 GLU D O 1
ATOM 5585 N N . GLY D 1 80 ? 5.240 -29.336 25.108 1.00 67.12 63 GLY D N 1
ATOM 5586 C CA . GLY D 1 80 ? 4.484 -30.555 25.369 1.00 65.82 63 GLY D CA 1
ATOM 5587 C C . GLY D 1 80 ? 5.344 -31.673 25.925 1.00 69.07 63 GLY D C 1
ATOM 5588 O O . GLY D 1 80 ? 4.880 -32.456 26.754 1.00 69.80 63 GLY D O 1
ATOM 5589 N N . LEU D 1 81 ? 6.613 -31.749 25.494 1.00 64.08 64 LEU D N 1
ATOM 5590 C CA . LEU D 1 81 ? 7.561 -32.757 25.987 1.00 63.05 64 LEU D CA 1
ATOM 5591 C C . LEU D 1 81 ? 8.306 -32.267 27.231 1.00 64.75 64 LEU D C 1
ATOM 5592 O O . LEU D 1 81 ? 9.086 -33.013 27.828 1.00 63.06 64 LEU D O 1
ATOM 5597 N N . GLY D 1 82 ? 7.998 -31.035 27.619 1.00 62.44 65 GLY D N 1
ATOM 5598 C CA . GLY D 1 82 ? 8.530 -30.378 28.796 1.00 63.47 65 GLY D CA 1
ATOM 5599 C C . GLY D 1 82 ? 9.678 -29.413 28.595 1.00 70.03 65 GLY D C 1
ATOM 5600 O O . GLY D 1 82 ? 9.964 -28.607 29.490 1.00 70.17 65 GLY D O 1
ATOM 5601 N N . ALA D 1 83 ? 10.324 -29.444 27.422 1.00 66.52 66 ALA D N 1
ATOM 5602 C CA . ALA D 1 83 ? 11.463 -28.564 27.168 1.00 65.80 66 ALA D CA 1
ATOM 5603 C C . ALA D 1 83 ? 11.073 -27.100 27.219 1.00 68.59 66 ALA D C 1
ATOM 5604 O O . ALA D 1 83 ? 9.902 -26.780 27.015 1.00 68.80 66 ALA D O 1
ATOM 5606 N N . LEU D 1 84 ? 12.040 -26.214 27.539 1.00 63.85 67 LEU D N 1
ATOM 5607 C CA . LEU D 1 84 ? 11.794 -24.772 27.592 1.00 63.40 67 LEU D CA 1
ATOM 5608 C C . LEU D 1 84 ? 12.034 -24.209 26.212 1.00 65.57 67 LEU D C 1
ATOM 5609 O O . LEU D 1 84 ? 12.907 -24.706 25.501 1.00 64.39 67 LEU D O 1
ATOM 5614 N N . VAL D 1 85 ? 11.256 -23.202 25.807 1.00 62.17 68 VAL D N 1
ATOM 5615 C CA . VAL D 1 85 ? 11.378 -22.655 24.456 1.00 62.28 68 VAL D CA 1
ATOM 5616 C C . VAL D 1 85 ? 12.069 -21.295 24.440 1.00 68.60 68 VAL D C 1
ATOM 5617 O O . VAL D 1 85 ? 11.683 -20.392 25.189 1.00 69.25 68 VAL D O 1
ATOM 5621 N N . ILE D 1 86 ? 13.104 -21.174 23.582 1.00 65.38 69 ILE D N 1
ATOM 5622 C CA . ILE D 1 86 ? 13.824 -19.946 23.288 1.00 65.77 69 ILE D CA 1
ATOM 5623 C C . ILE D 1 86 ? 13.209 -19.491 21.954 1.00 73.39 69 ILE D C 1
ATOM 5624 O O . ILE D 1 86 ? 13.402 -20.158 20.938 1.00 72.92 69 ILE D O 1
ATOM 5629 N N . ASN D 1 87 ? 12.414 -18.400 21.973 1.00 72.64 70 ASN D N 1
ATOM 5630 C CA . ASN D 1 87 ? 11.775 -17.866 20.773 1.00 72.97 70 ASN D CA 1
ATOM 5631 C C . ASN D 1 87 ? 12.847 -17.178 19.952 1.00 77.97 70 ASN D C 1
ATOM 5632 O O . ASN D 1 87 ? 13.417 -16.172 20.378 1.00 78.30 70 ASN D O 1
ATOM 5637 N N . ARG D 1 88 ? 13.187 -17.781 18.810 1.00 74.95 71 ARG D N 1
ATOM 5638 C CA . ARG D 1 88 ? 14.248 -17.310 17.934 1.00 74.60 71 ARG D CA 1
ATOM 5639 C C . ARG D 1 88 ? 13.764 -16.261 16.919 1.00 81.62 71 ARG D C 1
ATOM 5640 O O . ARG D 1 88 ? 12.775 -16.494 16.213 1.00 80.02 71 ARG D O 1
ATOM 5648 N N . PRO D 1 89 ? 14.465 -15.100 16.830 1.00 81.86 72 PRO D N 1
ATOM 5649 C CA . PRO D 1 89 ? 14.075 -14.071 15.847 1.00 82.17 72 PRO D CA 1
ATOM 5650 C C . PRO D 1 89 ? 14.268 -14.557 14.415 1.00 86.53 72 PRO D C 1
ATOM 5651 O O . PRO D 1 89 ? 15.192 -15.329 14.146 1.00 85.74 72 PRO D O 1
ATOM 5655 N N . GLU D 1 90 ? 13.376 -14.113 13.512 0.60 84.24 73 GLU D N 1
ATOM 5656 C CA . GLU D 1 90 ? 13.329 -14.465 12.088 0.60 84.38 73 GLU D CA 1
ATOM 5657 C C . GLU D 1 90 ? 14.688 -14.443 11.398 0.60 88.80 73 GLU D C 1
ATOM 5658 O O . GLU D 1 90 ? 15.029 -15.414 10.721 0.60 88.61 73 GLU D O 1
ATOM 5660 N N . GLU D 1 91 ? 15.475 -13.362 11.619 0.70 85.21 74 GLU D N 1
ATOM 5661 C CA . GLU D 1 91 ? 16.816 -13.140 11.056 0.70 85.13 74 GLU D CA 1
ATOM 5662 C C . GLU D 1 91 ? 17.809 -14.269 11.373 0.70 89.45 74 GLU D C 1
ATOM 5663 O O . GLU D 1 91 ? 18.717 -14.535 10.584 0.70 88.91 74 GLU D O 1
ATOM 5665 N N . LEU D 1 92 ? 17.638 -14.910 12.533 0.80 86.51 75 LEU D N 1
ATOM 5666 C CA . LEU D 1 92 ? 18.500 -15.986 13.007 0.80 86.44 75 LEU D CA 1
ATOM 5667 C C . LEU D 1 92 ? 18.013 -17.383 12.581 0.80 91.09 75 LEU D C 1
ATOM 5668 O O . LEU D 1 92 ? 18.673 -18.379 12.880 0.80 90.21 75 LEU D O 1
ATOM 5670 N N . ALA D 1 93 ? 16.887 -17.450 11.848 1.00 88.46 76 ALA D N 1
ATOM 5671 C CA . ALA D 1 93 ? 16.308 -18.709 11.374 1.00 88.27 76 ALA D CA 1
ATOM 5672 C C . ALA D 1 93 ? 16.359 -18.839 9.845 1.00 91.15 76 ALA D C 1
ATOM 5673 O O . ALA D 1 93 ? 15.816 -19.801 9.293 1.00 90.74 76 ALA D O 1
ATOM 5675 N N . THR D 1 94 ? 17.039 -17.888 9.174 0.70 87.14 77 THR D N 1
ATOM 5676 C CA . THR D 1 94 ? 17.193 -17.858 7.715 0.70 86.94 77 THR D CA 1
ATOM 5677 C C . THR D 1 94 ? 18.258 -18.854 7.251 0.70 91.53 77 THR D C 1
ATOM 5678 O O . THR D 1 94 ? 18.992 -19.393 8.079 0.70 90.46 77 THR D O 1
ATOM 5682 N N . ASP D 1 95 ? 18.343 -19.085 5.923 1.00 89.67 78 ASP D N 1
ATOM 5683 C CA . ASP D 1 95 ? 19.329 -19.962 5.278 1.00 89.92 78 ASP D CA 1
ATOM 5684 C C . ASP D 1 95 ? 20.735 -19.348 5.373 1.00 94.50 78 ASP D C 1
ATOM 5685 O O . ASP D 1 95 ? 21.729 -20.078 5.291 1.00 94.88 78 ASP D O 1
ATOM 5687 N N . THR D 1 96 ? 20.809 -18.009 5.544 1.00 90.10 79 THR D N 1
ATOM 5688 C CA . THR D 1 96 ? 22.048 -17.226 5.664 1.00 89.55 79 THR D CA 1
ATOM 5689 C C . THR D 1 96 ? 22.552 -17.113 7.118 1.00 92.25 79 THR D C 1
ATOM 5690 O O . THR D 1 96 ? 23.738 -16.843 7.335 1.00 92.24 79 THR D O 1
ATOM 5694 N N . ALA D 1 97 ? 21.653 -17.320 8.106 1.00 86.75 80 ALA D N 1
ATOM 5695 C CA . ALA D 1 97 ? 21.959 -17.265 9.538 1.00 85.12 80 ALA D CA 1
ATOM 5696 C C . ALA D 1 97 ? 23.066 -18.264 9.942 1.00 85.67 80 ALA D C 1
ATOM 5697 O O . ALA D 1 97 ? 23.034 -19.442 9.572 1.00 86.10 80 ALA D O 1
ATOM 5699 N N . SER D 1 98 ? 24.061 -17.760 10.664 1.00 77.81 81 SER D N 1
ATOM 5700 C CA . SER D 1 98 ? 25.246 -18.486 11.128 1.00 74.98 81 SER D CA 1
ATOM 5701 C C . SER D 1 98 ? 24.992 -19.314 12.390 1.00 73.83 81 SER D C 1
ATOM 5702 O O . SER D 1 98 ? 24.247 -18.886 13.277 1.00 72.12 81 SER D O 1
ATOM 5705 N N . SER D 1 99 ? 25.670 -20.473 12.488 1.00 67.91 82 SER D N 1
ATOM 5706 C CA . SER D 1 99 ? 25.608 -21.369 13.648 1.00 66.66 82 SER D CA 1
ATOM 5707 C C . SER D 1 99 ? 26.047 -20.643 14.941 1.00 66.35 82 SER D C 1
ATOM 5708 O O . SER D 1 99 ? 25.409 -20.799 15.988 1.00 65.25 82 SER D O 1
ATOM 5711 N N . ILE D 1 100 ? 27.115 -19.825 14.837 1.00 59.64 83 ILE D N 1
ATOM 5712 C CA . ILE D 1 100 ? 27.673 -18.999 15.912 1.00 58.15 83 ILE D CA 1
ATOM 5713 C C . ILE D 1 100 ? 26.599 -18.020 16.432 1.00 59.41 83 ILE D C 1
ATOM 5714 O O . ILE D 1 100 ? 26.421 -17.895 17.645 1.00 58.06 83 ILE D O 1
ATOM 5719 N N . ASP D 1 101 ? 25.890 -17.330 15.508 1.00 54.67 84 ASP D N 1
ATOM 5720 C CA . ASP D 1 101 ? 24.862 -16.350 15.848 1.00 54.27 84 ASP D CA 1
ATOM 5721 C C . ASP D 1 101 ? 23.671 -16.971 16.596 1.00 57.10 84 ASP D C 1
ATOM 5722 O O . ASP D 1 101 ? 23.205 -16.352 17.548 1.00 57.74 84 ASP D O 1
ATOM 5727 N N . VAL D 1 102 ? 23.222 -18.208 16.237 1.00 51.11 85 VAL D N 1
ATOM 5728 C CA . VAL D 1 102 ? 22.111 -18.840 16.963 1.00 50.31 85 VAL D CA 1
ATOM 5729 C C . VAL D 1 102 ? 22.560 -19.186 18.371 1.00 54.49 85 VAL D C 1
ATOM 5730 O O . VAL D 1 102 ? 21.791 -18.967 19.306 1.00 55.59 85 VAL D O 1
ATOM 5734 N N . ILE D 1 103 ? 23.818 -19.686 18.532 1.00 49.49 86 ILE D N 1
ATOM 5735 C CA . ILE D 1 103 ? 24.387 -20.009 19.841 1.00 48.41 86 ILE D CA 1
ATOM 5736 C C . ILE D 1 103 ? 24.506 -18.737 20.703 1.00 53.72 86 ILE D C 1
ATOM 5737 O O . ILE D 1 103 ? 24.052 -18.745 21.850 1.00 54.66 86 ILE D O 1
ATOM 5742 N N . LEU D 1 104 ? 25.063 -17.644 20.132 1.00 49.52 87 LEU D N 1
ATOM 5743 C CA . LEU D 1 104 ? 25.220 -16.369 20.836 1.00 49.71 87 LEU D CA 1
ATOM 5744 C C . LEU D 1 104 ? 23.888 -15.817 21.269 1.00 57.17 87 LEU D C 1
ATOM 5745 O O . LEU D 1 104 ? 23.782 -15.338 22.396 1.00 57.36 87 LEU D O 1
ATOM 5750 N N . HIS D 1 105 ? 22.842 -15.982 20.423 1.00 56.69 88 HIS D N 1
ATOM 5751 C CA . HIS D 1 105 ? 21.486 -15.554 20.760 1.00 57.76 88 HIS D CA 1
ATOM 5752 C C . HIS D 1 105 ? 20.991 -16.337 21.967 1.00 62.17 88 HIS D C 1
ATOM 5753 O O . HIS D 1 105 ? 20.444 -15.723 22.895 1.00 61.48 88 HIS D O 1
ATOM 5760 N N . ALA D 1 106 ? 21.169 -17.691 21.953 1.00 57.75 89 ALA D N 1
ATOM 5761 C CA . ALA D 1 106 ? 20.729 -18.554 23.047 1.00 56.60 89 ALA D CA 1
ATOM 5762 C C . ALA D 1 106 ? 21.466 -18.213 24.323 1.00 61.10 89 ALA D C 1
ATOM 5763 O O . ALA D 1 106 ? 20.823 -18.140 25.360 1.00 60.92 89 ALA D O 1
ATOM 5765 N N . ILE D 1 107 ? 22.785 -17.930 24.244 1.00 58.79 90 ILE D N 1
ATOM 5766 C CA . ILE D 1 107 ? 23.601 -17.515 25.397 1.00 59.59 90 ILE D CA 1
ATOM 5767 C C . ILE D 1 107 ? 23.022 -16.203 25.988 1.00 66.27 90 ILE D C 1
ATOM 5768 O O . ILE D 1 107 ? 22.800 -16.107 27.200 1.00 64.19 90 ILE D O 1
ATOM 5773 N N . SER D 1 108 ? 22.729 -15.230 25.110 1.00 66.61 91 SER D N 1
ATOM 5774 C CA . SER D 1 108 ? 22.141 -13.943 25.475 1.00 68.14 91 SER D CA 1
ATOM 5775 C C . SER D 1 108 ? 20.765 -14.134 26.136 1.00 75.10 91 SER D C 1
ATOM 5776 O O . SER D 1 108 ? 20.556 -13.621 27.238 1.00 75.15 91 SER D O 1
ATOM 5779 N N . TRP D 1 109 ? 19.867 -14.939 25.508 1.00 73.12 92 TRP D N 1
ATOM 5780 C CA . TRP D 1 109 ? 18.546 -15.285 26.053 1.00 73.47 92 TRP D CA 1
ATOM 5781 C C . TRP D 1 109 ? 18.711 -15.883 27.462 1.00 75.82 92 TRP D C 1
ATOM 5782 O O . TRP D 1 109 ? 18.041 -15.425 28.380 1.00 74.77 92 TRP D O 1
ATOM 5793 N N . LEU D 1 110 ? 19.580 -16.910 27.624 1.00 71.96 93 LEU D N 1
ATOM 5794 C CA . LEU D 1 110 ? 19.822 -17.578 28.910 1.00 71.58 93 LEU D CA 1
ATOM 5795 C C . LEU D 1 110 ? 20.293 -16.629 30.003 1.00 76.92 93 LEU D C 1
ATOM 5796 O O . LEU D 1 110 ? 19.840 -16.741 31.144 1.00 75.37 93 LEU D O 1
ATOM 5801 N N . GLU D 1 111 ? 21.207 -15.700 29.652 1.00 75.30 94 GLU D N 1
ATOM 5802 C CA . GLU D 1 111 ? 21.754 -14.722 30.585 1.00 75.53 94 GLU D CA 1
ATOM 5803 C C . GLU D 1 111 ? 20.694 -13.725 31.062 1.00 81.10 94 GLU D C 1
ATOM 5804 O O . GLU D 1 111 ? 20.729 -13.322 32.227 1.00 81.58 94 GLU D O 1
ATOM 5810 N N . GLN D 1 112 ? 19.708 -13.401 30.204 1.00 78.28 95 GLN D N 1
ATOM 5811 C CA . GLN D 1 112 ? 18.623 -12.470 30.538 1.00 78.71 95 GLN D CA 1
ATOM 5812 C C . GLN D 1 112 ? 17.398 -13.144 31.181 1.00 84.83 95 GLN D C 1
ATOM 5813 O O . GLN D 1 112 ? 16.859 -12.613 32.156 1.00 86.08 95 GLN D O 1
ATOM 5816 N N . LYS D 1 113 ? 16.957 -14.297 30.632 1.00 80.75 96 LYS D N 1
ATOM 5817 C CA . LYS D 1 113 ? 15.743 -15.018 31.034 1.00 80.21 96 LYS D CA 1
ATOM 5818 C C . LYS D 1 113 ? 15.917 -16.153 32.040 1.00 84.14 96 LYS D C 1
ATOM 5819 O O . LYS D 1 113 ? 14.946 -16.495 32.712 1.00 84.86 96 LYS D O 1
ATOM 5821 N N . GLU D 1 114 ? 17.071 -16.794 32.110 1.00 79.84 97 GLU D N 1
ATOM 5822 C CA . GLU D 1 114 ? 17.217 -17.837 33.116 1.00 78.97 97 GLU D CA 1
ATOM 5823 C C . GLU D 1 114 ? 17.971 -17.276 34.319 1.00 83.18 97 GLU D C 1
ATOM 5824 O O . GLU D 1 114 ? 18.791 -16.360 34.176 1.00 82.24 97 GLU D O 1
ATOM 5830 N N . VAL D 1 115 ? 17.617 -17.761 35.511 1.00 80.21 98 VAL D N 1
ATOM 5831 C CA . VAL D 1 115 ? 18.181 -17.282 36.773 1.00 79.67 98 VAL D CA 1
ATOM 5832 C C . VAL D 1 115 ? 19.521 -17.961 37.084 1.00 82.87 98 VAL D C 1
ATOM 5833 O O . VAL D 1 115 ? 20.428 -17.299 37.604 1.00 82.77 98 VAL D O 1
ATOM 5837 N N . GLN D 1 116 ? 19.657 -19.255 36.716 1.00 77.80 99 GLN D N 1
ATOM 5838 C CA . GLN D 1 116 ? 20.873 -20.038 36.934 1.00 76.65 99 GLN D CA 1
ATOM 5839 C C . GLN D 1 116 ? 21.939 -19.783 35.872 1.00 79.23 99 GLN D C 1
ATOM 5840 O O . GLN D 1 116 ? 21.608 -19.512 34.714 1.00 79.95 99 GLN D O 1
ATOM 5846 N N . LYS D 1 117 ? 23.220 -19.844 36.285 1.00 72.64 100 LYS D N 1
ATOM 5847 C CA . LYS D 1 117 ? 24.395 -19.653 35.438 1.00 70.51 100 LYS D CA 1
ATOM 5848 C C . LYS D 1 117 ? 24.982 -21.036 35.175 1.00 70.67 100 LYS D C 1
ATOM 5849 O O . LYS D 1 117 ? 25.133 -21.831 36.105 1.00 70.60 100 LYS D O 1
ATOM 5852 N N . TYR D 1 118 ? 25.270 -21.335 33.896 1.00 64.09 101 TYR D N 1
ATOM 5853 C CA . TYR D 1 118 ? 25.807 -22.631 33.483 1.00 62.17 101 TYR D CA 1
ATOM 5854 C C . TYR D 1 118 ? 27.248 -22.518 33.072 1.00 62.09 101 TYR D C 1
ATOM 5855 O O . TYR D 1 118 ? 27.642 -21.526 32.475 1.00 61.69 101 TYR D O 1
ATOM 5864 N N . GLU D 1 119 ? 28.025 -23.543 33.361 1.00 55.80 102 GLU D N 1
ATOM 5865 C CA . GLU D 1 119 ? 29.417 -23.566 32.960 1.00 54.49 102 GLU D CA 1
ATOM 5866 C C . GLU D 1 119 ? 29.461 -23.933 31.471 1.00 54.70 102 GLU D C 1
ATOM 5867 O O . GLU D 1 119 ? 29.886 -23.122 30.644 1.00 52.56 102 GLU D O 1
ATOM 5869 N N . GLY D 1 120 ? 28.945 -25.119 31.157 1.00 49.86 103 GLY D N 1
ATOM 5870 C CA . GLY D 1 120 ? 28.961 -25.667 29.814 1.00 48.70 103 GLY D CA 1
ATOM 5871 C C . GLY D 1 120 ? 27.618 -25.749 29.127 1.00 51.52 103 GLY D C 1
ATOM 5872 O O . GLY D 1 120 ? 26.561 -25.852 29.770 1.00 50.31 103 GLY D O 1
ATOM 5873 N N . MET D 1 121 ? 27.682 -25.723 27.787 1.00 46.81 104 MET D N 1
ATOM 5874 C CA . MET D 1 121 ? 26.519 -25.856 26.932 1.00 45.03 104 MET D CA 1
ATOM 5875 C C . MET D 1 121 ? 26.724 -27.128 26.162 1.00 48.17 104 MET D C 1
ATOM 5876 O O . MET D 1 121 ? 27.841 -27.412 25.700 1.00 48.44 104 MET D O 1
ATOM 5881 N N . ILE D 1 122 ? 25.628 -27.902 26.044 1.00 43.46 105 ILE D N 1
ATOM 5882 C CA . ILE D 1 122 ? 25.599 -29.151 25.302 1.00 42.49 105 ILE D CA 1
ATOM 5883 C C . ILE D 1 122 ? 24.650 -28.911 24.144 1.00 46.20 105 ILE D C 1
ATOM 5884 O O . ILE D 1 122 ? 23.425 -28.893 24.334 1.00 46.46 105 ILE D O 1
ATOM 5889 N N . LEU D 1 123 ? 25.229 -28.623 22.969 1.00 42.41 106 LEU D N 1
ATOM 5890 C CA . LEU D 1 123 ? 24.494 -28.433 21.721 1.00 42.14 106 LEU D CA 1
ATOM 5891 C C . LEU D 1 123 ? 24.171 -29.823 21.151 1.00 44.17 106 LEU D C 1
ATOM 5892 O O . LEU D 1 123 ? 25.054 -30.676 20.985 1.00 44.80 106 LEU D O 1
ATOM 5897 N N . LEU D 1 124 ? 22.893 -30.062 20.943 1.00 39.86 107 LEU D N 1
ATOM 5898 C CA . LEU D 1 124 ? 22.330 -31.338 20.474 1.00 39.70 107 LEU D CA 1
ATOM 5899 C C . LEU D 1 124 ? 21.330 -31.049 19.350 1.00 45.51 107 LEU D C 1
ATOM 5900 O O . LEU D 1 124 ? 20.331 -30.380 19.583 1.00 46.36 107 LEU D O 1
ATOM 5905 N N . GLN D 1 125 ? 21.651 -31.477 18.128 1.00 42.64 108 GLN D N 1
ATOM 5906 C CA . GLN D 1 125 ? 20.851 -31.278 16.922 1.00 42.67 108 GLN D CA 1
ATOM 5907 C C . GLN D 1 125 ? 19.691 -32.269 16.872 1.00 47.01 108 GLN D C 1
ATOM 5908 O O . GLN D 1 125 ? 19.898 -33.448 17.146 1.00 45.67 108 GLN D O 1
ATOM 5914 N N . PRO D 1 126 ? 18.472 -31.819 16.497 1.00 47.21 109 PRO D N 1
ATOM 5915 C CA . PRO D 1 126 ? 17.299 -32.737 16.437 1.00 46.93 109 PRO D CA 1
ATOM 5916 C C . PRO D 1 126 ? 17.395 -33.788 15.358 1.00 51.59 109 PRO D C 1
ATOM 5917 O O . PRO D 1 126 ? 16.591 -34.720 15.343 1.00 52.81 109 PRO D O 1
ATOM 5921 N N . THR D 1 127 ? 18.349 -33.624 14.442 1.00 47.37 110 THR D N 1
ATOM 5922 C CA . THR D 1 127 ? 18.556 -34.513 13.299 1.00 47.64 110 THR D CA 1
ATOM 5923 C C . THR D 1 127 ? 19.406 -35.729 13.654 1.00 51.15 110 THR D C 1
ATOM 5924 O O . THR D 1 127 ? 19.700 -36.519 12.759 1.00 50.64 110 THR D O 1
ATOM 5928 N N . SER D 1 128 ? 19.764 -35.907 14.961 1.00 47.20 111 SER D N 1
ATOM 5929 C CA . SER D 1 128 ? 20.554 -37.041 15.481 1.00 47.17 111 SER D CA 1
ATOM 5930 C C . SER D 1 128 ? 19.704 -37.866 16.462 1.00 53.26 111 SER D C 1
ATOM 5931 O O . SER D 1 128 ? 19.998 -37.863 17.657 1.00 52.27 111 SER D O 1
ATOM 5934 N N . PRO D 1 129 ? 18.617 -38.547 15.996 1.00 50.27 112 PRO D N 1
ATOM 5935 C CA . PRO D 1 129 ? 17.755 -39.285 16.939 1.00 49.23 112 PRO D CA 1
ATOM 5936 C C . PRO D 1 129 ? 18.344 -40.557 17.552 1.00 48.09 112 PRO D C 1
ATOM 5937 O O . PRO D 1 129 ? 17.782 -41.056 18.516 1.00 46.80 112 PRO D O 1
ATOM 5941 N N . LEU D 1 130 ? 19.402 -41.124 16.966 1.00 43.72 113 LEU D N 1
ATOM 5942 C CA . LEU D 1 130 ? 20.010 -42.337 17.506 1.00 43.56 113 LEU D CA 1
ATOM 5943 C C . LEU D 1 130 ? 21.065 -42.029 18.604 1.00 47.98 113 LEU D C 1
ATOM 5944 O O . LEU D 1 130 ? 21.675 -42.956 19.133 1.00 48.00 113 LEU D O 1
ATOM 5949 N N . ARG D 1 131 ? 21.292 -40.735 18.923 1.00 45.03 114 ARG D N 1
ATOM 5950 C CA . ARG D 1 131 ? 22.210 -40.297 19.984 1.00 45.13 114 ARG D CA 1
ATOM 5951 C C . ARG D 1 131 ? 21.378 -40.182 21.275 1.00 48.96 114 ARG D C 1
ATOM 5952 O O . ARG D 1 131 ? 20.477 -39.331 21.389 1.00 47.62 114 ARG D O 1
ATOM 5960 N N . THR D 1 132 ? 21.688 -41.064 22.231 1.00 44.18 115 THR D N 1
ATOM 5961 C CA . THR D 1 132 ? 20.940 -41.213 23.477 1.00 43.77 115 THR D CA 1
ATOM 5962 C C . THR D 1 132 ? 21.535 -40.471 24.677 1.00 48.20 115 THR D C 1
ATOM 5963 O O . THR D 1 132 ? 22.617 -39.866 24.580 1.00 44.20 115 THR D O 1
ATOM 5967 N N . SER D 1 133 ? 20.805 -40.554 25.833 1.00 46.89 116 SER D N 1
ATOM 5968 C CA . SER D 1 133 ? 21.209 -40.001 27.133 1.00 46.40 116 SER D CA 1
ATOM 5969 C C . SER D 1 133 ? 22.558 -40.594 27.532 1.00 47.88 116 SER D C 1
ATOM 5970 O O . SER D 1 133 ? 23.379 -39.879 28.072 1.00 47.91 116 SER D O 1
ATOM 5973 N N . HIS D 1 134 ? 22.788 -41.884 27.238 1.00 43.22 117 HIS D N 1
ATOM 5974 C CA . HIS D 1 134 ? 24.037 -42.577 27.528 1.00 43.86 117 HIS D CA 1
ATOM 5975 C C . HIS D 1 134 ? 25.197 -41.939 26.784 0.70 46.86 117 HIS D C 1
ATOM 5976 O O . HIS D 1 134 ? 26.251 -41.729 27.379 0.70 46.14 117 HIS D O 1
ATOM 5983 N N . HIS D 1 135 ? 24.989 -41.586 25.499 1.00 43.80 118 HIS D N 1
ATOM 5984 C CA . HIS D 1 135 ? 26.007 -40.920 24.666 1.00 42.79 118 HIS D CA 1
ATOM 5985 C C . HIS D 1 135 ? 26.345 -39.551 25.228 1.00 43.19 118 HIS D C 1
ATOM 5986 O O . HIS D 1 135 ? 27.511 -39.212 25.282 1.00 42.69 118 HIS D O 1
ATOM 5993 N N . ILE D 1 136 ? 25.332 -38.780 25.677 1.00 41.55 119 ILE D N 1
ATOM 5994 C CA . ILE D 1 136 ? 25.507 -37.448 26.269 1.00 42.27 119 IL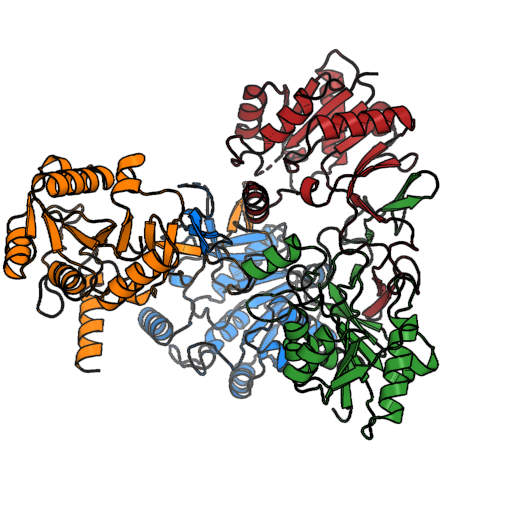E D CA 1
ATOM 5995 C C . ILE D 1 136 ? 26.302 -37.552 27.559 1.00 50.05 119 ILE D C 1
ATOM 5996 O O . ILE D 1 136 ? 27.280 -36.826 27.733 1.00 52.36 119 ILE D O 1
ATOM 6001 N N . LYS D 1 137 ? 25.925 -38.503 28.421 1.00 48.15 120 LYS D N 1
ATOM 6002 C CA . LYS D 1 137 ? 26.577 -38.793 29.697 1.00 48.64 120 LYS D CA 1
ATOM 6003 C C . LYS D 1 137 ? 28.057 -39.050 29.485 1.00 49.51 120 LYS D C 1
ATOM 6004 O O . LYS D 1 137 ? 28.875 -38.376 30.113 1.00 50.08 120 LYS D O 1
ATOM 6008 N N . GLU D 1 138 ? 28.392 -39.973 28.557 1.00 43.50 121 GLU D N 1
ATOM 6009 C CA . GLU D 1 138 ? 29.763 -40.342 28.230 1.00 42.95 121 GLU D CA 1
ATOM 6010 C C . GLU D 1 138 ? 30.581 -39.174 27.645 1.00 47.94 121 GLU D C 1
ATOM 6011 O O . GLU D 1 138 ? 31.763 -39.054 27.977 1.00 47.28 121 GLU D O 1
ATOM 6017 N N . ALA D 1 139 ? 29.951 -38.309 26.825 1.00 43.81 122 ALA D N 1
ATOM 6018 C CA . ALA D 1 139 ? 30.599 -37.154 26.214 1.00 43.95 122 ALA D CA 1
ATOM 6019 C C . ALA D 1 139 ? 30.943 -36.148 27.299 1.00 49.64 122 ALA D C 1
ATOM 6020 O O . ALA D 1 139 ? 31.998 -35.528 27.225 1.00 48.41 122 ALA D O 1
ATOM 6022 N N . ILE D 1 140 ? 30.041 -35.961 28.290 1.00 47.76 123 ILE D N 1
ATOM 6023 C CA . ILE D 1 140 ? 30.277 -35.021 29.392 1.00 47.53 123 ILE D CA 1
ATOM 6024 C C . ILE D 1 140 ? 31.375 -35.587 30.317 1.00 53.70 123 ILE D C 1
ATOM 6025 O O . ILE D 1 140 ? 32.247 -34.838 30.772 1.00 55.50 123 ILE D O 1
ATOM 6030 N N . GLU D 1 141 ? 31.368 -36.908 30.539 1.00 48.81 124 GLU D N 1
ATOM 6031 C CA . GLU D 1 141 ? 32.396 -37.562 31.353 1.00 48.25 124 GLU D CA 1
ATOM 6032 C C . GLU D 1 141 ? 33.769 -37.366 30.745 1.00 52.59 124 GLU D C 1
ATOM 6033 O O . GLU D 1 141 ? 34.700 -37.067 31.477 1.00 52.96 124 GLU D O 1
ATOM 6039 N N . LEU D 1 142 ? 33.889 -37.529 29.405 1.00 48.37 125 LEU D N 1
ATOM 6040 C CA . LEU D 1 142 ? 35.121 -37.343 28.648 1.00 47.05 125 LEU D CA 1
ATOM 6041 C C . LEU D 1 142 ? 35.560 -35.890 28.773 1.00 50.61 125 LEU D C 1
ATOM 6042 O O . LEU D 1 142 ? 36.725 -35.647 29.059 1.00 50.89 125 LEU D O 1
ATOM 6047 N N . TYR D 1 143 ? 34.598 -34.938 28.629 1.00 45.32 126 TYR D N 1
ATOM 6048 C CA . TYR D 1 143 ? 34.794 -33.503 28.763 1.00 44.41 126 TYR D CA 1
ATOM 6049 C C . TYR D 1 143 ? 35.448 -33.161 30.113 1.00 52.72 126 TYR D C 1
ATOM 6050 O O . TYR D 1 143 ? 36.455 -32.441 30.152 1.00 52.81 126 TYR D O 1
ATOM 6059 N N . GLU D 1 144 ? 34.920 -33.730 31.200 1.00 50.22 127 GLU D N 1
ATOM 6060 C CA . GLU D 1 144 ? 35.452 -33.505 32.539 1.00 49.78 127 GLU D CA 1
ATOM 6061 C C . GLU D 1 144 ? 36.801 -34.205 32.780 1.00 55.36 127 GLU D C 1
ATOM 6062 O O . GLU D 1 144 ? 37.738 -33.562 33.253 1.00 54.75 127 GLU D O 1
ATOM 6068 N N . LYS D 1 145 ? 36.900 -35.500 32.428 1.00 52.95 128 LYS D N 1
ATOM 6069 C CA . LYS D 1 145 ? 38.102 -36.320 32.612 1.00 53.48 128 LYS D CA 1
ATOM 6070 C C . LYS D 1 145 ? 39.354 -35.742 31.930 1.00 58.08 128 LYS D C 1
ATOM 6071 O O . LYS D 1 145 ? 40.453 -35.818 32.494 1.00 59.10 128 LYS D O 1
ATOM 6075 N N . THR D 1 146 ? 39.196 -35.217 30.709 1.00 53.30 129 THR D N 1
ATOM 6076 C CA . THR D 1 146 ? 40.298 -34.705 29.891 1.00 52.19 129 THR D CA 1
ATOM 6077 C C . THR D 1 146 ? 40.563 -33.226 30.122 1.00 54.14 129 THR D C 1
ATOM 6078 O O . THR D 1 146 ? 41.532 -32.717 29.570 1.00 53.42 129 THR D O 1
ATOM 6082 N N . ALA D 1 147 ? 39.687 -32.521 30.892 1.00 50.06 130 ALA D N 1
ATOM 6083 C CA . ALA D 1 147 ? 39.764 -31.063 31.106 1.00 49.93 130 ALA D CA 1
ATOM 6084 C C . ALA D 1 147 ? 39.761 -30.359 29.714 1.00 54.12 130 ALA D C 1
ATOM 6085 O O . ALA D 1 147 ? 40.519 -29.405 29.453 1.00 53.55 130 ALA D O 1
ATOM 6087 N N . ALA D 1 148 ? 38.906 -30.892 28.809 1.00 48.31 131 ALA D N 1
ATOM 6088 C CA . ALA D 1 148 ? 38.726 -30.416 27.451 1.00 45.95 131 ALA D CA 1
ATOM 6089 C C . ALA D 1 148 ? 38.105 -29.037 27.434 1.00 45.28 131 ALA D C 1
ATOM 6090 O O . ALA D 1 148 ? 37.374 -28.662 28.355 1.00 41.56 131 ALA D O 1
ATOM 6092 N N . LYS D 1 149 ? 38.401 -28.290 26.363 1.00 41.69 132 LYS D N 1
ATOM 6093 C CA . LYS D 1 149 ? 37.775 -26.997 26.134 1.00 41.14 132 LYS D CA 1
ATOM 6094 C C . LYS D 1 149 ? 36.526 -27.270 25.299 1.00 42.49 132 LYS D C 1
ATOM 6095 O O . LYS D 1 149 ? 35.535 -26.516 25.339 1.00 39.48 132 LYS D O 1
ATOM 6101 N N . PHE D 1 150 ? 36.588 -28.404 24.553 1.00 37.61 133 PHE D N 1
ATOM 6102 C CA . PHE D 1 150 ? 35.563 -28.791 23.615 1.00 37.38 133 PHE D CA 1
ATOM 6103 C C . PHE D 1 150 ? 35.552 -30.289 23.386 1.00 40.30 133 PHE D C 1
ATOM 6104 O O . PHE D 1 150 ? 36.596 -30.907 23.178 1.00 39.66 133 PHE D O 1
ATOM 6112 N N . VAL D 1 151 ? 34.348 -30.869 23.426 1.00 39.02 134 VAL D N 1
ATOM 6113 C CA . VAL D 1 151 ? 34.109 -32.285 23.115 1.00 39.79 134 VAL D CA 1
ATOM 6114 C C . VAL D 1 151 ? 33.105 -32.344 21.981 1.00 42.86 134 VAL D C 1
ATOM 6115 O O . VAL D 1 151 ? 32.035 -31.734 22.053 1.00 40.90 134 VAL D O 1
ATOM 6119 N N . ILE D 1 152 ? 33.475 -33.031 20.916 1.00 40.72 135 ILE D N 1
ATOM 6120 C CA . ILE D 1 152 ? 32.617 -33.158 19.762 1.00 41.45 135 ILE D CA 1
ATOM 6121 C C . ILE D 1 152 ? 32.389 -34.641 19.440 1.00 44.12 135 ILE D C 1
ATOM 6122 O O . ILE D 1 152 ? 33.342 -35.422 19.445 1.00 44.09 135 ILE D O 1
ATOM 6127 N N . SER D 1 153 ? 31.121 -35.039 19.241 1.00 39.49 136 SER D N 1
ATOM 6128 C CA . SER D 1 153 ? 30.821 -36.425 18.866 1.00 39.14 136 SER D CA 1
ATOM 6129 C C . SER D 1 153 ? 31.186 -36.624 17.401 1.00 42.86 136 SER D C 1
ATOM 6130 O O . SER D 1 153 ? 30.855 -35.793 16.542 1.00 41.89 136 SER D O 1
ATOM 6133 N N . VAL D 1 154 ? 31.933 -37.701 17.138 1.00 38.10 137 VAL D N 1
ATOM 6134 C CA . VAL D 1 154 ? 32.447 -38.035 15.828 1.00 37.85 137 VAL D CA 1
ATOM 6135 C C . VAL D 1 154 ? 32.350 -39.544 15.540 1.00 45.75 137 VAL D C 1
ATOM 6136 O O . VAL D 1 154 ? 32.154 -40.354 16.440 1.00 45.11 137 VAL D O 1
ATOM 6140 N N . PHE D 1 155 ? 32.635 -39.918 14.292 1.00 45.42 138 PHE D N 1
ATOM 6141 C CA . PHE D 1 155 ? 32.723 -41.307 13.880 1.00 45.17 138 PHE D CA 1
ATOM 6142 C C . PHE D 1 155 ? 33.885 -41.467 12.912 1.00 50.40 138 PHE D C 1
ATOM 6143 O O . PHE D 1 155 ? 34.316 -40.483 12.306 1.00 48.16 138 PHE D O 1
ATOM 6151 N N . GLU D 1 156 ? 34.402 -42.707 12.785 1.00 50.29 139 GLU D N 1
ATOM 6152 C CA . GLU D 1 156 ? 35.449 -43.069 11.832 1.00 50.04 139 GLU D CA 1
ATOM 6153 C C . GLU D 1 156 ? 34.728 -43.555 10.580 1.00 54.96 139 GLU D C 1
ATOM 6154 O O . GLU D 1 156 ? 34.072 -44.604 10.640 1.00 54.99 139 GLU D O 1
ATOM 6160 N N . PRO D 1 157 ? 34.768 -42.817 9.447 1.00 52.12 140 PRO D N 1
ATOM 6161 C CA . PRO D 1 157 ? 34.042 -43.287 8.256 1.00 52.21 140 PRO D CA 1
ATOM 6162 C C . PRO D 1 157 ? 34.670 -44.560 7.688 1.00 58.81 140 PRO D C 1
ATOM 6163 O O . PRO D 1 157 ? 35.860 -44.790 7.906 1.00 55.62 140 PRO D O 1
ATOM 6167 N N . THR D 1 158 ? 33.869 -45.396 6.990 1.00 58.58 141 THR D N 1
ATOM 6168 C CA . THR D 1 158 ? 34.341 -46.641 6.365 1.00 59.29 141 THR D CA 1
ATOM 6169 C C . THR D 1 158 ? 35.532 -46.337 5.450 1.00 63.89 141 THR D C 1
ATOM 6170 O O . THR D 1 158 ? 36.548 -47.032 5.529 1.00 65.28 141 THR D O 1
ATOM 6174 N N . HIS D 1 159 ? 35.423 -45.259 4.637 1.00 58.33 142 HIS D N 1
ATOM 6175 C CA . HIS D 1 159 ? 36.494 -44.762 3.781 1.00 58.39 142 HIS D CA 1
ATOM 6176 C C . HIS D 1 159 ? 37.134 -43.613 4.566 1.00 56.13 142 HIS D C 1
ATOM 6177 O O . HIS D 1 159 ? 36.553 -42.531 4.657 1.00 57.08 142 HIS D O 1
ATOM 6184 N N . THR D 1 160 ? 38.267 -43.869 5.203 1.00 48.87 143 THR D N 1
ATOM 6185 C CA . THR D 1 160 ? 38.942 -42.887 6.060 1.00 47.55 143 THR D CA 1
ATOM 6186 C C . THR D 1 160 ? 39.504 -41.666 5.295 1.00 48.82 143 THR D C 1
ATOM 6187 O O . THR D 1 160 ? 40.257 -41.812 4.331 1.00 47.28 143 THR D O 1
ATOM 6191 N N . PRO D 1 161 ? 39.207 -40.446 5.814 1.00 45.66 144 PRO D N 1
ATOM 6192 C CA . PRO D 1 161 ? 39.725 -39.218 5.195 1.00 45.05 144 PRO D CA 1
ATOM 6193 C C . PRO D 1 161 ? 41.243 -39.085 5.122 1.00 49.01 144 PRO D C 1
ATOM 6194 O O . PRO D 1 161 ? 41.733 -38.288 4.322 1.00 48.47 144 PRO D O 1
ATOM 6198 N N . ILE D 1 162 ? 41.998 -39.851 5.934 1.00 46.84 145 ILE D N 1
ATOM 6199 C CA . ILE D 1 162 ? 43.471 -39.816 5.937 1.00 46.30 145 ILE D CA 1
ATOM 6200 C C . ILE D 1 162 ? 44.022 -40.450 4.642 1.00 51.66 145 ILE D C 1
ATOM 6201 O O . ILE D 1 162 ? 45.162 -40.186 4.256 1.00 51.28 145 ILE D O 1
ATOM 6206 N N . LYS D 1 163 ? 43.176 -41.239 3.943 1.00 49.78 146 LYS D N 1
ATOM 6207 C CA . LYS D 1 163 ? 43.553 -41.885 2.682 1.00 49.30 146 LYS D CA 1
ATOM 6208 C C . LYS D 1 163 ? 43.030 -41.113 1.457 1.00 52.13 146 LYS D C 1
ATOM 6209 O O . LYS D 1 163 ? 43.191 -41.576 0.335 1.00 49.83 146 LYS D O 1
ATOM 6215 N N . SER D 1 164 ? 42.461 -39.907 1.670 1.00 48.33 147 SER D N 1
ATOM 6216 C CA . SER D 1 164 ? 41.905 -39.095 0.597 1.00 47.16 147 SER D CA 1
ATOM 6217 C C . SER D 1 164 ? 42.953 -38.334 -0.199 1.00 50.12 147 SER D C 1
ATOM 6218 O O . SER D 1 164 ? 44.115 -38.241 0.193 1.00 48.17 147 SER D O 1
ATOM 6221 N N . TYR D 1 165 ? 42.509 -37.784 -1.332 1.00 48.11 148 TYR D N 1
ATOM 6222 C CA . TYR D 1 165 ? 43.303 -37.001 -2.249 1.00 48.68 148 TYR D CA 1
ATOM 6223 C C . TYR D 1 165 ? 42.797 -35.588 -2.303 1.00 55.24 148 TYR D C 1
ATOM 6224 O O . TYR D 1 165 ? 41.606 -35.361 -2.180 1.00 56.16 148 TYR D O 1
ATOM 6233 N N . LEU D 1 166 ? 43.661 -34.642 -2.590 1.00 53.66 149 LEU D N 1
ATOM 6234 C CA . LEU D 1 166 ? 43.170 -33.306 -2.838 1.00 54.67 149 LEU D CA 1
ATOM 6235 C C . LEU D 1 166 ? 43.486 -32.949 -4.300 1.00 56.79 149 LEU D C 1
ATOM 6236 O O . LEU D 1 166 ? 44.466 -33.436 -4.878 1.00 54.18 149 LEU D O 1
ATOM 6241 N N . GLU D 1 167 ? 42.572 -32.228 -4.926 1.00 53.25 150 GLU D N 1
ATOM 6242 C CA . GLU D 1 167 ? 42.681 -31.843 -6.316 1.00 53.59 150 GLU D CA 1
ATOM 6243 C C . GLU D 1 167 ? 43.624 -30.643 -6.499 1.00 59.84 150 GLU D C 1
ATOM 6244 O O . GLU D 1 167 ? 43.407 -29.597 -5.891 1.00 58.37 150 GLU D O 1
ATOM 6250 N N . ASN D 1 168 ? 44.652 -30.803 -7.360 1.00 59.08 151 ASN D N 1
ATOM 6251 C CA . ASN D 1 168 ? 45.609 -29.758 -7.711 1.00 60.41 151 ASN D CA 1
ATOM 6252 C C . ASN D 1 168 ? 44.985 -28.892 -8.815 1.00 69.50 151 ASN D C 1
ATOM 6253 O O . ASN D 1 168 ? 43.963 -29.281 -9.388 1.00 69.73 151 ASN D O 1
ATOM 6258 N N . ASP D 1 169 ? 45.580 -27.714 -9.098 1.00 67.94 152 ASP D N 1
ATOM 6259 C CA . ASP D 1 169 ? 45.068 -26.760 -10.090 1.00 68.33 152 ASP D CA 1
ATOM 6260 C C . ASP D 1 169 ? 45.049 -27.301 -11.522 1.00 72.53 152 ASP D C 1
ATOM 6261 O O . ASP D 1 169 ? 44.135 -26.955 -12.283 1.00 73.82 152 ASP D O 1
ATOM 6263 N N . ASP D 1 170 ? 46.014 -28.176 -11.875 1.00 66.44 153 ASP D N 1
ATOM 6264 C CA . ASP D 1 170 ? 46.096 -28.760 -13.220 1.00 66.15 153 ASP D CA 1
ATOM 6265 C C . ASP D 1 170 ? 45.116 -29.928 -13.456 1.00 68.40 153 ASP D C 1
ATOM 6266 O O . ASP D 1 170 ? 45.164 -30.560 -14.520 1.00 69.17 153 ASP D O 1
ATOM 6271 N N . GLY D 1 171 ? 44.274 -30.222 -12.463 1.00 61.56 154 GLY D N 1
ATOM 6272 C CA . GLY D 1 171 ? 43.295 -31.299 -12.539 1.00 60.02 154 GLY D CA 1
ATOM 6273 C C . GLY D 1 171 ? 43.760 -32.613 -11.946 1.00 60.51 154 GLY D C 1
ATOM 6274 O O . GLY D 1 171 ? 42.941 -33.510 -11.736 1.00 58.31 154 GLY D O 1
ATOM 6275 N N . THR D 1 172 ? 45.085 -32.745 -11.678 1.00 56.47 155 THR D N 1
ATOM 6276 C CA . THR D 1 172 ? 45.642 -33.950 -11.056 1.00 55.44 155 THR D CA 1
ATOM 6277 C C . THR D 1 172 ? 45.269 -34.017 -9.565 1.00 56.71 155 THR D C 1
ATOM 6278 O O . THR D 1 172 ? 44.714 -33.071 -8.998 1.00 56.99 155 THR D O 1
ATOM 6282 N N . ILE D 1 173 ? 45.581 -35.144 -8.937 1.00 49.49 156 ILE D N 1
ATOM 6283 C CA . ILE D 1 173 ? 45.311 -35.361 -7.533 1.00 47.37 156 ILE D CA 1
ATOM 6284 C C . ILE D 1 173 ? 46.568 -35.853 -6.832 1.00 49.91 156 ILE D C 1
ATOM 6285 O O . ILE D 1 173 ? 47.413 -36.523 -7.440 1.00 47.24 156 ILE D O 1
ATOM 6290 N N . SER D 1 174 ? 46.661 -35.538 -5.544 1.00 47.15 157 SER D N 1
ATOM 6291 C CA . SER D 1 174 ? 47.770 -35.895 -4.655 1.00 46.88 157 SER D CA 1
ATOM 6292 C C . SER D 1 174 ? 47.189 -36.188 -3.287 1.00 52.18 157 SER D C 1
ATOM 6293 O O . SER D 1 174 ? 46.199 -35.558 -2.928 1.00 51.97 157 SER D O 1
ATOM 6296 N N . GLY D 1 175 ? 47.821 -37.088 -2.525 1.00 49.25 158 GLY D N 1
ATOM 6297 C CA . GLY D 1 175 ? 47.377 -37.452 -1.182 1.00 49.04 158 GLY D CA 1
ATOM 6298 C C . GLY D 1 175 ? 47.214 -36.229 -0.305 1.00 54.29 158 GLY D C 1
ATOM 6299 O O . GLY D 1 175 ? 48.049 -35.316 -0.378 1.00 54.50 158 GLY D O 1
ATOM 6300 N N . LEU D 1 176 ? 46.108 -36.161 0.467 1.00 50.37 159 LEU D N 1
ATOM 6301 C CA . LEU D 1 176 ? 45.852 -35.016 1.349 1.00 50.70 159 LEU D CA 1
ATOM 6302 C C . LEU D 1 176 ? 46.832 -35.030 2.536 1.00 55.14 159 LEU D C 1
ATOM 6303 O O . LEU D 1 176 ? 47.442 -33.996 2.830 1.00 52.78 159 LEU D O 1
ATOM 6308 N N . TYR D 1 177 ? 46.982 -36.205 3.193 1.00 53.27 160 TYR D N 1
ATOM 6309 C CA . TYR D 1 177 ? 47.849 -36.405 4.359 1.00 53.52 160 TYR D CA 1
ATOM 6310 C C . TYR D 1 177 ? 49.323 -36.517 3.966 1.00 59.75 160 TYR D C 1
ATOM 6311 O O . TYR D 1 177 ? 50.144 -35.748 4.461 1.00 59.46 160 TYR D O 1
ATOM 6320 N N . SER D 1 178 ? 49.649 -37.477 3.086 1.00 57.36 161 SER D N 1
ATOM 6321 C CA . SER D 1 178 ? 50.988 -37.713 2.540 1.00 56.42 161 SER D CA 1
ATOM 6322 C C . SER D 1 178 ? 50.828 -38.393 1.173 1.00 60.77 161 SER D C 1
ATOM 6323 O O . SER D 1 178 ? 49.716 -38.828 0.840 1.00 61.93 161 SER D O 1
ATOM 6326 N N . ASN D 1 179 ? 51.930 -38.490 0.386 1.00 54.83 162 ASN D N 1
ATOM 6327 C CA . ASN D 1 179 ? 51.929 -39.141 -0.926 1.00 53.04 162 ASN D CA 1
ATOM 6328 C C . ASN D 1 179 ? 51.664 -40.653 -0.837 1.00 55.49 162 ASN D C 1
ATOM 6329 O O . ASN D 1 179 ? 51.131 -41.237 -1.785 1.00 55.54 162 ASN D O 1
ATOM 6334 N N . GLU D 1 180 ? 52.036 -41.286 0.298 1.00 51.80 163 GLU D N 1
ATOM 6335 C CA . GLU D 1 180 ? 51.921 -42.741 0.486 1.00 51.44 163 GLU D CA 1
ATOM 6336 C C . GLU D 1 180 ? 50.707 -43.143 1.293 1.00 53.31 163 GLU D C 1
ATOM 6337 O O . GLU D 1 180 ? 50.286 -44.317 1.205 1.00 51.67 163 GLU D O 1
ATOM 6343 N N . ALA D 1 181 ? 50.086 -42.156 2.018 1.00 48.37 164 ALA D N 1
ATOM 6344 C CA . ALA D 1 181 ? 48.899 -42.423 2.829 1.00 47.89 164 ALA D CA 1
ATOM 6345 C C . ALA D 1 181 ? 47.760 -43.152 2.077 1.00 52.28 164 ALA D C 1
ATOM 6346 O O . ALA D 1 181 ? 47.265 -44.138 2.629 1.00 51.16 164 ALA D O 1
ATOM 6348 N N . PRO D 1 182 ? 47.359 -42.769 0.822 1.00 49.46 165 PRO D N 1
ATOM 6349 C CA . PRO D 1 182 ? 46.247 -43.472 0.165 1.00 50.68 165 PRO D CA 1
ATOM 6350 C C . PRO D 1 182 ? 46.493 -44.943 -0.175 1.00 59.03 165 PRO D C 1
ATOM 6351 O O . PRO D 1 182 ? 45.552 -45.649 -0.538 1.00 59.77 165 PRO D O 1
ATOM 6355 N N . TYR D 1 183 ? 47.741 -45.403 -0.045 1.00 57.82 166 TYR D N 1
ATOM 6356 C CA . TYR D 1 183 ? 48.151 -46.783 -0.360 1.00 58.28 166 TYR D CA 1
ATOM 6357 C C . TYR D 1 183 ? 48.567 -47.567 0.865 1.00 64.08 166 TYR D C 1
ATOM 6358 O O . TYR D 1 183 ? 48.881 -48.750 0.739 1.00 64.82 166 TYR D O 1
ATOM 6367 N N . GLN D 1 184 ? 48.560 -46.915 2.047 1.00 61.04 167 GLN D N 1
ATOM 6368 C CA . GLN D 1 184 ? 48.924 -47.517 3.329 1.00 59.57 167 GLN D CA 1
ATOM 6369 C C . GLN D 1 184 ? 47.711 -48.096 4.017 1.00 65.59 167 GLN D C 1
ATOM 6370 O O . GLN D 1 184 ? 46.577 -47.695 3.737 1.00 65.88 167 GLN D O 1
ATOM 6376 N N . ARG D 1 185 ? 47.953 -49.045 4.934 1.00 63.01 168 ARG D N 1
ATOM 6377 C CA . ARG D 1 185 ? 46.901 -49.660 5.731 1.00 62.84 168 ARG D CA 1
ATOM 6378 C C . ARG D 1 185 ? 46.404 -48.607 6.719 1.00 66.87 168 ARG D C 1
ATOM 6379 O O . ARG D 1 185 ? 47.199 -47.858 7.301 1.00 66.39 168 ARG D O 1
ATOM 6387 N N . ARG D 1 186 ? 45.089 -48.543 6.881 1.00 63.85 169 ARG D N 1
ATOM 6388 C CA . ARG D 1 186 ? 44.386 -47.675 7.814 1.00 63.93 169 ARG D CA 1
ATOM 6389 C C . ARG D 1 186 ? 44.945 -47.840 9.260 1.00 68.63 169 ARG D C 1
ATOM 6390 O O . ARG D 1 186 ? 45.087 -46.844 9.974 1.00 69.20 169 ARG D O 1
ATOM 6398 N N . GLN D 1 187 ? 45.292 -49.092 9.656 1.00 64.78 170 GLN D N 1
ATOM 6399 C CA . GLN D 1 187 ? 45.851 -49.444 10.973 1.00 64.12 170 GLN D CA 1
ATOM 6400 C C . GLN D 1 187 ? 47.296 -48.936 11.206 1.00 66.50 170 GLN D C 1
ATOM 6401 O O . GLN D 1 187 ? 47.761 -48.978 12.343 1.00 66.54 170 GLN D O 1
ATOM 6407 N N . ASP D 1 188 ? 47.990 -48.456 10.143 1.00 61.68 171 ASP D N 1
ATOM 6408 C CA . ASP D 1 188 ? 49.350 -47.896 10.209 1.00 60.75 171 ASP D CA 1
ATOM 6409 C C . ASP D 1 188 ? 49.363 -46.360 10.064 1.00 58.96 171 ASP D C 1
ATOM 6410 O O . ASP D 1 188 ? 50.427 -45.751 9.933 1.00 57.08 171 ASP D O 1
ATOM 6415 N N . LEU D 1 189 ? 48.174 -45.737 10.075 1.00 53.94 172 LEU D N 1
ATOM 6416 C CA . LEU D 1 189 ? 48.041 -44.285 9.939 1.00 52.32 172 LEU D CA 1
ATOM 6417 C C . LEU D 1 189 ? 47.295 -43.709 11.142 1.00 52.82 172 LEU D C 1
ATOM 6418 O O . LEU D 1 189 ? 46.482 -44.423 11.733 1.00 49.65 172 LEU D O 1
ATOM 6423 N N . PRO D 1 190 ? 47.513 -42.421 11.512 1.00 50.90 173 PRO D N 1
ATOM 6424 C CA . PRO D 1 190 ? 46.680 -41.821 12.581 1.00 50.87 173 PRO D CA 1
ATOM 6425 C C . PRO D 1 190 ? 45.183 -41.898 12.228 1.00 53.32 173 PRO D C 1
ATOM 6426 O O . PRO D 1 190 ? 44.842 -41.959 11.051 1.00 52.50 173 PRO D O 1
ATOM 6430 N N . ARG D 1 191 ? 44.294 -41.915 13.236 1.00 48.71 174 ARG D N 1
ATOM 6431 C CA . ARG D 1 191 ? 42.861 -41.950 12.975 1.00 47.49 174 ARG D CA 1
ATOM 6432 C C . ARG D 1 191 ? 42.350 -40.597 12.513 1.00 47.04 174 ARG D C 1
ATOM 6433 O O . ARG D 1 191 ? 42.741 -39.562 13.030 1.00 45.73 174 ARG D O 1
ATOM 6441 N N . ALA D 1 192 ? 41.447 -40.618 11.559 1.00 43.52 175 ALA D N 1
ATOM 6442 C CA . ALA D 1 192 ? 40.743 -39.429 11.101 1.00 43.21 175 ALA D CA 1
ATOM 6443 C C . ALA D 1 192 ? 39.276 -39.599 11.455 1.00 47.96 175 ALA D C 1
ATOM 6444 O O . ALA D 1 192 ? 38.763 -40.730 11.464 1.00 49.28 175 ALA D O 1
ATOM 6446 N N . TYR D 1 193 ? 38.627 -38.498 11.853 1.00 44.04 176 TYR D N 1
ATOM 6447 C CA . TYR D 1 193 ? 37.244 -38.493 12.346 1.00 42.98 176 TYR D CA 1
ATOM 6448 C C . TYR D 1 193 ? 36.405 -37.486 11.617 1.00 47.11 176 TYR D C 1
ATOM 6449 O O . TYR D 1 193 ? 36.874 -36.402 11.243 1.00 45.39 176 TYR D O 1
ATOM 6458 N N . GLN D 1 194 ? 35.131 -37.815 11.485 1.00 42.98 177 GLN D N 1
ATOM 6459 C CA . GLN D 1 194 ? 34.147 -36.940 10.888 1.00 42.68 177 GLN D CA 1
ATOM 6460 C C . GLN D 1 194 ? 33.126 -36.574 11.972 1.00 48.58 177 GLN D C 1
ATOM 6461 O O . GLN D 1 194 ? 32.563 -37.476 12.603 1.00 49.53 177 GLN D O 1
ATOM 6467 N N . PRO D 1 195 ? 32.843 -35.281 12.204 1.00 43.68 178 PRO D N 1
ATOM 6468 C CA . PRO D 1 195 ? 31.807 -34.942 13.190 1.00 42.34 178 PRO D CA 1
ATOM 6469 C C . PRO D 1 195 ? 30.449 -35.456 12.730 1.00 44.55 178 PRO D C 1
ATOM 6470 O O . PRO D 1 195 ? 30.172 -35.425 11.538 1.00 46.11 178 PRO D O 1
ATOM 6474 N N . ASN D 1 196 ? 29.621 -35.968 13.643 1.00 39.57 179 ASN D N 1
ATOM 6475 C CA . ASN D 1 196 ? 28.304 -36.451 13.241 1.00 38.50 179 ASN D CA 1
ATOM 6476 C C . ASN D 1 196 ? 27.165 -35.467 13.585 1.00 39.94 179 ASN D C 1
ATOM 6477 O O . ASN D 1 196 ? 26.007 -35.788 13.366 1.00 37.12 179 ASN D O 1
ATOM 6482 N N . GLY D 1 197 ? 27.506 -34.316 14.165 1.00 37.76 180 GLY D N 1
ATOM 6483 C CA . GLY D 1 197 ? 26.555 -33.266 14.543 1.00 38.01 180 GLY D CA 1
ATOM 6484 C C . GLY D 1 197 ? 25.705 -33.518 15.781 1.00 41.77 180 GLY D C 1
ATOM 6485 O O . GLY D 1 197 ? 24.916 -32.652 16.170 1.00 42.14 180 GLY D O 1
ATOM 6486 N N . ALA D 1 198 ? 25.842 -34.693 16.420 1.00 37.99 181 ALA D N 1
ATOM 6487 C CA . ALA D 1 198 ? 24.984 -35.064 17.560 1.00 38.18 181 ALA D CA 1
ATOM 6488 C C . ALA D 1 198 ? 25.257 -34.314 18.867 1.00 42.40 181 ALA D C 1
ATOM 6489 O O . ALA D 1 198 ? 24.294 -33.947 19.547 1.00 42.13 181 ALA D O 1
ATOM 6491 N N . ILE D 1 199 ? 26.553 -34.089 19.219 1.00 37.87 182 ILE D N 1
ATOM 6492 C CA . ILE D 1 199 ? 26.961 -33.434 20.485 1.00 37.42 182 ILE D CA 1
ATOM 6493 C C . ILE D 1 199 ? 28.152 -32.482 20.290 1.00 40.10 182 ILE D C 1
ATOM 6494 O O . ILE D 1 199 ? 29.169 -32.867 19.723 1.00 38.61 182 ILE D O 1
ATOM 6499 N N . TYR D 1 200 ? 28.024 -31.280 20.842 1.00 38.65 183 TYR D N 1
ATOM 6500 C CA . TYR D 1 200 ? 29.039 -30.232 20.924 1.00 39.23 183 TYR D CA 1
ATOM 6501 C C . TYR D 1 200 ? 28.991 -29.773 22.395 1.00 42.37 183 TYR D C 1
ATOM 6502 O O . TYR D 1 200 ? 28.015 -29.147 22.811 1.00 42.43 183 TYR D O 1
ATOM 6511 N N . ALA D 1 201 ? 29.990 -30.161 23.184 1.00 37.49 184 ALA D N 1
ATOM 6512 C CA . ALA D 1 201 ? 30.088 -29.814 24.600 1.00 37.82 184 ALA D CA 1
ATOM 6513 C C . ALA D 1 201 ? 31.251 -28.819 24.753 1.00 43.69 184 ALA D C 1
ATOM 6514 O O . ALA D 1 201 ? 32.412 -29.150 24.465 1.00 43.58 184 ALA D O 1
ATOM 6516 N N . PHE D 1 202 ? 30.925 -27.579 25.146 1.00 39.60 185 PHE D N 1
ATOM 6517 C CA . PHE D 1 202 ? 31.930 -26.523 25.258 1.00 38.76 185 PHE D CA 1
ATOM 6518 C C . PHE D 1 202 ? 31.631 -25.553 26.440 1.00 44.93 185 PHE D C 1
ATOM 6519 O O . PHE D 1 202 ? 30.508 -25.522 26.941 1.00 44.57 185 PHE D O 1
ATOM 6527 N N . SER D 1 203 ? 32.595 -24.672 26.801 1.00 41.99 186 SER D N 1
ATOM 6528 C CA . SER D 1 203 ? 32.356 -23.664 27.835 1.00 42.05 186 SER D CA 1
ATOM 6529 C C . SER D 1 203 ? 31.617 -22.445 27.279 1.00 48.01 186 SER D C 1
ATOM 6530 O O . SER D 1 203 ? 32.014 -21.877 26.262 1.00 48.65 186 SER D O 1
ATOM 6533 N N . ILE D 1 204 ? 30.602 -21.983 28.007 1.00 46.98 187 ILE D N 1
ATOM 6534 C CA . ILE D 1 204 ? 29.812 -20.811 27.611 1.00 47.48 187 ILE D CA 1
ATOM 6535 C C . ILE D 1 204 ? 30.660 -19.522 27.619 1.00 52.03 187 ILE D C 1
ATOM 6536 O O . ILE D 1 204 ? 30.761 -18.884 26.577 1.00 50.71 187 ILE D O 1
ATOM 6541 N N . ASP D 1 205 ? 31.296 -19.181 28.770 1.00 49.32 188 ASP D N 1
ATOM 6542 C CA . ASP D 1 205 ? 32.153 -17.996 28.950 1.00 49.43 188 ASP D CA 1
ATOM 6543 C C . ASP D 1 205 ? 33.220 -17.899 27.873 1.00 52.79 188 ASP D C 1
ATOM 6544 O O . ASP D 1 205 ? 33.403 -16.839 27.278 1.00 53.31 188 ASP D O 1
ATOM 6549 N N . GLU D 1 206 ? 33.900 -19.022 27.619 1.00 48.00 189 GLU D N 1
ATOM 6550 C CA . GLU D 1 206 ? 34.936 -19.143 26.629 1.00 46.45 189 GLU D CA 1
ATOM 6551 C C . GLU D 1 206 ? 34.369 -18.934 25.212 1.00 50.76 189 GLU D C 1
ATOM 6552 O O . GLU D 1 206 ? 35.003 -18.243 24.407 1.00 52.91 189 GLU D O 1
ATOM 6558 N N . PHE D 1 207 ? 33.181 -19.503 24.907 1.00 44.07 190 PHE D N 1
ATOM 6559 C CA . PHE D 1 207 ? 32.581 -19.316 23.591 1.00 43.03 190 PHE D CA 1
ATOM 6560 C C . PHE D 1 207 ? 32.215 -17.868 23.376 1.00 49.60 190 PHE D C 1
ATOM 6561 O O . PHE D 1 207 ? 32.352 -17.397 22.256 1.00 47.95 190 PHE D O 1
ATOM 6569 N N . LYS D 1 208 ? 31.720 -17.169 24.423 1.00 50.72 191 LYS D N 1
ATOM 6570 C CA . LYS D 1 208 ? 31.358 -15.758 24.249 1.00 52.74 191 LYS D CA 1
ATOM 6571 C C . LYS D 1 208 ? 32.632 -14.895 24.112 1.00 60.53 191 LYS D C 1
ATOM 6572 O O . LYS D 1 208 ? 32.618 -13.918 23.365 1.00 60.69 191 LYS D O 1
ATOM 6577 N N . LEU D 1 209 ? 33.740 -15.336 24.729 1.00 58.68 192 LEU D N 1
ATOM 6578 C CA . LEU D 1 209 ? 35.021 -14.637 24.649 1.00 59.56 192 LEU D CA 1
ATOM 6579 C C . LEU D 1 209 ? 35.587 -14.717 23.211 1.00 61.71 192 LEU D C 1
ATOM 6580 O O . LEU D 1 209 ? 35.961 -13.686 22.649 1.00 60.51 192 LEU D O 1
ATOM 6585 N N . ASN D 1 210 ? 35.597 -15.934 22.621 1.00 57.22 193 ASN D N 1
ATOM 6586 C CA . ASN D 1 210 ? 36.135 -16.212 21.292 1.00 56.63 193 ASN D CA 1
ATOM 6587 C C . ASN D 1 210 ? 35.197 -15.949 20.123 1.00 60.26 193 ASN D C 1
ATOM 6588 O O . ASN D 1 210 ? 35.688 -15.735 19.007 1.00 61.53 193 ASN D O 1
ATOM 6593 N N . ASN D 1 211 ? 33.871 -15.996 20.356 1.00 55.21 194 ASN D N 1
ATOM 6594 C CA . ASN D 1 211 ? 32.817 -15.874 19.332 1.00 56.04 194 ASN D CA 1
ATOM 6595 C C . ASN D 1 211 ? 32.932 -17.022 18.307 1.00 56.73 194 ASN D C 1
ATOM 6596 O O . ASN D 1 211 ? 32.582 -16.869 17.139 1.00 55.38 194 ASN D O 1
ATOM 6601 N N . HIS D 1 212 ? 33.486 -18.166 18.761 1.00 51.35 195 HIS D N 1
ATOM 6602 C CA . HIS D 1 212 ? 33.674 -19.394 17.989 1.00 49.68 195 HIS D CA 1
ATOM 6603 C C . HIS D 1 212 ? 33.989 -20.548 18.917 1.00 50.69 195 HIS D C 1
ATOM 6604 O O . HIS D 1 212 ? 34.304 -20.349 20.096 1.00 50.76 195 HIS D O 1
ATOM 6611 N N . PHE D 1 213 ? 33.923 -21.757 18.369 1.00 45.55 196 PHE D N 1
ATOM 6612 C CA . PHE D 1 213 ? 34.230 -22.974 19.093 1.00 44.83 196 PHE D CA 1
ATOM 6613 C C . PHE D 1 213 ? 35.728 -23.047 19.382 1.00 46.45 196 PHE D C 1
ATOM 6614 O O . PHE D 1 213 ? 36.540 -22.632 18.563 1.00 46.37 196 PHE D O 1
ATOM 6622 N N . PRO D 1 214 ? 36.123 -23.614 20.521 1.00 42.49 197 PRO D N 1
ATOM 6623 C CA . PRO D 1 214 ? 37.568 -23.749 20.821 1.00 42.12 197 PRO D CA 1
ATOM 6624 C C . PRO D 1 214 ? 38.367 -24.431 19.711 1.00 44.10 197 PRO D C 1
ATOM 6625 O O . PRO D 1 214 ? 37.855 -25.332 19.012 1.00 43.26 197 PRO D O 1
ATOM 6629 N N . ARG D 1 215 ? 39.604 -23.945 19.510 1.00 38.00 198 ARG D N 1
ATOM 6630 C CA . ARG D 1 215 ? 40.534 -24.446 18.495 1.00 37.47 198 ARG D CA 1
ATOM 6631 C C . ARG D 1 215 ? 41.576 -25.448 19.039 1.00 40.21 198 ARG D C 1
ATOM 6632 O O . ARG D 1 215 ? 42.198 -26.148 18.240 1.00 39.68 198 ARG D O 1
ATOM 6640 N N . ASN D 1 216 ? 41.717 -25.552 20.378 1.00 37.12 199 ASN D N 1
ATOM 6641 C CA . ASN D 1 216 ? 42.645 -26.470 21.076 1.00 38.02 199 ASN D CA 1
ATOM 6642 C C . ASN D 1 216 ? 41.949 -27.149 22.264 1.00 42.06 199 ASN D C 1
ATOM 6643 O O . ASN D 1 216 ? 40.884 -26.688 22.708 1.00 42.52 199 ASN D O 1
ATOM 6648 N N . LYS D 1 217 ? 42.560 -28.233 22.784 1.00 38.09 200 LYS D N 1
ATOM 6649 C CA . LYS D 1 217 ? 42.021 -29.060 23.873 1.00 38.20 200 LYS D CA 1
ATOM 6650 C C . LYS D 1 217 ? 40.665 -29.616 23.454 1.00 38.62 200 LYS D C 1
ATOM 6651 O O . LYS D 1 217 ? 39.706 -29.628 24.231 1.00 40.06 200 LYS D O 1
ATOM 6655 N N . VAL D 1 218 ? 40.600 -30.034 22.178 1.00 33.57 201 VAL D N 1
ATOM 6656 C CA . VAL D 1 218 ? 39.396 -30.570 21.540 1.00 34.12 201 VAL D CA 1
ATOM 6657 C C . VAL D 1 218 ? 39.554 -32.079 21.557 1.00 40.18 201 VAL D C 1
ATOM 6658 O O . VAL D 1 218 ? 40.526 -32.609 21.014 1.00 39.42 201 VAL D O 1
ATOM 6662 N N . PHE D 1 219 ? 38.615 -32.758 22.204 1.00 38.91 202 PHE D N 1
ATOM 6663 C CA . PHE D 1 219 ? 38.657 -34.214 22.317 1.00 40.08 202 PHE D CA 1
ATOM 6664 C C . PHE D 1 219 ? 37.479 -34.863 21.609 1.00 43.15 202 PHE D C 1
ATOM 6665 O O . PHE D 1 219 ? 36.370 -34.334 21.663 1.00 43.83 202 PHE D O 1
ATOM 6673 N N . PRO D 1 220 ? 37.693 -36.003 20.938 1.00 39.25 203 PRO D N 1
ATOM 6674 C CA . PRO D 1 220 ? 36.581 -36.615 20.216 1.00 40.13 203 PRO D CA 1
ATOM 6675 C C . PRO D 1 220 ? 35.798 -37.617 21.071 1.00 44.76 203 PRO D C 1
ATOM 6676 O O . PRO D 1 220 ? 36.390 -38.485 21.720 1.00 45.84 203 PRO D O 1
ATOM 6680 N N . TYR D 1 221 ? 34.475 -37.545 21.018 1.00 41.44 204 TYR D N 1
ATOM 6681 C CA . TYR D 1 221 ? 33.654 -38.576 21.642 1.00 41.38 204 TYR D CA 1
ATOM 6682 C C . TYR D 1 221 ? 33.239 -39.487 20.479 1.00 44.96 204 TYR D C 1
ATOM 6683 O O . TYR D 1 221 ? 32.425 -39.089 19.646 1.00 45.27 204 TYR D O 1
ATOM 6692 N N . VAL D 1 222 ? 33.880 -40.649 20.360 1.00 40.72 205 VAL D N 1
ATOM 6693 C CA . VAL D 1 222 ? 33.697 -41.567 19.237 1.00 40.27 205 VAL D CA 1
ATOM 6694 C C . VAL D 1 222 ? 32.433 -42.399 19.378 1.00 45.48 205 VAL D C 1
ATOM 6695 O O . VAL D 1 222 ? 32.197 -43.039 20.396 1.00 46.06 205 VAL D O 1
ATOM 6699 N N . MET D 1 223 ? 31.612 -42.359 18.318 1.00 42.11 206 MET D N 1
ATOM 6700 C CA . MET D 1 223 ? 30.351 -43.086 18.154 1.00 40.00 206 MET D CA 1
ATOM 6701 C C . MET D 1 223 ? 30.493 -43.906 16.894 1.00 47.70 206 MET D C 1
ATOM 6702 O O . MET D 1 223 ? 31.368 -43.594 16.078 1.00 48.55 206 MET D O 1
ATOM 6707 N N . SER D 1 224 ? 29.665 -44.950 16.712 1.00 45.08 207 SER D N 1
ATOM 6708 C CA . SER D 1 224 ? 29.758 -45.766 15.494 1.00 45.78 207 SER D CA 1
ATOM 6709 C C . SER D 1 224 ? 29.056 -45.040 14.365 1.00 53.41 207 SER D C 1
ATOM 6710 O O . SER D 1 224 ? 28.324 -44.094 14.629 1.00 51.86 207 SER D O 1
ATOM 6713 N N . GLU D 1 225 ? 29.275 -45.475 13.115 1.00 56.65 208 GLU D N 1
ATOM 6714 C CA . GLU D 1 225 ? 28.638 -44.911 11.911 1.00 58.41 208 GLU D CA 1
ATOM 6715 C C . GLU D 1 225 ? 27.123 -45.098 12.009 1.00 63.47 208 GLU D C 1
ATOM 6716 O O . GLU D 1 225 ? 26.379 -44.173 11.686 1.00 64.06 208 GLU D O 1
ATOM 6722 N N . VAL D 1 226 ? 26.673 -46.275 12.511 1.00 60.06 209 VAL D N 1
ATOM 6723 C CA . VAL D 1 226 ? 25.252 -46.627 12.701 1.00 60.18 209 VAL D CA 1
ATOM 6724 C C . VAL D 1 226 ? 24.548 -45.630 13.648 1.00 64.30 209 VAL D C 1
ATOM 6725 O O . VAL D 1 226 ? 23.486 -45.119 13.294 1.00 65.90 209 VAL D O 1
ATOM 6729 N N . GLU D 1 227 ? 25.151 -45.348 14.831 1.00 58.63 210 GLU D N 1
ATOM 6730 C CA . GLU D 1 227 ? 24.699 -44.370 15.840 1.00 57.18 210 GLU D CA 1
ATOM 6731 C C . GLU D 1 227 ? 24.841 -42.899 15.346 1.00 57.33 210 GLU D C 1
ATOM 6732 O O . GLU D 1 227 ? 24.294 -41.984 15.965 1.00 55.19 210 GLU D O 1
ATOM 6738 N N . SER D 1 228 ? 25.639 -42.679 14.289 1.00 53.95 211 SER D N 1
ATOM 6739 C CA . SER D 1 228 ? 25.923 -41.361 13.707 1.00 54.29 211 SER D CA 1
ATOM 6740 C C . SER D 1 228 ? 24.909 -40.888 12.662 1.00 58.94 211 SER D C 1
ATOM 6741 O O . SER D 1 228 ? 25.114 -39.837 12.066 1.00 58.68 211 SER D O 1
ATOM 6744 N N . ALA D 1 229 ? 23.823 -41.632 12.450 1.00 57.86 212 ALA D N 1
ATOM 6745 C CA . ALA D 1 229 ? 22.790 -41.289 11.468 1.00 58.90 212 ALA D CA 1
ATOM 6746 C C . ALA D 1 229 ? 22.232 -39.859 11.639 1.00 65.37 212 ALA D C 1
ATOM 6747 O O . ALA D 1 229 ? 21.873 -39.445 12.746 1.00 64.43 212 ALA D O 1
ATOM 6749 N N . ASP D 1 230 ? 22.253 -39.097 10.539 1.00 63.43 213 ASP D N 1
ATOM 6750 C CA . ASP D 1 230 ? 21.805 -37.716 10.445 1.00 63.48 213 ASP D CA 1
ATOM 6751 C C . ASP D 1 230 ? 20.573 -37.689 9.538 1.00 66.73 213 ASP D C 1
ATOM 6752 O O . ASP D 1 230 ? 20.628 -38.207 8.420 1.00 66.65 213 ASP D O 1
ATOM 6757 N N . ILE D 1 231 ? 19.448 -37.162 10.060 1.00 61.93 214 ILE D N 1
ATOM 6758 C CA . ILE D 1 231 ? 18.196 -37.092 9.324 1.00 61.45 214 ILE D CA 1
ATOM 6759 C C . ILE D 1 231 ? 17.979 -35.679 8.750 1.00 66.61 214 ILE D C 1
ATOM 6760 O O . ILE D 1 231 ? 17.277 -34.845 9.329 1.00 66.78 214 ILE D O 1
ATOM 6765 N N . ASP D 1 232 ? 18.581 -35.465 7.571 1.00 63.63 215 ASP D N 1
ATOM 6766 C CA . ASP D 1 232 ? 18.559 -34.267 6.732 1.00 64.78 215 ASP D CA 1
ATOM 6767 C C . ASP D 1 232 ? 17.308 -34.320 5.785 1.00 68.14 215 ASP D C 1
ATOM 6768 O O . ASP D 1 232 ? 16.642 -33.307 5.559 1.00 67.45 215 ASP D O 1
ATOM 6773 N N . THR D 1 233 ? 17.001 -35.530 5.254 1.00 63.09 216 THR D N 1
ATOM 6774 C CA . THR D 1 233 ? 15.973 -35.809 4.239 1.00 60.01 216 THR D CA 1
ATOM 6775 C C . THR D 1 233 ? 15.042 -36.971 4.611 1.00 58.49 216 THR D C 1
ATOM 6776 O O . THR D 1 233 ? 15.379 -37.760 5.485 1.00 56.61 216 THR D O 1
ATOM 6780 N N . LEU D 1 234 ? 13.893 -37.105 3.893 1.00 53.30 217 LEU D N 1
ATOM 6781 C CA . LEU D 1 234 ? 12.919 -38.199 4.056 1.00 51.90 217 LEU D CA 1
ATOM 6782 C C . LEU D 1 234 ? 13.595 -39.565 3.810 1.00 51.18 217 LEU D C 1
ATOM 6783 O O . LEU D 1 234 ? 13.187 -40.568 4.394 1.00 51.11 217 LEU D O 1
ATOM 6788 N N . GLU D 1 235 ? 14.574 -39.584 2.887 1.00 44.48 218 GLU D N 1
ATOM 6789 C CA . GLU D 1 235 ? 15.421 -40.711 2.535 1.00 43.64 218 GLU D CA 1
ATOM 6790 C C . GLU D 1 235 ? 16.255 -41.153 3.762 1.00 50.81 218 GLU D C 1
ATOM 6791 O O . GLU D 1 235 ? 16.505 -42.356 3.912 1.00 51.76 218 GLU D O 1
ATOM 6797 N N . ASP D 1 236 ? 16.698 -40.188 4.616 1.00 47.60 219 ASP D N 1
ATOM 6798 C CA . ASP D 1 236 ? 17.442 -40.469 5.852 1.00 47.39 219 ASP D CA 1
ATOM 6799 C C . ASP D 1 236 ? 16.467 -41.037 6.904 1.00 55.11 219 ASP D C 1
ATOM 6800 O O . ASP D 1 236 ? 16.726 -42.107 7.442 1.00 54.85 219 ASP D O 1
ATOM 6805 N N . LEU D 1 237 ? 15.317 -40.367 7.130 1.00 55.06 220 LEU D N 1
ATOM 6806 C CA . LEU D 1 237 ? 14.251 -40.808 8.025 1.00 56.84 220 LEU D CA 1
ATOM 6807 C C . LEU D 1 237 ? 13.844 -42.249 7.718 1.00 67.02 220 LEU D C 1
ATOM 6808 O O . LEU D 1 237 ? 13.644 -43.026 8.651 1.00 67.46 220 LEU D O 1
ATOM 6813 N N . ARG D 1 238 ? 13.784 -42.615 6.413 1.00 66.89 221 ARG D N 1
ATOM 6814 C CA . ARG D 1 238 ? 13.414 -43.963 5.973 1.00 67.94 221 ARG D CA 1
ATOM 6815 C C . ARG D 1 238 ? 14.521 -44.994 6.239 1.00 73.58 221 ARG D C 1
ATOM 6816 O O . ARG D 1 238 ? 14.208 -46.166 6.435 1.00 72.47 221 ARG D O 1
ATOM 6824 N N . LYS D 1 239 ? 15.797 -44.555 6.302 1.00 72.37 222 LYS D N 1
ATOM 6825 C CA . LYS D 1 239 ? 16.945 -45.411 6.647 1.00 72.22 222 LYS D CA 1
ATOM 6826 C C . LYS D 1 239 ? 16.946 -45.728 8.158 1.00 75.79 222 LYS D C 1
ATOM 6827 O O . LYS D 1 239 ? 17.222 -46.869 8.536 1.00 74.65 222 LYS D O 1
ATOM 6830 N N . VAL D 1 240 ? 16.616 -44.726 9.010 1.00 72.71 223 VAL D N 1
ATOM 6831 C CA . VAL D 1 240 ? 16.536 -44.894 10.466 1.00 72.82 223 VAL D CA 1
ATOM 6832 C C . VAL D 1 240 ? 15.359 -45.813 10.804 1.00 79.32 223 VAL D C 1
ATOM 6833 O O . VAL D 1 240 ? 15.527 -46.684 11.656 1.00 79.50 223 VAL D O 1
ATOM 6837 N N . GLU D 1 241 ? 14.215 -45.693 10.081 1.00 77.05 224 GLU D N 1
ATOM 6838 C CA . GLU D 1 241 ? 13.038 -46.558 10.262 1.00 77.00 224 GLU D CA 1
ATOM 6839 C C . GLU D 1 241 ? 13.366 -47.987 9.817 1.00 82.70 224 GLU D C 1
ATOM 6840 O O . GLU D 1 241 ? 12.880 -48.935 10.425 1.00 83.03 224 GLU D O 1
ATOM 6846 N N . GLU D 1 242 ? 14.241 -48.139 8.804 1.00 80.61 225 GLU D N 1
ATOM 6847 C CA . GLU D 1 242 ? 14.710 -49.442 8.324 1.00 81.73 225 GLU D CA 1
ATOM 6848 C C . GLU D 1 242 ? 15.705 -50.069 9.332 1.00 88.35 225 GLU D C 1
ATOM 6849 O O . GLU D 1 242 ? 16.074 -51.242 9.190 1.00 88.64 225 GLU D O 1
ATOM 6851 N N . GLN D 1 243 ? 16.131 -49.278 10.344 1.00 85.68 226 GLN D N 1
ATOM 6852 C CA . GLN D 1 243 ? 17.000 -49.714 11.432 1.00 85.90 226 GLN D CA 1
ATOM 6853 C C . GLN D 1 243 ? 16.109 -50.032 12.675 1.00 91.57 226 GLN D C 1
ATOM 6854 O O . GLN D 1 243 ? 16.383 -49.588 13.796 1.00 91.14 226 GLN D O 1
ATOM 6856 N N . LEU D 1 244 ? 15.013 -50.796 12.427 1.00 89.04 227 LEU D N 1
ATOM 6857 C CA . LEU D 1 244 ? 14.033 -51.316 13.392 1.00 88.76 227 LEU D CA 1
ATOM 6858 C C . LEU D 1 244 ? 13.753 -52.796 13.044 1.00 91.76 227 LEU D C 1
ATOM 6859 O O . LEU D 1 244 ? 12.657 -53.311 13.307 1.00 91.74 227 LEU D O 1
ATOM 6861 N N . LYS D 1 245 ? 14.771 -53.471 12.456 0.60 86.58 228 LYS D N 1
ATOM 6862 C CA . LYS D 1 245 ? 14.748 -54.881 12.047 0.60 85.59 228 LYS D CA 1
ATOM 6863 C C . LYS D 1 245 ? 15.311 -55.822 13.125 0.60 103.63 228 LYS D C 1
ATOM 6864 O O . LYS D 1 245 ? 15.667 -55.386 14.222 0.60 62.39 228 LYS D O 1
#

Radius of gyration: 31.2 Å; Cα contacts (8 Å, |Δi|>4): 1901; chains: 4; bounding box: 91×64×77 Å

Secondary structure (DSSP, 8-state):
--EEEEEE--S--SSSTTGGGSEETTEEHHHHHHHHHHTSTTEEEEEEEES-HHHHHHHHHTTPEEEE--GGGGSSS--HHHHHHHHHHHHHHH--S--SEEEEE-TT-TT--HHHHHHHHHHHHHTT-SEEEEEE--SS-GGGSEEE-TTS-EEESSS----EEEEEEEEEEEEHHHHHHHTS--SSSEEEEE--TGGG----SHHHHHHHHHTT-/-----EEEEEE--S--SSS--GGG-EETTEEHHHHHHHHHHH-TTEEEEEEEES-HHHHHHHHHHT-EEEE--GGGSSSS--HHHHHHHHHHHHHHH--S--SEEEEE-TT-TT--HHHHHHHHHHHHHHT-SEEEEEE--SS-GGG-EEE-TTS-EEESS-SSGGGS-GGGSPPEEEEEEEEEEEEHHHHHHHTS--SSSEEEEE--TGGG----SHHHHHHHHHHHHHHHH-/----EEEEEE--S--SS-TTGGGSEETTEEHHHHHHHHHHH-TTEEEEEEEES-HHHHHHHHHTT-EEEE--GGGSSSS--HHHHHHHHHHHHHHH-SS--SEEEEE-TT-TT--HHHHHHHHHHHHHHT-SEEEEEE--SS-GGG-EEE-TTS-EEESS-SSGGGS-GGGS--EEEEEEEEEEEEHHHHHHHTSS-SSSEEEEE--TTTT----SHHHHHHHHHH-/--EEEEEE---TTSEETTEEHHHHHHHHHHH-TTEEEEEEEES-HHHHHHHHHTT-EEEE--GGGSSSS--HHHHHHHHHHHHHHH-SS--SEEEE--TT-TT--HHHHHHHHHHHHHTT-SEEEEEE--SS-GGG-EEE-TTS-EEESS-SSGGGS-GGGS--EEEEEEEEEEEEHHHHHHHTS--SSSEEEEE--TGGG---SSHHHHHHHHTS--

Nearest PDB structures (foldseek):
  6ifd-assembly2_C  TM=1.004E+00  e=4.854E-52  Vibrio cholerae
  6ifd-assembly1_A  TM=9.897E-01  e=1.863E-46  Vibrio cholerae
  6ifd-assembly2_D  TM=9.648E-01  e=2.909E-46  Vibrio cholerae
  6ifi-assembly1_B  TM=9.607E-01  e=1.710E-44  Vibrio cholerae
  6ifi-assembly1_A  TM=9.699E-01  e=5.046E-44  Vibrio cholerae

CATH classification: 3.90.550.10

Solvent-accessible surface area: 38962 Å² total; per-residue (Å²): 115,97,1,0,0,0,0,28,1,66,24,40,49,113,58,29,144,118,32,13,10,24,94,0,88,80,38,39,0,0,0,64,0,0,100,8,0,77,55,4,103,63,19,61,76,8,7,0,0,3,69,42,179,60,5,19,66,38,0,78,68,52,50,4,79,27,0,97,21,64,80,12,27,10,54,70,68,20,41,52,33,56,13,1,50,40,0,5,59,44,10,103,110,136,34,159,43,94,24,43,0,0,0,10,0,69,4,17,2,8,22,1,61,30,95,13,0,78,63,0,0,69,45,14,80,136,42,86,10,68,0,0,0,0,0,5,74,25,121,146,46,3,35,101,8,58,2,49,46,94,89,24,16,6,45,17,0,47,49,110,113,99,131,7,6,4,13,4,8,1,0,27,0,1,28,12,107,35,0,65,72,21,32,74,6,2,70,84,34,3,32,17,22,70,10,52,81,94,70,5,25,40,0,60,67,119,64,39,13,56,105,2,63,104,95,46,124,232,110,93,35,80,2,0,0,0,0,29,1,61,28,40,49,115,48,119,42,61,25,18,41,36,92,0,62,77,46,37,0,0,0,64,0,0,94,7,0,72,55,5,96,66,18,53,65,8,2,0,0,2,70,42,175,84,4,16,57,32,0,108,72,58,52,5,78,19,0,110,21,45,77,123,28,12,62,101,132,33,44,69,30,68,11,1,41,43,0,6,58,55,9,103,156,130,31,149,63,121,24,61,0,0,0,8,0,58,6,23,2,7,25,0,60,31,107,14,0,80,65,0,0,64,44,7,69,137,40,83,11,20,14,0,4,0,0,30,58,23,91,54,7,7,1,51,0,4,20,62,60,162,98,28,17,3,42,18,8,14,1,46,88,0,5,34,47,89,70,75,85,12,44,35,1,10,20,48,12,10,1,0,35,0,0,13,14,108,30,0,84,157,98,81,83,30,13,128,70,63,9,23,13,20,67,7,54,81,100,60,12,29,57,0,91,67,104,86,41,12,134,70,2,60,37,67,34,53,116,68,120,137,154,102,116,51,64,0,0,0,0,0,30,2,53,19,29,30,127,66,31,128,120,40,11,8,19,86,4,99,78,37,38,0,0,0,69,0,0,100,7,0,75,55,4,94,57,18,60,75,9,2,0,0,3,63,40,187,63,4,18,66,37,0,113,69,53,50,3,73,32,0,118,15,45,143,120,28,10,61,70,112,28,46,50,31,70,12,2,49,42,0,5,55,49,6,100,150,140,29,165,79,107,18,64,0,0,0,12,0,60,4,14,3,8,42,1,61,30,42,14,0,66,26,0,0,52,51,8,56,115,42,84,10,33,0,0,0,0,0,8,38,16,109,74,5,1,1,58,0,5,41,47,74,155,98,28,23,4,44,12,19,91,42,63,83,0,16,70,60,151,75,77,79,18,53,51,2,8,4,10,2,9,1,0,21,0,0,12,10,88,41,0,77,135,51,94,52,6,1,70,106,53,3,33,18,21,70,9,56,78,84,58,4,30,41,0,62,68,108,92,45,11,95,45,7,67,69,94,67,124,86,3,0,0,0,0,26,2,71,139,20,52,24,82,6,130,80,40,38,0,0,0,73,0,0,104,7,0,78,56,4,102,69,18,66,32,9,3,0,0,3,73,53,84,52,12,21,96,40,0,77,71,54,47,3,82,26,0,96,20,69,83,84,17,24,69,99,131,34,44,67,44,78,15,0,48,45,0,5,59,71,9,104,115,60,51,136,114,115,17,47,1,0,0,8,0,54,5,31,3,8,53,1,64,29,107,12,0,49,66,0,0,74,44,26,76,137,42,85,10,70,0,0,2,0,0,16,49,17,86,36,6,2,1,51,0,4,34,54,56,120,109,28,20,3,34,12,24,88,37,81,86,0,6,40,64,71,85,120,82,20,51,132,1,6,4,27,5,9,1,0,30,0,0,27,11,107,37,0,76,149,52,83,63,17,2,50,78,66,3,26,15,22,68,8,56,81,115,59,12,28,56,5,99,24,11,55,39,12,53,84,13,75,55,64,73,152

Sequence (896 aa):
NEYVALITARGGSKGLLRKNVLPLHGIPLIGWTIKAAQGCSYISKVFVSTDDYEIAKISEGLGALVINRPEELATDTASSIDVILHAISWLEQKEVQKYEGMILLQPTSPLRTSHHIKEAIELYEKTAAKFVISVFEPTHTPIKSYLENDDGTISGLYSNEPRAYQPNGAIYAFSIDEFKLNNHFPRNKVFPYVMSEVESADIDTLEDLRKVEEQLKFMSNEYVALITARGGSKGLLRKNVLPLHGIPLIGWTIKAAQGCSYISKVFVSTDDYEIAKISEGLGALVINRPEELATDTASSIDVILHAISWLEQKEVQKYEGMILLQPTSPLRTSHHIKEAIELYEKTAAKFVISVFEPTHTPIKSYLENDDGTISGLYSNEAPYQRRQDLPRAYQPNGAIYAFSIDEFKLNNHFPRNKVFPYVMSEVESADIDTLEDLRKVEEQLKIKEINMSNEYVALITARGGSKGLLRKNVLPLHGIPLIGWTIKAAQGCSYISKVFVSTDDYEIAKISEGLGALVINRPEELATDTASSIDVILHAISWLEQKEVQKYEGMILLQPTSPLRTSHHIKEAIELYEKTAAKFVISVFEPTHTPIKSYLENDDGTISGLYSNEAPYQRRQDLPRAYQPNGAIYAFSIDEFKLNNHFPRNKVFPYVMSEVESADIDTLEDLRKVEEQLNEYVALITARKNVLPLHGIPLIGWTIKAAQGCSYISKVFVSTDDYEIAKISEGLGALVINRPEELATDTASSIDVILHAISWLEQKEVQKYEGMILLQPTSPLRTSHHIKEAIELYEKTAAKFVISVFEPTHTPIKSYLENDDGTISGLYSNEAPYQRRQDLPRAYQPNGAIYAFSIDEFKLNNHFPRNKVFPYVMSEVESADIDTLEDLRKVEEQLK

B-factor: mean 55.93, std 13.98, range [27.9, 134.51]

Foldseek 3Di:
DAEAEEEEDEQDAPFDHPQQQDDFPHGGLLLLLLQQLVVAPRHPAYEYEYCDPRNCCSQVVSVHHYDNHDPLCRDPPHDPLNSLVSVLVCCVVVPPDDGFKYKYFYSQQSLCGNVLVNQQVVCCVVLVAQKEFEWEQDPDHQQQDWDQDPVRDIAGPNHRPDGGIDGLRGIIMHTSVVCVVVSDRDPPSYHYSYDYPLSSQGDRHVVSSVVSSVVVD/DLDFAEAEEEEQEQDDPDPDRQQQDDFQHGGLLLLLLQQLVVAPRHPAYEYEYCDPRNCVSQVVSPHHYRNHDPCCRDPPHDPLVSLVSVLVCCVVPPPDDGFKYKYFYSQQSLCGNVLVNQQVVCCSVLVAQKEFEWEQDPPHLQLDWDADPVRDIAGPNHNCRVVDDCVPDPTDIDGLRGIIMHGSVQCVVVSHRDPPRYHYSYDYPVSSQGDDDVVSSVVSSVVVVVVVVD/DVAAEAEEEEDEQDDPFDGLQQQPDFLHGGLLLLLLQQLVVAPRHPAYEYEYCDPRNCVSQVVSPHHYRNHDPCCRDPPHDPLVSLVSVLVCCVVVPPDDGFKYKYFYSQQSLCGNVLVNLQVVVCVVLVAQKEFEWEQDPQGLQLDWDQDPVRDTAGPNHNCRVVDDCVPDDGGIDGLRGIIMHGSVQCVVVSHRDPPRYYYSYDYPVSSQGDRDVVSSVVSSVVD/DAEAEEEEPLVQQDDFPHGRLLLLLQQQLVVAPRHPAYEYEYCDPSVCVSCVVSPHHYRNHDPCCSDPPHDPLNSLVSVLVCCVVPPPDDGFKYKYFYSQQSLCGNVLVNLQVVCCVVLVAQKEFEWEQDPQGLQLDWDADPVRDTAGPNHNCRVVDDCVPDDTDIDGLRGIIMHTSVVCVVVSDRDPPSYHYSYDYPLSSQGRPDPVSSVVVSVVPD